Protein 7BTX (pdb70)

Radius of gyration: 35.89 Å; Cα contacts (8 Å, |Δi|>4): 2798; chains: 4; bounding box: 91×84×84 Å

Secondary structure (DSSP, 8-state):
----EEEE---SSS---EEEEEEEE--TTS-SS-EEEEEEEEEEETTEEEEEEEEEEEEETTEEEEEEEEEEEEE-HHHH-EEEEEEEEEEEEEE---EEEEEEEEEEEEEEEEE-S-SSS-STT-SHHHHTT-EEEEEEEEEEEEEEE--S-SSS-SSEEEEEEEEEEETTTEEEEEEEEEEEEE-STTS-SEEEEEEEEEEEEE-STTT-SPPPGGGSB-B-STTSSTTS-TT-BS-BSSSSB--BSEEEEEEEEEE---SSTTT-SSSEEEEEEEEEEEEE---TT-SHHHHHHTTS---EEEEEEEEEE-SS-EEEEEEEEEEEEETTS----EEEEEEES---/-----EEE-------HHHHHHHHHHEE--B---STT-EEEEES-EEE-SSS-BEEESSHHHHHHHHHHHHHHT-B--B------EEE--GGGSSS----EEEE-SSS-EEE-HHHHHHHHHHSSTT-HHHHHHHHHIIIIIHHHHHHIIIIIS-HHHHHHHS--S---SS--SHHHHHHHHHHHHSHHHHHHHHTTSSSHHHHSHHHHHHHSSSS--HHHHHHHHHHHHHHHHHHHHHHHHGGGS---SSSPPHHHHHHHHHHHHHTT--S--SHHHHHHHT-HHHHHHHHHHHTTS--/---EEE-S-BTTB--TT-HHHHHHHHHHHT--SHHHHTTTSS--BB----GGGSSSS-S-EEEETTTEEEESHHHHHHHHHHT------SS----GGGHHHHHHHHHHIIIIIHHHHHHHHHT-HHHIIIIITTTTTTTS-TTTTSSHHHHHHHHHHHHSTTT---HHHHHHHTTTTTTSSSSTHHHHHHHHHHHHHHHHHHHHHHHHHHHHHHHHHHHHTTS-SSS--HHHHHHHHHHHHHTTSTTHHHHHHHHHHHS-HHHHHHHHHHHHHHHSS-SSS--B----TTTS--SGGGTHHHHHHT-/--HHHHHHHHHHHHT--GGGSTTSTTSHHHHSSS-----S-EEEEE---STTEEEEEEEESSS--EEEEEEEEES-TTGGGSTT-----EEEEEEEETTTTEEEEEEEEEEETTEEEEEEEEEETTTTEEEEEEEEEEE-SS-EEEEEE-SSSS-B--EEE------EE--EEEEEEETTTTEEEEEEEEEEEEEETTTTEEEEEEE---TTTT---EEEEE--SSS--EEEEEE--SSS---EE-----EEEE------EEEEEEEE-SSS-EEEEEEEEE-SSBEEEEEEEEE------B----B-B--EE-

CATH classification: 2.40.160.50

Structure (mmCIF, N/CA/C/O backbone):
data_7BTX
#
_entry.id   7BTX
#
loop_
_entity.id
_entity.type
_entity.pdbx_description
1 polymer 'Mitochondrial outer membrane beta-barrel protein'
2 polymer 'Sorting assembly machinery 35 kDa subunit'
3 polymer 'Sorting assembly machinery 37 kDa subunit'
4 polymer 'MDM10 isoform 1'
#
loop_
_atom_site.group_PDB
_atom_site.id
_atom_site.type_symbol
_atom_site.label_atom_id
_atom_site.label_alt_id
_atom_site.label_comp_id
_atom_site.label_asym_id
_atom_site.label_entity_id
_atom_site.label_seq_id
_atom_site.pdbx_PDB_ins_code
_atom_site.Cartn_x
_atom_site.Cartn_y
_atom_site.Cartn_z
_atom_site.occupancy
_atom_site.B_iso_or_equiv
_atom_site.auth_seq_id
_atom_site.auth_comp_id
_atom_site.auth_asym_id
_atom_site.auth_atom_id
_atom_site.pdbx_PDB_model_num
ATOM 1 N N . THR A 1 1 ? 109.460 90.202 137.232 1.00 53.11 122 THR A N 1
ATOM 2 C CA . THR A 1 1 ? 109.665 88.885 136.642 1.00 53.11 122 THR A CA 1
ATOM 3 C C . THR A 1 1 ? 109.342 88.877 135.146 1.00 53.11 122 THR A C 1
ATOM 4 O O . THR A 1 1 ? 110.136 88.382 134.353 1.00 53.11 122 THR A O 1
ATOM 8 N N . PHE A 1 2 ? 108.209 89.453 134.740 1.00 48.57 123 PHE A N 1
ATOM 9 C CA . PHE A 1 2 ? 107.841 89.358 133.331 1.00 48.57 123 PHE A CA 1
ATOM 10 C C . PHE A 1 2 ? 108.566 90.392 132.474 1.00 48.57 123 PHE A C 1
ATOM 11 O O . PHE A 1 2 ? 109.212 90.030 131.492 1.00 48.57 123 PHE A O 1
ATOM 19 N N . THR A 1 3 ? 108.416 91.681 132.794 1.00 47.04 124 THR A N 1
ATOM 20 C CA . THR A 1 3 ? 109.254 92.779 132.288 1.00 47.04 124 THR A CA 1
ATOM 21 C C . THR A 1 3 ? 109.216 92.885 130.754 1.00 47.04 124 THR A C 1
ATOM 22 O O . THR A 1 3 ? 110.187 92.601 130.055 1.00 47.04 124 THR A O 1
ATOM 26 N N . ALA A 1 4 ? 108.045 93.240 130.236 1.00 38.77 125 ALA A N 1
ATOM 27 C CA . ALA A 1 4 ? 107.935 93.584 128.824 1.00 38.77 125 ALA A CA 1
ATOM 28 C C . ALA A 1 4 ? 108.378 95.027 128.613 1.00 38.77 125 ALA A C 1
ATOM 29 O O . ALA A 1 4 ? 107.948 95.926 129.338 1.00 38.77 125 ALA A O 1
ATOM 31 N N . LYS A 1 5 ? 109.239 95.250 127.622 1.00 34.28 126 LYS A N 1
ATOM 32 C CA . LYS A 1 5 ? 109.845 96.558 127.424 1.00 34.28 126 LYS A CA 1
ATOM 33 C C . LYS A 1 5 ? 110.204 96.745 125.961 1.00 34.28 126 LYS A C 1
ATOM 34 O O . LYS A 1 5 ? 110.089 95.830 125.149 1.00 34.28 126 LYS A O 1
ATOM 40 N N . THR A 1 6 ? 110.627 97.962 125.630 1.00 32.56 127 THR A N 1
ATOM 41 C CA . THR A 1 6 ? 111.174 98.297 124.324 1.00 32.56 127 THR A CA 1
ATOM 42 C C . THR A 1 6 ? 112.481 99.048 124.503 1.00 32.56 127 THR A C 1
ATOM 43 O O . THR A 1 6 ? 112.819 99.513 125.591 1.00 32.56 127 THR A O 1
ATOM 47 N N . GLY A 1 7 ? 113.215 99.173 123.411 1.00 31.98 128 GLY A N 1
ATOM 48 C CA . GLY A 1 7 ? 114.494 99.833 123.483 1.00 31.98 128 GLY A CA 1
ATOM 49 C C . GLY A 1 7 ? 115.028 100.109 122.104 1.00 31.98 128 GLY A C 1
ATOM 50 O O . GLY A 1 7 ? 114.318 99.993 121.108 1.00 31.98 128 GLY A O 1
ATOM 51 N N . THR A 1 8 ? 116.305 100.461 122.063 1.00 37.33 129 THR A N 1
ATOM 52 C CA . THR A 1 8 ? 116.971 100.849 120.833 1.00 37.33 129 THR A CA 1
ATOM 53 C C . THR A 1 8 ? 118.283 100.082 120.729 1.00 37.33 129 THR A C 1
ATOM 54 O O . THR A 1 8 ? 118.960 99.862 121.735 1.00 37.33 129 THR A O 1
ATOM 58 N N . ASN A 1 9 ? 118.640 99.672 119.512 1.00 42.52 130 ASN A N 1
ATOM 59 C CA . ASN A 1 9 ? 119.787 98.796 119.308 1.00 42.52 130 ASN A CA 1
ATOM 60 C C . ASN A 1 9 ? 121.111 99.530 119.151 1.00 42.52 130 ASN A C 1
ATOM 61 O O . ASN A 1 9 ? 122.100 99.121 119.772 1.00 42.52 130 ASN A O 1
ATOM 66 N N . PHE A 1 10 ? 121.142 100.585 118.328 1.00 44.59 131 PHE A N 1
ATOM 67 C CA . PHE A 1 10 ? 122.358 101.296 117.910 1.00 44.59 131 PHE A CA 1
ATOM 68 C C . PHE A 1 10 ? 123.334 100.326 117.238 1.00 44.59 131 PHE A C 1
ATOM 69 O O . PHE A 1 10 ? 124.410 100.007 117.744 1.00 44.59 131 PHE A O 1
ATOM 77 N N . GLY A 1 11 ? 122.919 99.988 116.064 1.00 53.65 132 GLY A N 1
ATOM 78 C CA . GLY A 1 11 ? 123.524 99.032 115.222 1.00 53.65 132 GLY A CA 1
ATOM 79 C C . GLY A 1 11 ? 124.827 99.198 114.566 1.00 53.65 132 GLY A C 1
ATOM 80 O O . GLY A 1 11 ? 125.789 99.640 115.088 1.00 53.65 132 GLY A O 1
ATOM 81 N N . ASN A 1 12 ? 124.786 98.817 113.327 1.00 58.85 133 ASN A N 1
ATOM 82 C CA . ASN A 1 12 ? 125.908 98.741 112.456 1.00 58.85 133 ASN A CA 1
ATOM 83 C C . ASN A 1 12 ? 126.708 100.010 112.039 1.00 58.85 133 ASN A C 1
ATOM 84 O O . ASN A 1 12 ? 127.877 100.140 112.212 1.00 58.85 133 ASN A O 1
ATOM 89 N N . ASP A 1 13 ? 125.949 100.785 111.286 1.00 56.09 134 ASP A N 1
ATOM 90 C CA . ASP A 1 13 ? 126.154 102.072 110.745 1.00 56.09 134 ASP A CA 1
ATOM 91 C C . ASP A 1 13 ? 124.934 102.933 111.052 1.00 56.09 134 ASP A C 1
ATOM 92 O O . ASP A 1 13 ? 123.981 102.934 110.402 1.00 56.09 134 ASP A O 1
ATOM 97 N N . ASN A 1 14 ? 125.104 103.717 112.069 1.00 51.77 135 ASN A N 1
ATOM 98 C CA . ASN A 1 14 ? 124.240 104.697 112.557 1.00 51.77 135 ASN A CA 1
ATOM 99 C C . ASN A 1 14 ? 122.855 104.372 112.598 1.00 51.77 135 ASN A C 1
ATOM 100 O O . ASN A 1 14 ? 122.059 105.210 112.764 1.00 51.77 135 ASN A O 1
ATOM 105 N N . ASP A 1 15 ? 122.551 103.136 112.650 1.00 52.87 136 ASP A N 1
ATOM 106 C CA . ASP A 1 15 ? 121.184 102.740 112.346 1.00 52.87 136 ASP A CA 1
ATOM 107 C C . ASP A 1 15 ? 120.547 102.247 113.634 1.00 52.87 136 ASP A C 1
ATOM 108 O O . ASP A 1 15 ? 120.683 101.082 114.010 1.00 52.87 136 ASP A O 1
ATOM 113 N N . ALA A 1 16 ? 119.869 103.159 114.317 1.00 45.47 137 ALA A N 1
ATOM 114 C CA . ALA A 1 16 ? 119.058 102.795 115.461 1.00 45.47 137 ALA A CA 1
ATOM 115 C C . ALA A 1 16 ? 117.877 101.958 114.999 1.00 45.47 137 ALA A C 1
ATOM 116 O O . ALA A 1 16 ? 117.322 102.188 113.925 1.00 45.47 137 ALA A O 1
ATOM 118 N N . GLU A 1 17 ? 117.505 100.964 115.797 1.00 42.50 138 GLU A N 1
ATOM 119 C CA . GLU A 1 17 ? 116.334 100.167 115.484 1.00 42.50 138 GLU A CA 1
ATOM 120 C C . GLU A 1 17 ? 115.666 99.720 116.775 1.00 42.50 138 GLU A C 1
ATOM 121 O O . GLU A 1 17 ? 116.324 99.491 117.791 1.00 42.50 138 GLU A O 1
ATOM 127 N N . ALA A 1 18 ? 114.345 99.609 116.719 1.00 36.57 139 ALA A N 1
ATOM 128 C CA . ALA A 1 18 ? 113.534 99.283 117.873 1.00 36.57 139 ALA A CA 1
ATOM 129 C C . ALA A 1 18 ? 113.396 97.780 118.019 1.00 36.57 139 ALA A C 1
ATOM 130 O O . ALA A 1 18 ? 113.358 97.048 117.030 1.00 36.57 139 ALA A O 1
ATOM 132 N N . TYR A 1 19 ? 113.320 97.329 119.260 1.00 33.26 140 TYR A N 1
ATOM 133 C CA . TYR A 1 19 ? 113.029 95.944 119.560 1.00 33.26 140 TYR A CA 1
ATOM 134 C C . TYR A 1 19 ? 111.935 95.896 120.612 1.00 33.26 140 TYR A C 1
ATOM 135 O O . TYR A 1 19 ? 111.771 96.821 121.405 1.00 33.26 140 TYR A O 1
ATOM 144 N N . LEU A 1 20 ? 111.182 94.809 120.609 1.00 31.91 141 LEU A N 1
ATOM 145 C CA . LEU A 1 20 ? 110.244 94.500 121.673 1.00 31.91 141 LEU A CA 1
ATOM 146 C C . LEU A 1 20 ? 110.779 93.278 122.394 1.00 31.91 141 LEU A C 1
ATOM 147 O O . LEU A 1 20 ? 111.165 92.304 121.749 1.00 31.91 141 LEU A O 1
ATOM 152 N N . GLN A 1 21 ? 110.819 93.329 123.719 1.00 35.33 142 GLN A N 1
ATOM 153 C CA . GLN A 1 21 ? 111.527 92.311 124.477 1.00 35.33 142 GLN A CA 1
ATOM 154 C C . GLN A 1 21 ? 110.693 91.855 125.659 1.00 35.33 142 GLN A C 1
ATOM 155 O O . GLN A 1 21 ? 110.197 92.679 126.428 1.00 35.33 142 GLN A O 1
ATOM 161 N N . PHE A 1 22 ? 110.539 90.545 125.796 1.00 39.01 143 PHE A N 1
ATOM 162 C CA . PHE A 1 22 ? 109.928 89.941 126.965 1.00 39.01 143 PHE A CA 1
ATOM 163 C C . PHE A 1 22 ? 110.988 89.203 127.769 1.00 39.01 143 PHE A C 1
ATOM 164 O O . PHE A 1 22 ? 112.015 88.776 127.248 1.00 39.01 143 PHE A O 1
ATOM 172 N N . GLU A 1 23 ? 110.727 89.060 129.059 1.00 44.97 144 GLU A N 1
ATOM 173 C CA . GLU A 1 23 ? 111.612 88.343 129.963 1.00 44.97 144 GLU A CA 1
ATOM 174 C C . GLU A 1 23 ? 110.761 87.347 130.724 1.00 44.97 144 GLU A C 1
ATOM 175 O O . GLU A 1 23 ? 109.532 87.386 130.656 1.00 44.97 144 GLU A O 1
ATOM 181 N N . LYS A 1 24 ? 111.430 86.424 131.406 1.00 48.61 145 LYS A N 1
ATOM 182 C CA . LYS A 1 24 ? 110.799 85.619 132.445 1.00 48.61 145 LYS A CA 1
ATOM 183 C C . LYS A 1 24 ? 111.905 85.055 133.311 1.00 48.61 145 LYS A C 1
ATOM 184 O O . LYS A 1 24 ? 112.644 84.177 132.865 1.00 48.61 145 LYS A O 1
ATOM 190 N N . LEU A 1 25 ? 112.023 85.543 134.534 1.00 53.21 146 LEU A N 1
ATOM 191 C CA . LEU A 1 25 ? 112.846 84.855 135.512 1.00 53.21 146 LEU A CA 1
ATOM 192 C C . LEU A 1 25 ? 112.087 83.630 135.989 1.00 53.21 146 LEU A C 1
ATOM 193 O O . LEU A 1 25 ? 111.073 83.754 136.682 1.00 53.21 146 LEU A O 1
ATOM 198 N N . ILE A 1 26 ? 112.552 82.452 135.581 1.00 58.63 147 ILE A N 1
ATOM 199 C CA . ILE A 1 26 ? 111.861 81.212 135.900 1.00 58.63 147 ILE A CA 1
ATOM 200 C C . ILE A 1 26 ? 111.975 80.938 137.395 1.00 58.63 147 ILE A C 1
ATOM 201 O O . ILE A 1 26 ? 113.011 81.209 138.016 1.00 58.63 147 ILE A O 1
ATOM 206 N N . ASP A 1 27 ? 110.875 80.486 137.996 1.00 73.34 148 ASP A N 1
ATOM 207 C CA . ASP A 1 27 ? 110.819 80.184 139.425 1.00 73.34 148 ASP A CA 1
ATOM 208 C C . ASP A 1 27 ? 111.641 78.933 139.689 1.00 73.34 148 ASP A C 1
ATOM 209 O O . ASP A 1 27 ? 111.702 78.031 138.854 1.00 73.34 148 ASP A O 1
ATOM 214 N N . LYS A 1 28 ? 112.249 78.849 140.874 1.00 78.75 149 LYS A N 1
ATOM 215 C CA . LYS A 1 28 ? 113.203 77.785 141.169 1.00 78.75 149 LYS A CA 1
ATOM 216 C C . LYS A 1 28 ? 112.537 76.472 141.584 1.00 78.75 149 LYS A C 1
ATOM 217 O O . LYS A 1 28 ? 112.920 75.843 142.576 1.00 78.75 149 LYS A O 1
ATOM 223 N N . LYS A 1 29 ? 111.581 76.015 140.781 1.00 81.87 150 LYS A N 1
ATOM 224 C CA . LYS A 1 29 ? 110.979 74.704 140.966 1.00 81.87 150 LYS A CA 1
ATOM 225 C C . LYS A 1 29 ? 111.247 73.831 139.741 1.00 81.87 150 LYS A C 1
ATOM 226 O O . LYS A 1 29 ? 111.452 72.621 139.877 1.00 81.87 150 LYS A O 1
ATOM 232 N N . TYR A 1 30 ? 111.243 74.422 138.545 1.00 83.14 151 TYR A N 1
ATOM 233 C CA . TYR A 1 30 ? 111.634 73.746 137.308 1.00 83.14 151 TYR A CA 1
ATOM 234 C C . TYR A 1 30 ? 113.096 74.081 137.014 1.00 83.14 151 TYR A C 1
ATOM 235 O O . TYR A 1 30 ? 113.479 74.316 135.869 1.00 83.14 151 TYR A O 1
ATOM 244 N N . LEU A 1 31 ? 113.927 74.004 138.054 1.00 74.45 152 LEU A N 1
ATOM 245 C CA . LEU A 1 31 ? 115.220 74.685 138.156 1.00 74.45 152 LEU A CA 1
ATOM 246 C C . LEU A 1 31 ? 116.093 74.019 139.214 1.00 74.45 152 LEU A C 1
ATOM 247 O O . LEU A 1 31 ? 116.120 72.785 139.291 1.00 74.45 152 LEU A O 1
ATOM 252 N N . LYS A 1 32 ? 116.791 74.869 140.005 1.00 69.86 153 LYS A N 1
ATOM 253 C CA . LYS A 1 32 ? 118.000 74.778 140.841 1.00 69.86 153 LYS A CA 1
ATOM 254 C C . LYS A 1 32 ? 119.198 75.194 139.989 1.00 69.86 153 LYS A C 1
ATOM 255 O O . LYS A 1 32 ? 120.351 75.155 140.429 1.00 69.86 153 LYS A O 1
ATOM 261 N N . LEU A 1 33 ? 118.928 75.655 138.780 1.00 60.10 154 LEU A N 1
ATOM 262 C CA . LEU A 1 33 ? 119.858 76.562 138.126 1.00 60.10 154 LEU A CA 1
ATOM 263 C C . LEU A 1 33 ? 119.147 77.875 137.814 1.00 60.10 154 LEU A C 1
ATOM 264 O O . LEU A 1 33 ? 118.079 77.862 137.204 1.00 60.10 154 LEU A O 1
ATOM 269 N N . PRO A 1 34 ? 119.695 79.017 138.234 1.00 52.48 155 PRO A N 1
ATOM 270 C CA . PRO A 1 34 ? 119.009 80.294 137.986 1.00 52.48 155 PRO A CA 1
ATOM 271 C C . PRO A 1 34 ? 118.957 80.673 136.514 1.00 52.48 155 PRO A C 1
ATOM 272 O O . PRO A 1 34 ? 119.962 81.071 135.925 1.00 52.48 155 PRO A O 1
ATOM 276 N N . THR A 1 35 ? 117.767 80.572 135.925 1.00 49.74 156 THR A N 1
ATOM 277 C CA . THR A 1 35 ? 117.563 80.705 134.491 1.00 49.74 156 THR A CA 1
ATOM 278 C C . THR A 1 35 ? 116.591 81.838 134.206 1.00 49.74 156 THR A C 1
ATOM 279 O O . THR A 1 35 ? 115.596 82.001 134.913 1.00 49.74 156 THR A O 1
ATOM 283 N N . ARG A 1 36 ? 116.887 82.623 133.173 1.00 44.73 157 ARG A N 1
ATOM 284 C CA . ARG A 1 36 ? 115.966 83.630 132.671 1.00 44.73 157 ARG A CA 1
ATOM 285 C C . ARG A 1 36 ? 115.904 83.514 131.160 1.00 44.73 157 ARG A C 1
ATOM 286 O O . ARG A 1 36 ? 116.925 83.274 130.516 1.00 44.73 157 ARG A O 1
ATOM 294 N N . VAL A 1 37 ? 114.712 83.666 130.597 1.00 40.71 158 VAL A N 1
ATOM 295 C CA . VAL A 1 37 ? 114.491 83.468 129.172 1.00 40.71 158 VAL A CA 1
ATOM 296 C C . VAL A 1 37 ? 114.042 84.781 128.547 1.00 40.71 158 VAL A C 1
ATOM 297 O O . VAL A 1 37 ? 113.295 85.549 129.158 1.00 40.71 158 VAL A O 1
ATOM 301 N N . ASN A 1 38 ? 114.516 85.044 127.333 1.00 37.07 159 ASN A N 1
ATOM 302 C CA . ASN A 1 38 ? 114.229 86.278 126.621 1.00 37.07 159 ASN A CA 1
ATOM 303 C C . ASN A 1 38 ? 113.517 85.971 125.318 1.00 37.07 159 ASN A C 1
ATOM 304 O O . ASN A 1 38 ? 113.628 84.877 124.771 1.00 37.07 159 ASN A O 1
ATOM 309 N N . LEU A 1 39 ? 112.794 86.958 124.812 1.00 33.88 160 LEU A N 1
ATOM 310 C CA . LEU A 1 39 ? 112.299 86.916 123.447 1.00 33.88 160 LEU A CA 1
ATOM 311 C C . LEU A 1 39 ? 112.323 88.327 122.898 1.00 33.88 160 LEU A C 1
ATOM 312 O O . LEU A 1 39 ? 111.508 89.161 123.295 1.00 33.88 160 LEU A O 1
ATOM 317 N N . GLU A 1 40 ? 113.255 88.592 121.995 1.00 34.99 161 GLU A N 1
ATOM 318 C CA . GLU A 1 40 ? 113.431 89.916 121.426 1.00 34.99 161 GLU A CA 1
ATOM 319 C C . GLU A 1 40 ? 112.923 89.901 119.996 1.00 34.99 161 GLU A C 1
ATOM 320 O O . GLU A 1 40 ? 113.433 89.151 119.163 1.00 34.99 161 GLU A O 1
ATOM 326 N N . ILE A 1 41 ? 111.921 90.725 119.716 1.00 32.19 162 ILE A N 1
ATOM 327 C CA . ILE A 1 41 ? 111.280 90.781 118.410 1.00 32.19 162 ILE A CA 1
ATOM 328 C C . ILE A 1 41 ? 111.705 92.074 117.735 1.00 32.19 162 ILE A C 1
ATOM 329 O O . ILE A 1 41 ? 111.579 93.156 118.315 1.00 32.19 162 ILE A O 1
ATOM 334 N N . LEU A 1 42 ? 112.213 91.964 116.516 1.00 32.17 163 LEU A N 1
ATOM 335 C CA . LEU A 1 42 ? 112.755 93.092 115.783 1.00 32.17 163 LEU A CA 1
ATOM 336 C C . LEU A 1 42 ? 112.126 93.159 114.403 1.00 32.17 163 LEU A C 1
ATOM 337 O O . LEU A 1 42 ? 111.495 92.216 113.933 1.00 32.17 163 LEU A O 1
ATOM 342 N N . ARG A 1 43 ? 112.313 94.291 113.747 1.00 33.75 164 ARG A N 1
ATOM 343 C CA . ARG A 1 43 ? 111.894 94.454 112.367 1.00 33.75 164 ARG A CA 1
ATOM 344 C C . ARG A 1 43 ? 112.929 93.814 111.454 1.00 33.75 164 ARG A C 1
ATOM 345 O O . ARG A 1 43 ? 114.114 94.156 111.511 1.00 33.75 164 ARG A O 1
ATOM 353 N N . GLY A 1 44 ? 112.486 92.888 110.615 1.00 36.73 165 GLY A N 1
ATOM 354 C CA . GLY A 1 44 ? 113.417 92.202 109.748 1.00 36.73 165 GLY A CA 1
ATOM 355 C C . GLY A 1 44 ? 113.624 92.932 108.443 1.00 36.73 165 GLY A C 1
ATOM 356 O O . GLY A 1 44 ? 113.999 94.105 108.445 1.00 36.73 165 GLY A O 1
ATOM 357 N N . THR A 1 45 ? 113.394 92.251 107.323 1.00 38.73 166 THR A N 1
ATOM 358 C CA . THR A 1 45 ? 113.526 92.862 106.007 1.00 38.73 166 THR A CA 1
ATOM 359 C C . THR A 1 45 ? 112.423 92.360 105.096 1.00 38.73 166 THR A C 1
ATOM 360 O O . THR A 1 45 ? 112.498 91.225 104.613 1.00 38.73 166 THR A O 1
ATOM 364 N N . LYS A 1 46 ? 111.372 93.171 104.937 1.00 46.66 167 LYS A N 1
ATOM 365 C CA . LYS A 1 46 ? 110.462 93.204 103.790 1.00 46.66 167 LYS A CA 1
ATOM 366 C C . LYS A 1 46 ? 109.513 92.007 103.699 1.00 46.66 167 LYS A C 1
ATOM 367 O O . LYS A 1 46 ? 108.449 92.100 103.078 1.00 46.66 167 LYS A O 1
ATOM 373 N N . ILE A 1 47 ? 109.843 90.900 104.360 1.00 45.45 168 ILE A N 1
ATOM 374 C CA . ILE A 1 47 ? 108.955 89.748 104.447 1.00 45.45 168 ILE A CA 1
ATOM 375 C C . ILE A 1 47 ? 108.829 89.249 105.881 1.00 45.45 168 ILE A C 1
ATOM 376 O O . ILE A 1 47 ? 107.706 89.176 106.404 1.00 45.45 168 ILE A O 1
ATOM 381 N N . HIS A 1 48 ? 109.943 88.920 106.533 1.00 43.72 169 HIS A N 1
ATOM 382 C CA . HIS A 1 48 ? 109.952 88.315 107.852 1.00 43.72 169 HIS A CA 1
ATOM 383 C C . HIS A 1 48 ? 110.363 89.360 108.871 1.00 43.72 169 HIS A C 1
ATOM 384 O O . HIS A 1 48 ? 111.022 90.342 108.527 1.00 43.72 169 HIS A O 1
ATOM 391 N N . SER A 1 49 ? 109.968 89.147 110.116 1.00 37.03 170 SER A N 1
ATOM 392 C CA . SER A 1 49 ? 110.536 89.882 111.229 1.00 37.03 170 SER A CA 1
ATOM 393 C C . SER A 1 49 ? 111.766 89.142 111.743 1.00 37.03 170 SER A C 1
ATOM 394 O O . SER A 1 49 ? 112.172 88.112 111.206 1.00 37.03 170 SER A O 1
ATOM 397 N N . SER A 1 50 ? 112.367 89.682 112.794 1.00 32.37 171 SER A N 1
ATOM 398 C CA . SER A 1 50 ? 113.530 89.074 113.420 1.00 32.37 171 SER A CA 1
ATOM 399 C C . SER A 1 50 ? 113.142 88.620 114.814 1.00 32.37 171 SER A C 1
ATOM 400 O O . SER A 1 50 ? 112.664 89.422 115.619 1.00 32.37 171 SER A O 1
ATOM 403 N N . PHE A 1 51 ? 113.340 87.341 115.093 1.00 32.34 172 PHE A N 1
ATOM 404 C CA . PHE A 1 51 ? 113.043 86.766 116.392 1.00 32.34 172 PHE A CA 1
ATOM 405 C C . PHE A 1 51 ? 114.336 86.273 117.015 1.00 32.34 172 PHE A C 1
ATOM 406 O O . PHE A 1 51 ? 115.242 85.816 116.319 1.00 32.34 172 PHE A O 1
ATOM 414 N N . LEU A 1 52 ? 114.424 86.382 118.333 1.00 31.63 173 LEU A N 1
ATOM 415 C CA . LEU A 1 52 ? 115.693 86.152 119.016 1.00 31.63 173 LEU A CA 1
ATOM 416 C C . LEU A 1 52 ? 115.381 85.627 120.416 1.00 31.63 173 LEU A C 1
ATOM 417 O O . LEU A 1 52 ? 115.105 86.400 121.331 1.00 31.63 173 LEU A O 1
ATOM 422 N N . PHE A 1 53 ? 115.430 84.310 120.565 1.00 30.79 174 PHE A N 1
ATOM 423 C CA . PHE A 1 53 ? 115.277 83.686 121.867 1.00 30.79 174 PHE A CA 1
ATOM 424 C C . PHE A 1 53 ? 116.638 83.565 122.540 1.00 30.79 174 PHE A C 1
ATOM 425 O O . PHE A 1 53 ? 117.651 83.312 121.890 1.00 30.79 174 PHE A O 1
ATOM 433 N N . ASN A 1 54 ? 116.654 83.766 123.853 1.00 32.85 175 ASN A N 1
ATOM 434 C CA . ASN A 1 54 ? 117.865 83.652 124.653 1.00 32.85 175 ASN A CA 1
ATOM 435 C C . ASN A 1 54 ? 117.509 83.002 125.975 1.00 32.85 175 ASN A C 1
ATOM 436 O O . ASN A 1 54 ? 116.419 83.212 126.503 1.00 32.85 175 ASN A O 1
ATOM 441 N N . SER A 1 55 ? 118.438 82.221 126.516 1.00 34.54 176 SER A N 1
ATOM 442 C CA . SER A 1 55 ? 118.210 81.514 127.775 1.00 34.54 176 SER A CA 1
ATOM 443 C C . SER A 1 55 ? 119.511 81.496 128.565 1.00 34.54 176 SER A C 1
ATOM 444 O O . SER A 1 55 ? 120.357 80.628 128.350 1.00 34.54 176 SER A O 1
ATOM 447 N N . TYR A 1 56 ? 119.655 82.432 129.491 1.00 38.17 177 TYR A N 1
ATOM 448 C CA . TYR A 1 56 ? 120.847 82.518 130.315 1.00 38.17 177 TYR A CA 1
ATOM 449 C C . TYR A 1 56 ? 120.654 81.735 131.603 1.00 38.17 177 TYR A C 1
ATOM 450 O O . TYR A 1 56 ? 119.668 81.916 132.312 1.00 38.17 177 TYR A O 1
ATOM 459 N N . SER A 1 57 ? 121.622 80.867 131.915 1.00 42.40 178 SER A N 1
ATOM 460 C CA . SER A 1 57 ? 121.476 79.941 133.041 1.00 42.40 178 SER A CA 1
ATOM 461 C C . SER A 1 57 ? 122.802 79.866 133.802 1.00 42.40 178 SER A C 1
ATOM 462 O O . SER A 1 57 ? 123.806 79.351 133.316 1.00 42.40 178 SER A O 1
ATOM 465 N N . SER A 1 58 ? 122.792 80.371 135.032 1.00 45.71 179 SER A N 1
ATOM 466 C CA . SER A 1 58 ? 123.978 80.373 135.880 1.00 45.71 179 SER A CA 1
ATOM 467 C C . SER A 1 58 ? 124.295 78.988 136.427 1.00 45.71 179 SER A C 1
ATOM 468 O O . SER A 1 58 ? 123.604 78.501 137.326 1.00 45.71 179 SER A O 1
ATOM 471 N N . LEU A 1 59 ? 125.347 78.352 135.911 1.00 47.51 180 LEU A N 1
ATOM 472 C CA . LEU A 1 59 ? 125.732 77.036 136.408 1.00 47.51 180 LEU A CA 1
ATOM 473 C C . LEU A 1 59 ? 126.438 77.141 137.752 1.00 47.51 180 LEU A C 1
ATOM 474 O O . LEU A 1 59 ? 126.100 76.428 138.703 1.00 47.51 180 LEU A O 1
ATOM 479 N N . SER A 1 60 ? 127.422 78.018 137.844 1.00 48.99 181 SER A N 1
ATOM 480 C CA . SER A 1 60 ? 128.223 78.239 139.037 1.00 48.99 181 SER A CA 1
ATOM 481 C C . SER A 1 60 ? 128.164 79.742 139.296 1.00 48.99 181 SER A C 1
ATOM 482 O O . SER A 1 60 ? 127.480 80.439 138.537 1.00 48.99 181 SER A O 1
ATOM 485 N N . PRO A 1 61 ? 128.783 80.287 140.356 1.00 51.01 182 PRO A N 1
ATOM 486 C CA . PRO A 1 61 ? 128.870 81.754 140.447 1.00 51.01 182 PRO A CA 1
ATOM 487 C C . PRO A 1 61 ? 129.624 82.410 139.303 1.00 51.01 182 PRO A C 1
ATOM 488 O O . PRO A 1 61 ? 129.376 83.587 139.020 1.00 51.01 182 PRO A O 1
ATOM 492 N N . GLN A 1 62 ? 130.534 81.696 138.634 1.00 48.93 183 GLN A N 1
ATOM 493 C CA . GLN A 1 62 ? 131.247 82.230 137.475 1.00 48.93 183 GLN A CA 1
ATOM 494 C C . GLN A 1 62 ? 131.178 81.227 136.319 1.00 48.93 183 GLN A C 1
ATOM 495 O O . GLN A 1 62 ? 132.180 80.611 135.956 1.00 48.93 183 GLN A O 1
ATOM 501 N N . SER A 1 63 ? 129.995 81.129 135.704 1.00 44.36 184 SER A N 1
ATOM 502 C CA . SER A 1 63 ? 129.700 80.379 134.483 1.00 44.36 184 SER A CA 1
ATOM 503 C C . SER A 1 63 ? 128.267 80.684 134.088 1.00 44.36 184 SER A C 1
ATOM 504 O O . SER A 1 63 ? 127.386 80.684 134.951 1.00 44.36 184 SER A O 1
ATOM 507 N N . ILE A 1 64 ? 128.003 80.926 132.807 1.00 38.57 185 ILE A N 1
ATOM 508 C CA . ILE A 1 64 ? 126.645 81.158 132.321 1.00 38.57 185 ILE A CA 1
ATOM 509 C C . ILE A 1 64 ? 126.502 80.430 130.991 1.00 38.57 185 ILE A C 1
ATOM 510 O O . ILE A 1 64 ? 127.171 80.786 130.016 1.00 38.57 185 ILE A O 1
ATOM 515 N N . LEU A 1 65 ? 125.651 79.407 130.948 1.00 36.73 186 LEU A N 1
ATOM 516 C CA . LEU A 1 65 ? 125.195 78.892 129.665 1.00 36.73 186 LEU A CA 1
ATOM 517 C C . LEU A 1 65 ? 124.199 79.847 129.040 1.00 36.73 186 LEU A C 1
ATOM 518 O O . LEU A 1 65 ? 123.295 80.348 129.706 1.00 36.73 186 LEU A O 1
ATOM 523 N N . ASN A 1 66 ? 124.350 80.076 127.745 1.00 32.50 187 ASN A N 1
ATOM 524 C CA . ASN A 1 66 ? 123.394 80.875 126.995 1.00 32.50 187 ASN A CA 1
ATOM 525 C C . ASN A 1 66 ? 123.017 80.090 125.752 1.00 32.50 187 ASN A C 1
ATOM 526 O O . ASN A 1 66 ? 123.833 79.940 124.842 1.00 32.50 187 ASN A O 1
ATOM 531 N N . LEU A 1 67 ? 121.793 79.577 125.718 1.00 31.41 188 LEU A N 1
ATOM 532 C CA . LEU A 1 67 ? 121.237 78.982 124.512 1.00 31.41 188 LEU A CA 1
ATOM 533 C C . LEU A 1 67 ? 120.496 80.072 123.754 1.00 31.41 188 LEU A C 1
ATOM 534 O O . LEU A 1 67 ? 119.485 80.590 124.231 1.00 31.41 188 LEU A O 1
ATOM 539 N N . LYS A 1 68 ? 120.999 80.427 122.582 1.00 28.48 189 LYS A N 1
ATOM 540 C CA . LYS A 1 68 ? 120.414 81.478 121.767 1.00 28.48 189 LYS A CA 1
ATOM 541 C C . LYS A 1 68 ? 119.841 80.869 120.500 1.00 28.48 189 LYS A C 1
ATOM 542 O O . LYS A 1 68 ? 120.589 80.379 119.657 1.00 28.48 189 LYS A O 1
ATOM 548 N N . VAL A 1 69 ? 118.519 80.897 120.370 1.00 27.18 190 VAL A N 1
ATOM 549 C CA . VAL A 1 69 ? 117.827 80.429 119.176 1.00 27.18 190 VAL A CA 1
ATOM 550 C C . VAL A 1 69 ? 117.316 81.656 118.445 1.00 27.18 190 VAL A C 1
ATOM 551 O O . VAL A 1 69 ? 116.537 82.434 119.005 1.00 27.18 190 VAL A O 1
ATOM 555 N N . PHE A 1 70 ? 117.749 81.839 117.206 1.00 24.18 191 PHE A N 1
ATOM 556 C CA . PHE A 1 70 ? 117.493 83.082 116.505 1.00 24.18 191 PHE A CA 1
ATOM 557 C C . PHE A 1 70 ? 116.914 82.816 115.126 1.00 24.18 191 PHE A C 1
ATOM 558 O O . PHE A 1 70 ? 117.091 81.748 114.543 1.00 24.18 191 PHE A O 1
ATOM 566 N N . SER A 1 71 ? 116.199 83.816 114.625 1.00 25.67 192 SER A N 1
ATOM 567 C CA . SER A 1 71 ? 115.740 83.870 113.240 1.00 25.67 192 SER A CA 1
ATOM 568 C C . SER A 1 71 ? 115.715 85.350 112.868 1.00 25.67 192 SER A C 1
ATOM 569 O O . SER A 1 71 ? 114.713 86.028 113.083 1.00 25.67 192 SER A O 1
ATOM 572 N N . GLN A 1 72 ? 116.816 85.837 112.309 1.00 27.24 193 GLN A N 1
ATOM 573 C CA . GLN A 1 72 ? 116.986 87.266 112.100 1.00 27.24 193 GLN A CA 1
ATOM 574 C C . GLN A 1 72 ? 117.279 87.579 110.644 1.00 27.24 193 GLN A C 1
ATOM 575 O O . GLN A 1 72 ? 118.013 86.853 109.975 1.00 27.24 193 GLN A O 1
ATOM 581 N N . PHE A 1 73 ? 116.707 88.680 110.174 1.00 29.58 194 PHE A N 1
ATOM 582 C CA . PHE A 1 73 ? 116.838 89.151 108.807 1.00 29.58 194 PHE A CA 1
ATOM 583 C C . PHE A 1 73 ? 117.253 90.611 108.849 1.00 29.58 194 PHE A C 1
ATOM 584 O O . PHE A 1 73 ? 116.703 91.389 109.629 1.00 29.58 194 PHE A O 1
ATOM 592 N N . TYR A 1 74 ? 118.231 90.982 108.030 1.00 27.33 195 TYR A N 1
ATOM 593 C CA . TYR A 1 74 ? 118.734 92.348 108.052 1.00 27.33 195 TYR A CA 1
ATOM 594 C C . TYR A 1 74 ? 119.338 92.683 106.698 1.00 27.33 195 TYR A C 1
ATOM 595 O O . TYR A 1 74 ? 119.619 91.803 105.886 1.00 27.33 195 TYR A O 1
ATOM 604 N N . ASN A 1 75 ? 119.527 93.974 106.465 1.00 29.98 196 ASN A N 1
ATOM 605 C CA . ASN A 1 75 ? 120.253 94.456 105.303 1.00 29.98 196 ASN A CA 1
ATOM 606 C C . ASN A 1 75 ? 121.713 94.686 105.663 1.00 29.98 196 ASN A C 1
ATOM 607 O O . ASN A 1 75 ? 122.107 94.657 106.826 1.00 29.98 196 ASN A O 1
ATOM 612 N N . TRP A 1 76 ? 122.516 94.938 104.640 1.00 31.91 197 TRP A N 1
ATOM 613 C CA . TRP A 1 76 ? 123.961 94.853 104.754 1.00 31.91 197 TRP A CA 1
ATOM 614 C C . TRP A 1 76 ? 124.555 95.867 103.779 1.00 31.91 197 TRP A C 1
ATOM 615 O O . TRP A 1 76 ? 124.144 97.028 103.765 1.00 31.91 197 TRP A O 1
ATOM 626 N N . ASN A 1 77 ? 125.602 95.456 103.061 1.00 37.12 198 ASN A N 1
ATOM 627 C CA . ASN A 1 77 ? 126.589 96.221 102.292 1.00 37.12 198 ASN A CA 1
ATOM 628 C C . ASN A 1 77 ? 126.060 97.425 101.497 1.00 37.12 198 ASN A C 1
ATOM 629 O O . ASN A 1 77 ? 124.881 97.479 101.143 1.00 37.12 198 ASN A O 1
ATOM 634 N N . THR A 1 78 ? 126.963 98.324 101.096 1.00 42.54 199 THR A N 1
ATOM 635 C CA . THR A 1 78 ? 126.853 99.784 101.172 1.00 42.54 199 THR A CA 1
ATOM 636 C C . THR A 1 78 ? 125.474 100.438 101.097 1.00 42.54 199 THR A C 1
ATOM 637 O O . THR A 1 78 ? 125.136 101.239 101.975 1.00 42.54 199 THR A O 1
ATOM 641 N N . ASN A 1 79 ? 124.673 100.152 100.075 1.00 42.89 200 ASN A N 1
ATOM 642 C CA . ASN A 1 79 ? 123.423 100.895 99.939 1.00 42.89 200 ASN A CA 1
ATOM 643 C C . ASN A 1 79 ? 122.244 100.110 100.489 1.00 42.89 200 ASN A C 1
ATOM 644 O O . ASN A 1 79 ? 121.132 100.229 99.965 1.00 42.89 200 ASN A O 1
ATOM 649 N N . LYS A 1 80 ? 122.487 99.340 101.557 1.00 38.33 201 LYS A N 1
ATOM 650 C CA . LYS A 1 80 ? 121.595 98.281 102.047 1.00 38.33 201 LYS A CA 1
ATOM 651 C C . LYS A 1 80 ? 121.188 97.347 100.911 1.00 38.33 201 LYS A C 1
ATOM 652 O O . LYS A 1 80 ? 120.027 96.963 100.773 1.00 38.33 201 LYS A O 1
ATOM 658 N N . GLY A 1 81 ? 122.166 96.989 100.083 1.00 31.99 202 GLY A N 1
ATOM 659 C CA . GLY A 1 81 ? 121.940 96.274 98.850 1.00 31.99 202 GLY A CA 1
ATOM 660 C C . GLY A 1 81 ? 122.028 94.778 98.951 1.00 31.99 202 GLY A C 1
ATOM 661 O O . GLY A 1 81 ? 121.979 94.094 97.926 1.00 31.99 202 GLY A O 1
ATOM 662 N N . LEU A 1 82 ? 122.152 94.243 100.153 1.00 28.21 203 LEU A N 1
ATOM 663 C CA . LEU A 1 82 ? 122.311 92.818 100.367 1.00 28.21 203 LEU A CA 1
ATOM 664 C C . LEU A 1 82 ? 121.411 92.419 101.522 1.00 28.21 203 LEU A C 1
ATOM 665 O O . LEU A 1 82 ? 121.425 93.058 102.569 1.00 28.21 203 LEU A O 1
ATOM 670 N N . ASP A 1 83 ? 120.612 91.378 101.323 1.00 27.79 204 ASP A N 1
ATOM 671 C CA . ASP A 1 83 ? 119.601 90.960 102.286 1.00 27.79 204 ASP A CA 1
ATOM 672 C C . ASP A 1 83 ? 120.019 89.625 102.881 1.00 27.79 204 ASP A C 1
ATOM 673 O O . ASP A 1 83 ? 120.078 88.619 102.171 1.00 27.79 204 ASP A O 1
ATOM 678 N N . ILE A 1 84 ? 120.308 89.617 104.179 1.00 25.03 205 ILE A N 1
ATOM 679 C CA . ILE A 1 84 ? 120.883 88.462 104.856 1.00 25.03 205 ILE A CA 1
ATOM 680 C C . ILE A 1 84 ? 119.862 87.902 105.834 1.00 25.03 205 ILE A C 1
ATOM 681 O O . ILE A 1 84 ? 119.323 88.639 106.663 1.00 25.03 205 ILE A O 1
ATOM 686 N N . GLY A 1 85 ? 119.608 86.605 105.742 1.00 24.29 206 GLY A N 1
ATOM 687 C CA . GLY A 1 85 ? 118.767 85.896 106.692 1.00 24.29 206 GLY A CA 1
ATOM 688 C C . GLY A 1 85 ? 119.602 84.877 107.445 1.00 24.29 206 GLY A C 1
ATOM 689 O O . GLY A 1 85 ? 120.548 84.325 106.895 1.00 24.29 206 GLY A O 1
ATOM 690 N N . GLN A 1 86 ? 119.260 84.649 108.707 1.00 25.02 207 GLN A N 1
ATOM 691 C CA . GLN A 1 86 ? 120.029 83.748 109.555 1.00 25.02 207 GLN A CA 1
ATOM 692 C C . GLN A 1 86 ? 119.093 82.983 110.467 1.00 25.02 207 GLN A C 1
ATOM 693 O O . GLN A 1 86 ? 118.366 83.584 111.256 1.00 25.02 207 GLN A O 1
ATOM 699 N N . ARG A 1 87 ? 119.123 81.663 110.358 1.00 25.24 208 ARG A N 1
ATOM 700 C CA . ARG A 1 87 ? 118.334 80.765 111.186 1.00 25.24 208 ARG A CA 1
ATOM 701 C C . ARG A 1 87 ? 119.294 79.804 111.857 1.00 25.24 208 ARG A C 1
ATOM 702 O O . ARG A 1 87 ? 120.093 79.161 111.176 1.00 25.24 208 ARG A O 1
ATOM 710 N N . GLY A 1 88 ? 119.232 79.694 113.172 1.00 24.50 209 GLY A N 1
ATOM 711 C CA . GLY A 1 88 ? 120.088 78.735 113.827 1.00 24.50 209 GLY A CA 1
ATOM 712 C C . GLY A 1 88 ? 120.004 78.789 115.328 1.00 24.50 209 GLY A C 1
ATOM 713 O O . GLY A 1 88 ? 119.098 79.394 115.898 1.00 24.50 209 GLY A O 1
ATOM 714 N N . ALA A 1 89 ? 120.962 78.124 115.959 1.00 25.42 210 ALA A N 1
ATOM 715 C CA . ALA A 1 89 ? 121.076 78.089 117.404 1.00 25.42 210 ALA A CA 1
ATOM 716 C C . ALA A 1 89 ? 122.528 78.307 117.782 1.00 25.42 210 ALA A C 1
ATOM 717 O O . ALA A 1 89 ? 123.429 78.082 116.977 1.00 25.42 210 ALA A O 1
ATOM 719 N N . ARG A 1 90 ? 122.748 78.747 119.013 1.00 27.98 211 ARG A N 1
ATOM 720 C CA . ARG A 1 90 ? 124.083 79.059 119.506 1.00 27.98 211 ARG A CA 1
ATOM 721 C C . ARG A 1 90 ? 124.157 78.709 120.982 1.00 27.98 211 ARG A C 1
ATOM 722 O O . ARG A 1 90 ? 123.500 79.348 121.805 1.00 27.98 211 ARG A O 1
ATOM 730 N N . LEU A 1 91 ? 124.949 77.701 121.317 1.00 29.14 212 LEU A N 1
ATOM 731 C CA . LEU A 1 91 ? 125.217 77.373 122.705 1.00 29.14 212 LEU A CA 1
ATOM 732 C C . LEU A 1 91 ? 126.530 78.011 123.119 1.00 29.14 212 LEU A C 1
ATOM 733 O O . LEU A 1 91 ? 127.546 77.849 122.446 1.00 29.14 212 LEU A O 1
ATOM 738 N N . SER A 1 92 ? 126.506 78.733 124.232 1.00 31.64 213 SER A N 1
ATOM 739 C CA . SER A 1 92 ? 127.631 79.567 124.621 1.00 31.64 213 SER A CA 1
ATOM 740 C C . SER A 1 92 ? 127.858 79.449 126.116 1.00 31.64 213 SER A C 1
ATOM 741 O O . SER A 1 92 ? 126.912 79.533 126.896 1.00 31.64 213 SER A O 1
ATOM 744 N N . LEU A 1 93 ? 129.111 79.257 126.509 1.00 33.54 214 LEU A N 1
ATOM 745 C CA . LEU A 1 93 ? 129.495 79.211 127.912 1.00 33.54 214 LEU A CA 1
ATOM 746 C C . LEU A 1 93 ? 130.472 80.339 128.197 1.00 33.54 214 LEU A C 1
ATOM 747 O O . LEU A 1 93 ? 131.505 80.447 127.535 1.00 33.54 214 LEU A O 1
ATOM 752 N N . ARG A 1 94 ? 130.149 81.165 129.181 1.00 37.90 215 ARG A N 1
ATOM 753 C CA . ARG A 1 94 ? 130.932 82.345 129.512 1.00 37.90 215 ARG A CA 1
ATOM 754 C C . ARG A 1 94 ? 131.514 82.191 130.906 1.00 37.90 215 ARG A C 1
ATOM 755 O O . ARG A 1 94 ? 130.771 82.123 131.886 1.00 37.90 215 ARG A O 1
ATOM 763 N N . TYR A 1 95 ? 132.836 82.154 130.993 1.00 40.89 216 TYR A N 1
ATOM 764 C CA . TYR A 1 95 ? 133.535 81.902 132.243 1.00 40.89 216 TYR A CA 1
ATOM 765 C C . TYR A 1 95 ? 133.969 83.219 132.870 1.00 40.89 216 TYR A C 1
ATOM 766 O O . TYR A 1 95 ? 134.792 83.931 132.295 1.00 40.89 216 TYR A O 1
ATOM 775 N N . GLU A 1 96 ? 133.424 83.510 134.056 1.00 43.74 217 GLU A N 1
ATOM 776 C CA . GLU A 1 96 ? 133.608 84.730 134.880 1.00 43.74 217 GLU A CA 1
ATOM 777 C C . GLU A 1 96 ? 133.684 86.048 134.119 1.00 43.74 217 GLU A C 1
ATOM 778 O O . GLU A 1 96 ? 132.896 86.961 134.370 1.00 43.74 217 GLU A O 1
ATOM 784 N N . SER A 1 112 ? 136.554 94.313 139.748 1.00 59.94 233 SER A N 1
ATOM 785 C CA . SER A 1 112 ? 136.263 95.469 138.899 1.00 59.94 233 SER A CA 1
ATOM 786 C C . SER A 1 112 ? 136.886 95.459 137.475 1.00 59.94 233 SER A C 1
ATOM 787 O O . SER A 1 112 ? 136.231 95.947 136.555 1.00 59.94 233 SER A O 1
ATOM 790 N N . PRO A 1 113 ? 138.108 94.944 137.260 1.00 55.51 234 PRO A N 1
ATOM 791 C CA . PRO A 1 113 ? 138.521 94.685 135.873 1.00 55.51 234 PRO A CA 1
ATOM 792 C C . PRO A 1 113 ? 137.731 93.528 135.281 1.00 55.51 234 PRO A C 1
ATOM 793 O O . PRO A 1 113 ? 137.671 92.441 135.856 1.00 55.51 234 PRO A O 1
ATOM 797 N N . THR A 1 114 ? 137.115 93.777 134.130 1.00 48.85 235 THR A N 1
ATOM 798 C CA . THR A 1 114 ? 136.367 92.740 133.436 1.00 48.85 235 THR A CA 1
ATOM 799 C C . THR A 1 114 ? 137.335 91.754 132.800 1.00 48.85 235 THR A C 1
ATOM 800 O O . THR A 1 114 ? 138.223 92.147 132.039 1.00 48.85 235 THR A O 1
ATOM 804 N N . LEU A 1 115 ? 137.180 90.477 133.131 1.00 43.36 236 LEU A N 1
ATOM 805 C CA . LEU A 1 115 ? 137.947 89.408 132.509 1.00 43.36 236 LEU A CA 1
ATOM 806 C C . LEU A 1 115 ? 137.015 88.227 132.322 1.00 43.36 236 LEU A C 1
ATOM 807 O O . LEU A 1 115 ? 136.462 87.723 133.302 1.00 43.36 236 LEU A O 1
ATOM 812 N N . PHE A 1 116 ? 136.828 87.792 131.079 1.00 38.38 237 PHE A N 1
ATOM 813 C CA . PHE A 1 116 ? 136.054 86.586 130.850 1.00 38.38 237 PHE A CA 1
ATOM 814 C C . PHE A 1 116 ? 136.548 85.865 129.610 1.00 38.38 237 PHE A C 1
ATOM 815 O O . PHE A 1 116 ? 137.072 86.477 128.679 1.00 38.38 237 PHE A O 1
ATOM 823 N N . HIS A 1 117 ? 136.366 84.551 129.617 1.00 38.60 238 HIS A N 1
ATOM 824 C CA . HIS A 1 117 ? 136.481 83.715 128.435 1.00 38.60 238 HIS A CA 1
ATOM 825 C C . HIS A 1 117 ? 135.084 83.283 128.030 1.00 38.60 238 HIS A C 1
ATOM 826 O O . HIS A 1 117 ? 134.249 83.006 128.892 1.00 38.60 238 HIS A O 1
ATOM 833 N N . GLU A 1 118 ? 134.831 83.213 126.732 1.00 37.28 239 GLU A N 1
ATOM 834 C CA . GLU A 1 118 ? 133.545 82.762 126.225 1.00 37.28 239 GLU A CA 1
ATOM 835 C C . GLU A 1 118 ? 133.777 81.832 125.050 1.00 37.28 239 GLU A C 1
ATOM 836 O O . GLU A 1 118 ? 134.214 82.275 123.987 1.00 37.28 239 GLU A O 1
ATOM 842 N N . TRP A 1 119 ? 133.484 80.553 125.242 1.00 33.24 240 TRP A N 1
ATOM 843 C CA . TRP A 1 119 ? 133.492 79.567 124.173 1.00 33.24 240 TRP A CA 1
ATOM 844 C C . TRP A 1 119 ? 132.066 79.372 123.698 1.00 33.24 240 TRP A C 1
ATOM 845 O O . TRP A 1 119 ? 131.155 79.240 124.518 1.00 33.24 240 TRP A O 1
ATOM 856 N N . PHE A 1 120 ? 131.863 79.353 122.389 1.00 29.34 241 PHE A N 1
ATOM 857 C CA . PHE A 1 120 ? 130.532 79.092 121.872 1.00 29.34 241 PHE A CA 1
ATOM 858 C C . PHE A 1 120 ? 130.597 78.049 120.771 1.00 29.34 241 PHE A C 1
ATOM 859 O O . PHE A 1 120 ? 131.666 77.664 120.301 1.00 29.34 241 PHE A O 1
ATOM 867 N N . LEU A 1 121 ? 129.417 77.599 120.367 1.00 29.35 242 LEU A N 1
ATOM 868 C CA . LEU A 1 121 ? 129.252 76.641 119.285 1.00 29.35 242 LEU A CA 1
ATOM 869 C C . LEU A 1 121 ? 127.957 77.000 118.581 1.00 29.35 242 LEU A C 1
ATOM 870 O O . LEU A 1 121 ? 126.893 76.956 119.198 1.00 29.35 242 LEU A O 1
ATOM 875 N N . GLU A 1 122 ? 128.044 77.380 117.313 1.00 30.06 243 GLU A N 1
ATOM 876 C CA . GLU A 1 122 ? 126.894 77.914 116.604 1.00 30.06 243 GLU A CA 1
ATOM 877 C C . GLU A 1 122 ? 126.698 77.189 115.290 1.00 30.06 243 GLU A C 1
ATOM 878 O O . GLU A 1 122 ? 127.624 77.098 114.488 1.00 30.06 243 GLU A O 1
ATOM 884 N N . THR A 1 123 ? 125.487 76.698 115.063 1.00 30.22 244 THR A N 1
ATOM 885 C CA . THR A 1 123 ? 125.071 76.209 113.759 1.00 30.22 244 THR A CA 1
ATOM 886 C C . THR A 1 123 ? 124.064 77.194 113.188 1.00 30.22 244 THR A C 1
ATOM 887 O O . THR A 1 123 ? 123.167 77.647 113.898 1.00 30.22 244 THR A O 1
ATOM 891 N N . CYS A 1 124 ? 124.218 77.540 111.916 1.00 28.54 245 CYS A N 1
ATOM 892 C CA . CYS A 1 124 ? 123.392 78.580 111.321 1.00 28.54 245 CYS A CA 1
ATOM 893 C C . CYS A 1 124 ? 123.186 78.300 109.844 1.00 28.54 245 CYS A C 1
ATOM 894 O O . CYS A 1 124 ? 124.148 78.039 109.122 1.00 28.54 245 CYS A O 1
ATOM 897 N N . TRP A 1 125 ? 121.934 78.358 109.406 1.00 24.32 246 TRP A N 1
ATOM 898 C CA . TRP A 1 125 ? 121.585 78.383 107.994 1.00 24.32 246 TRP A CA 1
ATOM 899 C C . TRP A 1 125 ? 121.459 79.844 107.586 1.00 24.32 246 TRP A C 1
ATOM 900 O O . TRP A 1 125 ? 120.622 80.570 108.126 1.00 24.32 246 TRP A O 1
ATOM 911 N N . ARG A 1 126 ? 122.283 80.270 106.636 1.00 25.51 247 ARG A N 1
ATOM 912 C CA . ARG A 1 126 ? 122.347 81.666 106.238 1.00 25.51 247 ARG A CA 1
ATOM 913 C C . ARG A 1 126 ? 121.977 81.829 104.771 1.00 25.51 247 ARG A C 1
ATOM 914 O O . ARG A 1 126 ? 122.604 81.231 103.895 1.00 25.51 247 ARG A O 1
ATOM 922 N N . SER A 1 127 ? 120.970 82.655 104.512 1.00 25.29 248 SER A N 1
ATOM 923 C CA . SER A 1 127 ? 120.567 83.031 103.166 1.00 25.29 248 SER A CA 1
ATOM 924 C C . SER A 1 127 ? 121.083 84.425 102.849 1.00 25.29 248 SER A C 1
ATOM 925 O O . SER A 1 127 ? 121.043 85.316 103.697 1.00 25.29 248 SER A O 1
ATOM 928 N N . THR A 1 128 ? 121.568 84.608 101.628 1.00 23.51 249 THR A N 1
ATOM 929 C CA . THR A 1 128 ? 122.155 85.870 101.188 1.00 23.51 249 THR A CA 1
ATOM 930 C C . THR A 1 128 ? 121.443 86.281 99.907 1.00 23.51 249 THR A C 1
ATOM 931 O O . THR A 1 128 ? 121.577 85.619 98.880 1.00 23.51 249 THR A O 1
ATOM 935 N N . LYS A 1 129 ? 120.688 87.367 99.965 1.00 23.56 250 LYS A N 1
ATOM 936 C CA . LYS A 1 129 ? 119.914 87.829 98.826 1.00 23.56 250 LYS A CA 1
ATOM 937 C C . LYS A 1 129 ? 120.402 89.193 98.362 1.00 23.56 250 LYS A C 1
ATOM 938 O O . LYS A 1 129 ? 120.599 90.100 99.171 1.00 23.56 250 LYS A O 1
ATOM 944 N N . ILE A 1 130 ? 120.602 89.336 97.055 1.00 25.13 251 ILE A N 1
ATOM 945 C CA . ILE A 1 130 ? 120.922 90.634 96.471 1.00 25.13 251 ILE A CA 1
ATOM 946 C C . ILE A 1 130 ? 119.603 91.382 96.309 1.00 25.13 251 ILE A C 1
ATOM 947 O O . ILE A 1 130 ? 118.848 91.139 95.372 1.00 25.13 251 ILE A O 1
ATOM 952 N N . CYS A 1 131 ? 119.312 92.284 97.238 1.00 30.95 252 CYS A N 1
ATOM 953 C CA . CYS A 1 131 ? 118.089 93.065 97.187 1.00 30.95 252 CYS A CA 1
ATOM 954 C C . CYS A 1 131 ? 118.285 94.413 96.513 1.00 30.95 252 CYS A C 1
ATOM 955 O O . CYS A 1 131 ? 117.347 95.213 96.471 1.00 30.95 252 CYS A O 1
ATOM 958 N N . SER A 1 132 ? 119.475 94.678 95.986 1.00 36.40 253 SER A N 1
ATOM 959 C CA . SER A 1 132 ? 119.730 95.878 95.207 1.00 36.40 253 SER A CA 1
ATOM 960 C C . SER A 1 132 ? 119.033 95.773 93.862 1.00 36.40 253 SER A C 1
ATOM 961 O O . SER A 1 132 ? 119.045 94.715 93.229 1.00 36.40 253 SER A O 1
ATOM 964 N N . GLN A 1 133 ? 118.428 96.872 93.426 1.00 45.82 254 GLN A N 1
ATOM 965 C CA . GLN A 1 133 ? 117.679 96.857 92.181 1.00 45.82 254 GLN A CA 1
ATOM 966 C C . GLN A 1 133 ? 118.622 96.814 90.989 1.00 45.82 254 GLN A C 1
ATOM 967 O O . GLN A 1 133 ? 119.797 97.172 91.091 1.00 45.82 254 GLN A O 1
ATOM 973 N N . GLY A 1 134 ? 118.095 96.373 89.847 1.00 51.51 255 GLY A N 1
ATOM 974 C CA . GLY A 1 134 ? 118.888 96.369 88.632 1.00 51.51 255 GLY A CA 1
ATOM 975 C C . GLY A 1 134 ? 119.105 97.755 88.064 1.00 51.51 255 GLY A C 1
ATOM 976 O O . GLY A 1 134 ? 119.938 97.940 87.172 1.00 51.51 255 GLY A O 1
ATOM 977 N N . THR A 1 135 ? 118.351 98.742 88.554 1.00 54.90 256 THR A N 1
ATOM 978 C CA . THR A 1 135 ? 118.561 100.143 88.219 1.00 54.90 256 THR A CA 1
ATOM 979 C C . THR A 1 135 ? 119.898 100.671 88.714 1.00 54.90 256 THR A C 1
ATOM 980 O O . THR A 1 135 ? 120.620 101.307 87.938 1.00 54.90 256 THR A O 1
ATOM 984 N N . SER A 1 136 ? 120.240 100.429 89.979 1.00 53.27 257 SER A N 1
ATOM 985 C CA . SER A 1 136 ? 121.600 100.659 90.450 1.00 53.27 257 SER A CA 1
ATOM 986 C C . SER A 1 136 ? 122.493 99.591 89.837 1.00 53.27 257 SER A C 1
ATOM 987 O O . SER A 1 136 ? 122.620 98.491 90.381 1.00 53.27 257 SER A O 1
ATOM 990 N N . ALA A 1 137 ? 123.102 99.915 88.706 1.00 51.47 258 ALA A N 1
ATOM 991 C CA . ALA A 1 137 ? 123.412 98.886 87.724 1.00 51.47 258 ALA A CA 1
ATOM 992 C C . ALA A 1 137 ? 124.669 98.057 88.013 1.00 51.47 258 ALA A C 1
ATOM 993 O O . ALA A 1 137 ? 124.573 96.823 87.955 1.00 51.47 258 ALA A O 1
ATOM 995 N N . PRO A 1 138 ? 125.873 98.632 88.326 1.00 48.75 259 PRO A N 1
ATOM 996 C CA . PRO A 1 138 ? 126.996 97.739 88.638 1.00 48.75 259 PRO A CA 1
ATOM 997 C C . PRO A 1 138 ? 127.186 97.509 90.130 1.00 48.75 259 PRO A C 1
ATOM 998 O O . PRO A 1 138 ? 128.176 96.901 90.546 1.00 48.75 259 PRO A O 1
ATOM 1002 N N . TYR A 1 139 ? 126.257 97.989 90.947 1.00 46.65 260 TYR A N 1
ATOM 1003 C CA . TYR A 1 139 ? 126.390 97.901 92.391 1.00 46.65 260 TYR A CA 1
ATOM 1004 C C . TYR A 1 139 ? 125.663 96.667 92.900 1.00 46.65 260 TYR A C 1
ATOM 1005 O O . TYR A 1 139 ? 124.487 96.465 92.588 1.00 46.65 260 TYR A O 1
ATOM 1014 N N . MET A 1 140 ? 126.386 95.851 93.677 1.00 38.30 261 MET A N 1
ATOM 1015 C CA . MET A 1 140 ? 126.029 94.505 94.143 1.00 38.30 261 MET A CA 1
ATOM 1016 C C . MET A 1 140 ? 125.845 93.515 93.003 1.00 38.30 261 MET A C 1
ATOM 1017 O O . MET A 1 140 ? 125.247 92.457 93.196 1.00 38.30 261 MET A O 1
ATOM 1022 N N . TYR A 1 141 ? 126.374 93.813 91.817 1.00 36.55 262 TYR A N 1
ATOM 1023 C CA . TYR A 1 141 ? 126.192 92.946 90.662 1.00 36.55 262 TYR A CA 1
ATOM 1024 C C . TYR A 1 141 ? 127.519 92.564 90.031 1.00 36.55 262 TYR A C 1
ATOM 1025 O O . TYR A 1 141 ? 127.558 92.172 88.864 1.00 36.55 262 TYR A O 1
ATOM 1034 N N . SER A 1 142 ? 128.603 92.663 90.785 1.00 33.40 263 SER A N 1
ATOM 1035 C CA . SER A 1 142 ? 129.863 92.084 90.369 1.00 33.40 263 SER A CA 1
ATOM 1036 C C . SER A 1 142 ? 129.781 90.567 90.431 1.00 33.40 263 SER A C 1
ATOM 1037 O O . SER A 1 142 ? 128.907 89.999 91.085 1.00 33.40 263 SER A O 1
ATOM 1040 N N . GLY A 1 143 ? 130.721 89.912 89.747 1.00 32.06 264 GLY A N 1
ATOM 1041 C CA . GLY A 1 143 ? 130.735 88.460 89.719 1.00 32.06 264 GLY A CA 1
ATOM 1042 C C . GLY A 1 143 ? 130.995 87.835 91.072 1.00 32.06 264 GLY A C 1
ATOM 1043 O O . GLY A 1 143 ? 130.559 86.715 91.334 1.00 32.06 264 GLY A O 1
ATOM 1044 N N . THR A 1 144 ? 131.686 88.549 91.953 1.00 32.27 265 THR A N 1
ATOM 1045 C CA . THR A 1 144 ? 131.895 88.086 93.312 1.00 32.27 265 THR A CA 1
ATOM 1046 C C . THR A 1 144 ? 130.703 88.341 94.217 1.00 32.27 265 THR A C 1
ATOM 1047 O O . THR A 1 144 ? 130.728 87.908 95.365 1.00 32.27 265 THR A O 1
ATOM 1051 N N . MET A 1 145 ? 129.685 89.061 93.763 1.00 32.08 266 MET A N 1
ATOM 1052 C CA . MET A 1 145 ? 128.466 89.202 94.544 1.00 32.08 266 MET A CA 1
ATOM 1053 C C . MET A 1 145 ? 127.360 88.300 94.044 1.00 32.08 266 MET A C 1
ATOM 1054 O O . MET A 1 145 ? 126.542 87.838 94.840 1.00 32.08 266 MET A O 1
ATOM 1059 N N . LEU A 1 146 ? 127.332 88.039 92.739 1.00 29.09 267 LEU A N 1
ATOM 1060 C CA . LEU A 1 146 ? 126.410 87.064 92.184 1.00 29.09 267 LEU A CA 1
ATOM 1061 C C . LEU A 1 146 ? 126.754 85.655 92.629 1.00 29.09 267 LEU A C 1
ATOM 1062 O O . LEU A 1 146 ? 125.862 84.809 92.745 1.00 29.09 267 LEU A O 1
ATOM 1067 N N . SER A 1 147 ? 128.031 85.387 92.883 1.00 28.33 268 SER A N 1
ATOM 1068 C CA . SER A 1 147 ? 128.485 84.066 93.288 1.00 28.33 268 SER A CA 1
ATOM 1069 C C . SER A 1 147 ? 128.290 83.798 94.770 1.00 28.33 268 SER A C 1
ATOM 1070 O O . SER A 1 147 ? 128.385 82.644 95.193 1.00 28.33 268 SER A O 1
ATOM 1073 N N . GLN A 1 148 ? 128.027 84.826 95.567 1.00 28.34 269 GLN A N 1
ATOM 1074 C CA . GLN A 1 148 ? 127.871 84.654 97.002 1.00 28.34 269 GLN A CA 1
ATOM 1075 C C . GLN A 1 148 ? 126.422 84.627 97.443 1.00 28.34 269 GLN A C 1
ATOM 1076 O O . GLN A 1 148 ? 126.151 84.260 98.588 1.00 28.34 269 GLN A O 1
ATOM 1082 N N . ALA A 1 149 ? 125.501 85.021 96.572 1.00 24.49 270 ALA A N 1
ATOM 1083 C CA . ALA A 1 149 ? 124.086 84.883 96.863 1.00 24.49 270 ALA A CA 1
ATOM 1084 C C . ALA A 1 149 ? 123.715 83.411 96.935 1.00 24.49 270 ALA A C 1
ATOM 1085 O O . ALA A 1 149 ? 124.262 82.582 96.206 1.00 24.49 270 ALA A O 1
ATOM 1087 N N . GLY A 1 150 ? 122.814 83.078 97.841 1.00 23.90 271 GLY A N 1
ATOM 1088 C CA . GLY A 1 150 ? 122.417 81.696 97.996 1.00 23.90 271 GLY A CA 1
ATOM 1089 C C . GLY A 1 150 ? 122.177 81.343 99.438 1.00 23.90 271 GLY A C 1
ATOM 1090 O O . GLY A 1 150 ? 121.989 82.198 100.292 1.00 23.90 271 GLY A O 1
ATOM 1091 N N . ASP A 1 151 ? 122.172 80.042 99.687 1.00 25.79 272 ASP A N 1
ATOM 1092 C CA . ASP A 1 151 ? 121.988 79.482 101.014 1.00 25.79 272 ASP A CA 1
ATOM 1093 C C . ASP A 1 151 ? 123.243 78.731 101.414 1.00 25.79 272 ASP A C 1
ATOM 1094 O O . ASP A 1 151 ? 123.890 78.104 100.576 1.00 25.79 272 ASP A O 1
ATOM 1099 N N . GLN A 1 152 ? 123.592 78.794 102.693 1.00 28.90 273 GLN A N 1
ATOM 1100 C CA . GLN A 1 152 ? 124.667 77.959 103.193 1.00 28.90 273 GLN A CA 1
ATOM 1101 C C . GLN A 1 152 ? 124.349 77.517 104.609 1.00 28.90 273 GLN A C 1
ATOM 1102 O O . GLN A 1 152 ? 123.568 78.152 105.314 1.00 28.90 273 GLN A O 1
ATOM 1108 N N . LEU A 1 153 ? 124.932 76.393 104.997 1.00 31.07 274 LEU A N 1
ATOM 1109 C CA . LEU A 1 153 ? 124.847 75.876 106.350 1.00 31.07 274 LEU A CA 1
ATOM 1110 C C . LEU A 1 153 ? 126.252 75.794 106.918 1.00 31.07 274 LEU A C 1
ATOM 1111 O O . LEU A 1 153 ? 127.195 75.444 106.207 1.00 31.07 274 LEU A O 1
ATOM 1116 N N . ARG A 1 154 ? 126.393 76.118 108.195 1.00 31.85 275 ARG A N 1
ATOM 1117 C CA . ARG A 1 154 ? 127.718 76.286 108.767 1.00 31.85 275 ARG A CA 1
ATOM 1118 C C . ARG A 1 154 ? 127.662 76.077 110.267 1.00 31.85 275 ARG A C 1
ATOM 1119 O O . ARG A 1 154 ? 126.833 76.685 110.946 1.00 31.85 275 ARG A O 1
ATOM 1127 N N . THR A 1 155 ? 128.535 75.214 110.771 1.00 31.48 276 THR A N 1
ATOM 1128 C CA . THR A 1 155 ? 128.786 75.083 112.198 1.00 31.48 276 THR A CA 1
ATOM 1129 C C . THR A 1 155 ? 130.097 75.789 112.501 1.00 31.48 276 THR A C 1
ATOM 1130 O O . THR A 1 155 ? 131.111 75.506 111.861 1.00 31.48 276 THR A O 1
ATOM 1134 N N . ILE A 1 156 ? 130.081 76.714 113.453 1.00 30.58 277 ILE A N 1
ATOM 1135 C CA . ILE A 1 156 ? 131.281 77.457 113.806 1.00 30.58 277 ILE A CA 1
ATOM 1136 C C . ILE A 1 156 ? 131.561 77.270 115.293 1.00 30.58 277 ILE A C 1
ATOM 1137 O O . ILE A 1 156 ? 130.641 77.136 116.106 1.00 30.58 277 ILE A O 1
ATOM 1142 N N . LEU A 1 157 ? 132.839 77.140 115.621 1.00 31.85 278 LEU A N 1
ATOM 1143 C CA . LEU A 1 157 ? 133.316 77.058 116.992 1.00 31.85 278 LEU A CA 1
ATOM 1144 C C . LEU A 1 157 ? 134.111 78.316 117.280 1.00 31.85 278 LEU A C 1
ATOM 1145 O O . LEU A 1 157 ? 134.894 78.763 116.442 1.00 31.85 278 LEU A O 1
ATOM 1150 N N . GLY A 1 158 ? 133.917 78.890 118.457 1.00 30.60 279 GLY A N 1
ATOM 1151 C CA . GLY A 1 158 ? 134.492 80.183 118.736 1.00 30.60 279 GLY A CA 1
ATOM 1152 C C . GLY A 1 158 ? 135.020 80.282 120.147 1.00 30.60 279 GLY A C 1
ATOM 1153 O O . GLY A 1 158 ? 134.679 79.495 121.027 1.00 30.60 279 GLY A O 1
ATOM 1154 N N . HIS A 1 159 ? 135.872 81.278 120.336 1.00 32.69 280 HIS A N 1
ATOM 1155 C CA . HIS A 1 159 ? 136.432 81.626 121.627 1.00 32.69 280 HIS A CA 1
ATOM 1156 C C . HIS A 1 159 ? 136.608 83.132 121.663 1.00 32.69 280 HIS A C 1
ATOM 1157 O O . HIS A 1 159 ? 137.004 83.735 120.665 1.00 32.69 280 HIS A O 1
ATOM 1164 N N . THR A 1 160 ? 136.289 83.743 122.797 1.00 34.24 281 THR A N 1
ATOM 1165 C CA . THR A 1 160 ? 136.467 85.177 122.962 1.00 34.24 281 THR A CA 1
ATOM 1166 C C . THR A 1 160 ? 137.067 85.438 124.330 1.00 34.24 281 THR A C 1
ATOM 1167 O O . THR A 1 160 ? 136.490 85.050 125.346 1.00 34.24 281 THR A O 1
ATOM 1171 N N . PHE A 1 161 ? 138.226 86.080 124.352 1.00 36.14 282 PHE A N 1
ATOM 1172 C CA . PHE A 1 161 ? 138.845 86.552 125.578 1.00 36.14 282 PHE A CA 1
ATOM 1173 C C . PHE A 1 161 ? 138.760 88.068 125.608 1.00 36.14 282 PHE A C 1
ATOM 1174 O O . PHE A 1 161 ? 139.118 88.725 124.630 1.00 36.14 282 PHE A O 1
ATOM 1182 N N . VAL A 1 162 ? 138.266 88.620 126.711 1.00 37.91 283 VAL A N 1
ATOM 1183 C CA . VAL A 1 162 ? 138.174 90.063 126.894 1.00 37.91 283 VAL A CA 1
ATOM 1184 C C . VAL A 1 162 ? 138.805 90.412 128.230 1.00 37.91 283 VAL A C 1
ATOM 1185 O O . VAL A 1 162 ? 138.367 89.917 129.271 1.00 37.91 283 VAL A O 1
ATOM 1189 N N . LEU A 1 163 ? 139.831 91.255 128.201 1.00 42.03 284 LEU A N 1
ATOM 1190 C CA . LEU A 1 163 ? 140.449 91.816 129.400 1.00 42.03 284 LEU A CA 1
ATOM 1191 C C . LEU A 1 163 ? 140.238 93.324 129.343 1.00 42.03 284 LEU A C 1
ATOM 1192 O O . LEU A 1 163 ? 140.889 94.018 128.561 1.00 42.03 284 LEU A O 1
ATOM 1197 N N . ASP A 1 164 ? 139.323 93.830 130.162 1.00 47.68 285 ASP A N 1
ATOM 1198 C CA . ASP A 1 164 ? 138.926 95.233 130.135 1.00 47.68 285 ASP A CA 1
ATOM 1199 C C . ASP A 1 164 ? 139.217 95.847 131.495 1.00 47.68 285 ASP A C 1
ATOM 1200 O O . ASP A 1 164 ? 138.501 95.582 132.465 1.00 47.68 285 ASP A O 1
ATOM 1205 N N . LYS A 1 165 ? 140.262 96.670 131.566 1.00 46.69 286 LYS A N 1
ATOM 1206 C CA . LYS A 1 165 ? 140.626 97.363 132.793 1.00 46.69 286 LYS A CA 1
ATOM 1207 C C . LYS A 1 165 ? 140.255 98.839 132.753 1.00 46.69 286 LYS A C 1
ATOM 1208 O O . LYS A 1 165 ? 140.754 99.621 133.564 1.00 46.69 286 LYS A O 1
ATOM 1214 N N . ARG A 1 166 ? 139.392 99.234 131.825 1.00 48.52 287 ARG A N 1
ATOM 1215 C CA . ARG A 1 166 ? 138.951 100.616 131.753 1.00 48.52 287 ARG A CA 1
ATOM 1216 C C . ARG A 1 166 ? 137.959 100.914 132.868 1.00 48.52 287 ARG A C 1
ATOM 1217 O O . ARG A 1 166 ? 137.211 100.041 133.311 1.00 48.52 287 ARG A O 1
ATOM 1225 N N . ASP A 1 167 ? 137.963 102.165 133.329 1.00 52.29 288 ASP A N 1
ATOM 1226 C CA . ASP A 1 167 ? 137.056 102.568 134.396 1.00 52.29 288 ASP A CA 1
ATOM 1227 C C . ASP A 1 167 ? 135.620 102.714 133.921 1.00 52.29 288 ASP A C 1
ATOM 1228 O O . ASP A 1 167 ? 134.698 102.558 134.726 1.00 52.29 288 ASP A O 1
ATOM 1233 N N . HIS A 1 168 ? 135.416 103.004 132.641 1.00 51.57 289 HIS A N 1
ATOM 1234 C CA . HIS A 1 168 ? 134.097 102.993 132.035 1.00 51.57 289 HIS A CA 1
ATOM 1235 C C . HIS A 1 168 ? 134.232 102.366 130.659 1.00 51.57 289 HIS A C 1
ATOM 1236 O O . HIS A 1 168 ? 135.329 102.253 130.117 1.00 51.57 289 HIS A O 1
ATOM 1243 N N . ILE A 1 169 ? 133.108 101.949 130.094 1.00 50.16 290 ILE A N 1
ATOM 1244 C CA . ILE A 1 169 ? 133.158 101.203 128.845 1.00 50.16 290 ILE A CA 1
ATOM 1245 C C . ILE A 1 169 ? 132.784 102.125 127.690 1.00 50.16 290 ILE A C 1
ATOM 1246 O O . ILE A 1 169 ? 133.392 102.067 126.616 1.00 50.16 290 ILE A O 1
ATOM 1251 N N . MET A 1 170 ? 131.822 103.019 127.912 1.00 51.10 291 MET A N 1
ATOM 1252 C CA . MET A 1 170 ? 131.385 103.926 126.861 1.00 51.10 291 MET A CA 1
ATOM 1253 C C . MET A 1 170 ? 132.005 105.308 126.957 1.00 51.10 291 MET A C 1
ATOM 1254 O O . MET A 1 170 ? 132.117 105.987 125.933 1.00 51.10 291 MET A O 1
ATOM 1259 N N . CYS A 1 171 ? 132.403 105.741 128.147 1.00 51.39 292 CYS A N 1
ATOM 1260 C CA . CYS A 1 171 ? 133.110 107.008 128.331 1.00 51.39 292 CYS A CA 1
ATOM 1261 C C . CYS A 1 171 ? 134.261 106.837 129.315 1.00 51.39 292 CYS A C 1
ATOM 1262 O O . CYS A 1 171 ? 134.190 107.289 130.461 1.00 51.39 292 CYS A O 1
ATOM 1265 N N . PRO A 1 172 ? 135.359 106.208 128.890 1.00 50.76 293 PRO A N 1
ATOM 1266 C CA . PRO A 1 172 ? 136.461 105.947 129.819 1.00 50.76 293 PRO A CA 1
ATOM 1267 C C . PRO A 1 172 ? 137.385 107.142 129.979 1.00 50.76 293 PRO A C 1
ATOM 1268 O O . PRO A 1 172 ? 137.483 108.004 129.105 1.00 50.76 293 PRO A O 1
ATOM 1272 N N . THR A 1 173 ? 138.072 107.180 131.119 1.00 53.39 294 THR A N 1
ATOM 1273 C CA . THR A 1 173 ? 139.095 108.177 131.387 1.00 53.39 294 THR A CA 1
ATOM 1274 C C . THR A 1 173 ? 140.481 107.589 131.588 1.00 53.39 294 THR A C 1
ATOM 1275 O O . THR A 1 173 ? 141.462 108.331 131.489 1.00 53.39 294 THR A O 1
ATOM 1279 N N . LYS A 1 174 ? 140.590 106.294 131.864 1.00 52.81 295 LYS A N 1
ATOM 1280 C CA . LYS A 1 174 ? 141.873 105.623 132.011 1.00 52.81 295 LYS A CA 1
ATOM 1281 C C . LYS A 1 174 ? 141.664 104.141 131.750 1.00 52.81 295 LYS A C 1
ATOM 1282 O O . LYS A 1 174 ? 140.538 103.675 131.583 1.00 52.81 295 LYS A O 1
ATOM 1288 N N . GLY A 1 175 ? 142.761 103.408 131.716 1.00 48.32 296 GLY A N 1
ATOM 1289 C CA . GLY A 1 175 ? 142.647 101.963 131.620 1.00 48.32 296 GLY A CA 1
ATOM 1290 C C . GLY A 1 175 ? 142.785 101.455 130.201 1.00 48.32 296 GLY A C 1
ATOM 1291 O O . GLY A 1 175 ? 142.467 102.131 129.227 1.00 48.32 296 GLY A O 1
ATOM 1292 N N . SER A 1 176 ? 143.269 100.224 130.091 1.00 45.98 297 SER A N 1
ATOM 1293 C CA . SER A 1 176 ? 143.449 99.548 128.820 1.00 45.98 297 SER A CA 1
ATOM 1294 C C . SER A 1 176 ? 142.400 98.460 128.644 1.00 45.98 297 SER A C 1
ATOM 1295 O O . SER A 1 176 ? 141.822 97.960 129.609 1.00 45.98 297 SER A O 1
ATOM 1298 N N . MET A 1 177 ? 142.161 98.097 127.389 1.00 43.67 298 MET A N 1
ATOM 1299 C CA . MET A 1 177 ? 141.250 97.018 127.040 1.00 43.67 298 MET A CA 1
ATOM 1300 C C . MET A 1 177 ? 141.930 96.107 126.037 1.00 43.67 298 MET A C 1
ATOM 1301 O O . MET A 1 177 ? 142.666 96.571 125.167 1.00 43.67 298 MET A O 1
ATOM 1306 N N . LEU A 1 178 ? 141.690 94.808 126.170 1.00 39.70 299 LEU A N 1
ATOM 1307 C CA . LEU A 1 178 ? 142.198 93.820 125.231 1.00 39.70 299 LEU A CA 1
ATOM 1308 C C . LEU A 1 178 ? 141.096 92.813 124.962 1.00 39.70 299 LEU A C 1
ATOM 1309 O O . LEU A 1 178 ? 140.544 92.234 125.899 1.00 39.70 299 LEU A O 1
ATOM 1314 N N . LYS A 1 179 ? 140.773 92.610 123.689 1.00 36.60 300 LYS A N 1
ATOM 1315 C CA . LYS A 1 179 ? 139.720 91.687 123.287 1.00 36.60 300 LYS A CA 1
ATOM 1316 C C . LYS A 1 179 ? 140.249 90.801 122.175 1.00 36.60 300 LYS A C 1
ATOM 1317 O O . LYS A 1 179 ? 140.624 91.300 121.112 1.00 36.60 300 LYS A O 1
ATOM 1323 N N . TRP A 1 180 ? 140.273 89.495 122.415 1.00 33.49 301 TRP A N 1
ATOM 1324 C CA . TRP A 1 180 ? 140.824 88.526 121.478 1.00 33.49 301 TRP A CA 1
ATOM 1325 C C . TRP A 1 180 ? 139.724 87.569 121.048 1.00 33.49 301 TRP A C 1
ATOM 1326 O O . TRP A 1 180 ? 139.165 86.853 121.880 1.00 33.49 301 TRP A O 1
ATOM 1337 N N . SER A 1 181 ? 139.424 87.549 119.756 1.00 32.30 302 SER A N 1
ATOM 1338 C CA . SER A 1 181 ? 138.356 86.726 119.212 1.00 32.30 302 SER A CA 1
ATOM 1339 C C . SER A 1 181 ? 138.927 85.669 118.280 1.00 32.30 302 SER A C 1
ATOM 1340 O O . SER A 1 181 ? 139.785 85.962 117.448 1.00 32.30 302 SER A O 1
ATOM 1343 N N . ASN A 1 182 ? 138.451 84.440 118.431 1.00 31.79 303 ASN A N 1
ATOM 1344 C CA . ASN A 1 182 ? 138.811 83.340 117.552 1.00 31.79 303 ASN A CA 1
ATOM 1345 C C . ASN A 1 182 ? 137.546 82.668 117.053 1.00 31.79 303 ASN A C 1
ATOM 1346 O O . ASN A 1 182 ? 136.559 82.572 117.783 1.00 31.79 303 ASN A O 1
ATOM 1351 N N . GLU A 1 183 ? 137.576 82.211 115.809 1.00 32.50 304 GLU A N 1
ATOM 1352 C CA . GLU A 1 183 ? 136.460 81.484 115.226 1.00 32.50 304 GLU A CA 1
ATOM 1353 C C . GLU A 1 183 ? 137.012 80.369 114.362 1.00 32.50 304 GLU A C 1
ATOM 1354 O O . GLU A 1 183 ? 137.857 80.613 113.499 1.00 32.50 304 GLU A O 1
ATOM 1360 N N . LEU A 1 184 ? 136.536 79.154 114.589 1.00 30.33 305 LEU A N 1
ATOM 1361 C CA . LEU A 1 184 ? 136.925 78.006 113.788 1.00 30.33 305 LEU A CA 1
ATOM 1362 C C . LEU A 1 184 ? 135.688 77.422 113.133 1.00 30.33 305 LEU A C 1
ATOM 1363 O O . LEU A 1 184 ? 134.781 76.948 113.822 1.00 30.33 305 LEU A O 1
ATOM 1368 N N . SER A 1 185 ? 135.644 77.469 111.811 1.00 30.74 306 SER A N 1
ATOM 1369 C CA . SER A 1 185 ? 134.699 76.659 111.069 1.00 30.74 306 SER A CA 1
ATOM 1370 C C . SER A 1 185 ? 135.467 75.455 110.562 1.00 30.74 306 SER A C 1
ATOM 1371 O O . SER A 1 185 ? 136.346 75.623 109.707 1.00 30.74 306 SER A O 1
ATOM 1374 N N . PRO A 1 186 ? 135.207 74.247 111.068 1.00 31.90 307 PRO A N 1
ATOM 1375 C CA . PRO A 1 186 ? 136.129 73.116 110.864 1.00 31.90 307 PRO A CA 1
ATOM 1376 C C . PRO A 1 186 ? 136.165 72.650 109.416 1.00 31.90 307 PRO A C 1
ATOM 1377 O O . PRO A 1 186 ? 135.140 72.294 108.835 1.00 31.90 307 PRO A O 1
ATOM 1381 N N . GLY A 1 187 ? 137.361 72.673 108.836 1.00 34.90 308 GLY A N 1
ATOM 1382 C CA . GLY A 1 187 ? 137.552 72.384 107.437 1.00 34.90 308 GLY A CA 1
ATOM 1383 C C . GLY A 1 187 ? 137.177 73.502 106.496 1.00 34.90 308 GLY A C 1
ATOM 1384 O O . GLY A 1 187 ? 137.283 73.320 105.280 1.00 34.90 308 GLY A O 1
ATOM 1385 N N . LYS A 1 188 ? 136.728 74.646 107.009 1.00 35.20 309 LYS A N 1
ATOM 1386 C CA . LYS A 1 188 ? 136.279 75.742 106.161 1.00 35.20 309 LYS A CA 1
ATOM 1387 C C . LYS A 1 188 ? 137.125 76.995 106.326 1.00 35.20 309 LYS A C 1
ATOM 1388 O O . LYS A 1 188 ? 137.696 77.466 105.339 1.00 35.20 309 LYS A O 1
ATOM 1394 N N . HIS A 1 189 ? 137.237 77.546 107.533 1.00 30.21 310 HIS A N 1
ATOM 1395 C CA . HIS A 1 189 ? 138.072 78.719 107.746 1.00 30.21 310 HIS A CA 1
ATOM 1396 C C . HIS A 1 189 ? 138.456 78.818 109.211 1.00 30.21 310 HIS A C 1
ATOM 1397 O O . HIS A 1 189 ? 137.838 78.205 110.080 1.00 30.21 310 HIS A O 1
ATOM 1404 N N . LEU A 1 190 ? 139.492 79.608 109.465 1.00 29.69 311 LEU A N 1
ATOM 1405 C CA . LEU A 1 190 ? 139.907 79.976 110.809 1.00 29.69 311 LEU A CA 1
ATOM 1406 C C . LEU A 1 190 ? 140.084 81.483 110.846 1.00 29.69 311 LEU A C 1
ATOM 1407 O O . LEU A 1 190 ? 140.745 82.050 109.975 1.00 29.69 311 LEU A O 1
ATOM 1412 N N . LYS A 1 191 ? 139.494 82.123 111.846 1.00 29.26 312 LYS A N 1
ATOM 1413 C CA . LYS A 1 191 ? 139.443 83.571 111.944 1.00 29.26 312 LYS A CA 1
ATOM 1414 C C . LYS A 1 191 ? 139.980 84.007 113.294 1.00 29.26 312 LYS A C 1
ATOM 1415 O O . LYS A 1 191 ? 139.643 83.416 114.319 1.00 29.26 312 LYS A O 1
ATOM 1421 N N . THR A 1 192 ? 140.814 85.041 113.294 1.00 30.02 313 THR A N 1
ATOM 1422 C CA . THR A 1 192 ? 141.409 85.558 114.518 1.00 30.02 313 THR A CA 1
ATOM 1423 C C . THR A 1 192 ? 141.329 87.073 114.473 1.00 30.02 313 THR A C 1
ATOM 1424 O O . THR A 1 192 ? 141.592 87.666 113.429 1.00 30.02 313 THR A O 1
ATOM 1428 N N . GLN A 1 193 ? 140.952 87.698 115.586 1.00 31.66 314 GLN A N 1
ATOM 1429 C CA . GLN A 1 193 ? 140.904 89.150 115.681 1.00 31.66 314 GLN A CA 1
ATOM 1430 C C . GLN A 1 193 ? 141.444 89.591 117.028 1.00 31.66 314 GLN A C 1
ATOM 1431 O O . GLN A 1 193 ? 141.129 88.992 118.056 1.00 31.66 314 GLN A O 1
ATOM 1437 N N . LEU A 1 194 ? 142.237 90.653 117.020 1.00 32.38 315 LEU A N 1
ATOM 1438 C CA . LEU A 1 194 ? 142.700 91.302 118.234 1.00 32.38 315 LEU A CA 1
ATOM 1439 C C . LEU A 1 194 ? 142.238 92.749 118.236 1.00 32.38 315 LEU A C 1
ATOM 1440 O O . LEU A 1 194 ? 142.112 93.374 117.183 1.00 32.38 315 LEU A O 1
ATOM 1445 N N . GLU A 1 195 ? 141.978 93.278 119.426 1.00 37.65 316 GLU A N 1
ATOM 1446 C CA . GLU A 1 195 ? 141.596 94.677 119.580 1.00 37.65 316 GLU A CA 1
ATOM 1447 C C . GLU A 1 195 ? 142.218 95.213 120.857 1.00 37.65 316 GLU A C 1
ATOM 1448 O O . GLU A 1 195 ? 141.875 94.763 121.952 1.00 37.65 316 GLU A O 1
ATOM 1454 N N . LEU A 1 196 ? 143.123 96.172 120.719 1.00 38.61 317 LEU A N 1
ATOM 1455 C CA . LEU A 1 196 ? 143.697 96.887 121.847 1.00 38.61 317 LEU A CA 1
ATOM 1456 C C . LEU A 1 196 ? 143.116 98.289 121.905 1.00 38.61 317 LEU A C 1
ATOM 1457 O O . LEU A 1 196 ? 142.936 98.934 120.872 1.00 38.61 317 LEU A O 1
ATOM 1462 N N . ASN A 1 197 ? 142.808 98.753 123.109 1.00 42.33 318 ASN A N 1
ATOM 1463 C CA . ASN A 1 197 ? 142.365 100.123 123.312 1.00 42.33 318 ASN A CA 1
ATOM 1464 C C . ASN A 1 197 ? 142.962 100.638 124.607 1.00 42.33 318 ASN A C 1
ATOM 1465 O O . ASN A 1 197 ? 142.791 100.014 125.654 1.00 42.33 318 ASN A O 1
ATOM 1470 N N . SER A 1 198 ? 143.656 101.769 124.539 1.00 44.14 319 SER A N 1
ATOM 1471 C CA . SER A 1 198 ? 144.295 102.359 125.707 1.00 44.14 319 SER A CA 1
ATOM 1472 C C . SER A 1 198 ? 143.809 103.788 125.871 1.00 44.14 319 SER A C 1
ATOM 1473 O O . SER A 1 198 ? 143.804 104.558 124.909 1.00 44.14 319 SER A O 1
ATOM 1476 N N . VAL A 1 199 ? 143.392 104.135 127.085 1.00 48.29 320 VAL A N 1
ATOM 1477 C CA . VAL A 1 199 ? 142.869 105.457 127.405 1.00 48.29 320 VAL A CA 1
ATOM 1478 C C . VAL A 1 199 ? 143.809 106.106 128.411 1.00 48.29 320 VAL A C 1
ATOM 1479 O O . VAL A 1 199 ? 144.368 105.424 129.275 1.00 48.29 320 VAL A O 1
ATOM 1483 N N . LYS A 1 200 ? 144.002 107.418 128.288 1.00 54.70 321 LYS A N 1
ATOM 1484 C CA . LYS A 1 200 ? 144.844 108.166 129.209 1.00 54.70 321 LYS A CA 1
ATOM 1485 C C . LYS A 1 200 ? 144.349 109.604 129.267 1.00 54.70 321 LYS A C 1
ATOM 1486 O O . LYS A 1 200 ? 143.934 110.159 128.248 1.00 54.70 321 LYS A O 1
ATOM 1492 N N . SER A 1 201 ? 144.382 110.200 130.460 1.00 58.88 322 SER A N 1
ATOM 1493 C CA . SER A 1 201 ? 143.923 111.567 130.664 1.00 58.88 322 SER A CA 1
ATOM 1494 C C . SER A 1 201 ? 144.961 112.376 131.432 1.00 58.88 322 SER A C 1
ATOM 1495 O O . SER A 1 201 ? 145.566 111.892 132.391 1.00 58.88 322 SER A O 1
ATOM 1498 N N . TRP A 1 202 ? 145.154 113.626 131.005 1.00 65.59 323 TRP A N 1
ATOM 1499 C CA . TRP A 1 202 ? 146.080 114.533 131.670 1.00 65.59 323 TRP A CA 1
ATOM 1500 C C . TRP A 1 202 ? 145.461 115.915 131.796 1.00 65.59 323 TRP A C 1
ATOM 1501 O O . TRP A 1 202 ? 145.708 116.776 130.952 1.00 65.59 323 TRP A O 1
ATOM 1512 N N . MET A 1 203 ? 144.652 116.116 132.846 1.00 71.91 324 MET A N 1
ATOM 1513 C CA . MET A 1 203 ? 144.322 117.399 133.486 1.00 71.91 324 MET A CA 1
ATOM 1514 C C . MET A 1 203 ? 143.571 117.175 134.788 1.00 71.91 324 MET A C 1
ATOM 1515 O O . MET A 1 203 ? 143.587 116.069 135.336 1.00 71.91 324 MET A O 1
ATOM 1520 N N . ASN A 1 204 ? 142.957 118.242 135.304 1.00 74.44 325 ASN A N 1
ATOM 1521 C CA . ASN A 1 204 ? 142.336 118.239 136.622 1.00 74.44 325 ASN A CA 1
ATOM 1522 C C . ASN A 1 204 ? 141.175 117.259 136.753 1.00 74.44 325 ASN A C 1
ATOM 1523 O O . ASN A 1 204 ? 141.320 116.219 137.402 1.00 74.44 325 ASN A O 1
ATOM 1528 N N . ASP A 1 205 ? 140.033 117.552 136.138 1.00 70.58 326 ASP A N 1
ATOM 1529 C CA . ASP A 1 205 ? 138.908 116.619 136.175 1.00 70.58 326 ASP A CA 1
ATOM 1530 C C . ASP A 1 205 ? 138.791 115.863 134.853 1.00 70.58 326 ASP A C 1
ATOM 1531 O O . ASP A 1 205 ? 137.718 115.786 134.251 1.00 70.58 326 ASP A O 1
ATOM 1536 N N . ASP A 1 206 ? 139.910 115.247 134.462 1.00 65.48 327 ASP A N 1
ATOM 1537 C CA . ASP A 1 206 ? 140.074 114.499 133.210 1.00 65.48 327 ASP A CA 1
ATOM 1538 C C . ASP A 1 206 ? 139.599 115.315 132.003 1.00 65.48 327 ASP A C 1
ATOM 1539 O O . ASP A 1 206 ? 138.784 114.881 131.193 1.00 65.48 327 ASP A O 1
ATOM 1544 N N . PHE A 1 207 ? 140.131 116.534 131.933 1.00 63.26 328 PHE A N 1
ATOM 1545 C CA . PHE A 1 207 ? 139.695 117.504 130.937 1.00 63.26 328 PHE A CA 1
ATOM 1546 C C . PHE A 1 207 ? 140.181 117.130 129.543 1.00 63.26 328 PHE A C 1
ATOM 1547 O O . PHE A 1 207 ? 139.431 117.257 128.571 1.00 63.26 328 PHE A O 1
ATOM 1555 N N . ILE A 1 208 ? 141.419 116.658 129.426 1.00 59.33 329 ILE A N 1
ATOM 1556 C CA . ILE A 1 208 ? 141.984 116.225 128.154 1.00 59.33 329 ILE A CA 1
ATOM 1557 C C . ILE A 1 208 ? 142.195 114.723 128.226 1.00 59.33 329 ILE A C 1
ATOM 1558 O O . ILE A 1 208 ? 142.967 114.243 129.061 1.00 59.33 329 ILE A O 1
ATOM 1563 N N . THR A 1 209 ? 141.510 113.986 127.359 1.00 52.37 330 THR A N 1
ATOM 1564 C CA . THR A 1 209 ? 141.598 112.533 127.308 1.00 52.37 330 THR A CA 1
ATOM 1565 C C . THR A 1 209 ? 142.192 112.099 125.976 1.00 52.37 330 THR A C 1
ATOM 1566 O O . THR A 1 209 ? 141.742 112.538 124.917 1.00 52.37 330 THR A O 1
ATOM 1570 N N . PHE A 1 210 ? 143.202 111.238 126.028 1.00 49.11 331 PHE A N 1
ATOM 1571 C CA . PHE A 1 210 ? 143.831 110.696 124.831 1.00 49.11 331 PHE A CA 1
ATOM 1572 C C . PHE A 1 210 ? 143.499 109.214 124.717 1.00 49.11 331 PHE A C 1
ATOM 1573 O O . PHE A 1 210 ? 143.782 108.440 125.636 1.00 49.11 331 PHE A O 1
ATOM 1581 N N . SER A 1 211 ? 142.908 108.823 123.590 1.00 43.71 332 SER A N 1
ATOM 1582 C CA . SER A 1 211 ? 142.467 107.456 123.344 1.00 43.71 332 SER A CA 1
ATOM 1583 C C . SER A 1 211 ? 143.171 106.886 122.126 1.00 43.71 332 SER A C 1
ATOM 1584 O O . SER A 1 211 ? 143.175 107.508 121.063 1.00 43.71 332 SER A O 1
ATOM 1587 N N . THR A 1 212 ? 143.747 105.700 122.277 1.00 40.77 333 THR A N 1
ATOM 1588 C CA . THR A 1 212 ? 144.369 104.972 121.182 1.00 40.77 333 THR A CA 1
ATOM 1589 C C . THR A 1 212 ? 143.716 103.607 121.039 1.00 40.77 333 THR A C 1
ATOM 1590 O O . THR A 1 212 ? 143.497 102.914 122.031 1.00 40.77 333 THR A O 1
ATOM 1594 N N . THR A 1 213 ? 143.403 103.227 119.804 1.00 35.67 334 THR A N 1
ATOM 1595 C CA . THR A 1 213 ? 142.836 101.923 119.494 1.00 35.67 334 THR A CA 1
ATOM 1596 C C . THR A 1 213 ? 143.667 101.282 118.397 1.00 35.67 334 THR A C 1
ATOM 1597 O O . THR A 1 213 ? 144.113 101.970 117.483 1.00 35.67 334 THR A O 1
ATOM 1601 N N . ILE A 1 214 ? 143.914 99.978 118.507 1.00 33.82 335 ILE A N 1
ATOM 1602 C CA . ILE A 1 214 ? 144.527 99.191 117.439 1.00 33.82 335 ILE A CA 1
ATOM 1603 C C . ILE A 1 214 ? 143.685 97.941 117.248 1.00 33.82 335 ILE A C 1
ATOM 1604 O O . ILE A 1 214 ? 143.460 97.193 118.203 1.00 33.82 335 ILE A O 1
ATOM 1609 N N . LYS A 1 215 ? 143.219 97.715 116.026 1.00 31.15 336 LYS A N 1
ATOM 1610 C CA . LYS A 1 215 ? 142.492 96.507 115.665 1.00 31.15 336 LYS A CA 1
ATOM 1611 C C . LYS A 1 215 ? 143.255 95.788 114.567 1.00 31.15 336 LYS A C 1
ATOM 1612 O O . LYS A 1 215 ? 143.706 96.418 113.610 1.00 31.15 336 LYS A O 1
ATOM 1618 N N . THR A 1 216 ? 143.405 94.477 114.706 1.00 29.61 337 THR A N 1
ATOM 1619 C CA . THR A 1 216 ? 144.041 93.669 113.679 1.00 29.61 337 THR A CA 1
ATOM 1620 C C . THR A 1 216 ? 143.299 92.347 113.571 1.00 29.61 337 THR A C 1
ATOM 1621 O O . THR A 1 216 ? 142.535 91.968 114.457 1.00 29.61 337 THR A O 1
ATOM 1625 N N . GLY A 1 217 ? 143.515 91.653 112.465 1.00 28.54 338 GLY A N 1
ATOM 1626 C CA . GLY A 1 217 ? 142.792 90.424 112.242 1.00 28.54 338 GLY A CA 1
ATOM 1627 C C . GLY A 1 217 ? 143.334 89.570 111.126 1.00 28.54 338 GLY A C 1
ATOM 1628 O O . GLY A 1 217 ? 143.887 90.084 110.159 1.00 28.54 338 GLY A O 1
ATOM 1629 N N . TYR A 1 218 ? 143.176 88.259 111.251 1.00 33.15 339 TYR A N 1
ATOM 1630 C CA . TYR A 1 218 ? 143.690 87.311 110.275 1.00 33.15 339 TYR A CA 1
ATOM 1631 C C . TYR A 1 218 ? 142.637 86.249 110.017 1.00 33.15 339 TYR A C 1
ATOM 1632 O O . TYR A 1 218 ? 142.009 85.757 110.955 1.00 33.15 339 TYR A O 1
ATOM 1641 N N . LEU A 1 219 ? 142.447 85.896 108.752 1.00 31.52 340 LEU A N 1
ATOM 1642 C CA . LEU A 1 219 ? 141.486 84.876 108.360 1.00 31.52 340 LEU A CA 1
ATOM 1643 C C . LEU A 1 219 ? 142.161 83.940 107.373 1.00 31.52 340 LEU A C 1
ATOM 1644 O O . LEU A 1 219 ? 142.742 84.394 106.386 1.00 31.52 340 LEU A O 1
ATOM 1649 N N . LYS A 1 220 ? 142.101 82.640 107.647 1.00 35.10 341 LYS A N 1
ATOM 1650 C CA . LYS A 1 220 ? 142.767 81.634 106.831 1.00 35.10 341 LYS A CA 1
ATOM 1651 C C . LYS A 1 220 ? 141.739 80.669 106.265 1.00 35.10 341 LYS A C 1
ATOM 1652 O O . LYS A 1 220 ? 140.839 80.236 106.982 1.00 35.10 341 LYS A O 1
ATOM 1658 N N . ASN A 1 221 ? 141.880 80.327 104.990 1.00 37.63 342 ASN A N 1
ATOM 1659 C CA . ASN A 1 221 ? 141.001 79.363 104.341 1.00 37.63 342 ASN A CA 1
ATOM 1660 C C . ASN A 1 221 ? 141.547 77.957 104.557 1.00 37.63 342 ASN A C 1
ATOM 1661 O O . ASN A 1 221 ? 142.561 77.583 103.962 1.00 37.63 342 ASN A O 1
ATOM 1666 N N . LEU A 1 222 ? 140.892 77.187 105.424 1.00 36.83 343 LEU A N 1
ATOM 1667 C CA . LEU A 1 222 ? 141.341 75.840 105.753 1.00 36.83 343 LEU A CA 1
ATOM 1668 C C . LEU A 1 222 ? 140.655 74.775 104.913 1.00 36.83 343 LEU A C 1
ATOM 1669 O O . LEU A 1 222 ? 140.171 73.786 105.467 1.00 36.83 343 LEU A O 1
ATOM 1674 N N . SER A 1 223 ? 140.623 74.914 103.597 1.00 42.34 344 SER A N 1
ATOM 1675 C CA . SER A 1 223 ? 139.618 74.178 102.847 1.00 42.34 344 SER A CA 1
ATOM 1676 C C . SER A 1 223 ? 140.179 73.512 101.600 1.00 42.34 344 SER A C 1
ATOM 1677 O O . SER A 1 223 ? 139.574 73.576 100.530 1.00 42.34 344 SER A O 1
ATOM 1680 N N . SER A 1 224 ? 141.329 72.840 101.738 1.00 47.71 345 SER A N 1
ATOM 1681 C CA . SER A 1 224 ? 141.801 71.802 100.815 1.00 47.71 345 SER A CA 1
ATOM 1682 C C . SER A 1 224 ? 141.972 72.263 99.371 1.00 47.71 345 SER A C 1
ATOM 1683 O O . SER A 1 224 ? 141.101 71.986 98.538 1.00 47.71 345 SER A O 1
ATOM 1686 N N . GLN A 1 225 ? 143.017 73.059 99.121 1.00 52.69 346 GLN A N 1
ATOM 1687 C CA . GLN A 1 225 ? 143.426 73.568 97.802 1.00 52.69 346 GLN A CA 1
ATOM 1688 C C . GLN A 1 225 ? 142.433 74.609 97.287 1.00 52.69 346 GLN A C 1
ATOM 1689 O O . GLN A 1 225 ? 142.030 74.610 96.123 1.00 52.69 346 GLN A O 1
ATOM 1695 N N . GLN A 1 226 ? 142.040 75.496 98.207 1.00 47.82 347 GLN A N 1
ATOM 1696 C CA . GLN A 1 226 ? 141.288 76.726 97.962 1.00 47.82 347 GLN A CA 1
ATOM 1697 C C . GLN A 1 226 ? 139.921 76.517 97.325 1.00 47.82 347 GLN A C 1
ATOM 1698 O O . GLN A 1 226 ? 139.377 77.440 96.715 1.00 47.82 347 GLN A O 1
ATOM 1704 N N . SER A 1 227 ? 139.352 75.326 97.458 1.00 45.89 348 SER A N 1
ATOM 1705 C CA . SER A 1 227 ? 137.926 75.184 97.232 1.00 45.89 348 SER A CA 1
ATOM 1706 C C . SER A 1 227 ? 137.180 75.741 98.439 1.00 45.89 348 SER A C 1
ATOM 1707 O O . SER A 1 227 ? 137.784 76.039 99.469 1.00 45.89 348 SER A O 1
ATOM 1710 N N . LEU A 1 228 ? 135.853 75.874 98.303 1.00 42.20 349 LEU A N 1
ATOM 1711 C CA . LEU A 1 228 ? 134.949 76.433 99.313 1.00 42.20 349 LEU A CA 1
ATOM 1712 C C . LEU A 1 228 ? 135.385 77.810 99.799 1.00 42.20 349 LEU A C 1
ATOM 1713 O O . LEU A 1 228 ? 135.990 77.910 100.873 1.00 42.20 349 LEU A O 1
ATOM 1718 N N . PRO A 1 229 ? 135.160 78.871 99.021 1.00 37.07 350 PRO A N 1
ATOM 1719 C CA . PRO A 1 229 ? 135.554 80.213 99.462 1.00 37.07 350 PRO A CA 1
ATOM 1720 C C . PRO A 1 229 ? 134.799 80.679 100.697 1.00 37.07 350 PRO A C 1
ATOM 1721 O O . PRO A 1 229 ? 133.684 80.239 100.980 1.00 37.07 350 PRO A O 1
ATOM 1725 N N . VAL A 1 230 ? 135.437 81.579 101.439 1.00 30.98 351 VAL A N 1
ATOM 1726 C CA . VAL A 1 230 ? 134.833 82.136 102.639 1.00 30.98 351 VAL A CA 1
ATOM 1727 C C . VAL A 1 230 ? 133.797 83.175 102.239 1.00 30.98 351 VAL A C 1
ATOM 1728 O O . VAL A 1 230 ? 134.020 83.977 101.324 1.00 30.98 351 VAL A O 1
ATOM 1732 N N . HIS A 1 231 ? 132.644 83.142 102.903 1.00 29.97 352 HIS A N 1
ATOM 1733 C CA . HIS A 1 231 ? 131.540 84.027 102.569 1.00 29.97 352 HIS A CA 1
ATOM 1734 C C . HIS A 1 231 ? 131.880 85.482 102.878 1.00 29.97 352 HIS A C 1
ATOM 1735 O O . HIS A 1 231 ? 132.716 85.780 103.731 1.00 29.97 352 HIS A O 1
ATOM 1742 N N . ILE A 1 232 ? 131.217 86.386 102.148 1.00 30.24 353 ILE A N 1
ATOM 1743 C CA . ILE A 1 232 ? 131.423 87.827 102.264 1.00 30.24 353 ILE A CA 1
ATOM 1744 C C . ILE A 1 232 ? 131.052 88.332 103.655 1.00 30.24 353 ILE A C 1
ATOM 1745 O O . ILE A 1 232 ? 131.643 89.298 104.151 1.00 30.24 353 ILE A O 1
ATOM 1750 N N . CYS A 1 233 ? 130.120 87.664 104.329 1.00 30.57 354 CYS A N 1
ATOM 1751 C CA . CYS A 1 233 ? 129.733 88.038 105.678 1.00 30.57 354 CYS A CA 1
ATOM 1752 C C . CYS A 1 233 ? 130.751 87.616 106.723 1.00 30.57 354 CYS A C 1
ATOM 1753 O O . CYS A 1 233 ? 130.665 88.073 107.866 1.00 30.57 354 CYS A O 1
ATOM 1756 N N . ASP A 1 234 ? 131.699 86.754 106.367 1.00 31.02 355 ASP A N 1
ATOM 1757 C CA . ASP A 1 234 ? 132.726 86.288 107.283 1.00 31.02 355 ASP A CA 1
ATOM 1758 C C . ASP A 1 234 ? 134.068 86.952 107.054 1.00 31.02 355 ASP A C 1
ATOM 1759 O O . ASP A 1 234 ? 135.018 86.650 107.772 1.00 31.02 355 ASP A O 1
ATOM 1764 N N . LYS A 1 235 ? 134.178 87.820 106.064 1.00 29.59 356 LYS A N 1
ATOM 1765 C CA . LYS A 1 235 ? 135.410 88.536 105.804 1.00 29.59 356 LYS A CA 1
ATOM 1766 C C . LYS A 1 235 ? 135.437 89.843 106.587 1.00 29.59 356 LYS A C 1
ATOM 1767 O O . LYS A 1 235 ? 134.456 90.246 107.209 1.00 29.59 356 LYS A O 1
ATOM 1773 N N . PHE A 1 236 ? 136.589 90.502 106.563 1.00 27.08 357 PHE A N 1
ATOM 1774 C CA . PHE A 1 236 ? 136.755 91.777 107.240 1.00 27.08 357 PHE A CA 1
ATOM 1775 C C . PHE A 1 236 ? 136.353 92.911 106.312 1.00 27.08 357 PHE A C 1
ATOM 1776 O O . PHE A 1 236 ? 136.581 92.848 105.105 1.00 27.08 357 PHE A O 1
ATOM 1784 N N . GLN A 1 237 ? 135.742 93.944 106.883 1.00 30.31 358 GLN A N 1
ATOM 1785 C CA . GLN A 1 237 ? 135.405 95.160 106.159 1.00 30.31 358 GLN A CA 1
ATOM 1786 C C . GLN A 1 237 ? 135.930 96.357 106.935 1.00 30.31 358 GLN A C 1
ATOM 1787 O O . GLN A 1 237 ? 135.843 96.392 108.163 1.00 30.31 358 GLN A O 1
ATOM 1793 N N . SER A 1 238 ? 136.466 97.338 106.220 1.00 32.62 359 SER A N 1
ATOM 1794 C CA . SER A 1 238 ? 136.976 98.558 106.825 1.00 32.62 359 SER A CA 1
ATOM 1795 C C . SER A 1 238 ? 136.222 99.772 106.302 1.00 32.62 359 SER A C 1
ATOM 1796 O O . SER A 1 238 ? 135.580 99.734 105.254 1.00 32.62 359 SER A O 1
ATOM 1799 N N . GLY A 1 239 ? 136.316 100.862 107.053 1.00 32.84 360 GLY A N 1
ATOM 1800 C CA . GLY A 1 239 ? 135.677 102.113 106.706 1.00 32.84 360 GLY A CA 1
ATOM 1801 C C . GLY A 1 239 ? 134.386 102.326 107.472 1.00 32.84 360 GLY A C 1
ATOM 1802 O O . GLY A 1 239 ? 133.747 101.395 107.964 1.00 32.84 360 GLY A O 1
ATOM 1803 N N . GLY A 1 240 ? 134.004 103.591 107.583 1.00 35.01 361 GLY A N 1
ATOM 1804 C CA . GLY A 1 240 ? 132.747 103.941 108.193 1.00 35.01 361 GLY A CA 1
ATOM 1805 C C . GLY A 1 240 ? 132.895 104.796 109.430 1.00 35.01 361 GLY A C 1
ATOM 1806 O O . GLY A 1 240 ? 134.003 105.069 109.890 1.00 35.01 361 GLY A O 1
ATOM 1807 N N . PRO A 1 241 ? 131.771 105.256 109.978 1.00 37.79 362 PRO A N 1
ATOM 1808 C CA . PRO A 1 241 ? 131.823 106.066 111.205 1.00 37.79 362 PRO A CA 1
ATOM 1809 C C . PRO A 1 241 ? 132.285 105.314 112.440 1.00 37.79 362 PRO A C 1
ATOM 1810 O O . PRO A 1 241 ? 133.030 105.878 113.248 1.00 37.79 362 PRO A O 1
ATOM 1814 N N . SER A 1 242 ? 131.878 104.059 112.614 1.00 38.99 363 SER A N 1
ATOM 1815 C CA . SER A 1 242 ? 132.298 103.239 113.743 1.00 38.99 363 SER A CA 1
ATOM 1816 C C . SER A 1 242 ? 133.583 102.473 113.458 1.00 38.99 363 SER A C 1
ATOM 1817 O O . SER A 1 242 ? 133.847 101.449 114.091 1.00 38.99 363 SER A O 1
ATOM 1820 N N . ASP A 1 243 ? 134.385 102.967 112.527 1.00 35.35 364 ASP A N 1
ATOM 1821 C CA . ASP A 1 243 ? 135.608 102.362 112.031 1.00 35.35 364 ASP A CA 1
ATOM 1822 C C . ASP A 1 243 ? 136.502 103.523 111.636 1.00 35.35 364 ASP A C 1
ATOM 1823 O O . ASP A 1 243 ? 136.468 104.565 112.296 1.00 35.35 364 ASP A O 1
ATOM 1828 N N . ILE A 1 244 ? 137.361 103.329 110.640 1.00 31.88 365 ILE A N 1
ATOM 1829 C CA . ILE A 1 244 ? 138.178 104.410 110.107 1.00 31.88 365 ILE A CA 1
ATOM 1830 C C . ILE A 1 244 ? 137.263 105.484 109.538 1.00 31.88 365 ILE A C 1
ATOM 1831 O O . ILE A 1 244 ? 136.665 105.311 108.473 1.00 31.88 365 ILE A O 1
ATOM 1836 N N . ARG A 1 245 ? 137.157 106.599 110.259 1.00 35.18 366 ARG A N 1
ATOM 1837 C CA . ARG A 1 245 ? 136.235 107.665 109.908 1.00 35.18 366 ARG A CA 1
ATOM 1838 C C . ARG A 1 245 ? 136.742 108.429 108.702 1.00 35.18 366 ARG A C 1
ATOM 1839 O O . ARG A 1 245 ? 137.943 108.496 108.440 1.00 35.18 366 ARG A O 1
ATOM 1847 N N . GLY A 1 246 ? 135.813 109.034 107.979 1.00 37.63 367 GLY A N 1
ATOM 1848 C CA . GLY A 1 246 ? 136.120 109.730 106.758 1.00 37.63 367 GLY A CA 1
ATOM 1849 C C . GLY A 1 246 ? 136.183 108.831 105.564 1.00 37.63 367 GLY A C 1
ATOM 1850 O O . GLY A 1 246 ? 136.773 109.204 104.554 1.00 37.63 367 GLY A O 1
ATOM 1851 N N . PHE A 1 247 ? 135.667 107.627 105.689 1.00 35.28 368 PHE A N 1
ATOM 1852 C CA . PHE A 1 247 ? 135.360 106.773 104.566 1.00 35.28 368 PHE A CA 1
ATOM 1853 C C . PHE A 1 247 ? 133.946 106.270 104.777 1.00 35.28 368 PHE A C 1
ATOM 1854 O O . PHE A 1 247 ? 133.448 106.253 105.902 1.00 35.28 368 PHE A O 1
ATOM 1862 N N . GLN A 1 248 ? 133.282 105.907 103.692 1.00 37.34 369 GLN A N 1
ATOM 1863 C CA . GLN A 1 248 ? 131.969 105.311 103.833 1.00 37.34 369 GLN A CA 1
ATOM 1864 C C . GLN A 1 248 ? 132.121 103.897 104.362 1.00 37.34 369 GLN A C 1
ATOM 1865 O O . GLN A 1 248 ? 133.197 103.302 104.283 1.00 37.34 369 GLN A O 1
ATOM 1871 N N . THR A 1 249 ? 131.049 103.377 104.949 1.00 36.41 370 THR A N 1
ATOM 1872 C CA . THR A 1 249 ? 131.073 102.000 105.414 1.00 36.41 370 THR A CA 1
ATOM 1873 C C . THR A 1 249 ? 131.175 101.058 104.218 1.00 36.41 370 THR A C 1
ATOM 1874 O O . THR A 1 249 ? 130.627 101.334 103.146 1.00 36.41 370 THR A O 1
ATOM 1878 N N . PHE A 1 250 ? 131.956 99.984 104.400 1.00 34.26 371 PHE A N 1
ATOM 1879 C CA . PHE A 1 250 ? 132.417 99.097 103.323 1.00 34.26 371 PHE A CA 1
ATOM 1880 C C . PHE A 1 250 ? 133.135 99.890 102.234 1.00 34.26 371 PHE A C 1
ATOM 1881 O O . PHE A 1 250 ? 132.967 99.639 101.042 1.00 34.26 371 PHE A O 1
ATOM 1889 N N . GLY A 1 251 ? 133.946 100.858 102.652 1.00 35.27 372 GLY A N 1
ATOM 1890 C CA . GLY A 1 251 ? 134.552 101.790 101.727 1.00 35.27 372 GLY A CA 1
ATOM 1891 C C . GLY A 1 251 ? 136.047 101.658 101.591 1.00 35.27 372 GLY A C 1
ATOM 1892 O O . GLY A 1 251 ? 136.692 102.500 100.969 1.00 35.27 372 GLY A O 1
ATOM 1893 N N . LEU A 1 252 ? 136.612 100.607 102.165 1.00 33.75 373 LEU A N 1
ATOM 1894 C CA . LEU A 1 252 ? 138.037 100.343 102.074 1.00 33.75 373 LEU A CA 1
ATOM 1895 C C . LEU A 1 252 ? 138.261 98.895 101.678 1.00 33.75 373 LEU A C 1
ATOM 1896 O O . LEU A 1 252 ? 137.381 98.046 101.820 1.00 33.75 373 LEU A O 1
ATOM 1901 N N . GLY A 1 253 ? 139.456 98.621 101.177 1.00 34.29 374 GLY A N 1
ATOM 1902 C CA . GLY A 1 253 ? 139.828 97.279 100.820 1.00 34.29 374 GLY A CA 1
ATOM 1903 C C . GLY A 1 253 ? 139.716 97.029 99.338 1.00 34.29 374 GLY A C 1
ATOM 1904 O O . GLY A 1 253 ? 139.446 97.939 98.552 1.00 34.29 374 GLY A O 1
ATOM 1905 N N . PRO A 1 254 ? 139.932 95.785 98.924 1.00 36.78 375 PRO A N 1
ATOM 1906 C CA . PRO A 1 254 ? 139.857 95.464 97.498 1.00 36.78 375 PRO A CA 1
ATOM 1907 C C . PRO A 1 254 ? 138.425 95.451 96.987 1.00 36.78 375 PRO A C 1
ATOM 1908 O O . PRO A 1 254 ? 137.469 95.239 97.734 1.00 36.78 375 PRO A O 1
ATOM 1912 N N . ARG A 1 255 ? 138.295 95.690 95.685 1.00 36.69 376 ARG A N 1
ATOM 1913 C CA . ARG A 1 255 ? 137.017 95.841 95.008 1.00 36.69 376 ARG A CA 1
ATOM 1914 C C . ARG A 1 255 ? 136.943 94.871 93.844 1.00 36.69 376 ARG A C 1
ATOM 1915 O O . ARG A 1 255 ? 137.969 94.428 93.328 1.00 36.69 376 ARG A O 1
ATOM 1923 N N . ASP A 1 256 ? 135.725 94.538 93.430 1.00 40.34 377 ASP A N 1
ATOM 1924 C CA . ASP A 1 256 ? 135.581 93.848 92.156 1.00 40.34 377 ASP A CA 1
ATOM 1925 C C . ASP A 1 256 ? 135.242 94.833 91.048 1.00 40.34 377 ASP A C 1
ATOM 1926 O O . ASP A 1 256 ? 136.004 94.984 90.087 1.00 40.34 377 ASP A O 1
ATOM 1931 N N . LEU A 1 257 ? 134.098 95.496 91.160 1.00 42.11 378 LEU A N 1
ATOM 1932 C CA . LEU A 1 257 ? 133.835 96.643 90.308 1.00 42.11 378 LEU A CA 1
ATOM 1933 C C . LEU A 1 257 ? 133.718 97.883 91.169 1.00 42.11 378 LEU A C 1
ATOM 1934 O O . LEU A 1 257 ? 134.514 98.818 91.061 1.00 42.11 378 LEU A O 1
ATOM 1939 N N . TYR A 1 258 ? 132.737 97.859 92.060 1.00 42.94 379 TYR A N 1
ATOM 1940 C CA . TYR A 1 258 ? 132.520 98.884 93.067 1.00 42.94 379 TYR A CA 1
ATOM 1941 C C . TYR A 1 258 ? 132.136 98.230 94.377 1.00 42.94 379 TYR A C 1
ATOM 1942 O O . TYR A 1 258 ? 131.811 98.922 95.344 1.00 42.94 379 TYR A O 1
ATOM 1951 N N . ASP A 1 259 ? 132.154 96.907 94.411 1.00 37.41 380 ASP A N 1
ATOM 1952 C CA . ASP A 1 259 ? 131.682 96.139 95.546 1.00 37.41 380 ASP A CA 1
ATOM 1953 C C . ASP A 1 259 ? 132.854 95.810 96.449 1.00 37.41 380 ASP A C 1
ATOM 1954 O O . ASP A 1 259 ? 133.901 95.370 95.974 1.00 37.41 380 ASP A O 1
ATOM 1959 N N . ALA A 1 260 ? 132.678 96.041 97.741 1.00 35.07 381 ALA A N 1
ATOM 1960 C CA . ALA A 1 260 ? 133.665 95.633 98.726 1.00 35.07 381 ALA A CA 1
ATOM 1961 C C . ALA A 1 260 ? 133.680 94.116 98.816 1.00 35.07 381 ALA A C 1
ATOM 1962 O O . ALA A 1 260 ? 132.749 93.509 99.352 1.00 35.07 381 ALA A O 1
ATOM 1964 N N . VAL A 1 261 ? 134.743 93.498 98.299 1.00 33.58 382 VAL A N 1
ATOM 1965 C CA . VAL A 1 261 ? 134.872 92.046 98.364 1.00 33.58 382 VAL A CA 1
ATOM 1966 C C . VAL A 1 261 ? 135.392 91.559 99.704 1.00 33.58 382 VAL A C 1
ATOM 1967 O O . VAL A 1 261 ? 135.517 90.346 99.902 1.00 33.58 382 VAL A O 1
ATOM 1971 N N . GLY A 1 262 ? 135.670 92.456 100.638 1.00 32.34 383 GLY A N 1
ATOM 1972 C CA . GLY A 1 262 ? 136.206 92.065 101.921 1.00 32.34 383 GLY A CA 1
ATOM 1973 C C . GLY A 1 262 ? 137.685 91.780 101.850 1.00 32.34 383 GLY A C 1
ATOM 1974 O O . GLY A 1 262 ? 138.337 91.892 100.812 1.00 32.34 383 GLY A O 1
ATOM 1975 N N . GLY A 1 263 ? 138.233 91.394 102.994 1.00 31.25 384 GLY A N 1
ATOM 1976 C CA . GLY A 1 263 ? 139.643 91.097 103.078 1.00 31.25 384 GLY A CA 1
ATOM 1977 C C . GLY A 1 263 ? 139.897 89.924 103.999 1.00 31.25 384 GLY A C 1
ATOM 1978 O O . GLY A 1 263 ? 139.108 89.619 104.891 1.00 31.25 384 GLY A O 1
ATOM 1979 N N . ASP A 1 264 ? 141.030 89.274 103.757 1.00 34.83 385 ASP A N 1
ATOM 1980 C CA . ASP A 1 264 ? 141.482 88.150 104.553 1.00 34.83 385 ASP A CA 1
ATOM 1981 C C . ASP A 1 264 ? 142.342 88.559 105.737 1.00 34.83 385 ASP A C 1
ATOM 1982 O O . ASP A 1 264 ? 142.515 87.758 106.657 1.00 34.83 385 ASP A O 1
ATOM 1987 N N . ALA A 1 265 ? 142.884 89.773 105.735 1.00 30.63 386 ALA A N 1
ATOM 1988 C CA . ALA A 1 265 ? 143.675 90.282 106.844 1.00 30.63 386 ALA A CA 1
ATOM 1989 C C . ALA A 1 265 ? 143.504 91.787 106.901 1.00 30.63 386 ALA A C 1
ATOM 1990 O O . ALA A 1 265 ? 143.274 92.430 105.878 1.00 30.63 386 ALA A O 1
ATOM 1992 N N . PHE A 1 266 ? 143.613 92.349 108.100 1.00 27.19 387 PHE A N 1
ATOM 1993 C CA . PHE A 1 266 ? 143.497 93.791 108.232 1.00 27.19 387 PHE A CA 1
ATOM 1994 C C . PHE A 1 266 ? 144.275 94.283 109.438 1.00 27.19 387 PHE A C 1
ATOM 1995 O O . PHE A 1 266 ? 144.591 93.530 110.358 1.00 27.19 387 PHE A O 1
ATOM 2003 N N . VAL A 1 267 ? 144.596 95.569 109.394 1.00 28.04 388 VAL A N 1
ATOM 2004 C CA . VAL A 1 267 ? 145.048 96.331 110.549 1.00 28.04 388 VAL A CA 1
ATOM 2005 C C . VAL A 1 267 ? 144.323 97.667 110.484 1.00 28.04 388 VAL A C 1
ATOM 2006 O O . VAL A 1 267 ? 144.053 98.177 109.396 1.00 28.04 388 VAL A O 1
ATOM 2010 N N . SER A 1 268 ? 143.907 98.181 111.633 1.00 29.48 389 SER A N 1
ATOM 2011 C CA . SER A 1 268 ? 143.312 99.505 111.688 1.00 29.48 389 SER A CA 1
ATOM 2012 C C . SER A 1 268 ? 143.644 100.109 113.039 1.00 29.48 389 SER A C 1
ATOM 2013 O O . SER A 1 268 ? 143.710 99.399 114.042 1.00 29.48 389 SER A O 1
ATOM 2016 N N . TYR A 1 269 ? 143.863 101.415 113.056 1.00 30.58 390 TYR A N 1
ATOM 2017 C CA . TYR A 1 269 ? 144.332 102.102 114.244 1.00 30.58 390 TYR A CA 1
ATOM 2018 C C . TYR A 1 269 ? 143.624 103.440 114.344 1.00 30.58 390 TYR A C 1
ATOM 2019 O O . TYR A 1 269 ? 143.083 103.955 113.366 1.00 30.58 390 TYR A O 1
ATOM 2028 N N . GLY A 1 270 ? 143.631 104.007 115.538 1.00 34.44 391 GLY A N 1
ATOM 2029 C CA . GLY A 1 270 ? 143.033 105.308 115.710 1.00 34.44 391 GLY A CA 1
ATOM 2030 C C . GLY A 1 270 ? 143.455 106.026 116.971 1.00 34.44 391 GLY A C 1
ATOM 2031 O O . GLY A 1 270 ? 143.372 105.475 118.068 1.00 34.44 391 GLY A O 1
ATOM 2032 N N . LEU A 1 271 ? 143.894 107.267 116.816 1.00 39.10 392 LEU A N 1
ATOM 2033 C CA . LEU A 1 271 ? 144.170 108.169 117.921 1.00 39.10 392 LEU A CA 1
ATOM 2034 C C . LEU A 1 271 ? 142.982 109.098 118.102 1.00 39.10 392 LEU A C 1
ATOM 2035 O O . LEU A 1 271 ? 142.286 109.422 117.142 1.00 39.10 392 LEU A O 1
ATOM 2040 N N . SER A 1 272 ? 142.741 109.515 119.336 1.00 41.93 393 SER A N 1
ATOM 2041 C CA . SER A 1 272 ? 141.630 110.407 119.622 1.00 41.93 393 SER A CA 1
ATOM 2042 C C . SER A 1 272 ? 141.972 111.289 120.807 1.00 41.93 393 SER A C 1
ATOM 2043 O O . SER A 1 272 ? 142.503 110.809 121.808 1.00 41.93 393 SER A O 1
ATOM 2046 N N . VAL A 1 273 ? 141.665 112.576 120.690 1.00 42.47 394 VAL A N 1
ATOM 2047 C CA . VAL A 1 273 ? 141.845 113.540 121.769 1.00 42.47 394 VAL A CA 1
ATOM 2048 C C . VAL A 1 273 ? 140.483 114.134 122.096 1.00 42.47 394 VAL A C 1
ATOM 2049 O O . VAL A 1 273 ? 139.786 114.628 121.204 1.00 42.47 394 VAL A O 1
ATOM 2053 N N . PHE A 1 274 ? 140.096 114.076 123.364 1.00 46.85 395 PHE A N 1
ATOM 2054 C CA . PHE A 1 274 ? 138.875 114.713 123.834 1.00 46.85 395 PHE A CA 1
ATOM 2055 C C . PHE A 1 274 ? 139.228 115.903 124.721 1.00 46.85 395 PHE A C 1
ATOM 2056 O O . PHE A 1 274 ? 140.271 115.912 125.373 1.00 46.85 395 PHE A O 1
ATOM 2064 N N . SER A 1 275 ? 138.362 116.927 124.730 1.00 56.77 396 SER A N 1
ATOM 2065 C CA . SER A 1 275 ? 138.746 118.204 125.328 1.00 56.77 396 SER A CA 1
ATOM 2066 C C . SER A 1 275 ? 137.682 118.900 126.176 1.00 56.77 396 SER A C 1
ATOM 2067 O O . SER A 1 275 ? 137.945 120.008 126.643 1.00 56.77 396 SER A O 1
ATOM 2070 N N . ARG A 1 276 ? 136.484 118.332 126.325 1.00 59.93 397 ARG A N 1
ATOM 2071 C CA . ARG A 1 276 ? 135.484 118.703 127.334 1.00 59.93 397 ARG A CA 1
ATOM 2072 C C . ARG A 1 276 ? 134.886 120.118 127.218 1.00 59.93 397 ARG A C 1
ATOM 2073 O O . ARG A 1 276 ? 134.240 120.574 128.165 1.00 59.93 397 ARG A O 1
ATOM 2081 N N . LEU A 1 277 ? 135.040 120.813 126.063 1.00 63.86 398 LEU A N 1
ATOM 2082 C CA . LEU A 1 277 ? 134.319 122.064 125.748 1.00 63.86 398 LEU A CA 1
ATOM 2083 C C . LEU A 1 277 ? 134.470 123.184 126.777 1.00 63.86 398 LEU A C 1
ATOM 2084 O O . LEU A 1 277 ? 133.589 123.336 127.632 1.00 63.86 398 LEU A O 1
ATOM 2089 N N . PRO A 1 278 ? 135.558 123.969 126.741 1.00 72.62 399 PRO A N 1
ATOM 2090 C CA . PRO A 1 278 ? 135.931 124.802 127.909 1.00 72.62 399 PRO A CA 1
ATOM 2091 C C . PRO A 1 278 ? 134.961 125.910 128.325 1.00 72.62 399 PRO A C 1
ATOM 2092 O O . PRO A 1 278 ? 135.232 126.610 129.309 1.00 72.62 399 PRO A O 1
ATOM 2096 N N . TRP A 1 279 ? 133.857 126.106 127.601 1.00 79.00 400 TRP A N 1
ATOM 2097 C CA . TRP A 1 279 ? 132.759 126.946 128.068 1.00 79.00 400 TRP A CA 1
ATOM 2098 C C . TRP A 1 279 ? 132.169 126.347 129.341 1.00 79.00 400 TRP A C 1
ATOM 2099 O O . TRP A 1 279 ? 131.774 125.177 129.356 1.00 79.00 400 TRP A O 1
ATOM 2110 N N . LYS A 1 280 ? 132.106 127.142 130.409 1.00 80.91 401 LYS A N 1
ATOM 2111 C CA . LYS A 1 280 ? 131.943 126.627 131.765 1.00 80.91 401 LYS A CA 1
ATOM 2112 C C . LYS A 1 280 ? 130.558 126.077 132.083 1.00 80.91 401 LYS A C 1
ATOM 2113 O O . LYS A 1 280 ? 130.411 125.298 133.030 1.00 80.91 401 LYS A O 1
ATOM 2119 N N . LYS A 1 281 ? 129.534 126.464 131.327 1.00 81.53 402 LYS A N 1
ATOM 2120 C CA . LYS A 1 281 ? 128.203 125.951 131.627 1.00 81.53 402 LYS A CA 1
ATOM 2121 C C . LYS A 1 281 ? 127.952 124.653 130.868 1.00 81.53 402 LYS A C 1
ATOM 2122 O O . LYS A 1 281 ? 127.173 123.807 131.317 1.00 81.53 402 LYS A O 1
ATOM 2128 N N . VAL A 1 282 ? 128.611 124.481 129.723 1.00 77.95 403 VAL A N 1
ATOM 2129 C CA . VAL A 1 282 ? 128.429 123.296 128.892 1.00 77.95 403 VAL A CA 1
ATOM 2130 C C . VAL A 1 282 ? 129.530 122.299 129.240 1.00 77.95 403 VAL A C 1
ATOM 2131 O O . VAL A 1 282 ? 129.556 121.169 128.740 1.00 77.95 403 VAL A O 1
ATOM 2135 N N . GLU A 1 283 ? 130.428 122.704 130.131 1.00 74.82 404 GLU A N 1
ATOM 2136 C CA . GLU A 1 283 ? 131.339 121.792 130.801 1.00 74.82 404 GLU A CA 1
ATOM 2137 C C . GLU A 1 283 ? 130.566 120.979 131.843 1.00 74.82 404 GLU A C 1
ATOM 2138 O O . GLU A 1 283 ? 129.375 121.208 132.078 1.00 74.82 404 GLU A O 1
ATOM 2144 N N . LYS A 1 284 ? 131.275 120.038 132.486 1.00 70.75 405 LYS A N 1
ATOM 2145 C CA . LYS A 1 284 ? 130.708 119.037 133.400 1.00 70.75 405 LYS A CA 1
ATOM 2146 C C . LYS A 1 284 ? 129.598 118.248 132.712 1.00 70.75 405 LYS A C 1
ATOM 2147 O O . LYS A 1 284 ? 128.537 117.989 133.282 1.00 70.75 405 LYS A O 1
ATOM 2153 N N . SER A 1 285 ? 129.855 117.866 131.465 1.00 61.36 406 SER A N 1
ATOM 2154 C CA . SER A 1 285 ? 128.844 117.227 130.638 1.00 61.36 406 SER A CA 1
ATOM 2155 C C . SER A 1 285 ? 129.418 116.004 129.944 1.00 61.36 406 SER A C 1
ATOM 2156 O O . SER A 1 285 ? 130.533 115.573 130.251 1.00 61.36 406 SER A O 1
ATOM 2159 N N . ASN A 1 286 ? 128.663 115.437 129.007 1.00 53.33 407 ASN A N 1
ATOM 2160 C CA . ASN A 1 286 ? 129.122 114.294 128.234 1.00 53.33 407 ASN A CA 1
ATOM 2161 C C . ASN A 1 286 ? 129.671 114.704 126.877 1.00 53.33 407 ASN A C 1
ATOM 2162 O O . ASN A 1 286 ? 130.203 113.855 126.156 1.00 53.33 407 ASN A O 1
ATOM 2167 N N . PHE A 1 287 ? 129.563 115.978 126.515 1.00 49.80 408 PHE A N 1
ATOM 2168 C CA . PHE A 1 287 ? 130.059 116.472 125.242 1.00 49.80 408 PHE A CA 1
ATOM 2169 C C . PHE A 1 287 ? 131.551 116.756 125.318 1.00 49.80 408 PHE A C 1
ATOM 2170 O O . PHE A 1 287 ? 132.051 117.298 126.304 1.00 49.80 408 PHE A O 1
ATOM 2178 N N . ARG A 1 288 ? 132.263 116.373 124.259 1.00 49.56 409 ARG A N 1
ATOM 2179 C CA . ARG A 1 288 ? 133.708 116.519 124.174 1.00 49.56 409 ARG A CA 1
ATOM 2180 C C . ARG A 1 288 ? 134.077 117.102 122.820 1.00 49.56 409 ARG A C 1
ATOM 2181 O O . ARG A 1 288 ? 133.374 116.894 121.831 1.00 49.56 409 ARG A O 1
ATOM 2189 N N . LEU A 1 289 ? 135.176 117.848 122.786 1.00 48.20 410 LEU A N 1
ATOM 2190 C CA . LEU A 1 289 ? 135.762 118.303 121.531 1.00 48.20 410 LEU A CA 1
ATOM 2191 C C . LEU A 1 289 ? 136.719 117.229 121.041 1.00 48.20 410 LEU A C 1
ATOM 2192 O O . LEU A 1 289 ? 137.694 116.909 121.722 1.00 48.20 410 LEU A O 1
ATOM 2197 N N . HIS A 1 290 ? 136.457 116.694 119.857 1.00 40.38 411 HIS A N 1
ATOM 2198 C CA . HIS A 1 290 ? 137.069 115.454 119.401 1.00 40.38 411 HIS A CA 1
ATOM 2199 C C . HIS A 1 290 ? 137.977 115.737 118.218 1.00 40.38 411 HIS A C 1
ATOM 2200 O O . HIS A 1 290 ? 137.507 116.186 117.173 1.00 40.38 411 HIS A O 1
ATOM 2207 N N . TRP A 1 291 ? 139.271 115.487 118.380 1.00 35.64 412 TRP A N 1
ATOM 2208 C CA . TRP A 1 291 ? 140.202 115.377 117.268 1.00 35.64 412 TRP A CA 1
ATOM 2209 C C . TRP A 1 291 ? 140.585 113.913 117.113 1.00 35.64 412 TRP A C 1
ATOM 2210 O O . TRP A 1 291 ? 140.769 113.212 118.109 1.00 35.64 412 TRP A O 1
ATOM 2221 N N . PHE A 1 292 ? 140.704 113.444 115.872 1.00 34.18 413 PHE A N 1
ATOM 2222 C CA . PHE A 1 292 ? 141.102 112.064 115.654 1.00 34.18 413 PHE A CA 1
ATOM 2223 C C . PHE A 1 292 ? 142.058 111.954 114.480 1.00 34.18 413 PHE A C 1
ATOM 2224 O O . PHE A 1 292 ? 142.087 112.799 113.589 1.00 34.18 413 PHE A O 1
ATOM 2232 N N . PHE A 1 293 ? 142.840 110.882 114.501 1.00 32.33 414 PHE A N 1
ATOM 2233 C CA . PHE A 1 293 ? 143.568 110.401 113.336 1.00 32.33 414 PHE A CA 1
ATOM 2234 C C . PHE A 1 293 ? 143.270 108.918 113.202 1.00 32.33 414 PHE A C 1
ATOM 2235 O O . PHE A 1 293 ? 143.532 108.150 114.130 1.00 32.33 414 PHE A O 1
ATOM 2243 N N . ASN A 1 294 ? 142.715 108.517 112.066 1.00 30.69 415 ASN A N 1
ATOM 2244 C CA . ASN A 1 294 ? 142.373 107.130 111.808 1.00 30.69 415 ASN A CA 1
ATOM 2245 C C . ASN A 1 294 ? 143.143 106.631 110.597 1.00 30.69 415 ASN A C 1
ATOM 2246 O O . ASN A 1 294 ? 143.643 107.412 109.792 1.00 30.69 415 ASN A O 1
ATOM 2251 N N . GLY A 1 295 ? 143.224 105.319 110.464 1.00 29.77 416 GLY A N 1
ATOM 2252 C CA . GLY A 1 295 ? 143.855 104.740 109.295 1.00 29.77 416 GLY A CA 1
ATOM 2253 C C . GLY A 1 295 ? 143.768 103.235 109.351 1.00 29.77 416 GLY A C 1
ATOM 2254 O O . GLY A 1 295 ? 143.332 102.650 110.345 1.00 29.77 416 GLY A O 1
ATOM 2255 N N . GLY A 1 296 ? 144.188 102.612 108.262 1.00 30.27 417 GLY A N 1
ATOM 2256 C CA . GLY A 1 296 ? 144.261 101.169 108.248 1.00 30.27 417 GLY A CA 1
ATOM 2257 C C . GLY A 1 296 ? 144.374 100.621 106.850 1.00 30.27 417 GLY A C 1
ATOM 2258 O O . GLY A 1 296 ? 144.283 101.341 105.858 1.00 30.27 417 GLY A O 1
ATOM 2259 N N . LYS A 1 297 ? 144.558 99.308 106.794 1.00 32.74 418 LYS A N 1
ATOM 2260 C CA . LYS A 1 297 ? 144.753 98.570 105.558 1.00 32.74 418 LYS A CA 1
ATOM 2261 C C . LYS A 1 297 ? 143.896 97.312 105.592 1.00 32.74 418 LYS A C 1
ATOM 2262 O O . LYS A 1 297 ? 143.755 96.684 106.642 1.00 32.74 418 LYS A O 1
ATOM 2268 N N . LEU A 1 298 ? 143.305 96.959 104.452 1.00 30.63 419 LEU A N 1
ATOM 2269 C CA . LEU A 1 298 ? 142.503 95.749 104.309 1.00 30.63 419 LEU A CA 1
ATOM 2270 C C . LEU A 1 298 ? 142.985 95.013 103.069 1.00 30.63 419 LEU A C 1
ATOM 2271 O O . LEU A 1 298 ? 143.102 95.616 102.000 1.00 30.63 419 LEU A O 1
ATOM 2276 N N . VAL A 1 299 ? 143.272 93.721 103.211 1.00 34.31 420 VAL A N 1
ATOM 2277 C CA . VAL A 1 299 ? 144.116 92.974 102.279 1.00 34.31 420 VAL A CA 1
ATOM 2278 C C . VAL A 1 299 ? 143.635 91.528 102.178 1.00 34.31 420 VAL A C 1
ATOM 2279 O O . VAL A 1 299 ? 143.293 90.908 103.188 1.00 34.31 420 VAL A O 1
ATOM 2283 N N . ASN A 1 300 ? 143.575 91.001 100.949 1.00 37.64 421 ASN A N 1
ATOM 2284 C CA . ASN A 1 300 ? 143.561 89.559 100.704 1.00 37.64 421 ASN A CA 1
ATOM 2285 C C . ASN A 1 300 ? 145.003 89.068 100.695 1.00 37.64 421 ASN A C 1
ATOM 2286 O O . ASN A 1 300 ? 145.801 89.515 99.867 1.00 37.64 421 ASN A O 1
ATOM 2291 N N . HIS A 1 301 ? 145.338 88.139 101.590 1.00 44.00 422 HIS A N 1
ATOM 2292 C CA . HIS A 1 301 ? 146.713 88.027 102.061 1.00 44.00 422 HIS A CA 1
ATOM 2293 C C . HIS A 1 301 ? 147.560 86.956 101.389 1.00 44.00 422 HIS A C 1
ATOM 2294 O O . HIS A 1 301 ? 148.625 86.642 101.934 1.00 44.00 422 HIS A O 1
ATOM 2301 N N . ASP A 1 302 ? 147.122 86.383 100.252 1.00 55.01 423 ASP A N 1
ATOM 2302 C CA . ASP A 1 302 ? 147.902 85.411 99.473 1.00 55.01 423 ASP A CA 1
ATOM 2303 C C . ASP A 1 302 ? 148.266 84.180 100.302 1.00 55.01 423 ASP A C 1
ATOM 2304 O O . ASP A 1 302 ? 149.419 84.025 100.713 1.00 55.01 423 ASP A O 1
ATOM 2309 N N . ASN A 1 303 ? 147.285 83.318 100.570 1.00 54.67 424 ASN A N 1
ATOM 2310 C CA . ASN A 1 303 ? 147.257 82.436 101.734 1.00 54.67 424 ASN A CA 1
ATOM 2311 C C . ASN A 1 303 ? 148.317 81.343 101.705 1.00 54.67 424 ASN A C 1
ATOM 2312 O O . ASN A 1 303 ? 147.999 80.156 101.590 1.00 54.67 424 ASN A O 1
ATOM 2317 N N . THR A 1 304 ? 149.586 81.743 101.797 1.00 62.64 425 THR A N 1
ATOM 2318 C CA . THR A 1 304 ? 150.689 80.803 101.939 1.00 62.64 425 THR A CA 1
ATOM 2319 C C . THR A 1 304 ? 151.467 81.045 103.226 1.00 62.64 425 THR A C 1
ATOM 2320 O O . THR A 1 304 ? 151.663 80.121 104.020 1.00 62.64 425 THR A O 1
ATOM 2324 N N . SER A 1 305 ? 151.906 82.282 103.443 1.00 62.95 426 SER A N 1
ATOM 2325 C CA . SER A 1 305 ? 152.833 82.601 104.518 1.00 62.95 426 SER A CA 1
ATOM 2326 C C . SER A 1 305 ? 152.413 83.856 105.274 1.00 62.95 426 SER A C 1
ATOM 2327 O O . SER A 1 305 ? 151.571 84.637 104.824 1.00 62.95 426 SER A O 1
ATOM 2330 N N . LEU A 1 306 ? 153.030 84.042 106.440 1.00 60.08 427 LEU A N 1
ATOM 2331 C CA . LEU A 1 306 ? 152.781 85.187 107.305 1.00 60.08 427 LEU A CA 1
ATOM 2332 C C . LEU A 1 306 ? 153.843 86.269 107.178 1.00 60.08 427 LEU A C 1
ATOM 2333 O O . LEU A 1 306 ? 153.773 87.271 107.898 1.00 60.08 427 LEU A O 1
ATOM 2338 N N . GLY A 1 307 ? 154.825 86.086 106.302 1.00 62.36 428 GLY A N 1
ATOM 2339 C CA . GLY A 1 307 ? 155.811 87.113 106.052 1.00 62.36 428 GLY A CA 1
ATOM 2340 C C . GLY A 1 307 ? 155.415 87.953 104.862 1.00 62.36 428 GLY A C 1
ATOM 2341 O O . GLY A 1 307 ? 155.720 89.147 104.796 1.00 62.36 428 GLY A O 1
ATOM 2342 N N . ASN A 1 308 ? 154.729 87.328 103.905 1.00 61.96 429 ASN A N 1
ATOM 2343 C CA . ASN A 1 308 ? 154.182 88.079 102.783 1.00 61.96 429 ASN A CA 1
ATOM 2344 C C . ASN A 1 308 ? 152.950 88.869 103.193 1.00 61.96 429 ASN A C 1
ATOM 2345 O O . ASN A 1 308 ? 152.620 89.869 102.550 1.00 61.96 429 ASN A O 1
ATOM 2350 N N . CYS A 1 309 ? 152.263 88.438 104.255 1.00 56.66 430 CYS A N 1
ATOM 2351 C CA . CYS A 1 309 ? 151.041 89.106 104.689 1.00 56.66 430 CYS A CA 1
ATOM 2352 C C . CYS A 1 309 ? 151.345 90.436 105.363 1.00 56.66 430 CYS A C 1
ATOM 2353 O O . CYS A 1 309 ? 150.656 91.433 105.127 1.00 56.66 430 CYS A O 1
ATOM 2356 N N . ILE A 1 310 ? 152.373 90.465 106.215 1.00 55.49 431 ILE A N 1
ATOM 2357 C CA . ILE A 1 310 ? 152.731 91.690 106.925 1.00 55.49 431 ILE A CA 1
ATOM 2358 C C . ILE A 1 310 ? 153.374 92.690 105.967 1.00 55.49 431 ILE A C 1
ATOM 2359 O O . ILE A 1 310 ? 153.284 93.907 106.172 1.00 55.49 431 ILE A O 1
ATOM 2364 N N . GLY A 1 311 ? 153.976 92.206 104.880 1.00 53.14 432 GLY A N 1
ATOM 2365 C CA . GLY A 1 311 ? 154.493 93.111 103.866 1.00 53.14 432 GLY A CA 1
ATOM 2366 C C . GLY A 1 311 ? 153.399 93.847 103.116 1.00 53.14 432 GLY A C 1
ATOM 2367 O O . GLY A 1 311 ? 153.617 94.945 102.602 1.00 53.14 432 GLY A O 1
ATOM 2368 N N . GLN A 1 312 ? 152.207 93.252 103.041 1.00 49.14 433 GLN A N 1
ATOM 2369 C CA . GLN A 1 312 ? 151.075 93.943 102.433 1.00 49.14 433 GLN A CA 1
ATOM 2370 C C . GLN A 1 312 ? 150.394 94.868 103.431 1.00 49.14 433 GLN A C 1
ATOM 2371 O O . GLN A 1 312 ? 149.865 95.918 103.055 1.00 49.14 433 GLN A O 1
ATOM 2377 N N . LEU A 1 313 ? 150.404 94.501 104.711 1.00 44.55 434 LEU A N 1
ATOM 2378 C CA . LEU A 1 313 ? 149.760 95.296 105.747 1.00 44.55 434 LEU A CA 1
ATOM 2379 C C . LEU A 1 313 ? 150.585 96.491 106.197 1.00 44.55 434 LEU A C 1
ATOM 2380 O O . LEU A 1 313 ? 150.152 97.206 107.104 1.00 44.55 434 LEU A O 1
ATOM 2385 N N . SER A 1 314 ? 151.749 96.731 105.603 1.00 48.03 435 SER A N 1
ATOM 2386 C CA . SER A 1 314 ? 152.625 97.810 106.031 1.00 48.03 435 SER A CA 1
ATOM 2387 C C . SER A 1 314 ? 153.012 98.753 104.901 1.00 48.03 435 SER A C 1
ATOM 2388 O O . SER A 1 314 ? 153.981 99.503 105.044 1.00 48.03 435 SER A O 1
ATOM 2391 N N . LYS A 1 315 ? 152.286 98.743 103.785 1.00 49.84 436 LYS A N 1
ATOM 2392 C CA . LYS A 1 315 ? 152.802 99.369 102.573 1.00 49.84 436 LYS A CA 1
ATOM 2393 C C . LYS A 1 315 ? 152.110 100.688 102.233 1.00 49.84 436 LYS A C 1
ATOM 2394 O O . LYS A 1 315 ? 152.771 101.723 102.107 1.00 49.84 436 LYS A O 1
ATOM 2400 N N . GLU A 1 316 ? 150.787 100.670 102.069 1.00 45.49 437 GLU A N 1
ATOM 2401 C CA . GLU A 1 316 ? 150.035 101.826 101.569 1.00 45.49 437 GLU A CA 1
ATOM 2402 C C . GLU A 1 316 ? 148.703 101.902 102.302 1.00 45.49 437 GLU A C 1
ATOM 2403 O O . GLU A 1 316 ? 147.711 101.341 101.838 1.00 45.49 437 GLU A O 1
ATOM 2409 N N . HIS A 1 317 ? 148.662 102.632 103.406 1.00 36.12 438 HIS A N 1
ATOM 2410 C CA . HIS A 1 317 ? 147.463 102.670 104.225 1.00 36.12 438 HIS A CA 1
ATOM 2411 C C . HIS A 1 317 ? 146.507 103.751 103.738 1.00 36.12 438 HIS A C 1
ATOM 2412 O O . HIS A 1 317 ? 146.832 104.575 102.886 1.00 36.12 438 HIS A O 1
ATOM 2419 N N . SER A 1 318 ? 145.305 103.732 104.299 1.00 33.69 439 SER A N 1
ATOM 2420 C CA . SER A 1 318 ? 144.239 104.671 103.968 1.00 33.69 439 SER A CA 1
ATOM 2421 C C . SER A 1 318 ? 143.928 105.454 105.233 1.00 33.69 439 SER A C 1
ATOM 2422 O O . SER A 1 318 ? 143.184 104.980 106.093 1.00 33.69 439 SER A O 1
ATOM 2425 N N . THR A 1 319 ? 144.483 106.652 105.344 1.00 33.69 440 THR A N 1
ATOM 2426 C CA . THR A 1 319 ? 144.439 107.421 106.575 1.00 33.69 440 THR A CA 1
ATOM 2427 C C . THR A 1 319 ? 143.497 108.608 106.434 1.00 33.69 440 THR A C 1
ATOM 2428 O O . THR A 1 319 ? 143.149 109.022 105.328 1.00 33.69 440 THR A O 1
ATOM 2432 N N . SER A 1 320 ? 143.075 109.141 107.580 1.00 33.01 441 SER A N 1
ATOM 2433 C CA . SER A 1 320 ? 142.194 110.298 107.624 1.00 33.01 441 SER A CA 1
ATOM 2434 C C . SER A 1 320 ? 142.304 110.955 108.988 1.00 33.01 441 SER A C 1
ATOM 2435 O O . SER A 1 320 ? 142.538 110.286 109.994 1.00 33.01 441 SER A O 1
ATOM 2438 N N . THR A 1 321 ? 142.125 112.271 109.012 1.00 34.77 442 THR A N 1
ATOM 2439 C CA . THR A 1 321 ? 142.090 113.034 110.251 1.00 34.77 442 THR A CA 1
ATOM 2440 C C . THR A 1 321 ? 140.876 113.948 110.237 1.00 34.77 442 THR A C 1
ATOM 2441 O O . THR A 1 321 ? 140.297 114.219 109.187 1.00 34.77 442 THR A O 1
ATOM 2445 N N . GLY A 1 322 ? 140.486 114.426 111.405 1.00 34.51 443 GLY A N 1
ATOM 2446 C CA . GLY A 1 322 ? 139.332 115.292 111.464 1.00 34.51 443 GLY A CA 1
ATOM 2447 C C . GLY A 1 322 ? 139.049 115.773 112.869 1.00 34.51 443 GLY A C 1
ATOM 2448 O O . GLY A 1 322 ? 139.508 115.194 113.856 1.00 34.51 443 GLY A O 1
ATOM 2449 N N . ILE A 1 323 ? 138.279 116.853 112.933 1.00 36.44 444 ILE A N 1
ATOM 2450 C CA . ILE A 1 323 ? 137.796 117.409 114.185 1.00 36.44 444 ILE A CA 1
ATOM 2451 C C . ILE A 1 323 ? 136.298 117.168 114.267 1.00 36.44 444 ILE A C 1
ATOM 2452 O O . ILE A 1 323 ? 135.634 116.898 113.266 1.00 36.44 444 ILE A O 1
ATOM 2457 N N . GLY A 1 324 ? 135.761 117.268 115.475 1.00 37.70 445 GLY A N 1
ATOM 2458 C CA . GLY A 1 324 ? 134.329 117.108 115.628 1.00 37.70 445 GLY A CA 1
ATOM 2459 C C . GLY A 1 324 ? 133.897 117.221 117.069 1.00 37.70 445 GLY A C 1
ATOM 2460 O O . GLY A 1 324 ? 134.674 117.583 117.956 1.00 37.70 445 GLY A O 1
ATOM 2461 N N . LEU A 1 325 ? 132.628 116.892 117.283 1.00 42.14 446 LEU A N 1
ATOM 2462 C CA . LEU A 1 325 ? 131.970 116.945 118.578 1.00 42.14 446 LEU A CA 1
ATOM 2463 C C . LEU A 1 325 ? 131.369 115.580 118.877 1.00 42.14 446 LEU A C 1
ATOM 2464 O O . LEU A 1 325 ? 130.800 114.942 117.989 1.00 42.14 446 LEU A O 1
ATOM 2469 N N . VAL A 1 326 ? 131.492 115.124 120.122 1.00 44.32 447 VAL A N 1
ATOM 2470 C CA . VAL A 1 326 ? 131.094 113.767 120.482 1.00 44.32 447 VAL A CA 1
ATOM 2471 C C . VAL A 1 326 ? 130.365 113.775 121.823 1.00 44.32 447 VAL A C 1
ATOM 2472 O O . VAL A 1 326 ? 130.769 114.465 122.761 1.00 44.32 447 VAL A O 1
ATOM 2476 N N . LEU A 1 327 ? 129.253 113.046 121.891 1.00 44.85 448 LEU A N 1
ATOM 2477 C CA . LEU A 1 327 ? 128.580 112.712 123.140 1.00 44.85 448 LEU A CA 1
ATOM 2478 C C . LEU A 1 327 ? 128.889 111.258 123.456 1.00 44.85 448 LEU A C 1
ATOM 2479 O O . LEU A 1 327 ? 128.713 110.389 122.599 1.00 44.85 448 LEU A O 1
ATOM 2484 N N . ARG A 1 328 ? 129.330 110.988 124.680 1.00 46.35 449 ARG A N 1
ATOM 2485 C CA . ARG A 1 328 ? 129.653 109.629 125.110 1.00 46.35 449 ARG A CA 1
ATOM 2486 C C . ARG A 1 328 ? 128.756 109.268 126.287 1.00 46.35 449 ARG A C 1
ATOM 2487 O O . ARG A 1 328 ? 129.132 109.431 127.446 1.00 46.35 449 ARG A O 1
ATOM 2495 N N . HIS A 1 329 ? 127.603 108.778 125.990 1.00 48.65 450 HIS A N 1
ATOM 2496 C CA . HIS A 1 329 ? 126.677 108.268 126.987 1.00 48.65 450 HIS A CA 1
ATOM 2497 C C . HIS A 1 329 ? 126.843 106.758 127.133 1.00 48.65 450 HIS A C 1
ATOM 2498 O O . HIS A 1 329 ? 127.320 106.094 126.209 1.00 48.65 450 HIS A O 1
ATOM 2505 N N . PRO A 1 330 ? 126.502 106.194 128.297 1.00 49.62 451 PRO A N 1
ATOM 2506 C CA . PRO A 1 330 ? 126.509 104.729 128.446 1.00 49.62 451 PRO A CA 1
ATOM 2507 C C . PRO A 1 330 ? 125.583 103.960 127.509 1.00 49.62 451 PRO A C 1
ATOM 2508 O O . PRO A 1 330 ? 125.800 102.757 127.330 1.00 49.62 451 PRO A O 1
ATOM 2512 N N . MET A 1 331 ? 124.569 104.586 126.912 1.00 50.23 452 MET A N 1
ATOM 2513 C CA . MET A 1 331 ? 123.665 103.850 126.041 1.00 50.23 452 MET A CA 1
ATOM 2514 C C . MET A 1 331 ? 124.043 103.929 124.570 1.00 50.23 452 MET A C 1
ATOM 2515 O O . MET A 1 331 ? 123.718 103.003 123.822 1.00 50.23 452 MET A O 1
ATOM 2520 N N . ALA A 1 332 ? 124.750 104.977 124.150 1.00 44.92 453 ALA A N 1
ATOM 2521 C CA . ALA A 1 332 ? 125.144 105.184 122.764 1.00 44.92 453 ALA A CA 1
ATOM 2522 C C . ALA A 1 332 ? 126.187 106.284 122.730 1.00 44.92 453 ALA A C 1
ATOM 2523 O O . ALA A 1 332 ? 126.312 107.072 123.668 1.00 44.92 453 ALA A O 1
ATOM 2525 N N . ARG A 1 333 ? 126.923 106.335 121.628 1.00 41.59 454 ARG A N 1
ATOM 2526 C CA . ARG A 1 333 ? 127.872 107.404 121.365 1.00 41.59 454 ARG A CA 1
ATOM 2527 C C . ARG A 1 333 ? 127.449 108.122 120.095 1.00 41.59 454 ARG A C 1
ATOM 2528 O O . ARG A 1 333 ? 127.264 107.489 119.052 1.00 41.59 454 ARG A O 1
ATOM 2536 N N . PHE A 1 334 ? 127.293 109.434 120.188 1.00 43.35 455 PHE A N 1
ATOM 2537 C CA . PHE A 1 334 ? 126.914 110.275 119.065 1.00 43.35 455 PHE A CA 1
ATOM 2538 C C . PHE A 1 334 ? 128.141 111.059 118.625 1.00 43.35 455 PHE A C 1
ATOM 2539 O O . PHE A 1 334 ? 128.869 111.590 119.460 1.00 43.35 455 PHE A O 1
ATOM 2547 N N . GLU A 1 335 ? 128.379 111.117 117.319 1.00 42.94 456 GLU A N 1
ATOM 2548 C CA . GLU A 1 335 ? 129.546 111.807 116.787 1.00 42.94 456 GLU A CA 1
ATOM 2549 C C . GLU A 1 335 ? 129.138 112.687 115.621 1.00 42.94 456 GLU A C 1
ATOM 2550 O O . GLU A 1 335 ? 128.341 112.275 114.778 1.00 42.94 456 GLU A O 1
ATOM 2556 N N . LEU A 1 336 ? 129.698 113.890 115.566 1.00 41.11 457 LEU A N 1
ATOM 2557 C CA . LEU A 1 336 ? 129.468 114.828 114.469 1.00 41.11 457 LEU A CA 1
ATOM 2558 C C . LEU A 1 336 ? 130.822 115.416 114.100 1.00 41.11 457 LEU A C 1
ATOM 2559 O O . LEU A 1 336 ? 131.244 116.424 114.661 1.00 41.11 457 LEU A O 1
ATOM 2564 N N . ASN A 1 337 ? 131.504 114.777 113.157 1.00 40.81 458 ASN A N 1
ATOM 2565 C CA . ASN A 1 337 ? 132.869 115.140 112.812 1.00 40.81 458 ASN A CA 1
ATOM 2566 C C . ASN A 1 337 ? 132.941 115.819 111.455 1.00 40.81 458 ASN A C 1
ATOM 2567 O O . ASN A 1 337 ? 132.083 115.626 110.597 1.00 40.81 458 ASN A O 1
ATOM 2572 N N . PHE A 1 338 ? 133.989 116.613 111.271 1.00 38.91 459 PHE A N 1
ATOM 2573 C CA . PHE A 1 338 ? 134.386 117.137 109.970 1.00 38.91 459 PHE A CA 1
ATOM 2574 C C . PHE A 1 338 ? 135.719 116.491 109.627 1.00 38.91 459 PHE A C 1
ATOM 2575 O O . PHE A 1 338 ? 136.732 116.793 110.258 1.00 38.91 459 PHE A O 1
ATOM 2583 N N . THR A 1 339 ? 135.728 115.625 108.620 1.00 39.09 460 THR A N 1
ATOM 2584 C CA . THR A 1 339 ? 136.864 114.755 108.373 1.00 39.09 460 THR A CA 1
ATOM 2585 C C . THR A 1 339 ? 137.486 115.068 107.017 1.00 39.09 460 THR A C 1
ATOM 2586 O O . THR A 1 339 ? 136.790 115.408 106.060 1.00 39.09 460 THR A O 1
ATOM 2590 N N . LEU A 1 340 ? 138.813 114.967 106.947 1.00 40.99 461 LEU A N 1
ATOM 2591 C CA . LEU A 1 340 ? 139.542 114.992 105.692 1.00 40.99 461 LEU A CA 1
ATOM 2592 C C . LEU A 1 340 ? 140.331 113.698 105.552 1.00 40.99 461 LEU A C 1
ATOM 2593 O O . LEU A 1 340 ? 140.871 113.198 106.541 1.00 40.99 461 LEU A O 1
ATOM 2598 N N . PRO A 1 341 ? 140.407 113.126 104.356 1.00 39.63 462 PRO A N 1
ATOM 2599 C CA . PRO A 1 341 ? 141.278 111.963 104.158 1.00 39.63 462 PRO A CA 1
ATOM 2600 C C . PRO A 1 341 ? 142.699 112.353 103.791 1.00 39.63 462 PRO A C 1
ATOM 2601 O O . PRO A 1 341 ? 142.914 113.115 102.849 1.00 39.63 462 PRO A O 1
ATOM 2605 N N . ILE A 1 342 ? 143.682 111.835 104.519 1.00 40.51 463 ILE A N 1
ATOM 2606 C CA . ILE A 1 342 ? 145.071 112.178 104.240 1.00 40.51 463 ILE A CA 1
ATOM 2607 C C . ILE A 1 342 ? 145.592 111.387 103.051 1.00 40.51 463 ILE A C 1
ATOM 2608 O O . ILE A 1 342 ? 145.979 111.957 102.027 1.00 40.51 463 ILE A O 1
ATOM 2613 N N . THR A 1 343 ? 145.613 110.066 103.167 1.00 39.99 464 THR A N 1
ATOM 2614 C CA . THR A 1 343 ? 145.950 109.185 102.063 1.00 39.99 464 THR A CA 1
ATOM 2615 C C . THR A 1 343 ? 144.810 108.204 101.850 1.00 39.99 464 THR A C 1
ATOM 2616 O O . THR A 1 343 ? 144.094 107.850 102.788 1.00 39.99 464 THR A O 1
ATOM 2620 N N . ALA A 1 344 ? 144.642 107.775 100.606 1.00 39.41 465 ALA A N 1
ATOM 2621 C CA . ALA A 1 344 ? 143.596 106.828 100.259 1.00 39.41 465 ALA A CA 1
ATOM 2622 C C . ALA A 1 344 ? 144.015 106.120 98.98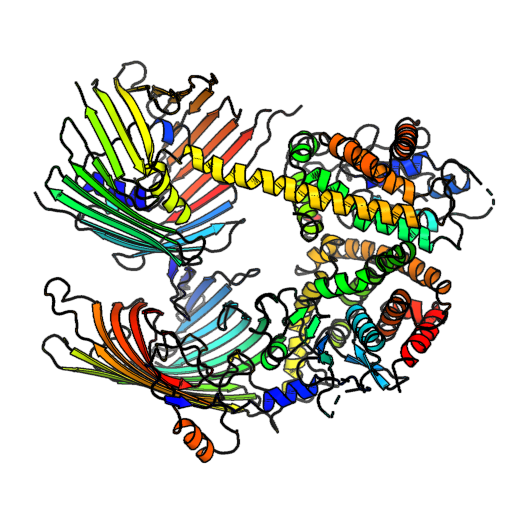5 1.00 39.41 465 ALA A C 1
ATOM 2623 O O . ALA A 1 344 ? 145.045 106.433 98.395 1.00 39.41 465 ALA A O 1
ATOM 2625 N N . HIS A 1 345 ? 143.218 105.143 98.580 1.00 42.47 466 HIS A N 1
ATOM 2626 C CA . HIS A 1 345 ? 143.370 104.549 97.264 1.00 42.47 466 HIS A CA 1
ATOM 2627 C C . HIS A 1 345 ? 142.427 105.247 96.291 1.00 42.47 466 HIS A C 1
ATOM 2628 O O . HIS A 1 345 ? 141.557 106.024 96.684 1.00 42.47 466 HIS A O 1
ATOM 2635 N N . GLU A 1 346 ? 142.608 104.973 95.004 1.00 46.99 467 GLU A N 1
ATOM 2636 C CA . GLU A 1 346 ? 141.842 105.701 94.003 1.00 46.99 467 GLU A CA 1
ATOM 2637 C C . GLU A 1 346 ? 140.401 105.225 93.896 1.00 46.99 467 GLU A C 1
ATOM 2638 O O . GLU A 1 346 ? 139.561 105.963 93.375 1.00 46.99 467 GLU A O 1
ATOM 2644 N N . ASN A 1 347 ? 140.085 104.030 94.391 1.00 45.26 468 ASN A N 1
ATOM 2645 C CA . ASN A 1 347 ? 138.732 103.501 94.311 1.00 45.26 468 ASN A CA 1
ATOM 2646 C C . ASN A 1 347 ? 138.059 103.379 95.670 1.00 45.26 468 ASN A C 1
ATOM 2647 O O . ASN A 1 347 ? 137.131 102.583 95.815 1.00 45.26 468 ASN A O 1
ATOM 2652 N N . ASP A 1 348 ? 138.499 104.143 96.665 1.00 42.73 469 ASP A N 1
ATOM 2653 C CA . ASP A 1 348 ? 137.840 104.158 97.961 1.00 42.73 469 ASP A CA 1
ATOM 2654 C C . ASP A 1 348 ? 136.672 105.132 97.957 1.00 42.73 469 ASP A C 1
ATOM 2655 O O . ASP A 1 348 ? 136.630 106.083 97.173 1.00 42.73 469 ASP A O 1
ATOM 2660 N N . LEU A 1 349 ? 135.718 104.888 98.847 1.00 39.85 470 LEU A N 1
ATOM 2661 C CA . LEU A 1 349 ? 134.612 105.806 99.063 1.00 39.85 470 LEU A CA 1
ATOM 2662 C C . LEU A 1 349 ? 135.013 106.776 100.160 1.00 39.85 470 LEU A C 1
ATOM 2663 O O . LEU A 1 349 ? 135.100 106.392 101.325 1.00 39.85 470 LEU A O 1
ATOM 2668 N N . ILE A 1 350 ? 135.232 108.037 99.788 1.00 42.99 471 ILE A N 1
ATOM 2669 C CA . ILE A 1 350 ? 136.226 108.871 100.452 1.00 42.99 471 ILE A CA 1
ATOM 2670 C C . ILE A 1 350 ? 135.627 109.902 101.401 1.00 42.99 471 ILE A C 1
ATOM 2671 O O . ILE A 1 350 ? 136.388 110.515 102.160 1.00 42.99 471 ILE A O 1
ATOM 2676 N N . ARG A 1 351 ? 134.302 110.127 101.373 1.00 45.53 472 ARG A N 1
ATOM 2677 C CA . ARG A 1 351 ? 133.500 110.884 102.352 1.00 45.53 472 ARG A CA 1
ATOM 2678 C C . ARG A 1 351 ? 134.101 112.178 102.913 1.00 45.53 472 ARG A C 1
ATOM 2679 O O . ARG A 1 351 ? 134.361 112.276 104.117 1.00 45.53 472 ARG A O 1
ATOM 2687 N N . LYS A 1 352 ? 134.367 113.160 102.058 1.00 48.21 473 LYS A N 1
ATOM 2688 C CA . LYS A 1 352 ? 134.922 114.420 102.534 1.00 48.21 473 LYS A CA 1
ATOM 2689 C C . LYS A 1 352 ? 133.858 115.246 103.240 1.00 48.21 473 LYS A C 1
ATOM 2690 O O . LYS A 1 352 ? 132.681 115.220 102.873 1.00 48.21 473 LYS A O 1
ATOM 2696 N N . GLY A 1 353 ? 134.276 115.977 104.265 1.00 41.45 474 GLY A N 1
ATOM 2697 C CA . GLY A 1 353 ? 133.377 116.891 104.932 1.00 41.45 474 GLY A CA 1
ATOM 2698 C C . GLY A 1 353 ? 132.773 116.345 106.203 1.00 41.45 474 GLY A C 1
ATOM 2699 O O . GLY A 1 353 ? 133.467 115.733 107.015 1.00 41.45 474 GLY A O 1
ATOM 2700 N N . PHE A 1 354 ? 131.475 116.562 106.384 1.00 41.06 475 PHE A N 1
ATOM 2701 C CA . PHE A 1 354 ? 130.792 116.192 107.613 1.00 41.06 475 PHE A CA 1
ATOM 2702 C C . PHE A 1 354 ? 130.360 114.735 107.563 1.00 41.06 475 PHE A C 1
ATOM 2703 O O . PHE A 1 354 ? 129.962 114.231 106.510 1.00 41.06 475 PHE A O 1
ATOM 2711 N N . GLN A 1 355 ? 130.451 114.065 108.706 1.00 40.39 476 GLN A N 1
ATOM 2712 C CA . GLN A 1 355 ? 130.025 112.686 108.863 1.00 40.39 476 GLN A CA 1
ATOM 2713 C C . GLN A 1 355 ? 129.411 112.519 110.242 1.00 40.39 476 GLN A C 1
ATOM 2714 O O . GLN A 1 355 ? 129.959 113.003 111.234 1.00 40.39 476 GLN A O 1
ATOM 2720 N N . PHE A 1 356 ? 128.272 111.843 110.303 1.00 42.67 477 PHE A N 1
ATOM 2721 C CA . PHE A 1 356 ? 127.571 111.596 111.552 1.00 42.67 477 PHE A CA 1
ATOM 2722 C C . PHE A 1 356 ? 127.768 110.144 111.958 1.00 42.67 477 PHE A C 1
ATOM 2723 O O . PHE A 1 356 ? 127.727 109.245 111.114 1.00 42.67 477 PHE A O 1
ATOM 2731 N N . GLY A 1 357 ? 127.990 109.921 113.240 1.00 41.59 478 GLY A N 1
ATOM 2732 C CA . GLY A 1 357 ? 128.189 108.578 113.756 1.00 41.59 478 GLY A CA 1
ATOM 2733 C C . GLY A 1 357 ? 127.297 108.303 114.946 1.00 41.59 478 GLY A C 1
ATOM 2734 O O . GLY A 1 357 ? 127.112 109.158 115.804 1.00 41.59 478 GLY A O 1
ATOM 2735 N N . LEU A 1 358 ? 126.752 107.094 114.985 1.00 44.21 479 LEU A N 1
ATOM 2736 C CA . LEU A 1 358 ? 125.892 106.677 116.086 1.00 44.21 479 LEU A CA 1
ATOM 2737 C C . LEU A 1 358 ? 126.083 105.186 116.306 1.00 44.21 479 LEU A C 1
ATOM 2738 O O . LEU A 1 358 ? 125.882 104.394 115.384 1.00 44.21 479 LEU A O 1
ATOM 2743 N N . GLY A 1 359 ? 126.471 104.804 117.516 1.00 43.16 480 GLY A N 1
ATOM 2744 C CA . GLY A 1 359 ? 126.702 103.405 117.800 1.00 43.16 480 GLY A CA 1
ATOM 2745 C C . GLY A 1 359 ? 127.256 103.156 119.182 1.00 43.16 480 GLY A C 1
ATOM 2746 O O . GLY A 1 359 ? 126.961 103.905 120.112 1.00 43.16 480 GLY A O 1
ATOM 2747 N N . LEU A 1 360 ? 128.056 102.103 119.334 1.00 46.13 481 LEU A N 1
ATOM 2748 C CA . LEU A 1 360 ? 128.617 101.761 120.634 1.00 46.13 481 LEU A CA 1
ATOM 2749 C C . LEU A 1 360 ? 130.123 101.548 120.565 1.00 46.13 481 LEU A C 1
ATOM 2750 O O . LEU A 1 360 ? 130.835 101.810 121.537 1.00 46.13 481 LEU A O 1
ATOM 2755 N N . ALA A 1 361 ? 130.621 101.077 119.428 1.00 44.67 482 ALA A N 1
ATOM 2756 C CA . ALA A 1 361 ? 132.023 100.691 119.285 1.00 44.67 482 ALA A CA 1
ATOM 2757 C C . ALA A 1 361 ? 132.658 101.530 118.185 1.00 44.67 482 ALA A C 1
ATOM 2758 O O . ALA A 1 361 ? 132.364 101.334 117.005 1.00 44.67 482 ALA A O 1
ATOM 2760 N N . PHE A 1 362 ? 133.539 102.450 118.570 1.00 41.01 483 PHE A N 1
ATOM 2761 C CA . PHE A 1 362 ? 134.213 103.345 117.641 1.00 41.01 483 PHE A CA 1
ATOM 2762 C C . PHE A 1 362 ? 135.714 103.100 117.689 1.00 41.01 483 PHE A C 1
ATOM 2763 O O . PHE A 1 362 ? 136.292 102.969 118.770 1.00 41.01 483 PHE A O 1
ATOM 2771 N N . LEU A 1 363 ? 136.344 103.057 116.520 1.00 38.70 484 LEU A N 1
ATOM 2772 C CA . LEU A 1 363 ? 137.765 102.734 116.437 1.00 38.70 484 LEU A CA 1
ATOM 2773 C C . LEU A 1 363 ? 138.422 103.265 115.170 1.00 38.70 484 LEU A C 1
ATOM 2774 O O . LEU A 1 363 ? 139.317 102.625 114.616 1.00 38.70 484 LEU A O 1
ATOM 2776 N N . ASP B 2 16 ? 139.565 120.241 97.809 1.00 66.58 16 ASP B N 1
ATOM 2777 C CA . ASP B 2 16 ? 139.759 118.953 97.155 1.00 66.58 16 ASP B CA 1
ATOM 2778 C C . ASP B 2 16 ? 141.208 118.695 96.738 1.00 66.58 16 ASP B C 1
ATOM 2779 O O . ASP B 2 16 ? 141.469 118.020 95.746 1.00 66.58 16 ASP B O 1
ATOM 2784 N N . THR B 2 17 ? 142.145 119.256 97.495 1.00 63.39 17 THR B N 1
ATOM 2785 C CA . THR B 2 17 ? 143.545 118.874 97.417 1.00 63.39 17 THR B CA 1
ATOM 2786 C C . THR B 2 17 ? 143.942 117.956 98.561 1.00 63.39 17 THR B C 1
ATOM 2787 O O . THR B 2 17 ? 145.124 117.633 98.710 1.00 63.39 17 THR B O 1
ATOM 2791 N N . PHE B 2 18 ? 142.972 117.514 99.355 1.00 57.52 18 PHE B N 1
ATOM 2792 C CA . PHE B 2 18 ? 143.210 116.835 100.625 1.00 57.52 18 PHE B CA 1
ATOM 2793 C C . PHE B 2 18 ? 143.734 115.403 100.600 1.00 57.52 18 PHE B C 1
ATOM 2794 O O . PHE B 2 18 ? 144.508 115.055 101.501 1.00 57.52 18 PHE B O 1
ATOM 2802 N N . PRO B 2 19 ? 143.365 114.535 99.653 1.00 52.78 19 PRO B N 1
ATOM 2803 C CA . PRO B 2 19 ? 144.141 113.293 99.530 1.00 52.78 19 PRO B CA 1
ATOM 2804 C C . PRO B 2 19 ? 145.525 113.624 98.997 1.00 52.78 19 PRO B C 1
ATOM 2805 O O . PRO B 2 19 ? 145.709 113.861 97.804 1.00 52.78 19 PRO B O 1
ATOM 2809 N N . LEU B 2 20 ? 146.499 113.640 99.905 1.00 50.97 20 LEU B N 1
ATOM 2810 C CA . LEU B 2 20 ? 147.842 114.076 99.558 1.00 50.97 20 LEU B CA 1
ATOM 2811 C C . LEU B 2 20 ? 148.601 113.003 98.805 1.00 50.97 20 LEU B C 1
ATOM 2812 O O . LEU B 2 20 ? 149.522 113.323 98.048 1.00 50.97 20 LEU B O 1
ATOM 2817 N N . GLN B 2 21 ? 148.236 111.743 99.002 1.00 51.07 21 GLN B N 1
ATOM 2818 C CA . GLN B 2 21 ? 148.728 110.642 98.195 1.00 51.07 21 GLN B CA 1
ATOM 2819 C C . GLN B 2 21 ? 147.566 109.724 97.867 1.00 51.07 21 GLN B C 1
ATOM 2820 O O . GLN B 2 21 ? 146.771 109.381 98.744 1.00 51.07 21 GLN B O 1
ATOM 2826 N N . THR B 2 22 ? 147.460 109.348 96.601 1.00 48.98 22 THR B N 1
ATOM 2827 C CA . THR B 2 22 ? 146.548 108.305 96.171 1.00 48.98 22 THR B CA 1
ATOM 2828 C C . THR B 2 22 ? 147.355 107.215 95.491 1.00 48.98 22 THR B C 1
ATOM 2829 O O . THR B 2 22 ? 148.313 107.500 94.769 1.00 48.98 22 THR B O 1
ATOM 2833 N N . TYR B 2 23 ? 146.977 105.971 95.740 1.00 46.51 23 TYR B N 1
ATOM 2834 C CA . TYR B 2 23 ? 147.688 104.816 95.224 1.00 46.51 23 TYR B CA 1
ATOM 2835 C C . TYR B 2 23 ? 146.852 104.123 94.158 1.00 46.51 23 TYR B C 1
ATOM 2836 O O . TYR B 2 23 ? 145.684 104.449 93.944 1.00 46.51 23 TYR B O 1
ATOM 2845 N N . ALA B 2 24 ? 147.481 103.166 93.476 1.00 49.07 24 ALA B N 1
ATOM 2846 C CA . ALA B 2 24 ? 146.766 102.278 92.574 1.00 49.07 24 ALA B CA 1
ATOM 2847 C C . ALA B 2 24 ? 145.758 101.451 93.364 1.00 49.07 24 ALA B C 1
ATOM 2848 O O . ALA B 2 24 ? 145.937 101.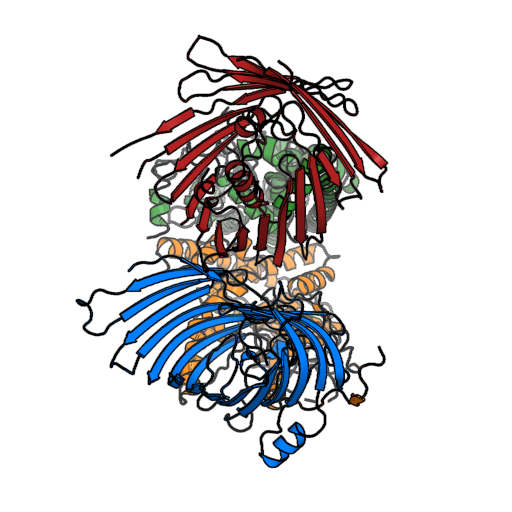213 94.561 1.00 49.07 24 ALA B O 1
ATOM 2850 N N . ALA B 2 25 ? 144.724 100.970 92.659 1.00 46.00 25 ALA B N 1
ATOM 2851 C CA . ALA B 2 25 ? 143.398 100.746 93.232 1.00 46.00 25 ALA B CA 1
ATOM 2852 C C . ALA B 2 25 ? 143.362 99.808 94.430 1.00 46.00 25 ALA B C 1
ATOM 2853 O O . ALA B 2 25 ? 143.160 100.291 95.546 1.00 46.00 25 ALA B O 1
ATOM 2855 N N . GLN B 2 26 ? 143.487 98.493 94.196 1.00 42.42 26 GLN B N 1
ATOM 2856 C CA . GLN B 2 26 ? 144.145 97.472 95.016 1.00 42.42 26 GLN B CA 1
ATOM 2857 C C . GLN B 2 26 ? 143.946 96.182 94.232 1.00 42.42 26 GLN B C 1
ATOM 2858 O O . GLN B 2 26 ? 142.822 95.903 93.805 1.00 42.42 26 GLN B O 1
ATOM 2864 N N . THR B 2 27 ? 144.980 95.370 94.047 1.00 44.63 27 THR B N 1
ATOM 2865 C CA . THR B 2 27 ? 144.915 94.293 93.065 1.00 44.63 27 THR B CA 1
ATOM 2866 C C . THR B 2 27 ? 144.958 92.904 93.691 1.00 44.63 27 THR B C 1
ATOM 2867 O O . THR B 2 27 ? 145.258 91.925 93.007 1.00 44.63 27 THR B O 1
ATOM 2871 N N . ASP B 2 28 ? 144.659 92.793 94.980 1.00 43.82 28 ASP B N 1
ATOM 2872 C CA . ASP B 2 28 ? 144.649 91.498 95.651 1.00 43.82 28 ASP B CA 1
ATOM 2873 C C . ASP B 2 28 ? 143.243 90.910 95.595 1.00 43.82 28 ASP B C 1
ATOM 2874 O O . ASP B 2 28 ? 142.285 91.494 96.106 1.00 43.82 28 ASP B O 1
ATOM 2879 N N . LYS B 2 29 ? 143.113 89.762 94.949 1.00 44.83 29 LYS B N 1
ATOM 2880 C CA . LYS B 2 29 ? 141.826 89.118 94.763 1.00 44.83 29 LYS B CA 1
ATOM 2881 C C . LYS B 2 29 ? 141.778 87.808 95.532 1.00 44.83 29 LYS B C 1
ATOM 2882 O O . LYS B 2 29 ? 142.795 87.133 95.707 1.00 44.83 29 LYS B O 1
ATOM 2888 N N . ASP B 2 30 ? 140.586 87.467 96.008 1.00 43.55 30 ASP B N 1
ATOM 2889 C CA . ASP B 2 30 ? 140.358 86.174 96.634 1.00 43.55 30 ASP B CA 1
ATOM 2890 C C . ASP B 2 30 ? 140.379 85.105 95.552 1.00 43.55 30 ASP B C 1
ATOM 2891 O O . ASP B 2 30 ? 139.502 85.074 94.685 1.00 43.55 30 ASP B O 1
ATOM 2896 N N . GLU B 2 31 ? 141.385 84.240 95.594 1.00 44.78 31 GLU B N 1
ATOM 2897 C CA . GLU B 2 31 ? 141.540 83.208 94.585 1.00 44.78 31 GLU B CA 1
ATOM 2898 C C . GLU B 2 31 ? 140.550 82.069 94.779 1.00 44.78 31 GLU B C 1
ATOM 2899 O O . GLU B 2 31 ? 140.244 81.359 93.819 1.00 44.78 31 GLU B O 1
ATOM 2905 N N . ALA B 2 32 ? 140.005 81.912 95.984 1.00 41.49 32 ALA B N 1
ATOM 2906 C CA . ALA B 2 32 ? 138.992 80.892 96.209 1.00 41.49 32 ALA B CA 1
ATOM 2907 C C . ALA B 2 32 ? 137.651 81.294 95.615 1.00 41.49 32 ALA B C 1
ATOM 2908 O O . ALA B 2 32 ? 136.847 80.425 95.270 1.00 41.49 32 ALA B O 1
ATOM 2910 N N . VAL B 2 33 ? 137.394 82.596 95.485 1.00 38.71 33 VAL B N 1
ATOM 2911 C CA . VAL B 2 33 ? 136.172 83.060 94.837 1.00 38.71 33 VAL B CA 1
ATOM 2912 C C . VAL B 2 33 ? 136.274 82.880 93.328 1.00 38.71 33 VAL B C 1
ATOM 2913 O O . VAL B 2 33 ? 135.319 82.443 92.677 1.00 38.71 33 VAL B O 1
ATOM 2917 N N . ALA B 2 34 ? 137.448 83.154 92.757 1.00 37.68 34 ALA B N 1
ATOM 2918 C CA . ALA B 2 34 ? 137.659 82.983 91.326 1.00 37.68 34 ALA B CA 1
ATOM 2919 C C . ALA B 2 34 ? 137.641 81.523 90.896 1.00 37.68 34 ALA B C 1
ATOM 2920 O O . ALA B 2 34 ? 137.412 81.243 89.718 1.00 37.68 34 ALA B O 1
ATOM 2922 N N . LEU B 2 35 ? 137.879 80.591 91.813 1.00 38.46 35 LEU B N 1
ATOM 2923 C CA . LEU B 2 35 ? 137.735 79.177 91.504 1.00 38.46 35 LEU B CA 1
ATOM 2924 C C . LEU B 2 35 ? 136.284 78.730 91.554 1.00 38.46 35 LEU B C 1
ATOM 2925 O O . LEU B 2 35 ? 135.903 77.810 90.827 1.00 38.46 35 LEU B O 1
ATOM 2930 N N . GLU B 2 36 ? 135.465 79.354 92.404 1.00 37.80 36 GLU B N 1
ATOM 2931 C CA . GLU B 2 36 ? 134.046 79.023 92.431 1.00 37.80 36 GLU B CA 1
ATOM 2932 C C . GLU B 2 36 ? 133.337 79.562 91.199 1.00 37.80 36 GLU B C 1
ATOM 2933 O O . GLU B 2 36 ? 132.451 78.903 90.647 1.00 37.80 36 GLU B O 1
ATOM 2939 N N . ILE B 2 37 ? 133.694 80.777 90.775 1.00 34.24 37 ILE B N 1
ATOM 2940 C CA . ILE B 2 37 ? 133.100 81.385 89.592 1.00 34.24 37 ILE B CA 1
ATOM 2941 C C . ILE B 2 37 ? 133.474 80.602 88.345 1.00 34.24 37 ILE B C 1
ATOM 2942 O O . ILE B 2 37 ? 132.639 80.394 87.461 1.00 34.24 37 ILE B O 1
ATOM 2947 N N . GLN B 2 38 ? 134.707 80.105 88.275 1.00 36.44 38 GLN B N 1
ATOM 2948 C CA . GLN B 2 38 ? 135.122 79.280 87.148 1.00 36.44 38 GLN B CA 1
ATOM 2949 C C . GLN B 2 38 ? 134.473 77.906 87.184 1.00 36.44 38 GLN B C 1
ATOM 2950 O O . GLN B 2 38 ? 134.307 77.273 86.139 1.00 36.44 38 GLN B O 1
ATOM 2956 N N . ARG B 2 39 ? 134.114 77.436 88.376 1.00 34.86 39 ARG B N 1
ATOM 2957 C CA . ARG B 2 39 ? 133.411 76.168 88.524 1.00 34.86 39 ARG B CA 1
ATOM 2958 C C . ARG B 2 39 ? 131.988 76.263 87.995 1.00 34.86 39 ARG B C 1
ATOM 2959 O O . ARG B 2 39 ? 131.443 75.283 87.475 1.00 34.86 39 ARG B O 1
ATOM 2967 N N . ARG B 2 40 ? 131.374 77.438 88.120 1.00 30.40 40 ARG B N 1
ATOM 2968 C CA . ARG B 2 40 ? 129.993 77.675 87.740 1.00 30.40 40 ARG B CA 1
ATOM 2969 C C . ARG B 2 40 ? 129.847 78.258 86.346 1.00 30.40 40 ARG B C 1
ATOM 2970 O O . ARG B 2 40 ? 128.719 78.446 85.887 1.00 30.40 40 ARG B O 1
ATOM 2978 N N . SER B 2 41 ? 130.943 78.560 85.667 1.00 31.69 41 SER B N 1
ATOM 2979 C CA . SER B 2 41 ? 130.893 79.270 84.400 1.00 31.69 41 SER B CA 1
ATOM 2980 C C . SER B 2 41 ? 131.018 78.295 83.246 1.00 31.69 41 SER B C 1
ATOM 2981 O O . SER B 2 41 ? 131.847 77.384 83.275 1.00 31.69 41 SER B O 1
ATOM 2984 N N . TYR B 2 42 ? 130.189 78.504 82.233 1.00 31.55 42 TYR B N 1
ATOM 2985 C CA . TYR B 2 42 ? 130.169 77.693 81.029 1.00 31.55 42 TYR B CA 1
ATOM 2986 C C . TYR B 2 42 ? 130.250 78.635 79.842 1.00 31.55 42 TYR B C 1
ATOM 2987 O O . TYR B 2 42 ? 129.544 79.644 79.799 1.00 31.55 42 TYR B O 1
ATOM 2996 N N . THR B 2 43 ? 131.104 78.312 78.887 1.00 37.02 43 THR B N 1
ATOM 2997 C CA . THR B 2 43 ? 131.497 79.242 77.843 1.00 37.02 43 THR B CA 1
ATOM 2998 C C . THR B 2 43 ? 130.812 78.904 76.524 1.00 37.02 43 THR B C 1
ATOM 2999 O O . THR B 2 43 ? 130.942 77.788 76.013 1.00 37.02 43 THR B O 1
ATOM 3003 N N . PHE B 2 44 ? 130.062 79.867 75.992 1.00 38.03 44 PHE B N 1
ATOM 3004 C CA . PHE B 2 44 ? 129.586 79.772 74.621 1.00 38.03 44 PHE B CA 1
ATOM 3005 C C . PHE B 2 44 ? 130.717 80.119 73.667 1.00 38.03 44 PHE B C 1
ATOM 3006 O O . PHE B 2 44 ? 131.326 81.182 73.772 1.00 38.03 44 PHE B O 1
ATOM 3014 N N . THR B 2 45 ? 130.983 79.238 72.718 1.00 43.26 45 THR B N 1
ATOM 3015 C CA . THR B 2 45 ? 132.052 79.454 71.757 1.00 43.26 45 THR B CA 1
ATOM 3016 C C . THR B 2 45 ? 131.474 79.998 70.455 1.00 43.26 45 THR B C 1
ATOM 3017 O O . THR B 2 45 ? 130.284 80.307 70.366 1.00 43.26 45 THR B O 1
ATOM 3021 N N . GLU B 2 46 ? 132.349 80.115 69.455 1.00 48.26 46 GLU B N 1
ATOM 3022 C CA . GLU B 2 46 ? 132.051 80.623 68.109 1.00 48.26 46 GLU B CA 1
ATOM 3023 C C . GLU B 2 46 ? 131.406 82.004 68.118 1.00 48.26 46 GLU B C 1
ATOM 3024 O O . GLU B 2 46 ? 132.045 82.997 67.781 1.00 48.26 46 GLU B O 1
ATOM 3030 N N . LEU B 2 54 ? 132.478 91.229 72.924 1.00 71.60 54 LEU B N 1
ATOM 3031 C CA . LEU B 2 54 ? 133.659 90.887 72.142 1.00 71.60 54 LEU B CA 1
ATOM 3032 C C . LEU B 2 54 ? 134.953 91.316 72.821 1.00 71.60 54 LEU B C 1
ATOM 3033 O O . LEU B 2 54 ? 135.888 90.520 72.920 1.00 71.60 54 LEU B O 1
ATOM 3038 N N . THR B 2 55 ? 135.030 92.572 73.273 1.00 72.63 55 THR B N 1
ATOM 3039 C CA . THR B 2 55 ? 136.289 93.021 73.853 1.00 72.63 55 THR B CA 1
ATOM 3040 C C . THR B 2 55 ? 136.397 92.617 75.316 1.00 72.63 55 THR B C 1
ATOM 3041 O O . THR B 2 55 ? 137.111 91.662 75.637 1.00 72.63 55 THR B O 1
ATOM 3045 N N . VAL B 2 56 ? 135.686 93.324 76.202 1.00 65.25 56 VAL B N 1
ATOM 3046 C CA . VAL B 2 56 ? 135.402 92.891 77.568 1.00 65.25 56 VAL B CA 1
ATOM 3047 C C . VAL B 2 56 ? 133.940 93.235 77.822 1.00 65.25 56 VAL B C 1
ATOM 3048 O O . VAL B 2 56 ? 133.215 92.515 78.519 1.00 65.25 56 VAL B O 1
ATOM 3052 N N . GLU B 2 57 ? 133.473 94.289 77.156 1.00 60.10 57 GLU B N 1
ATOM 3053 C CA . GLU B 2 57 ? 132.242 94.973 77.523 1.00 60.10 57 GLU B CA 1
ATOM 3054 C C . GLU B 2 57 ? 131.051 94.572 76.670 1.00 60.10 57 GLU B C 1
ATOM 3055 O O . GLU B 2 57 ? 129.934 95.012 76.952 1.00 60.10 57 GLU B O 1
ATOM 3061 N N . GLY B 2 58 ? 131.257 93.759 75.643 1.00 56.55 58 GLY B N 1
ATOM 3062 C CA . GLY B 2 58 ? 130.159 93.356 74.795 1.00 56.55 58 GLY B CA 1
ATOM 3063 C C . GLY B 2 58 ? 129.752 91.925 75.047 1.00 56.55 58 GLY B C 1
ATOM 3064 O O . GLY B 2 58 ? 129.091 91.306 74.209 1.00 56.55 58 GLY B O 1
ATOM 3065 N N . THR B 2 59 ? 130.136 91.391 76.202 1.00 51.09 59 THR B N 1
ATOM 3066 C CA . THR B 2 59 ? 129.847 90.015 76.569 1.00 51.09 59 THR B CA 1
ATOM 3067 C C . THR B 2 59 ? 128.848 89.980 77.715 1.00 51.09 59 THR B C 1
ATOM 3068 O O . THR B 2 59 ? 128.945 90.759 78.666 1.00 51.09 59 THR B O 1
ATOM 3072 N N . TYR B 2 60 ? 127.885 89.069 77.618 1.00 42.56 60 TYR B N 1
ATOM 3073 C CA . TYR B 2 60 ? 126.871 88.899 78.646 1.00 42.56 60 TYR B CA 1
ATOM 3074 C C . TYR B 2 60 ? 127.047 87.561 79.344 1.00 42.56 60 TYR B C 1
ATOM 3075 O O . TYR B 2 60 ? 127.623 86.628 78.798 1.00 42.56 60 TYR B O 1
ATOM 3084 N N . LYS B 2 61 ? 126.509 87.461 80.553 1.00 34.50 61 LYS B N 1
ATOM 3085 C CA . LYS B 2 61 ? 126.490 86.209 81.297 1.00 34.50 61 LYS B CA 1
ATOM 3086 C C . LYS B 2 61 ? 125.046 85.856 81.617 1.00 34.50 61 LYS B C 1
ATOM 3087 O O . LYS B 2 61 ? 124.320 86.667 82.196 1.00 34.50 61 LYS B O 1
ATOM 3093 N N . LEU B 2 62 ? 124.635 84.652 81.237 1.00 25.35 62 LEU B N 1
ATOM 3094 C CA . LEU B 2 62 ? 123.279 84.185 81.486 1.00 25.35 62 LEU B CA 1
ATOM 3095 C C . LEU B 2 62 ? 123.221 83.438 82.811 1.00 25.35 62 LEU B C 1
ATOM 3096 O O . LEU B 2 62 ? 123.808 82.363 82.945 1.00 25.35 62 LEU B O 1
ATOM 3101 N N . GLY B 2 63 ? 122.520 84.002 83.791 1.00 22.60 63 GLY B N 1
ATOM 3102 C CA . GLY B 2 63 ? 122.372 83.335 85.073 1.00 22.60 63 GLY B CA 1
ATOM 3103 C C . GLY B 2 63 ? 121.241 82.320 85.055 1.00 22.60 63 GLY B C 1
ATOM 3104 O O . GLY B 2 63 ? 120.087 82.645 84.790 1.00 22.60 63 GLY B O 1
ATOM 3105 N N . VAL B 2 64 ? 121.586 81.074 85.372 1.00 20.11 64 VAL B N 1
ATOM 3106 C CA . VAL B 2 64 ? 120.664 79.949 85.278 1.00 20.11 64 VAL B CA 1
ATOM 3107 C C . VAL B 2 64 ? 120.656 79.222 86.611 1.00 20.11 64 VAL B C 1
ATOM 3108 O O . VAL B 2 64 ? 121.553 79.393 87.433 1.00 20.11 64 VAL B O 1
ATOM 3112 N N . TYR B 2 65 ? 119.601 78.436 86.830 1.00 21.28 65 TYR B N 1
ATOM 3113 C CA . TYR B 2 65 ? 119.402 77.738 88.097 1.00 21.28 65 TYR B CA 1
ATOM 3114 C C . TYR B 2 65 ? 120.455 76.659 88.313 1.00 21.28 65 TYR B C 1
ATOM 3115 O O . TYR B 2 65 ? 121.051 76.556 89.388 1.00 21.28 65 TYR B O 1
ATOM 3124 N N . ASN B 2 66 ? 120.675 75.835 87.298 1.00 23.69 66 ASN B N 1
ATOM 3125 C CA . ASN B 2 66 ? 121.625 74.735 87.320 1.00 23.69 66 ASN B CA 1
ATOM 3126 C C . ASN B 2 66 ? 121.869 74.333 85.876 1.00 23.69 66 ASN B C 1
ATOM 3127 O O . ASN B 2 66 ? 121.290 74.904 84.952 1.00 23.69 66 ASN B O 1
ATOM 3132 N N . VAL B 2 67 ? 122.744 73.357 85.683 1.00 27.82 67 VAL B N 1
ATOM 3133 C CA . VAL B 2 67 ? 123.135 72.893 84.357 1.00 27.82 67 VAL B CA 1
ATOM 3134 C C . VAL B 2 67 ? 123.157 71.370 84.375 1.00 27.82 67 VAL B C 1
ATOM 3135 O O . VAL B 2 67 ? 123.701 70.770 85.305 1.00 27.82 67 VAL B O 1
ATOM 3139 N N . PHE B 2 68 ? 122.539 70.743 83.377 1.00 31.86 68 PHE B N 1
ATOM 3140 C CA . PHE B 2 68 ? 122.653 69.302 83.215 1.00 31.86 68 PHE B CA 1
ATOM 3141 C C . PHE B 2 68 ? 123.447 68.959 81.963 1.00 31.86 68 PHE B C 1
ATOM 3142 O O . PHE B 2 68 ? 123.522 69.740 81.014 1.00 31.86 68 PHE B O 1
ATOM 3150 N N . LEU B 2 69 ? 124.049 67.779 81.985 1.00 42.73 69 LEU B N 1
ATOM 3151 C CA . LEU B 2 69 ? 124.772 67.234 80.846 1.00 42.73 69 LEU B CA 1
ATOM 3152 C C . LEU B 2 69 ? 123.812 66.399 80.015 1.00 42.73 69 LEU B C 1
ATOM 3153 O O . LEU B 2 69 ? 123.195 65.462 80.529 1.00 42.73 69 LEU B O 1
ATOM 3158 N N . GLU B 2 70 ? 123.676 66.743 78.742 1.00 51.67 70 GLU B N 1
ATOM 3159 C CA . GLU B 2 70 ? 122.851 65.942 77.855 1.00 51.67 70 GLU B CA 1
ATOM 3160 C C . GLU B 2 70 ? 123.590 64.666 77.476 1.00 51.67 70 GLU B C 1
ATOM 3161 O O . GLU B 2 70 ? 124.774 64.703 77.131 1.00 51.67 70 GLU B O 1
ATOM 3167 N N . ALA B 2 71 ? 122.885 63.535 77.526 1.00 56.71 71 ALA B N 1
ATOM 3168 C CA . ALA B 2 71 ? 123.528 62.248 77.293 1.00 56.71 71 ALA B CA 1
ATOM 3169 C C . ALA B 2 71 ? 123.873 62.048 75.821 1.00 56.71 71 ALA B C 1
ATOM 3170 O O . ALA B 2 71 ? 124.848 61.367 75.487 1.00 56.71 71 ALA B O 1
ATOM 3172 N N . ASN B 2 72 ? 123.081 62.635 74.924 1.00 58.67 72 ASN B N 1
ATOM 3173 C CA . ASN B 2 72 ? 123.250 62.365 73.496 1.00 58.67 72 ASN B CA 1
ATOM 3174 C C . ASN B 2 72 ? 124.389 63.182 72.892 1.00 58.67 72 ASN B C 1
ATOM 3175 O O . ASN B 2 72 ? 125.316 62.629 72.295 1.00 58.67 72 ASN B O 1
ATOM 3180 N N . THR B 2 73 ? 124.333 64.505 73.034 1.00 56.26 73 THR B N 1
ATOM 3181 C CA . THR B 2 73 ? 125.342 65.341 72.396 1.00 56.26 73 THR B CA 1
ATOM 3182 C C . THR B 2 73 ? 126.502 65.644 73.333 1.00 56.26 73 THR B C 1
ATOM 3183 O O . THR B 2 73 ? 127.663 65.638 72.907 1.00 56.26 73 THR B O 1
ATOM 3187 N N . GLY B 2 74 ? 126.219 65.895 74.603 1.00 50.56 74 GLY B N 1
ATOM 3188 C CA . GLY B 2 74 ? 127.248 66.289 75.535 1.00 50.56 74 GLY B CA 1
ATOM 3189 C C . GLY B 2 74 ? 127.303 67.766 75.822 1.00 50.56 74 GLY B C 1
ATOM 3190 O O . GLY B 2 74 ? 128.314 68.239 76.353 1.00 50.56 74 GLY B O 1
ATOM 3191 N N . ALA B 2 75 ? 126.255 68.510 75.488 1.00 43.96 75 ALA B N 1
ATOM 3192 C CA . ALA B 2 75 ? 126.207 69.936 75.741 1.00 43.96 75 ALA B CA 1
ATOM 3193 C C . ALA B 2 75 ? 125.847 70.207 77.196 1.00 43.96 75 ALA B C 1
ATOM 3194 O O . ALA B 2 75 ? 125.431 69.320 77.940 1.00 43.96 75 ALA B O 1
ATOM 3196 N N . ALA B 2 76 ? 126.018 71.455 77.598 1.00 36.24 76 ALA B N 1
ATOM 3197 C CA . ALA B 2 76 ? 125.662 71.918 78.932 1.00 36.24 76 ALA B CA 1
ATOM 3198 C C . ALA B 2 76 ? 124.390 72.736 78.789 1.00 36.24 76 ALA B C 1
ATOM 3199 O O . ALA B 2 76 ? 124.428 73.882 78.338 1.00 36.24 76 ALA B O 1
ATOM 3201 N N . LEU B 2 77 ? 123.264 72.140 79.153 1.00 30.57 77 LEU B N 1
ATOM 3202 C CA . LEU B 2 77 ? 121.966 72.782 79.046 1.00 30.57 77 LEU B CA 1
ATOM 3203 C C . LEU B 2 77 ? 121.460 73.157 80.424 1.00 30.57 77 LEU B C 1
ATOM 3204 O O . LEU B 2 77 ? 121.790 72.521 81.419 1.00 30.57 77 LEU B O 1
ATOM 3209 N N . ALA B 2 78 ? 120.634 74.191 80.471 1.00 26.64 78 ALA B N 1
ATOM 3210 C CA . ALA B 2 78 ? 120.051 74.626 81.728 1.00 26.64 78 ALA B CA 1
ATOM 3211 C C . ALA B 2 78 ? 118.874 73.734 82.102 1.00 26.64 78 ALA B C 1
ATOM 3212 O O . ALA B 2 78 ? 118.119 73.290 81.238 1.00 26.64 78 ALA B O 1
ATOM 3214 N N . THR B 2 79 ? 118.719 73.476 83.397 1.00 25.43 79 THR B N 1
ATOM 3215 C CA . THR B 2 79 ? 117.768 72.489 83.896 1.00 25.43 79 THR B CA 1
ATOM 3216 C C . THR B 2 79 ? 116.332 72.993 83.965 1.00 25.43 79 THR B C 1
ATOM 3217 O O . THR B 2 79 ? 115.449 72.241 84.383 1.00 25.43 79 THR B O 1
ATOM 3221 N N . ASP B 2 80 ? 116.075 74.234 83.577 1.00 24.12 80 ASP B N 1
ATOM 3222 C CA . ASP B 2 80 ? 114.766 74.842 83.643 1.00 24.12 80 ASP B CA 1
ATOM 3223 C C . ASP B 2 80 ? 114.304 75.209 82.240 1.00 24.12 80 ASP B C 1
ATOM 3224 O O . ASP B 2 80 ? 115.132 75.612 81.420 1.00 24.12 80 ASP B O 1
ATOM 3229 N N . PRO B 2 81 ? 113.016 75.025 81.916 1.00 24.10 81 PRO B N 1
ATOM 3230 C CA . PRO B 2 81 ? 112.544 75.341 80.559 1.00 24.10 81 PRO B CA 1
ATOM 3231 C C . PRO B 2 81 ? 112.658 76.800 80.174 1.00 24.10 81 PRO B C 1
ATOM 3232 O O . PRO B 2 81 ? 112.804 77.098 78.988 1.00 24.10 81 PRO B O 1
ATOM 3236 N N . TRP B 2 82 ? 112.595 77.719 81.132 1.00 24.53 82 TRP B N 1
ATOM 3237 C CA . TRP B 2 82 ? 112.734 79.130 80.805 1.00 24.53 82 TRP B CA 1
ATOM 3238 C C . TRP B 2 82 ? 114.186 79.514 80.593 1.00 24.53 82 TRP B C 1
ATOM 3239 O O . TRP B 2 82 ? 114.492 80.293 79.689 1.00 24.53 82 TRP B O 1
ATOM 3250 N N . CYS B 2 83 ? 115.090 78.983 81.419 1.00 24.52 83 CYS B N 1
ATOM 3251 C CA . CYS B 2 83 ? 116.510 79.266 81.252 1.00 24.52 83 CYS B CA 1
ATOM 3252 C C . CYS B 2 83 ? 117.065 78.598 80.007 1.00 24.52 83 CYS B C 1
ATOM 3253 O O . CYS B 2 83 ? 117.946 79.155 79.345 1.00 24.52 83 CYS B O 1
ATOM 3256 N N . LEU B 2 84 ? 116.583 77.396 79.684 1.00 24.84 84 LEU B N 1
ATOM 3257 C CA . LEU B 2 84 ? 117.042 76.718 78.479 1.00 24.84 84 LEU B CA 1
ATOM 3258 C C . LEU B 2 84 ? 116.514 77.391 77.221 1.00 24.84 84 LEU B C 1
ATOM 3259 O O . LEU B 2 84 ? 117.197 77.392 76.196 1.00 24.84 84 LEU B O 1
ATOM 3264 N N . PHE B 2 85 ? 115.322 77.984 77.280 1.00 26.68 85 PHE B N 1
ATOM 3265 C CA . PHE B 2 85 ? 114.786 78.678 76.114 1.00 26.68 85 PHE B CA 1
ATOM 3266 C C . PHE B 2 85 ? 115.553 79.963 75.838 1.00 26.68 85 PHE B C 1
ATOM 3267 O O . PHE B 2 85 ? 115.802 80.301 74.678 1.00 26.68 85 PHE B O 1
ATOM 3275 N N . VAL B 2 86 ? 115.942 80.685 76.888 1.00 27.76 86 VAL B N 1
ATOM 3276 C CA . VAL B 2 86 ? 116.747 81.889 76.715 1.00 27.76 86 VAL B CA 1
ATOM 3277 C C . VAL B 2 86 ? 118.145 81.525 76.228 1.00 27.76 86 VAL B C 1
ATOM 3278 O O . VAL B 2 86 ? 118.728 82.222 75.392 1.00 27.76 86 VAL B O 1
ATOM 3282 N N . GLN B 2 87 ? 118.677 80.398 76.705 1.00 28.76 87 GLN B N 1
ATOM 3283 C CA . GLN B 2 87 ? 119.985 79.925 76.267 1.00 28.76 87 GLN B CA 1
ATOM 3284 C C . GLN B 2 87 ? 119.987 79.542 74.796 1.00 28.76 87 GLN B C 1
ATOM 3285 O O . GLN B 2 87 ? 120.941 79.843 74.073 1.00 28.76 87 GLN B O 1
ATOM 3291 N N . LEU B 2 88 ? 118.925 78.886 74.328 1.00 31.40 88 LEU B N 1
ATOM 3292 C CA . LEU B 2 88 ? 118.834 78.551 72.911 1.00 31.40 88 LEU B CA 1
ATOM 3293 C C . LEU B 2 88 ? 118.569 79.786 72.065 1.00 31.40 88 LEU B C 1
ATOM 3294 O O . LEU B 2 88 ? 118.966 79.842 70.899 1.00 31.40 88 LEU B O 1
ATOM 3299 N N . ALA B 2 89 ? 117.893 80.783 72.632 1.00 33.80 89 ALA B N 1
ATOM 3300 C CA . ALA B 2 89 ? 117.628 82.010 71.892 1.00 33.80 89 ALA B CA 1
ATOM 3301 C C . ALA B 2 89 ? 118.864 82.896 71.829 1.00 33.80 89 ALA B C 1
ATOM 3302 O O . ALA B 2 89 ? 119.016 83.688 70.895 1.00 33.80 89 ALA B O 1
ATOM 3304 N N . LEU B 2 90 ? 119.755 82.785 72.817 1.00 36.35 90 LEU B N 1
ATOM 3305 C CA . LEU B 2 90 ? 121.018 83.514 72.760 1.00 36.35 90 LEU B CA 1
ATOM 3306 C C . LEU B 2 90 ? 121.977 82.874 71.767 1.00 36.35 90 LEU B C 1
ATOM 3307 O O . LEU B 2 90 ? 122.756 83.571 71.110 1.00 36.35 90 LEU B O 1
ATOM 3312 N N . CYS B 2 91 ? 121.943 81.546 71.647 1.00 39.50 91 CYS B N 1
ATOM 3313 C CA . CYS B 2 91 ? 122.789 80.872 70.668 1.00 39.50 91 CYS B CA 1
ATOM 3314 C C . CYS B 2 91 ? 122.289 81.107 69.251 1.00 39.50 91 CYS B C 1
ATOM 3315 O O . CYS B 2 91 ? 123.070 81.060 68.297 1.00 39.50 91 CYS B O 1
ATOM 3318 N N . GLN B 2 92 ? 120.990 81.348 69.092 1.00 43.35 92 GLN B N 1
ATOM 3319 C CA . GLN B 2 92 ? 120.443 81.592 67.765 1.00 43.35 92 GLN B CA 1
ATOM 3320 C C . GLN B 2 92 ? 120.691 83.028 67.325 1.00 43.35 92 GLN B C 1
ATOM 3321 O O . GLN B 2 92 ? 121.057 83.277 66.170 1.00 43.35 92 GLN B O 1
ATOM 3327 N N . LYS B 2 93 ? 120.520 83.982 68.243 1.00 45.33 93 LYS B N 1
ATOM 3328 C CA . LYS B 2 93 ? 120.650 85.396 67.913 1.00 45.33 93 LYS B CA 1
ATOM 3329 C C . LYS B 2 93 ? 122.091 85.784 67.617 1.00 45.33 93 LYS B C 1
ATOM 3330 O O . LYS B 2 93 ? 122.343 86.564 66.693 1.00 45.33 93 LYS B O 1
ATOM 3336 N N . ASN B 2 94 ? 123.045 85.246 68.370 1.00 44.00 94 ASN B N 1
ATOM 3337 C CA . ASN B 2 94 ? 124.445 85.610 68.228 1.00 44.00 94 ASN B CA 1
ATOM 3338 C C . ASN B 2 94 ? 125.253 84.604 67.426 1.00 44.00 94 ASN B C 1
ATOM 3339 O O . ASN B 2 94 ? 126.406 84.886 67.092 1.00 44.00 94 ASN B O 1
ATOM 3344 N N . GLY B 2 95 ? 124.685 83.449 67.104 1.00 44.44 95 GLY B N 1
ATOM 3345 C CA . GLY B 2 95 ? 125.425 82.439 66.378 1.00 44.44 95 GLY B CA 1
ATOM 3346 C C . GLY B 2 95 ? 126.455 81.754 67.246 1.00 44.44 95 GLY B C 1
ATOM 3347 O O . GLY B 2 95 ? 127.611 81.592 66.850 1.00 44.44 95 GLY B O 1
ATOM 3348 N N . LEU B 2 96 ? 126.043 81.350 68.440 1.00 42.02 96 LEU B N 1
ATOM 3349 C CA . LEU B 2 96 ? 126.929 80.717 69.397 1.00 42.02 96 LEU B CA 1
ATOM 3350 C C . LEU B 2 96 ? 126.786 79.202 69.327 1.00 42.02 96 LEU B C 1
ATOM 3351 O O . LEU B 2 96 ? 125.936 78.655 68.624 1.00 42.02 96 LEU B O 1
ATOM 3356 N N . VAL B 2 97 ? 127.648 78.521 70.068 1.00 42.19 97 VAL B N 1
ATOM 3357 C CA . VAL B 2 97 ? 127.605 77.078 70.235 1.00 42.19 97 VAL B CA 1
ATOM 3358 C C . VAL B 2 97 ? 127.398 76.811 71.719 1.00 42.19 97 VAL B C 1
ATOM 3359 O O . VAL B 2 97 ? 127.953 77.526 72.560 1.00 42.19 97 VAL B O 1
ATOM 3363 N N . LEU B 2 98 ? 126.546 75.833 72.031 1.00 41.63 98 LEU B N 1
ATOM 3364 C CA . LEU B 2 98 ? 126.251 75.471 73.407 1.00 41.63 98 LEU B CA 1
ATOM 3365 C C . LEU B 2 98 ? 127.517 75.001 74.123 1.00 41.63 98 LEU B C 1
ATOM 3366 O O . LEU B 2 98 ? 128.373 74.353 73.515 1.00 41.63 98 LEU B O 1
ATOM 3371 N N . PRO B 2 99 ? 127.669 75.331 75.404 1.00 39.92 99 PRO B N 1
ATOM 3372 C CA . PRO B 2 99 ? 128.883 74.949 76.130 1.00 39.92 99 PRO B CA 1
ATOM 3373 C C . PRO B 2 99 ? 128.954 73.449 76.366 1.00 39.92 99 PRO B C 1
ATOM 3374 O O . PRO B 2 99 ? 128.010 72.698 76.129 1.00 39.92 99 PRO B O 1
ATOM 3378 N N . THR B 2 100 ? 130.116 73.016 76.838 1.00 43.33 100 THR B N 1
ATOM 3379 C CA . THR B 2 100 ? 130.408 71.606 77.034 1.00 43.33 100 THR B CA 1
ATOM 3380 C C . THR B 2 100 ? 130.521 71.330 78.523 1.00 43.33 100 THR B C 1
ATOM 3381 O O . THR B 2 100 ? 131.293 71.991 79.224 1.00 43.33 100 THR B O 1
ATOM 3385 N N . HIS B 2 101 ? 129.747 70.363 79.000 1.00 45.07 101 HIS B N 1
ATOM 3386 C CA . HIS B 2 101 ? 129.663 70.059 80.423 1.00 45.07 101 HIS B CA 1
ATOM 3387 C C . HIS B 2 101 ? 130.938 69.401 80.942 1.00 45.07 101 HIS B C 1
ATOM 3388 O O . HIS B 2 101 ? 131.540 69.868 81.910 1.00 45.07 101 HIS B O 1
ATOM 3395 N N . THR B 2 110 ? 139.834 83.985 76.507 1.00 75.60 110 THR B N 1
ATOM 3396 C CA . THR B 2 110 ? 139.863 84.897 75.369 1.00 75.60 110 THR B CA 1
ATOM 3397 C C . THR B 2 110 ? 138.569 85.700 75.280 1.00 75.60 110 THR B C 1
ATOM 3398 O O . THR B 2 110 ? 138.246 86.258 74.226 1.00 75.60 110 THR B O 1
ATOM 3402 N N . CYS B 2 111 ? 137.861 85.759 76.413 1.00 69.93 111 CYS B N 1
ATOM 3403 C CA . CYS B 2 111 ? 136.655 86.561 76.625 1.00 69.93 111 CYS B CA 1
ATOM 3404 C C . CYS B 2 111 ? 135.524 86.207 75.661 1.00 69.93 111 CYS B C 1
ATOM 3405 O O . CYS B 2 111 ? 135.184 86.993 74.770 1.00 69.93 111 CYS B O 1
ATOM 3408 N N . ASN B 2 112 ? 134.974 84.999 75.798 1.00 59.20 112 ASN B N 1
ATOM 3409 C CA . ASN B 2 112 ? 133.692 84.632 75.220 1.00 59.20 112 ASN B CA 1
ATOM 3410 C C . ASN B 2 112 ? 132.598 85.023 76.216 1.00 59.20 112 ASN B C 1
ATOM 3411 O O . ASN B 2 112 ? 132.895 85.633 77.252 1.00 59.20 112 ASN B O 1
ATOM 3416 N N . HIS B 2 113 ? 131.336 84.696 75.897 1.00 45.98 113 HIS B N 1
ATOM 3417 C CA . HIS B 2 113 ? 130.240 85.373 76.584 1.00 45.98 113 HIS B CA 1
ATOM 3418 C C . HIS B 2 113 ? 130.062 85.033 78.063 1.00 45.98 113 HIS B C 1
ATOM 3419 O O . HIS B 2 113 ? 130.539 85.819 78.892 1.00 45.98 113 HIS B O 1
ATOM 3426 N N . GLU B 2 114 ? 129.266 83.999 78.408 1.00 37.58 114 GLU B N 1
ATOM 3427 C CA . GLU B 2 114 ? 129.388 82.948 79.436 1.00 37.58 114 GLU B CA 1
ATOM 3428 C C . GLU B 2 114 ? 127.999 82.409 79.760 1.00 37.58 114 GLU B C 1
ATOM 3429 O O . GLU B 2 114 ? 126.998 82.999 79.354 1.00 37.58 114 GLU B O 1
ATOM 3435 N N . MET B 2 115 ? 127.922 81.346 80.555 1.00 29.11 115 MET B N 1
ATOM 3436 C CA . MET B 2 115 ? 126.698 80.961 81.250 1.00 29.11 115 MET B CA 1
ATOM 3437 C C . MET B 2 115 ? 127.028 80.695 82.712 1.00 29.11 115 MET B C 1
ATOM 3438 O O . MET B 2 115 ? 127.837 79.816 83.015 1.00 29.11 115 MET B O 1
ATOM 3443 N N . LEU B 2 116 ? 126.403 81.444 83.612 1.00 24.34 116 LEU B N 1
ATOM 3444 C CA . LEU B 2 116 ? 126.637 81.316 85.045 1.00 24.34 116 LEU B CA 1
ATOM 3445 C C . LEU B 2 116 ? 125.561 80.467 85.697 1.00 24.34 116 LEU B C 1
ATOM 3446 O O . LEU B 2 116 ? 124.372 80.703 85.484 1.00 24.34 116 LEU B O 1
ATOM 3451 N N . VAL B 2 117 ? 125.978 79.504 86.515 1.00 22.32 117 VAL B N 1
ATOM 3452 C CA . VAL B 2 117 ? 125.061 78.885 87.459 1.00 22.32 117 VAL B CA 1
ATOM 3453 C C . VAL B 2 117 ? 124.974 79.764 88.693 1.00 22.32 117 VAL B C 1
ATOM 3454 O O . VAL B 2 117 ? 125.978 80.022 89.362 1.00 22.32 117 VAL B O 1
ATOM 3458 N N . LEU B 2 118 ? 123.778 80.242 88.995 1.00 21.47 118 LEU B N 1
ATOM 3459 C CA . LEU B 2 118 ? 123.577 81.222 90.045 1.00 21.47 118 LEU B CA 1
ATOM 3460 C C . LEU B 2 118 ? 122.549 80.699 91.027 1.00 21.47 118 LEU B C 1
ATOM 3461 O O . LEU B 2 118 ? 121.911 79.670 90.808 1.00 21.47 118 LEU B O 1
ATOM 3466 N N . SER B 2 119 ? 122.387 81.426 92.117 1.00 20.80 119 SER B N 1
ATOM 3467 C CA . SER B 2 119 ? 121.269 81.226 93.015 1.00 20.80 119 SER B CA 1
ATOM 3468 C C . SER B 2 119 ? 120.134 82.153 92.618 1.00 20.80 119 SER B C 1
ATOM 3469 O O . SER B 2 119 ? 120.351 83.166 91.955 1.00 20.80 119 SER B O 1
ATOM 3472 N N . ARG B 2 120 ? 118.916 81.786 93.029 1.00 21.25 120 ARG B N 1
ATOM 3473 C CA . ARG B 2 120 ? 117.738 82.618 92.790 1.00 21.25 120 ARG B CA 1
ATOM 3474 C C . ARG B 2 120 ? 117.875 83.983 93.459 1.00 21.25 120 ARG B C 1
ATOM 3475 O O . ARG B 2 120 ? 117.360 84.983 92.955 1.00 21.25 120 ARG B O 1
ATOM 3483 N N . LEU B 2 121 ? 118.622 84.054 94.557 1.00 21.42 121 LEU B N 1
ATOM 3484 C CA . LEU B 2 121 ? 118.811 85.163 95.457 1.00 21.42 121 LEU B CA 1
ATOM 3485 C C . LEU B 2 121 ? 119.784 86.169 94.945 1.00 21.42 121 LEU B C 1
ATOM 3486 O O . LEU B 2 121 ? 120.142 87.094 95.645 1.00 21.42 121 LEU B O 1
ATOM 3491 N N . SER B 2 122 ? 120.232 86.041 93.702 1.00 21.61 122 SER B N 1
ATOM 3492 C CA . SER B 2 122 ? 121.041 87.050 93.045 1.00 21.61 122 SER B CA 1
ATOM 3493 C C . SER B 2 122 ? 120.208 88.178 92.454 1.00 21.61 122 SER B C 1
ATOM 3494 O O . SER B 2 122 ? 120.758 89.062 91.796 1.00 21.61 122 SER B O 1
ATOM 3497 N N . ASN B 2 123 ? 118.897 88.167 92.678 1.00 24.14 123 ASN B N 1
ATOM 3498 C CA . ASN B 2 123 ? 117.985 89.183 92.180 1.00 24.14 123 ASN B CA 1
ATOM 3499 C C . ASN B 2 123 ? 117.069 89.585 93.309 1.00 24.14 123 ASN B C 1
ATOM 3500 O O . ASN B 2 123 ? 116.863 88.800 94.239 1.00 24.14 123 ASN B O 1
ATOM 3505 N N . PRO B 2 124 ? 116.505 90.787 93.266 1.00 26.42 124 PRO B N 1
ATOM 3506 C CA . PRO B 2 124 ? 115.341 91.063 94.118 1.00 26.42 124 PRO B CA 1
ATOM 3507 C C . PRO B 2 124 ? 114.109 90.272 93.708 1.00 26.42 124 PRO B C 1
ATOM 3508 O O . PRO B 2 124 ? 113.270 89.958 94.558 1.00 26.42 124 PRO B O 1
ATOM 3512 N N . ASP B 2 125 ? 113.990 89.921 92.427 1.00 27.23 125 ASP B N 1
ATOM 3513 C CA . ASP B 2 125 ? 112.818 89.222 91.914 1.00 27.23 125 ASP B CA 1
ATOM 3514 C C . ASP B 2 125 ? 112.828 87.731 92.207 1.00 27.23 125 ASP B C 1
ATOM 3515 O O . ASP B 2 125 ? 111.770 87.102 92.101 1.00 27.23 125 ASP B O 1
ATOM 3520 N N . GLU B 2 126 ? 113.997 87.168 92.536 1.00 25.35 126 GLU B N 1
ATOM 3521 C CA . GLU B 2 126 ? 114.184 85.766 92.938 1.00 25.35 126 GLU B CA 1
ATOM 3522 C C . GLU B 2 126 ? 113.772 84.787 91.841 1.00 25.35 126 GLU B C 1
ATOM 3523 O O . GLU B 2 126 ? 113.241 83.710 92.106 1.00 25.35 126 GLU B O 1
ATOM 3529 N N . ALA B 2 127 ? 114.047 85.160 90.598 1.00 22.53 127 ALA B N 1
ATOM 3530 C CA . ALA B 2 127 ? 113.729 84.335 89.446 1.00 22.53 127 ALA B CA 1
ATOM 3531 C C . ALA B 2 127 ? 114.924 84.356 88.513 1.00 22.53 127 ALA B C 1
ATOM 3532 O O . ALA B 2 127 ? 115.567 85.388 88.335 1.00 22.53 127 ALA B O 1
ATOM 3534 N N . LEU B 2 128 ? 115.216 83.218 87.899 1.00 22.05 128 LEU B N 1
ATOM 3535 C CA . LEU B 2 128 ? 116.580 83.136 87.412 1.00 22.05 128 LEU B CA 1
ATOM 3536 C C . LEU B 2 128 ? 116.762 82.519 86.031 1.00 22.05 128 LEU B C 1
ATOM 3537 O O . LEU B 2 128 ? 117.487 81.532 85.887 1.00 22.05 128 LEU B O 1
ATOM 3542 N N . PRO B 2 129 ? 116.085 83.000 84.992 1.00 22.02 129 PRO B N 1
ATOM 3543 C CA . PRO B 2 129 ? 116.867 83.444 83.831 1.00 22.02 129 PRO B CA 1
ATOM 3544 C C . PRO B 2 129 ? 117.126 84.937 83.971 1.00 22.02 129 PRO B C 1
ATOM 3545 O O . PRO B 2 129 ? 116.193 85.739 83.934 1.00 22.02 129 PRO B O 1
ATOM 3549 N N . ILE B 2 130 ? 118.387 85.316 84.158 1.00 24.08 130 ILE B N 1
ATOM 3550 C CA . ILE B 2 130 ? 118.775 86.723 84.161 1.00 24.08 130 ILE B CA 1
ATOM 3551 C C . ILE B 2 130 ? 119.971 86.884 83.242 1.00 24.08 130 ILE B C 1
ATOM 3552 O O . ILE B 2 130 ? 120.693 85.927 82.959 1.00 24.08 130 ILE B O 1
ATOM 3557 N N . LEU B 2 131 ? 120.176 88.107 82.775 1.00 30.92 131 LEU B N 1
ATOM 3558 C CA . LEU B 2 131 ? 121.219 88.407 81.810 1.00 30.92 131 LEU B CA 1
ATOM 3559 C C . LEU B 2 131 ? 122.078 89.532 82.359 1.00 30.92 131 LEU B C 1
ATOM 3560 O O . LEU B 2 131 ? 121.559 90.570 82.773 1.00 30.92 131 LEU B O 1
ATOM 3565 N N . VAL B 2 132 ? 123.383 89.314 82.378 1.00 35.08 132 VAL B N 1
ATOM 3566 C CA . VAL B 2 132 ? 124.339 90.207 83.028 1.00 35.08 132 VAL B CA 1
ATOM 3567 C C . VAL B 2 132 ? 125.264 90.710 81.927 1.00 35.08 132 VAL B C 1
ATOM 3568 O O . VAL B 2 132 ? 126.259 90.070 81.591 1.00 35.08 132 VAL B O 1
ATOM 3572 N N . GLU B 2 133 ? 124.947 91.866 81.352 1.00 41.23 133 GLU B N 1
ATOM 3573 C CA . GLU B 2 133 ? 125.653 92.377 80.183 1.00 41.23 133 GLU B CA 1
ATOM 3574 C C . GLU B 2 133 ? 126.591 93.501 80.592 1.00 41.23 133 GLU B C 1
ATOM 3575 O O . GLU B 2 133 ? 126.153 94.481 81.194 1.00 41.23 133 GLU B O 1
ATOM 3581 N N . GLY B 2 134 ? 127.865 93.373 80.241 1.00 47.55 134 GLY B N 1
ATOM 3582 C CA . GLY B 2 134 ? 128.832 94.431 80.437 1.00 47.55 134 GLY B CA 1
ATOM 3583 C C . GLY B 2 134 ? 129.644 94.254 81.707 1.00 47.55 134 GLY B C 1
ATOM 3584 O O . GLY B 2 134 ? 129.346 93.430 82.573 1.00 47.55 134 GLY B O 1
ATOM 3585 N N . TYR B 2 135 ? 130.704 95.057 81.811 1.00 51.32 135 TYR B N 1
ATOM 3586 C CA . TYR B 2 135 ? 131.617 94.994 82.944 1.00 51.32 135 TYR B CA 1
ATOM 3587 C C . TYR B 2 135 ? 131.602 96.265 83.785 1.00 51.32 135 TYR B C 1
ATOM 3588 O O . TYR B 2 135 ? 131.247 96.217 84.962 1.00 51.32 135 TYR B O 1
ATOM 3597 N N . LYS B 2 136 ? 131.942 97.416 83.207 1.00 54.08 136 LYS B N 1
ATOM 3598 C CA . LYS B 2 136 ? 131.929 98.664 83.960 1.00 54.08 136 LYS B CA 1
ATOM 3599 C C . LYS B 2 136 ? 130.643 99.450 83.774 1.00 54.08 136 LYS B C 1
ATOM 3600 O O . LYS B 2 136 ? 130.332 100.313 84.600 1.00 54.08 136 LYS B O 1
ATOM 3606 N N . LYS B 2 137 ? 129.894 99.155 82.722 1.00 51.23 137 LYS B N 1
ATOM 3607 C CA . LYS B 2 137 ? 128.567 99.690 82.473 1.00 51.23 137 LYS B CA 1
ATOM 3608 C C . LYS B 2 137 ? 127.553 98.560 82.548 1.00 51.23 137 LYS B C 1
ATOM 3609 O O . LYS B 2 137 ? 126.702 98.403 81.677 1.00 51.23 137 LYS B O 1
ATOM 3615 N N . ARG B 2 138 ? 127.670 97.747 83.593 1.00 42.20 138 ARG B N 1
ATOM 3616 C CA . ARG B 2 138 ? 127.018 96.447 83.653 1.00 42.20 138 ARG B CA 1
ATOM 3617 C C . ARG B 2 138 ? 125.519 96.579 83.880 1.00 42.20 138 ARG B C 1
ATOM 3618 O O . ARG B 2 138 ? 125.085 97.106 84.906 1.00 42.20 138 ARG B O 1
ATOM 3626 N N . ILE B 2 139 ? 124.731 96.070 82.933 1.00 40.26 139 ILE B N 1
ATOM 3627 C CA . ILE B 2 139 ? 123.275 96.059 83.005 1.00 40.26 139 ILE B CA 1
ATOM 3628 C C . ILE B 2 139 ? 122.833 94.678 83.463 1.00 40.26 139 ILE B C 1
ATOM 3629 O O . ILE B 2 139 ? 123.424 93.663 83.086 1.00 40.26 139 ILE B O 1
ATOM 3634 N N . ILE B 2 140 ? 121.792 94.633 84.290 1.00 35.43 140 ILE B N 1
ATOM 3635 C CA . ILE B 2 140 ? 121.152 93.390 84.701 1.00 35.43 140 ILE B CA 1
ATOM 3636 C C . ILE B 2 140 ? 119.728 93.411 84.179 1.00 35.43 140 ILE B C 1
ATOM 3637 O O . ILE B 2 140 ? 118.923 94.245 84.604 1.00 35.43 140 ILE B O 1
ATOM 3642 N N . ARG B 2 141 ? 119.412 92.496 83.272 1.00 32.02 141 ARG B N 1
ATOM 3643 C CA . ARG B 2 141 ? 118.041 92.280 82.835 1.00 32.02 141 ARG B CA 1
ATOM 3644 C C . ARG B 2 141 ? 117.439 91.152 83.656 1.00 32.02 141 ARG B C 1
ATOM 3645 O O . ARG B 2 141 ? 117.965 90.038 83.664 1.00 32.02 141 ARG B O 1
ATOM 3653 N N . SER B 2 142 ? 116.336 91.434 84.336 1.00 28.08 142 SER B N 1
ATOM 3654 C CA . SER B 2 142 ? 115.691 90.440 85.174 1.00 28.08 142 SER B CA 1
ATOM 3655 C C . SER B 2 142 ? 114.869 89.482 84.318 1.00 28.08 142 SER B C 1
ATOM 3656 O O . SER B 2 142 ? 114.864 89.548 83.091 1.00 28.08 142 SER B O 1
ATOM 3659 N N . THR B 2 143 ? 114.158 88.575 84.982 1.00 24.98 143 THR B N 1
ATOM 3660 C CA . THR B 2 143 ? 113.370 87.570 84.278 1.00 24.98 143 THR B CA 1
ATOM 3661 C C . THR B 2 143 ? 112.150 88.170 83.597 1.00 24.98 143 THR B C 1
ATOM 3662 O O . THR B 2 143 ? 111.780 87.733 82.504 1.00 24.98 143 THR B O 1
ATOM 3666 N N . VAL B 2 144 ? 111.529 89.171 84.220 1.00 27.66 144 VAL B N 1
ATOM 3667 C CA . VAL B 2 144 ? 110.416 89.879 83.598 1.00 27.66 144 VAL B CA 1
ATOM 3668 C C . VAL B 2 144 ? 110.893 90.647 82.373 1.00 27.66 144 VAL B C 1
ATOM 3669 O O . VAL B 2 144 ? 110.188 90.731 81.362 1.00 27.66 144 VAL B O 1
ATOM 3673 N N . ALA B 2 145 ? 112.113 91.181 82.430 1.00 27.94 145 ALA B N 1
ATOM 3674 C CA . ALA B 2 145 ? 112.658 91.943 81.316 1.00 27.94 145 ALA B CA 1
ATOM 3675 C C . ALA B 2 145 ? 112.970 91.056 80.118 1.00 27.94 145 ALA B C 1
ATOM 3676 O O . ALA B 2 145 ? 112.736 91.458 78.976 1.00 27.94 145 ALA B O 1
ATOM 3678 N N . ILE B 2 146 ? 113.502 89.853 80.352 1.00 30.17 146 ILE B N 1
ATOM 3679 C CA . ILE B 2 146 ? 113.794 88.943 79.248 1.00 30.17 146 ILE B CA 1
ATOM 3680 C C . ILE B 2 146 ? 112.505 88.400 78.650 1.00 30.17 146 ILE B C 1
ATOM 3681 O O . ILE B 2 146 ? 112.412 88.209 77.433 1.00 30.17 146 ILE B O 1
ATOM 3686 N N . SER B 2 147 ? 111.483 88.176 79.481 1.00 31.00 147 SER B N 1
ATOM 3687 C CA . SER B 2 147 ? 110.195 87.700 78.986 1.00 31.00 147 SER B CA 1
ATOM 3688 C C . SER B 2 147 ? 109.525 88.730 78.087 1.00 31.00 147 SER B C 1
ATOM 3689 O O . SER B 2 147 ? 108.874 88.371 77.103 1.00 31.00 147 SER B O 1
ATOM 3692 N N . GLU B 2 148 ? 109.683 90.016 78.407 1.00 34.55 148 GLU B N 1
ATOM 3693 C CA . GLU B 2 148 ? 109.214 91.072 77.520 1.00 34.55 148 GLU B CA 1
ATOM 3694 C C . GLU B 2 148 ? 110.036 91.141 76.244 1.00 34.55 148 GLU B C 1
ATOM 3695 O O . GLU B 2 148 ? 109.487 91.425 75.178 1.00 34.55 148 GLU B O 1
ATOM 3701 N N . ILE B 2 149 ? 111.342 90.893 76.331 1.00 35.26 149 ILE B N 1
ATOM 3702 C CA . ILE B 2 149 ? 112.204 90.912 75.154 1.00 35.26 149 ILE B CA 1
ATOM 3703 C C . ILE B 2 149 ? 111.915 89.718 74.256 1.00 35.26 149 ILE B C 1
ATOM 3704 O O . ILE B 2 149 ? 111.877 89.853 73.028 1.00 35.26 149 ILE B O 1
ATOM 3709 N N . MET B 2 150 ? 111.654 88.550 74.842 1.00 38.17 150 MET B N 1
ATOM 3710 C CA . MET B 2 150 ? 111.448 87.343 74.053 1.00 38.17 150 MET B CA 1
ATOM 3711 C C . MET B 2 150 ? 110.098 87.328 73.353 1.00 38.17 150 MET B C 1
ATOM 3712 O O . MET B 2 150 ? 110.004 86.845 72.223 1.00 38.17 150 MET B O 1
ATOM 3717 N N . ARG B 2 151 ? 109.047 87.840 73.993 1.00 39.45 151 ARG B N 1
ATOM 3718 C CA . ARG B 2 151 ? 107.744 87.863 73.344 1.00 39.45 151 ARG B CA 1
ATOM 3719 C C . ARG B 2 151 ? 107.551 89.089 72.466 1.00 39.45 151 ARG B C 1
ATOM 3720 O O . ARG B 2 151 ? 106.519 89.198 71.800 1.00 39.45 151 ARG B O 1
ATOM 3728 N N . SER B 2 152 ? 108.512 90.008 72.443 1.00 41.30 152 SER B N 1
ATOM 3729 C CA . SER B 2 152 ? 108.477 91.110 71.496 1.00 41.30 152 SER B CA 1
ATOM 3730 C C . SER B 2 152 ? 109.012 90.724 70.127 1.00 41.30 152 SER B C 1
ATOM 3731 O O . SER B 2 152 ? 108.740 91.432 69.154 1.00 41.30 152 SER B O 1
ATOM 3734 N N . ARG B 2 153 ? 109.762 89.633 70.028 1.00 43.84 153 ARG B N 1
ATOM 3735 C CA . ARG B 2 153 ? 110.250 89.152 68.746 1.00 43.84 153 ARG B CA 1
ATOM 3736 C C . ARG B 2 153 ? 109.223 88.311 68.005 1.00 43.84 153 ARG B C 1
ATOM 3737 O O . ARG B 2 153 ? 109.405 88.041 66.815 1.00 43.84 153 ARG B O 1
ATOM 3745 N N . ILE B 2 154 ? 108.151 87.895 68.681 1.00 43.56 154 ILE B N 1
ATOM 3746 C CA . ILE B 2 154 ? 107.063 87.155 68.058 1.00 43.56 154 ILE B CA 1
ATOM 3747 C C . ILE B 2 154 ? 105.753 87.920 68.085 1.00 43.56 154 ILE B C 1
ATOM 3748 O O . ILE B 2 154 ? 104.716 87.361 67.731 1.00 43.56 154 ILE B O 1
ATOM 3753 N N . LEU B 2 155 ? 105.769 89.186 68.500 1.00 48.01 155 LEU B N 1
ATOM 3754 C CA . LEU B 2 155 ? 104.533 89.910 68.765 1.00 48.01 155 LEU B CA 1
ATOM 3755 C C . LEU B 2 155 ? 103.857 90.352 67.473 1.00 48.01 155 LEU B C 1
ATOM 3756 O O . LEU B 2 155 ? 102.669 90.691 67.478 1.00 48.01 155 LEU B O 1
ATOM 3761 N N . ASP B 2 156 ? 104.593 90.336 66.358 1.00 51.14 156 ASP B N 1
ATOM 3762 C CA . ASP B 2 156 ? 104.023 90.709 65.068 1.00 51.14 156 ASP B CA 1
ATOM 3763 C C . ASP B 2 156 ? 103.091 89.630 64.531 1.00 51.14 156 ASP B C 1
ATOM 3764 O O . ASP B 2 156 ? 102.087 89.939 63.882 1.00 51.14 156 ASP B O 1
ATOM 3769 N N . ASP B 2 157 ? 103.411 88.363 64.774 1.00 48.32 157 ASP B N 1
ATOM 3770 C CA . ASP B 2 157 ? 102.550 87.250 64.399 1.00 48.32 157 ASP B CA 1
ATOM 3771 C C . ASP B 2 157 ? 101.607 86.962 65.554 1.00 48.32 157 ASP B C 1
ATOM 3772 O O . ASP B 2 157 ? 102.055 86.701 66.674 1.00 48.32 157 ASP B O 1
ATOM 3777 N N . ALA B 2 158 ? 100.306 87.008 65.278 1.00 45.75 158 ALA B N 1
ATOM 3778 C CA . ALA B 2 158 ? 99.300 86.889 66.321 1.00 45.75 158 ALA B CA 1
ATOM 3779 C C . ALA B 2 158 ? 98.987 85.453 66.699 1.00 45.75 158 ALA B C 1
ATOM 3780 O O . ALA B 2 158 ? 98.737 85.189 67.876 1.00 45.75 158 ALA B O 1
ATOM 3782 N N . GLU B 2 159 ? 99.002 84.525 65.744 1.00 44.57 159 GLU B N 1
ATOM 3783 C CA . GLU B 2 159 ? 98.739 83.125 66.048 1.00 44.57 159 GLU B CA 1
ATOM 3784 C C . GLU B 2 159 ? 99.870 82.469 66.825 1.00 44.57 159 GLU B C 1
ATOM 3785 O O . GLU B 2 159 ? 99.600 81.633 67.690 1.00 44.57 159 GLU B O 1
ATOM 3791 N N . GLN B 2 160 ? 101.122 82.830 66.545 1.00 42.34 160 GLN B N 1
ATOM 3792 C CA . GLN B 2 160 ? 102.252 82.343 67.325 1.00 42.34 160 GLN B CA 1
ATOM 3793 C C . GLN B 2 160 ? 102.282 82.918 68.727 1.00 42.34 160 GLN B C 1
ATOM 3794 O O . GLN B 2 160 ? 102.864 82.306 69.623 1.00 42.34 160 GLN B O 1
ATOM 3800 N N . LEU B 2 161 ? 101.682 84.087 68.934 1.00 39.10 161 LEU B N 1
ATOM 3801 C CA . LEU B 2 161 ? 101.563 84.638 70.273 1.00 39.10 161 LEU B CA 1
ATOM 3802 C C . LEU B 2 161 ? 100.548 83.876 71.110 1.00 39.10 161 LEU B C 1
ATOM 3803 O O . LEU B 2 161 ? 100.693 83.814 72.333 1.00 39.10 161 LEU B O 1
ATOM 3808 N N . MET B 2 162 ? 99.535 83.279 70.478 1.00 37.57 162 MET B N 1
ATOM 3809 C CA . MET B 2 162 ? 98.558 82.489 71.218 1.00 37.57 162 MET B CA 1
ATOM 3810 C C . MET B 2 162 ? 99.161 81.183 71.703 1.00 37.57 162 MET B C 1
ATOM 3811 O O . MET B 2 162 ? 98.898 80.754 72.830 1.00 37.57 162 MET B O 1
ATOM 3816 N N . TYR B 2 163 ? 99.957 80.529 70.858 1.00 36.49 163 TYR B N 1
ATOM 3817 C CA . TYR B 2 163 ? 100.642 79.303 71.237 1.00 36.49 163 TYR B CA 1
ATOM 3818 C C . TYR B 2 163 ? 101.724 79.536 72.273 1.00 36.49 163 TYR B C 1
ATOM 3819 O O . TYR B 2 163 ? 101.870 78.722 73.184 1.00 36.49 163 TYR B O 1
ATOM 3828 N N . TYR B 2 164 ? 102.486 80.621 72.133 1.00 33.08 164 TYR B N 1
ATOM 3829 C CA . TYR B 2 164 ? 103.491 81.011 73.113 1.00 33.08 164 TYR B CA 1
ATOM 3830 C C . TYR B 2 164 ? 102.870 81.289 74.471 1.00 33.08 164 TYR B C 1
ATOM 3831 O O . TYR B 2 164 ? 103.446 80.928 75.500 1.00 33.08 164 TYR B O 1
ATOM 3840 N N . THR B 2 165 ? 101.710 81.934 74.492 1.00 31.10 165 THR B N 1
ATOM 3841 C CA . THR B 2 165 ? 100.982 82.171 75.726 1.00 31.10 165 THR B CA 1
ATOM 3842 C C . THR B 2 165 ? 100.411 80.885 76.304 1.00 31.10 165 THR B C 1
ATOM 3843 O O . THR B 2 165 ? 100.292 80.764 77.526 1.00 31.10 165 THR B O 1
ATOM 3847 N N . LEU B 2 166 ? 100.091 79.910 75.458 1.00 29.82 166 LEU B N 1
ATOM 3848 C CA . LEU B 2 166 ? 99.563 78.638 75.922 1.00 29.82 166 LEU B CA 1
ATOM 3849 C C . LEU B 2 166 ? 100.626 77.749 76.542 1.00 29.82 166 LEU B C 1
ATOM 3850 O O . LEU B 2 166 ? 100.341 77.069 77.528 1.00 29.82 166 LEU B O 1
ATOM 3855 N N . LEU B 2 167 ? 101.840 77.737 75.998 1.00 28.85 167 LEU B N 1
ATOM 3856 C CA . LEU B 2 167 ? 102.950 77.049 76.638 1.00 28.85 167 LEU B CA 1
ATOM 3857 C C . LEU B 2 167 ? 103.404 77.729 77.914 1.00 28.85 167 LEU B C 1
ATOM 3858 O O . LEU B 2 167 ? 103.749 77.041 78.873 1.00 28.85 167 LEU B O 1
ATOM 3863 N N . ASP B 2 168 ? 103.401 79.054 77.957 1.00 28.42 168 ASP B N 1
ATOM 3864 C CA . ASP B 2 168 ? 103.875 79.789 79.116 1.00 28.42 168 ASP B CA 1
ATOM 3865 C C . ASP B 2 168 ? 102.823 79.904 80.201 1.00 28.42 168 ASP B C 1
ATOM 3866 O O . ASP B 2 168 ? 103.116 80.431 81.277 1.00 28.42 168 ASP B O 1
ATOM 3871 N N . THR B 2 169 ? 101.626 79.447 79.954 1.00 28.26 169 THR B N 1
ATOM 3872 C CA . THR B 2 169 ? 100.646 79.363 81.023 1.00 28.26 169 THR B CA 1
ATOM 3873 C C . THR B 2 169 ? 100.211 77.938 81.315 1.00 28.26 169 THR B C 1
ATOM 3874 O O . THR B 2 169 ? 100.292 77.515 82.455 1.00 28.26 169 THR B O 1
ATOM 3878 N N . VAL B 2 170 ? 99.779 77.179 80.319 1.00 29.27 170 VAL B N 1
ATOM 3879 C CA . VAL B 2 170 ? 99.209 75.864 80.598 1.00 29.27 170 VAL B CA 1
ATOM 3880 C C . VAL B 2 170 ? 100.291 74.806 80.749 1.00 29.27 170 VAL B C 1
ATOM 3881 O O . VAL B 2 170 ? 100.291 74.045 81.719 1.00 29.27 170 VAL B O 1
ATOM 3885 N N . LEU B 2 171 ? 101.230 74.735 79.803 1.00 26.21 171 LEU B N 1
ATOM 3886 C CA . LEU B 2 171 ? 102.338 73.795 79.920 1.00 26.21 171 LEU B CA 1
ATOM 3887 C C . LEU B 2 171 ? 103.319 74.202 81.009 1.00 26.21 171 LEU B C 1
ATOM 3888 O O . LEU B 2 171 ? 103.951 73.336 81.618 1.00 26.21 171 LEU B O 1
ATOM 3893 N N . TYR B 2 172 ? 103.454 75.505 81.261 1.00 23.87 172 TYR B N 1
ATOM 3894 C CA . TYR B 2 172 ? 104.283 75.981 82.361 1.00 23.87 172 TYR B CA 1
ATOM 3895 C C . TYR B 2 172 ? 103.733 75.531 83.702 1.00 23.87 172 TYR B C 1
ATOM 3896 O O . TYR B 2 172 ? 104.483 75.045 84.549 1.00 23.87 172 TYR B O 1
ATOM 3905 N N . ASP B 2 173 ? 102.430 75.704 83.922 1.00 27.18 173 ASP B N 1
ATOM 3906 C CA . ASP B 2 173 ? 101.853 75.441 85.233 1.00 27.18 173 ASP B CA 1
ATOM 3907 C C . ASP B 2 173 ? 101.761 73.959 85.533 1.00 27.18 173 ASP B C 1
ATOM 3908 O O . ASP B 2 173 ? 101.719 73.578 86.703 1.00 27.18 173 ASP B O 1
ATOM 3913 N N . CYS B 2 174 ? 101.708 73.115 84.506 1.00 28.25 174 CYS B N 1
ATOM 3914 C CA . CYS B 2 174 ? 101.836 71.685 84.742 1.00 28.25 174 CYS B CA 1
ATOM 3915 C C . CYS B 2 174 ? 103.229 71.348 85.238 1.00 28.25 174 CYS B C 1
ATOM 3916 O O . CYS B 2 174 ? 103.373 70.749 86.304 1.00 28.25 174 CYS B O 1
ATOM 3919 N N . TRP B 2 175 ? 104.262 71.774 84.496 1.00 26.02 175 TRP B N 1
ATOM 3920 C CA . TRP B 2 175 ? 105.660 71.499 84.824 1.00 26.02 175 TRP B CA 1
ATOM 3921 C C . TRP B 2 175 ? 106.046 71.955 86.224 1.00 26.02 175 TRP B C 1
ATOM 3922 O O . TRP B 2 175 ? 106.769 71.254 86.934 1.00 26.02 175 TRP B O 1
ATOM 3933 N N . ILE B 2 176 ? 105.556 73.122 86.640 1.00 24.97 176 ILE B N 1
ATOM 3934 C CA . ILE B 2 176 ? 105.865 73.621 87.975 1.00 24.97 176 ILE B CA 1
ATOM 3935 C C . ILE B 2 176 ? 105.180 72.769 89.031 1.00 24.97 176 ILE B C 1
ATOM 3936 O O . ILE B 2 176 ? 105.800 72.384 90.021 1.00 24.97 176 ILE B O 1
ATOM 3941 N N . THR B 2 177 ? 103.921 72.398 88.808 1.00 29.78 177 THR B N 1
ATOM 3942 C CA . THR B 2 177 ? 103.217 71.571 89.785 1.00 29.78 177 THR B CA 1
ATOM 3943 C C . THR B 2 177 ? 103.745 70.141 89.836 1.00 29.78 177 THR B C 1
ATOM 3944 O O . THR B 2 177 ? 103.725 69.519 90.899 1.00 29.78 177 THR B O 1
ATOM 3948 N N . GLN B 2 178 ? 104.221 69.597 88.715 1.00 32.46 178 GLN B N 1
ATOM 3949 C CA . GLN B 2 178 ? 104.849 68.282 88.755 1.00 32.46 178 GLN B CA 1
ATOM 3950 C C . GLN B 2 178 ? 106.208 68.305 89.433 1.00 32.46 178 GLN B C 1
ATOM 3951 O O . GLN B 2 178 ? 106.662 67.262 89.906 1.00 32.46 178 GLN B O 1
ATOM 3957 N N . ILE B 2 179 ? 106.870 69.459 89.488 1.00 28.37 179 ILE B N 1
ATOM 3958 C CA . ILE B 2 179 ? 108.209 69.486 90.057 1.00 28.37 179 ILE B CA 1
ATOM 3959 C C . ILE B 2 179 ? 108.178 70.018 91.492 1.00 28.37 179 ILE B C 1
ATOM 3960 O O . ILE B 2 179 ? 109.034 69.655 92.302 1.00 28.37 179 ILE B O 1
ATOM 3965 N N . ILE B 2 180 ? 107.185 70.837 91.850 1.00 28.91 180 ILE B N 1
ATOM 3966 C CA . ILE B 2 180 ? 107.022 71.247 93.242 1.00 28.91 180 ILE B CA 1
ATOM 3967 C C . ILE B 2 180 ? 106.332 70.162 94.059 1.00 28.91 180 ILE B C 1
ATOM 3968 O O . ILE B 2 180 ? 106.774 69.854 95.172 1.00 28.91 180 ILE B O 1
ATOM 3973 N N . PHE B 2 181 ? 105.289 69.532 93.518 1.00 35.20 181 PHE B N 1
ATOM 3974 C CA . PHE B 2 181 ? 104.431 68.655 94.298 1.00 35.20 181 PHE B CA 1
ATOM 3975 C C . PHE B 2 181 ? 104.589 67.172 94.011 1.00 35.20 181 PHE B C 1
ATOM 3976 O O . PHE B 2 181 ? 104.432 66.372 94.937 1.00 35.20 181 PHE B O 1
ATOM 3984 N N . CYS B 2 182 ? 104.895 66.775 92.780 1.00 37.11 182 CYS B N 1
ATOM 3985 C CA . CYS B 2 182 ? 104.902 65.363 92.423 1.00 37.11 182 CYS B CA 1
ATOM 3986 C C . CYS B 2 182 ? 106.276 64.721 92.466 1.00 37.11 182 CYS B C 1
ATOM 3987 O O . CYS B 2 182 ? 106.367 63.514 92.686 1.00 37.11 182 CYS B O 1
ATOM 3990 N N . ALA B 2 183 ? 107.341 65.485 92.254 1.00 36.48 183 ALA B N 1
ATOM 3991 C CA . ALA B 2 183 ? 108.682 64.948 92.387 1.00 36.48 183 ALA B CA 1
ATOM 3992 C C . ALA B 2 183 ? 109.143 65.037 93.838 1.00 36.48 183 ALA B C 1
ATOM 3993 O O . ALA B 2 183 ? 108.552 65.738 94.663 1.00 36.48 183 ALA B O 1
ATOM 3995 N N . SER B 2 184 ? 110.210 64.308 94.147 1.00 36.55 184 SER B N 1
ATOM 3996 C CA . SER B 2 184 ? 110.792 64.374 95.475 1.00 36.55 184 SER B CA 1
ATOM 3997 C C . SER B 2 184 ? 111.611 65.651 95.626 1.00 36.55 184 SER B C 1
ATOM 3998 O O . SER B 2 184 ? 111.867 66.373 94.662 1.00 36.55 184 SER B O 1
ATOM 4001 N N . ASP B 2 185 ? 112.024 65.931 96.864 1.00 35.74 185 ASP B N 1
ATOM 4002 C CA . ASP B 2 185 ? 112.861 67.097 97.116 1.00 35.74 185 ASP B CA 1
ATOM 4003 C C . ASP B 2 185 ? 114.248 66.968 96.511 1.00 35.74 185 ASP B C 1
ATOM 4004 O O . ASP B 2 185 ? 114.844 67.986 96.168 1.00 35.74 185 ASP B O 1
ATOM 4009 N N . ALA B 2 186 ? 114.766 65.756 96.349 1.00 34.31 186 ALA B N 1
ATOM 4010 C CA . ALA B 2 186 ? 116.069 65.577 95.729 1.00 34.31 186 ALA B CA 1
ATOM 4011 C C . ALA B 2 186 ? 116.030 65.788 94.225 1.00 34.31 186 ALA B C 1
ATOM 4012 O O . ALA B 2 186 ? 117.019 66.248 93.650 1.00 34.31 186 ALA B O 1
ATOM 4014 N N . GLN B 2 187 ? 114.912 65.464 93.577 1.00 34.83 187 GLN B N 1
ATOM 4015 C CA . GLN B 2 187 ? 114.757 65.757 92.158 1.00 34.83 187 GLN B CA 1
ATOM 4016 C C . GLN B 2 187 ? 114.557 67.245 91.912 1.00 34.83 187 GLN B C 1
ATOM 4017 O O . GLN B 2 187 ? 115.028 67.765 90.895 1.00 34.83 187 GLN B O 1
ATOM 4023 N N . PHE B 2 188 ? 113.884 67.943 92.830 1.00 27.89 188 PHE B N 1
ATOM 4024 C CA . PHE B 2 188 ? 113.714 69.384 92.688 1.00 27.89 188 PHE B CA 1
ATOM 4025 C C . PHE B 2 188 ? 115.039 70.118 92.842 1.00 27.89 188 PHE B C 1
ATOM 4026 O O . PHE B 2 188 ? 115.386 70.959 92.006 1.00 27.89 188 PHE B O 1
ATOM 4034 N N . MET B 2 189 ? 115.787 69.823 93.907 1.00 30.03 189 MET B N 1
ATOM 4035 C CA . MET B 2 189 ? 117.050 70.495 94.179 1.00 30.03 189 MET B CA 1
ATOM 4036 C C . MET B 2 189 ? 118.145 70.117 93.197 1.00 30.03 189 MET B C 1
ATOM 4037 O O . MET B 2 189 ? 119.132 70.843 93.086 1.00 30.03 189 MET B O 1
ATOM 4042 N N . GLU B 2 190 ? 118.004 69.003 92.495 1.00 33.93 190 GLU B N 1
ATOM 4043 C CA . GLU B 2 190 ? 118.890 68.672 91.394 1.00 33.93 190 GLU B CA 1
ATOM 4044 C C . GLU B 2 190 ? 118.738 69.624 90.221 1.00 33.93 190 GLU B C 1
ATOM 4045 O O . GLU B 2 190 ? 119.723 69.902 89.531 1.00 33.93 190 GLU B O 1
ATOM 4051 N N . LEU B 2 191 ? 117.535 70.144 89.996 1.00 26.99 191 LEU B N 1
ATOM 4052 C CA . LEU B 2 191 ? 117.237 71.011 88.866 1.00 26.99 191 LEU B CA 1
ATOM 4053 C C . LEU B 2 191 ? 117.237 72.486 89.225 1.00 26.99 191 LEU B C 1
ATOM 4054 O O . LEU B 2 191 ? 117.622 73.316 88.400 1.00 26.99 191 LEU B O 1
ATOM 4059 N N . TYR B 2 192 ? 116.812 72.836 90.432 1.00 23.35 192 TYR B N 1
ATOM 4060 C CA . TYR B 2 192 ? 116.542 74.220 90.791 1.00 23.35 192 TYR B CA 1
ATOM 4061 C C . TYR B 2 192 ? 117.414 74.712 91.935 1.00 23.35 192 TYR B C 1
ATOM 4062 O O . TYR B 2 192 ? 117.013 75.588 92.693 1.00 23.35 192 TYR B O 1
ATOM 4071 N N . SER B 2 193 ? 118.625 74.183 92.058 1.00 25.95 193 SER B N 1
ATOM 4072 C CA . SER B 2 193 ? 119.520 74.634 93.110 1.00 25.95 193 SER B CA 1
ATOM 4073 C C . SER B 2 193 ? 120.958 74.536 92.637 1.00 25.95 193 SER B C 1
ATOM 4074 O O . SER B 2 193 ? 121.333 73.580 91.957 1.00 25.95 193 SER B O 1
ATOM 4077 N N . CYS B 2 194 ? 121.756 75.536 93.003 1.00 28.78 194 CYS B N 1
ATOM 4078 C CA . CYS B 2 194 ? 123.187 75.537 92.753 1.00 28.78 194 CYS B CA 1
ATOM 4079 C C . CYS B 2 194 ? 123.981 74.886 93.874 1.00 28.78 194 CYS B C 1
ATOM 4080 O O . CYS B 2 194 ? 125.211 74.837 93.784 1.00 28.78 194 CYS B O 1
ATOM 4083 N N . GLN B 2 195 ? 123.311 74.417 94.929 1.00 34.10 195 GLN B N 1
ATOM 4084 C CA . GLN B 2 195 ? 123.977 73.674 95.988 1.00 34.10 195 GLN B CA 1
ATOM 4085 C C . GLN B 2 195 ? 124.555 72.376 95.440 1.00 34.10 195 GLN B C 1
ATOM 4086 O O . GLN B 2 195 ? 124.017 71.788 94.501 1.00 34.10 195 GLN B O 1
ATOM 4092 N N . LYS B 2 196 ? 125.667 71.942 96.025 1.00 51.66 196 LYS B N 1
ATOM 4093 C CA . LYS B 2 196 ? 126.448 70.859 95.446 1.00 51.66 196 LYS B CA 1
ATOM 4094 C C . LYS B 2 196 ? 125.764 69.511 95.625 1.00 51.66 196 LYS B C 1
ATOM 4095 O O . LYS B 2 196 ? 124.971 69.301 96.546 1.00 51.66 196 LYS B O 1
ATOM 4101 N N . LEU B 2 197 ? 126.085 68.593 94.719 1.00 64.40 197 LEU B N 1
ATOM 4102 C CA . LEU B 2 197 ? 125.515 67.256 94.714 1.00 64.40 197 LEU B CA 1
ATOM 4103 C C . LEU B 2 197 ? 126.610 66.243 94.424 1.00 64.40 197 LEU B C 1
ATOM 4104 O O . LEU B 2 197 ? 127.125 66.186 93.304 1.00 64.40 197 LEU B O 1
ATOM 4109 N N . SER B 2 198 ? 126.970 65.460 95.436 1.00 73.36 198 SER B N 1
ATOM 4110 C CA . SER B 2 198 ? 127.870 64.332 95.255 1.00 73.36 198 SER B CA 1
ATOM 4111 C C . SER B 2 198 ? 127.046 63.048 95.170 1.00 73.36 198 SER B C 1
ATOM 4112 O O . SER B 2 198 ? 125.813 63.079 95.119 1.00 73.36 198 SER B O 1
ATOM 4115 N N . GLY B 2 199 ? 127.719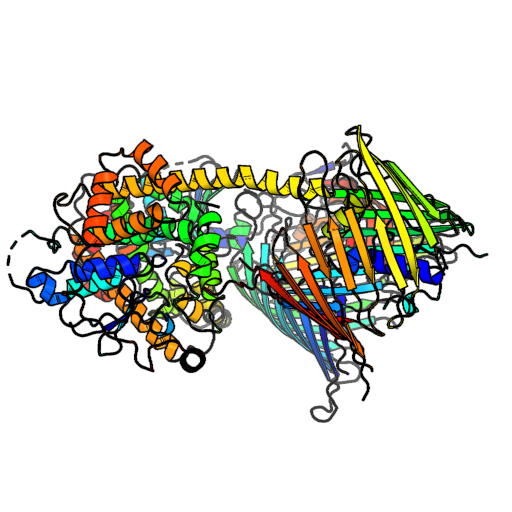 61.902 95.143 1.00 78.27 199 GLY B N 1
ATOM 4116 C CA . GLY B 2 199 ? 127.023 60.631 95.098 1.00 78.27 199 GLY B CA 1
ATOM 4117 C C . GLY B 2 199 ? 126.327 60.263 96.393 1.00 78.27 199 GLY B C 1
ATOM 4118 O O . GLY B 2 199 ? 125.095 60.251 96.462 1.00 78.27 199 GLY B O 1
ATOM 4119 N N . SER B 2 200 ? 127.105 59.978 97.435 1.00 77.36 200 SER B N 1
ATOM 4120 C CA . SER B 2 200 ? 126.545 59.525 98.698 1.00 77.36 200 SER B CA 1
ATOM 4121 C C . SER B 2 200 ? 127.288 60.189 99.845 1.00 77.36 200 SER B C 1
ATOM 4122 O O . SER B 2 200 ? 128.245 60.940 99.641 1.00 77.36 200 SER B O 1
ATOM 4125 N N . ILE B 2 201 ? 126.834 59.894 101.059 1.00 72.61 201 ILE B N 1
ATOM 4126 C CA . ILE B 2 201 ? 127.379 60.497 102.268 1.00 72.61 201 ILE B CA 1
ATOM 4127 C C . ILE B 2 201 ? 128.595 59.684 102.702 1.00 72.61 201 ILE B C 1
ATOM 4128 O O . ILE B 2 201 ? 128.464 58.558 103.190 1.00 72.61 201 ILE B O 1
ATOM 4133 N N . VAL B 2 202 ? 129.785 60.239 102.483 1.00 71.27 202 VAL B N 1
ATOM 4134 C CA . VAL B 2 202 ? 131.020 59.655 103.001 1.00 71.27 202 VAL B CA 1
ATOM 4135 C C . VAL B 2 202 ? 131.807 60.613 103.880 1.00 71.27 202 VAL B C 1
ATOM 4136 O O . VAL B 2 202 ? 132.715 60.172 104.608 1.00 71.27 202 VAL B O 1
ATOM 4140 N N . THR B 2 203 ? 131.505 61.904 103.863 1.00 66.63 203 THR B N 1
ATOM 4141 C CA . THR B 2 203 ? 132.234 62.963 104.535 1.00 66.63 203 THR B CA 1
ATOM 4142 C C . THR B 2 203 ? 131.282 63.682 105.483 1.00 66.63 203 THR B C 1
ATOM 4143 O O . THR B 2 203 ? 130.071 63.718 105.237 1.00 66.63 203 THR B O 1
ATOM 4147 N N . PRO B 2 204 ? 131.778 64.235 106.597 1.00 63.44 204 PRO B N 1
ATOM 4148 C CA . PRO B 2 204 ? 130.936 65.153 107.386 1.00 63.44 204 PRO B CA 1
ATOM 4149 C C . PRO B 2 204 ? 130.537 66.422 106.644 1.00 63.44 204 PRO B C 1
ATOM 4150 O O . PRO B 2 204 ? 129.572 67.081 107.047 1.00 63.44 204 PRO B O 1
ATOM 4154 N N . LEU B 2 205 ? 131.256 66.793 105.582 1.00 59.43 205 LEU B N 1
ATOM 4155 C CA . LEU B 2 205 ? 130.805 67.879 104.721 1.00 59.43 205 LEU B CA 1
ATOM 4156 C C . LEU B 2 205 ? 129.581 67.461 103.918 1.00 59.43 205 LEU B C 1
ATOM 4157 O O . LEU B 2 205 ? 128.721 68.289 103.601 1.00 59.43 205 LEU B O 1
ATOM 4162 N N . ASP B 2 206 ? 129.486 66.173 103.584 1.00 61.90 206 ASP B N 1
ATOM 4163 C CA . ASP B 2 206 ? 128.323 65.670 102.863 1.00 61.90 206 ASP B CA 1
ATOM 4164 C C . ASP B 2 206 ? 127.099 65.576 103.763 1.00 61.90 206 ASP B C 1
ATOM 4165 O O . ASP B 2 206 ? 125.971 65.532 103.265 1.00 61.90 206 ASP B O 1
ATOM 4170 N N . VAL B 2 207 ? 127.301 65.533 105.079 1.00 55.24 207 VAL B N 1
ATOM 4171 C CA . VAL B 2 207 ? 126.179 65.418 106.003 1.00 55.24 207 VAL B CA 1
ATOM 4172 C C . VAL B 2 207 ? 125.420 66.734 106.086 1.00 55.24 207 VAL B C 1
ATOM 4173 O O . VAL B 2 207 ? 124.185 66.751 106.079 1.00 55.24 207 VAL B O 1
ATOM 4177 N N . GLU B 2 208 ? 126.134 67.859 106.150 1.00 49.92 208 GLU B N 1
ATOM 4178 C CA . GLU B 2 208 ? 125.438 69.134 106.238 1.00 49.92 208 GLU B CA 1
ATOM 4179 C C . GLU B 2 208 ? 125.075 69.691 104.872 1.00 49.92 208 GLU B C 1
ATOM 4180 O O . GLU B 2 208 ? 124.274 70.625 104.795 1.00 49.92 208 GLU B O 1
ATOM 4186 N N . ASN B 2 209 ? 125.653 69.159 103.798 1.00 48.07 209 ASN B N 1
ATOM 4187 C CA . ASN B 2 209 ? 125.130 69.455 102.475 1.00 48.07 209 ASN B CA 1
ATOM 4188 C C . ASN B 2 209 ? 123.831 68.713 102.226 1.00 48.07 209 ASN B C 1
ATOM 4189 O O . ASN B 2 209 ? 123.013 69.155 101.415 1.00 48.07 209 ASN B O 1
ATOM 4194 N N . SER B 2 210 ? 123.634 67.585 102.905 1.00 44.56 210 SER B N 1
ATOM 4195 C CA . SER B 2 210 ? 122.363 66.880 102.832 1.00 44.56 210 SER B CA 1
ATOM 4196 C C . SER B 2 210 ? 121.316 67.534 103.719 1.00 44.56 210 SER B C 1
ATOM 4197 O O . SER B 2 210 ? 120.119 67.306 103.530 1.00 44.56 210 SER B O 1
ATOM 4200 N N . LEU B 2 211 ? 121.739 68.345 104.681 1.00 41.57 211 LEU B N 1
ATOM 4201 C CA . LEU B 2 211 ? 120.816 69.065 105.544 1.00 41.57 211 LEU B CA 1
ATOM 4202 C C . LEU B 2 211 ? 120.403 70.415 104.983 1.00 41.57 211 LEU B C 1
ATOM 4203 O O . LEU B 2 211 ? 119.337 70.911 105.351 1.00 41.57 211 LEU B O 1
ATOM 4208 N N . LEU B 2 212 ? 121.220 71.033 104.128 1.00 33.50 212 LEU B N 1
ATOM 4209 C CA . LEU B 2 212 ? 120.762 72.195 103.379 1.00 33.50 212 LEU B CA 1
ATOM 4210 C C . LEU B 2 212 ? 119.679 71.847 102.378 1.00 33.50 212 LEU B C 1
ATOM 4211 O O . LEU B 2 212 ? 118.782 72.657 102.140 1.00 33.50 212 LEU B O 1
ATOM 4216 N N . GLN B 2 213 ? 119.752 70.667 101.769 1.00 36.52 213 GLN B N 1
ATOM 4217 C CA . GLN B 2 213 ? 118.761 70.291 100.776 1.00 36.52 213 GLN B CA 1
ATOM 4218 C C . GLN B 2 213 ? 117.428 69.919 101.401 1.00 36.52 213 GLN B C 1
ATOM 4219 O O . GLN B 2 213 ? 116.436 69.802 100.681 1.00 36.52 213 GLN B O 1
ATOM 4225 N N . LYS B 2 214 ? 117.384 69.710 102.711 1.00 35.49 214 LYS B N 1
ATOM 4226 C CA . LYS B 2 214 ? 116.131 69.488 103.411 1.00 35.49 214 LYS B CA 1
ATOM 4227 C C . LYS B 2 214 ? 115.635 70.727 104.129 1.00 35.49 214 LYS B C 1
ATOM 4228 O O . LYS B 2 214 ? 114.423 70.905 104.270 1.00 35.49 214 LYS B O 1
ATOM 4234 N N . LEU B 2 215 ? 116.543 71.583 104.591 1.00 31.28 215 LEU B N 1
ATOM 4235 C CA . LEU B 2 215 ? 116.131 72.813 105.250 1.00 31.28 215 LEU B CA 1
ATOM 4236 C C . LEU B 2 215 ? 115.621 73.829 104.245 1.00 31.28 215 LEU B C 1
ATOM 4237 O O . LEU B 2 215 ? 114.623 74.512 104.493 1.00 31.28 215 LEU B O 1
ATOM 4242 N N . SER B 2 216 ? 116.290 73.940 103.104 1.00 28.13 216 SER B N 1
ATOM 4243 C CA . SER B 2 216 ? 116.065 75.038 102.184 1.00 28.13 216 SER B CA 1
ATOM 4244 C C . SER B 2 216 ? 115.243 74.654 100.966 1.00 28.13 216 SER B C 1
ATOM 4245 O O . SER B 2 216 ? 115.048 75.497 100.095 1.00 28.13 216 SER B O 1
ATOM 4248 N N . ALA B 2 217 ? 114.741 73.421 100.888 1.00 27.14 217 ALA B N 1
ATOM 4249 C CA . ALA B 2 217 ? 114.021 72.994 99.690 1.00 27.14 217 ALA B CA 1
ATOM 4250 C C . ALA B 2 217 ? 112.685 73.707 99.547 1.00 27.14 217 ALA B C 1
ATOM 4251 O O . ALA B 2 217 ? 112.259 74.009 98.430 1.00 27.14 217 ALA B O 1
ATOM 4253 N N . LYS B 2 218 ? 112.022 74.001 100.665 1.00 28.80 218 LYS B N 1
ATOM 4254 C CA . LYS B 2 218 ? 110.709 74.629 100.611 1.00 28.80 218 LYS B CA 1
ATOM 4255 C C . LYS B 2 218 ? 110.797 76.102 100.242 1.00 28.80 218 LYS B C 1
ATOM 4256 O O . LYS B 2 218 ? 109.939 76.604 99.512 1.00 28.80 218 LYS B O 1
ATOM 4262 N N . SER B 2 219 ? 111.820 76.807 100.718 1.00 23.86 219 SER B N 1
ATOM 4263 C CA . SER B 2 219 ? 112.010 78.206 100.363 1.00 23.86 219 SER B CA 1
ATOM 4264 C C . SER B 2 219 ? 112.424 78.396 98.913 1.00 23.86 219 SER B C 1
ATOM 4265 O O . SER B 2 219 ? 112.138 79.446 98.336 1.00 23.86 219 SER B O 1
ATOM 4268 N N . LEU B 2 220 ? 113.089 77.413 98.318 1.00 23.53 220 LEU B N 1
ATOM 4269 C CA . LEU B 2 220 ? 113.383 77.453 96.896 1.00 23.53 220 LEU B CA 1
ATOM 4270 C C . LEU B 2 220 ? 112.153 77.146 96.059 1.00 23.53 220 LEU B C 1
ATOM 4271 O O . LEU B 2 220 ? 112.049 77.619 94.924 1.00 23.53 220 LEU B O 1
ATOM 4276 N N . LYS B 2 221 ? 111.224 76.354 96.595 1.00 24.39 221 LYS B N 1
ATOM 4277 C CA . LYS B 2 221 ? 109.967 76.081 95.912 1.00 24.39 221 LYS B CA 1
ATOM 4278 C C . LYS B 2 221 ? 109.047 77.288 95.937 1.00 24.39 221 LYS B C 1
ATOM 4279 O O . LYS B 2 221 ? 108.304 77.524 94.982 1.00 24.39 221 LYS B O 1
ATOM 4285 N N . ILE B 2 222 ? 109.077 78.052 97.027 1.00 23.62 222 ILE B N 1
ATOM 4286 C CA . ILE B 2 222 ? 108.222 79.222 97.160 1.00 23.62 222 ILE B CA 1
ATOM 4287 C C . ILE B 2 222 ? 108.693 80.341 96.237 1.00 23.62 222 ILE B C 1
ATOM 4288 O O . ILE B 2 222 ? 107.875 81.073 95.669 1.00 23.62 222 ILE B O 1
ATOM 4293 N N . SER B 2 223 ? 110.001 80.454 96.018 1.00 22.98 223 SER B N 1
ATOM 4294 C CA . SER B 2 223 ? 110.515 81.460 95.098 1.00 22.98 223 SER B CA 1
ATOM 4295 C C . SER B 2 223 ? 110.201 81.124 93.649 1.00 22.98 223 SER B C 1
ATOM 4296 O O . SER B 2 223 ? 110.089 82.030 92.818 1.00 22.98 223 SER B O 1
ATOM 4299 N N . LEU B 2 224 ? 110.065 79.840 93.324 1.00 21.16 224 LEU B N 1
ATOM 4300 C CA . LEU B 2 224 ? 109.771 79.449 91.953 1.00 21.16 224 LEU B CA 1
ATOM 4301 C C . LEU B 2 224 ? 108.320 79.727 91.596 1.00 21.16 224 LEU B C 1
ATOM 4302 O O . LEU B 2 224 ? 107.994 79.938 90.422 1.00 21.16 224 LEU B O 1
ATOM 4307 N N . THR B 2 225 ? 107.439 79.772 92.593 1.00 23.83 225 THR B N 1
ATOM 4308 C CA . THR B 2 225 ? 106.033 80.032 92.333 1.00 23.83 225 THR B CA 1
ATOM 4309 C C . THR B 2 225 ? 105.742 81.503 92.077 1.00 23.83 225 THR B C 1
ATOM 4310 O O . THR B 2 225 ? 104.597 81.847 91.781 1.00 23.83 225 THR B O 1
ATOM 4314 N N . LYS B 2 226 ? 106.739 82.375 92.178 1.00 24.69 226 LYS B N 1
ATOM 4315 C CA . LYS B 2 226 ? 106.527 83.798 91.973 1.00 24.69 226 LYS B CA 1
ATOM 4316 C C . LYS B 2 226 ? 107.048 84.289 90.632 1.00 24.69 226 LYS B C 1
ATOM 4317 O O . LYS B 2 226 ? 107.228 85.495 90.458 1.00 24.69 226 LYS B O 1
ATOM 4323 N N . ARG B 2 227 ? 107.290 83.396 89.677 1.00 23.13 227 ARG B N 1
ATOM 4324 C CA . ARG B 2 227 ? 108.049 83.770 88.490 1.00 23.13 227 ARG B CA 1
ATOM 4325 C C . ARG B 2 227 ? 107.199 84.198 87.304 1.00 23.13 227 ARG B C 1
ATOM 4326 O O . ARG B 2 227 ? 107.438 85.271 86.744 1.00 23.13 227 ARG B O 1
ATOM 4334 N N . ASN B 2 228 ? 106.220 83.406 86.891 1.00 25.80 228 ASN B N 1
ATOM 4335 C CA . ASN B 2 228 ? 105.398 83.706 85.723 1.00 25.80 228 ASN B CA 1
ATOM 4336 C C . ASN B 2 228 ? 103.998 84.104 86.167 1.00 25.80 228 ASN B C 1
ATOM 4337 O O . ASN B 2 228 ? 103.001 83.822 85.496 1.00 25.80 228 ASN B O 1
ATOM 4342 N N . LYS B 2 229 ? 103.919 84.772 87.320 1.00 29.86 229 LYS B N 1
ATOM 4343 C CA . LYS B 2 229 ? 102.682 85.028 88.059 1.00 29.86 229 LYS B CA 1
ATOM 4344 C C . LYS B 2 229 ? 101.902 83.744 88.322 1.00 29.86 229 LYS B C 1
ATOM 4345 O O . LYS B 2 229 ? 100.676 83.730 88.247 1.00 29.86 229 LYS B O 1
ATOM 4351 N N . PHE B 2 230 ? 102.633 82.661 88.606 1.00 25.58 230 PHE B N 1
ATOM 4352 C CA . PHE B 2 230 ? 102.042 81.394 89.019 1.00 25.58 230 PHE B CA 1
ATOM 4353 C C . PHE B 2 230 ? 101.276 81.542 90.323 1.00 25.58 230 PHE B C 1
ATOM 4354 O O . PHE B 2 230 ? 100.241 80.901 90.511 1.00 25.58 230 PHE B O 1
ATOM 4362 N N . GLN B 2 231 ? 101.767 82.381 91.226 1.00 28.74 231 GLN B N 1
ATOM 4363 C CA . GLN B 2 231 ? 101.153 82.636 92.518 1.00 28.74 231 GLN B CA 1
ATOM 4364 C C . GLN B 2 231 ? 99.831 83.379 92.413 1.00 28.74 231 GLN B C 1
ATOM 4365 O O . GLN B 2 231 ? 99.066 83.391 93.380 1.00 28.74 231 GLN B O 1
ATOM 4371 N N . PHE B 2 232 ? 99.553 84.012 91.276 1.00 32.09 232 PHE B N 1
ATOM 4372 C CA . PHE B 2 232 ? 98.304 84.715 91.056 1.00 32.09 232 PHE B CA 1
ATOM 4373 C C . PHE B 2 232 ? 97.304 83.900 90.256 1.00 32.09 232 PHE B C 1
ATOM 4374 O O . PHE B 2 232 ? 96.103 84.158 90.353 1.00 32.09 232 PHE B O 1
ATOM 4382 N N . ARG B 2 233 ? 97.761 82.934 89.468 1.00 28.15 233 ARG B N 1
ATOM 4383 C CA . ARG B 2 233 ? 96.862 81.989 88.829 1.00 28.15 233 ARG B CA 1
ATOM 4384 C C . ARG B 2 233 ? 96.466 80.858 89.759 1.00 28.15 233 ARG B C 1
ATOM 4385 O O . ARG B 2 233 ? 95.402 80.260 89.583 1.00 28.15 233 ARG B O 1
ATOM 4393 N N . HIS B 2 234 ? 97.304 80.561 90.745 1.00 30.38 234 HIS B N 1
ATOM 4394 C CA . HIS B 2 234 ? 97.163 79.383 91.585 1.00 30.38 234 HIS B CA 1
ATOM 4395 C C . HIS B 2 234 ? 97.342 79.750 93.048 1.00 30.38 234 HIS B C 1
ATOM 4396 O O . HIS B 2 234 ? 98.194 79.171 93.723 1.00 30.38 234 HIS B O 1
ATOM 4403 N N . ARG B 2 235 ? 96.577 80.743 93.516 1.00 37.98 235 ARG B N 1
ATOM 4404 C CA . ARG B 2 235 ? 96.774 81.324 94.843 1.00 37.98 235 ARG B CA 1
ATOM 4405 C C . ARG B 2 235 ? 96.556 80.317 95.961 1.00 37.98 235 ARG B C 1
ATOM 4406 O O . ARG B 2 235 ? 97.227 80.383 96.994 1.00 37.98 235 ARG B O 1
ATOM 4414 N N . GLU B 2 236 ? 95.627 79.380 95.783 1.00 43.95 236 GLU B N 1
ATOM 4415 C CA . GLU B 2 236 ? 95.274 78.508 96.896 1.00 43.95 236 GLU B CA 1
ATOM 4416 C C . GLU B 2 236 ? 96.256 77.356 97.045 1.00 43.95 236 GLU B C 1
ATOM 4417 O O . GLU B 2 236 ? 96.513 76.904 98.164 1.00 43.95 236 GLU B O 1
ATOM 4423 N N . ILE B 2 237 ? 96.816 76.859 95.940 1.00 40.02 237 ILE B N 1
ATOM 4424 C CA . ILE B 2 237 ? 97.805 75.794 96.068 1.00 40.02 237 ILE B CA 1
ATOM 4425 C C . ILE B 2 237 ? 99.159 76.373 96.457 1.00 40.02 237 ILE B C 1
ATOM 4426 O O . ILE B 2 237 ? 100.004 75.673 97.020 1.00 40.02 237 ILE B O 1
ATOM 4431 N N . VAL B 2 238 ? 99.376 77.662 96.194 1.00 40.17 238 VAL B N 1
ATOM 4432 C CA . VAL B 2 238 ? 100.588 78.325 96.658 1.00 40.17 238 VAL B CA 1
ATOM 4433 C C . VAL B 2 238 ? 100.463 78.671 98.139 1.00 40.17 238 VAL B C 1
ATOM 4434 O O . VAL B 2 238 ? 101.436 78.561 98.895 1.00 40.17 238 VAL B O 1
ATOM 4438 N N . LYS B 2 239 ? 99.261 79.033 98.593 1.00 44.76 239 LYS B N 1
ATOM 4439 C CA . LYS B 2 239 ? 99.038 79.306 100.009 1.00 44.76 239 LYS B CA 1
ATOM 4440 C C . LYS B 2 239 ? 99.113 78.047 100.860 1.00 44.76 239 LYS B C 1
ATOM 4441 O O . LYS B 2 239 ? 99.488 78.120 102.033 1.00 44.76 239 LYS B O 1
ATOM 4447 N N . SER B 2 240 ? 98.760 76.892 100.297 1.00 48.64 240 SER B N 1
ATOM 4448 C CA . SER B 2 240 ? 98.892 75.640 101.028 1.00 48.64 240 SER B CA 1
ATOM 4449 C C . SER B 2 240 ? 100.339 75.186 101.130 1.00 48.64 240 SER B C 1
ATOM 4450 O O . SER B 2 240 ? 100.656 74.376 102.006 1.00 48.64 240 SER B O 1
ATOM 4453 N N . MET B 2 241 ? 101.212 75.665 100.242 1.00 45.10 241 MET B N 1
ATOM 4454 C CA . MET B 2 241 ? 102.643 75.419 100.383 1.00 45.10 241 MET B CA 1
ATOM 4455 C C . MET B 2 241 ? 103.186 76.109 101.623 1.00 45.10 241 MET B C 1
ATOM 4456 O O . MET B 2 241 ? 103.805 75.478 102.483 1.00 45.10 241 MET B O 1
ATOM 4461 N N . GLN B 2 242 ? 102.940 77.409 101.737 1.00 48.56 242 GLN B N 1
ATOM 4462 C CA . GLN B 2 242 ? 103.394 78.195 102.872 1.00 48.56 242 GLN B CA 1
ATOM 4463 C C . GLN B 2 242 ? 102.562 77.864 104.102 1.00 48.56 242 GLN B C 1
ATOM 4464 O O . GLN B 2 242 ? 101.679 78.633 104.493 1.00 48.56 242 GLN B O 1
ATOM 4470 N N . GLY B 2 243 ? 102.847 76.723 104.718 1.00 58.16 243 GLY B N 1
ATOM 4471 C CA . GLY B 2 243 ? 102.052 76.220 105.815 1.00 58.16 243 GLY B CA 1
ATOM 4472 C C . GLY B 2 243 ? 102.477 74.825 106.213 1.00 58.16 243 GLY B C 1
ATOM 4473 O O . GLY B 2 243 ? 102.861 74.014 105.365 1.00 58.16 243 GLY B O 1
ATOM 4474 N N . VAL B 2 244 ? 102.408 74.537 107.501 1.00 72.31 244 VAL B N 1
ATOM 4475 C CA . VAL B 2 244 ? 102.905 73.282 108.045 1.00 72.31 244 VAL B CA 1
ATOM 4476 C C . VAL B 2 244 ? 101.759 72.269 108.064 1.00 72.31 244 VAL B C 1
ATOM 4477 O O . VAL B 2 244 ? 100.584 72.638 107.931 1.00 72.31 244 VAL B O 1
ATOM 4481 N N . TYR B 2 245 ? 102.122 70.977 108.121 1.00 78.43 245 TYR B N 1
ATOM 4482 C CA . TYR B 2 245 ? 101.311 69.799 108.450 1.00 78.43 245 TYR B CA 1
ATOM 4483 C C . TYR B 2 245 ? 100.389 69.319 107.326 1.00 78.43 245 TYR B C 1
ATOM 4484 O O . TYR B 2 245 ? 100.028 68.136 107.321 1.00 78.43 245 TYR B O 1
ATOM 4493 N N . HIS B 2 246 ? 100.156 70.155 106.300 1.00 77.51 246 HIS B N 1
ATOM 4494 C CA . HIS B 2 246 ? 99.489 69.799 105.040 1.00 77.51 246 HIS B CA 1
ATOM 4495 C C . HIS B 2 246 ? 98.200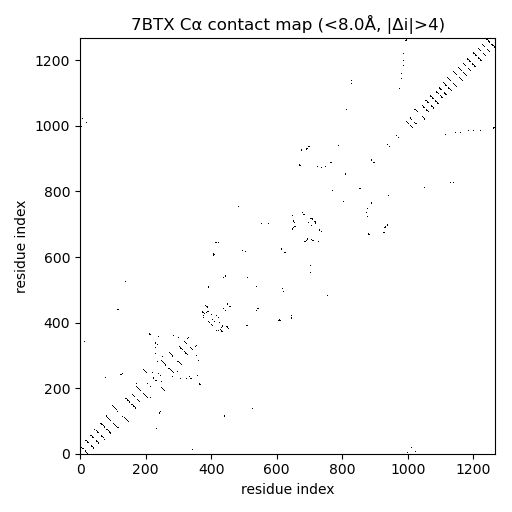 68.988 105.183 1.00 77.51 246 HIS B C 1
ATOM 4496 O O . HIS B 2 246 ? 98.193 67.795 104.865 1.00 77.51 246 HIS B O 1
ATOM 4503 N N . ASN B 2 247 ? 97.139 69.599 105.711 1.00 77.10 247 ASN B N 1
ATOM 4504 C CA . ASN B 2 247 ? 95.905 68.912 106.074 1.00 77.10 247 ASN B CA 1
ATOM 4505 C C . ASN B 2 247 ? 95.216 68.266 104.870 1.00 77.10 247 ASN B C 1
ATOM 4506 O O . ASN B 2 247 ? 95.554 68.515 103.710 1.00 77.10 247 ASN B O 1
ATOM 4511 N N . HIS B 2 248 ? 94.223 67.425 105.175 1.00 74.72 248 HIS B N 1
ATOM 4512 C CA . HIS B 2 248 ? 93.624 66.561 104.161 1.00 74.72 248 HIS B CA 1
ATOM 4513 C C . HIS B 2 248 ? 92.753 67.349 103.190 1.00 74.72 248 HIS B C 1
ATOM 4514 O O . HIS B 2 248 ? 92.605 66.962 102.025 1.00 74.72 248 HIS B O 1
ATOM 4521 N N . HIS B 2 249 ? 92.167 68.455 103.650 1.00 72.34 249 HIS B N 1
ATOM 4522 C CA . HIS B 2 249 ? 91.363 69.291 102.766 1.00 72.34 249 HIS B CA 1
ATOM 4523 C C . HIS B 2 249 ? 92.239 70.007 101.751 1.00 72.34 249 HIS B C 1
ATOM 4524 O O . HIS B 2 249 ? 91.865 70.155 100.583 1.00 72.34 249 HIS B O 1
ATOM 4531 N N . ASN B 2 250 ? 93.414 70.462 102.185 1.00 69.15 250 ASN B N 1
ATOM 4532 C CA . ASN B 2 250 ? 94.354 71.094 101.268 1.00 69.15 250 ASN B CA 1
ATOM 4533 C C . ASN B 2 250 ? 94.956 70.071 100.317 1.00 69.15 250 ASN B C 1
ATOM 4534 O O . ASN B 2 250 ? 95.344 70.405 99.194 1.00 69.15 250 ASN B O 1
ATOM 4539 N N . SER B 2 251 ? 95.045 68.816 100.755 1.00 66.53 251 SER B N 1
ATOM 4540 C CA . SER B 2 251 ? 95.664 67.784 99.934 1.00 66.53 251 SER B CA 1
ATOM 4541 C C . SER B 2 251 ? 94.718 67.266 98.864 1.00 66.53 251 SER B C 1
ATOM 4542 O O . SER B 2 251 ? 95.170 66.809 97.810 1.00 66.53 251 SER B O 1
ATOM 4545 N N . VAL B 2 252 ? 93.410 67.315 99.111 1.00 61.95 252 VAL B N 1
ATOM 4546 C CA . VAL B 2 252 ? 92.467 66.807 98.122 1.00 61.95 252 VAL B CA 1
ATOM 4547 C C . VAL B 2 252 ? 92.045 67.916 97.162 1.00 61.95 252 VAL B C 1
ATOM 4548 O O . VAL B 2 252 ? 91.620 67.638 96.036 1.00 61.95 252 VAL B O 1
ATOM 4552 N N . ASN B 2 253 ? 92.183 69.179 97.566 1.00 57.86 253 ASN B N 1
ATOM 4553 C CA . ASN B 2 253 ? 91.969 70.282 96.641 1.00 57.86 253 ASN B CA 1
ATOM 4554 C C . ASN B 2 253 ? 93.156 70.454 95.713 1.00 57.86 253 ASN B C 1
ATOM 4555 O O . ASN B 2 253 ? 92.979 70.813 94.547 1.00 57.86 253 ASN B O 1
ATOM 4560 N N . GLN B 2 254 ? 94.363 70.211 96.221 1.00 51.57 254 GLN B N 1
ATOM 4561 C CA . GLN B 2 254 ? 95.567 70.206 95.404 1.00 51.57 254 GLN B CA 1
ATOM 4562 C C . GLN B 2 254 ? 95.547 69.107 94.356 1.00 51.57 254 GLN B C 1
ATOM 4563 O O . GLN B 2 254 ? 95.975 69.342 93.224 1.00 51.57 254 GLN B O 1
ATOM 4569 N N . GLU B 2 255 ? 95.037 67.927 94.699 1.00 53.41 255 GLU B N 1
ATOM 4570 C CA . GLU B 2 255 ? 94.948 66.829 93.751 1.00 53.41 255 GLU B CA 1
ATOM 4571 C C . GLU B 2 255 ? 93.929 67.087 92.652 1.00 53.41 255 GLU B C 1
ATOM 4572 O O . GLU B 2 255 ? 94.067 66.539 91.554 1.00 53.41 255 GLU B O 1
ATOM 4578 N N . GLN B 2 256 ? 92.931 67.931 92.907 1.00 50.59 256 GLN B N 1
ATOM 4579 C CA . GLN B 2 256 ? 91.960 68.263 91.872 1.00 50.59 256 GLN B CA 1
ATOM 4580 C C . GLN B 2 256 ? 92.519 69.278 90.887 1.00 50.59 256 GLN B C 1
ATOM 4581 O O . GLN B 2 256 ? 92.264 69.182 89.684 1.00 50.59 256 GLN B O 1
ATOM 4587 N N . VAL B 2 257 ? 93.277 70.258 91.383 1.00 43.91 257 VAL B N 1
ATOM 4588 C CA . VAL B 2 257 ? 93.868 71.269 90.514 1.00 43.91 257 VAL B CA 1
ATOM 4589 C C . VAL B 2 257 ? 94.968 70.662 89.656 1.00 43.91 257 VAL B C 1
ATOM 4590 O O . VAL B 2 257 ? 95.043 70.916 88.448 1.00 43.91 257 VAL B O 1
ATOM 4594 N N . LEU B 2 258 ? 95.822 69.830 90.258 1.00 41.40 258 LEU B N 1
ATOM 4595 C CA . LEU B 2 258 ? 96.919 69.208 89.523 1.00 41.40 258 LEU B CA 1
ATOM 4596 C C . LEU B 2 258 ? 96.434 68.189 88.504 1.00 41.40 258 LEU B C 1
ATOM 4597 O O . LEU B 2 258 ? 97.129 67.929 87.518 1.00 41.40 258 LEU B O 1
ATOM 4602 N N . ASN B 2 259 ? 95.261 67.598 88.718 1.00 41.35 259 ASN B N 1
ATOM 4603 C CA . ASN B 2 259 ? 94.734 66.672 87.727 1.00 41.35 259 ASN B CA 1
ATOM 4604 C C . ASN B 2 259 ? 94.147 67.409 86.534 1.00 41.35 259 ASN B C 1
ATOM 4605 O O . ASN B 2 259 ? 94.232 66.920 85.407 1.00 41.35 259 ASN B O 1
ATOM 4610 N N . VAL B 2 260 ? 93.554 68.583 86.761 1.00 38.28 260 VAL B N 1
ATOM 4611 C CA . VAL B 2 260 ? 93.037 69.393 85.663 1.00 38.28 260 VAL B CA 1
ATOM 4612 C C . VAL B 2 260 ? 94.187 69.986 84.860 1.00 38.28 260 VAL B C 1
ATOM 4613 O O . VAL B 2 260 ? 94.141 70.031 83.625 1.00 38.28 260 VAL B O 1
ATOM 4617 N N . LEU B 2 261 ? 95.251 70.410 85.550 1.00 34.57 261 LEU B N 1
ATOM 4618 C CA . LEU B 2 261 ? 96.436 70.952 84.890 1.00 34.57 261 LEU B CA 1
ATOM 4619 C C . LEU B 2 261 ? 97.117 69.907 84.021 1.00 34.57 261 LEU B C 1
ATOM 4620 O O . LEU B 2 261 ? 97.650 70.226 82.955 1.00 34.57 261 LEU B O 1
ATOM 4625 N N . PHE B 2 262 ? 97.095 68.646 84.454 1.00 38.08 262 PHE B N 1
ATOM 4626 C CA . PHE B 2 262 ? 97.736 67.592 83.681 1.00 38.08 262 PHE B CA 1
ATOM 4627 C C . PHE B 2 262 ? 96.847 67.109 82.543 1.00 38.08 262 PHE B C 1
ATOM 4628 O O . PHE B 2 262 ? 97.350 66.741 81.477 1.00 38.08 262 PHE B O 1
ATOM 4636 N N . GLU B 2 263 ? 95.526 67.096 82.746 1.00 41.39 263 GLU B N 1
ATOM 4637 C CA . GLU B 2 263 ? 94.614 66.735 81.663 1.00 41.39 263 GLU B CA 1
ATOM 4638 C C . GLU B 2 263 ? 94.637 67.766 80.549 1.00 41.39 263 GLU B C 1
ATOM 4639 O O . GLU B 2 263 ? 94.540 67.406 79.373 1.00 41.39 263 GLU B O 1
ATOM 4645 N N . ASN B 2 264 ? 94.757 69.045 80.901 1.00 39.04 264 ASN B N 1
ATOM 4646 C CA . ASN B 2 264 ? 94.879 70.101 79.909 1.00 39.04 264 ASN B CA 1
ATOM 4647 C C . ASN B 2 264 ? 96.198 70.045 79.162 1.00 39.04 264 ASN B C 1
ATOM 4648 O O . ASN B 2 264 ? 96.258 70.464 78.006 1.00 39.04 264 ASN B O 1
ATOM 4653 N N . SER B 2 265 ? 97.250 69.535 79.793 1.00 38.02 265 SER B N 1
ATOM 4654 C CA . SER B 2 265 ? 98.578 69.555 79.201 1.00 38.02 265 SER B CA 1
ATOM 4655 C C . SER B 2 265 ? 98.838 68.381 78.276 1.00 38.02 265 SER B C 1
ATOM 4656 O O . SER B 2 265 ? 99.689 68.492 77.394 1.00 38.02 265 SER B O 1
ATOM 4659 N N . LYS B 2 266 ? 98.143 67.261 78.461 1.00 40.33 266 LYS B N 1
ATOM 4660 C CA . LYS B 2 266 ? 98.165 66.214 77.454 1.00 40.33 266 LYS B CA 1
ATOM 4661 C C . LYS B 2 266 ? 97.484 66.661 76.177 1.00 40.33 266 LYS B C 1
ATOM 4662 O O . LYS B 2 266 ? 97.858 66.208 75.095 1.00 40.33 266 LYS B O 1
ATOM 4668 N N . GLN B 2 267 ? 96.498 67.545 76.286 1.00 41.90 267 GLN B N 1
ATOM 4669 C CA . GLN B 2 267 ? 95.828 68.100 75.123 1.00 41.90 267 GLN B CA 1
ATOM 4670 C C . GLN B 2 267 ? 96.691 69.133 74.411 1.00 41.90 267 GLN B C 1
ATOM 4671 O O . GLN B 2 267 ? 96.625 69.247 73.184 1.00 41.90 267 GLN B O 1
ATOM 4677 N N . VAL B 2 268 ? 97.494 69.890 75.160 1.00 40.34 268 VAL B N 1
ATOM 4678 C CA . VAL B 2 268 ? 98.467 70.796 74.554 1.00 40.34 268 VAL B CA 1
ATOM 4679 C C . VAL B 2 268 ? 99.541 70.008 73.818 1.00 40.34 268 VAL B C 1
ATOM 4680 O O . VAL B 2 268 ? 99.876 70.309 72.669 1.00 40.34 268 VAL B O 1
ATOM 4684 N N . LEU B 2 269 ? 100.070 68.965 74.462 1.00 42.97 269 LEU B N 1
ATOM 4685 C CA . LEU B 2 269 ? 101.209 68.239 73.913 1.00 42.97 269 LEU B CA 1
ATOM 4686 C C . LEU B 2 269 ? 100.813 67.384 72.717 1.00 42.97 269 LEU B C 1
ATOM 4687 O O . LEU B 2 269 ? 101.647 67.095 71.854 1.00 42.97 269 LEU B O 1
ATOM 4692 N N . LEU B 2 270 ? 99.551 66.968 72.644 1.00 46.81 270 LEU B N 1
ATOM 4693 C CA . LEU B 2 270 ? 99.110 66.199 71.488 1.00 46.81 270 LEU B CA 1
ATOM 4694 C C . LEU B 2 270 ? 98.780 67.092 70.303 1.00 46.81 270 LEU B C 1
ATOM 4695 O O . LEU B 2 270 ? 98.879 66.650 69.155 1.00 46.81 270 LEU B O 1
ATOM 4700 N N . GLY B 2 271 ? 98.382 68.338 70.553 1.00 47.39 271 GLY B N 1
ATOM 4701 C CA . GLY B 2 271 ? 98.142 69.257 69.455 1.00 47.39 271 GLY B CA 1
ATOM 4702 C C . GLY B 2 271 ? 99.415 69.915 68.966 1.00 47.39 271 GLY B C 1
ATOM 4703 O O . GLY B 2 271 ? 99.448 70.490 67.877 1.00 47.39 271 GLY B O 1
ATOM 4704 N N . LEU B 2 272 ? 100.480 69.843 69.766 1.00 47.75 272 LEU B N 1
ATOM 4705 C CA . LEU B 2 272 ? 101.770 70.378 69.347 1.00 47.75 272 LEU B CA 1
ATOM 4706 C C . LEU B 2 272 ? 102.447 69.464 68.341 1.00 47.75 272 LEU B C 1
ATOM 4707 O O . LEU B 2 272 ? 103.372 69.884 67.641 1.00 47.75 272 LEU B O 1
ATOM 4712 N N . LYS B 2 273 ? 102.005 68.208 68.258 1.00 54.03 273 LYS B N 1
ATOM 4713 C CA . LYS B 2 273 ? 102.640 67.242 67.369 1.00 54.03 273 LYS B CA 1
ATOM 4714 C C . LYS B 2 273 ? 102.363 67.540 65.901 1.00 54.03 273 LYS B C 1
ATOM 4715 O O . LYS B 2 273 ? 103.069 67.035 65.022 1.00 54.03 273 LYS B O 1
ATOM 4721 N N . ASP B 2 274 ? 101.344 68.341 65.614 1.00 59.23 274 ASP B N 1
ATOM 4722 C CA . ASP B 2 274 ? 101.051 68.783 64.251 1.00 59.23 274 ASP B CA 1
ATOM 4723 C C . ASP B 2 274 ? 101.549 70.203 64.012 1.00 59.23 274 ASP B C 1
ATOM 4724 O O . ASP B 2 274 ? 100.977 70.952 63.226 1.00 59.23 274 ASP B O 1
ATOM 4729 N N . MET B 2 275 ? 102.624 70.592 64.689 1.00 57.27 275 MET B N 1
ATOM 4730 C CA . MET B 2 275 ? 103.128 71.957 64.603 1.00 57.27 275 MET B CA 1
ATOM 4731 C C . MET B 2 275 ? 104.654 71.963 64.565 1.00 57.27 275 MET B C 1
ATOM 4732 O O . MET B 2 275 ? 105.306 72.883 65.059 1.00 57.27 275 MET B O 1
ATOM 4737 N N . LEU B 2 276 ? 105.250 70.927 63.981 1.00 59.32 276 LEU B N 1
ATOM 4738 C CA . LEU B 2 276 ? 106.688 70.733 64.077 1.00 59.32 276 LEU B CA 1
ATOM 4739 C C . LEU B 2 276 ? 107.423 70.850 62.751 1.00 59.32 276 LEU B C 1
ATOM 4740 O O . LEU B 2 276 ? 108.638 70.627 62.717 1.00 59.32 276 LEU B O 1
ATOM 4745 N N . LYS B 2 277 ? 106.737 71.188 61.665 1.00 69.83 277 LYS B N 1
ATOM 4746 C CA . LYS B 2 277 ? 107.397 71.320 60.376 1.00 69.83 277 LYS B CA 1
ATOM 4747 C C . LYS B 2 277 ? 108.202 72.611 60.321 1.00 69.83 277 LYS B C 1
ATOM 4748 O O . LYS B 2 277 ? 107.752 73.670 60.763 1.00 69.83 277 LYS B O 1
ATOM 4754 N N . SER B 2 278 ? 109.408 72.511 59.768 1.00 78.05 278 SER B N 1
ATOM 4755 C CA . SER B 2 278 ? 110.361 73.608 59.770 1.00 78.05 278 SER B CA 1
ATOM 4756 C C . SER B 2 278 ? 110.628 74.074 58.349 1.00 78.05 278 SER B C 1
ATOM 4757 O O . SER B 2 278 ? 110.601 73.285 57.401 1.00 78.05 278 SER B O 1
ATOM 4760 N N . ASP B 2 279 ? 110.892 75.372 58.214 1.00 81.82 279 ASP B N 1
ATOM 4761 C CA . ASP B 2 279 ? 111.239 75.957 56.926 1.00 81.82 279 ASP B CA 1
ATOM 4762 C C . ASP B 2 279 ? 112.503 76.797 57.048 1.00 81.82 279 ASP B C 1
ATOM 4763 O O . ASP B 2 279 ? 112.559 77.924 56.549 1.00 81.82 279 ASP B O 1
ATOM 4768 N N . GLY B 2 280 ? 113.518 76.257 57.716 1.00 75.01 280 GLY B N 1
ATOM 4769 C CA . GLY B 2 280 ? 114.771 76.963 57.887 1.00 75.01 280 GLY B CA 1
ATOM 4770 C C . GLY B 2 280 ? 115.236 77.004 59.327 1.00 75.01 280 GLY B C 1
ATOM 4771 O O . GLY B 2 280 ? 115.438 75.958 59.950 1.00 75.01 280 GLY B O 1
ATOM 4772 N N . GLN B 2 281 ? 115.417 78.211 59.863 1.00 64.67 281 GLN B N 1
ATOM 4773 C CA . GLN B 2 281 ? 115.804 78.373 61.256 1.00 64.67 281 GLN B CA 1
ATOM 4774 C C . GLN B 2 281 ? 114.630 78.021 62.168 1.00 64.67 281 GLN B C 1
ATOM 4775 O O . GLN B 2 281 ? 113.473 78.111 61.751 1.00 64.67 281 GLN B O 1
ATOM 4781 N N . PRO B 2 282 ? 114.896 77.572 63.392 1.00 52.63 282 PRO B N 1
ATOM 4782 C CA . PRO B 2 282 ? 113.803 77.337 64.339 1.00 52.63 282 PRO B CA 1
ATOM 4783 C C . PRO B 2 282 ? 113.169 78.638 64.805 1.00 52.63 282 PRO B C 1
ATOM 4784 O O . PRO B 2 282 ? 113.847 79.638 65.037 1.00 52.63 282 PRO B O 1
ATOM 4788 N N . THR B 2 283 ? 111.849 78.613 64.939 1.00 44.81 283 THR B N 1
ATOM 4789 C CA . THR B 2 283 ? 111.067 79.736 65.420 1.00 44.81 283 THR B CA 1
ATOM 4790 C C . THR B 2 283 ? 111.245 79.806 66.940 1.00 44.81 283 THR B C 1
ATOM 4791 O O . THR B 2 283 ? 111.718 78.859 67.565 1.00 44.81 283 THR B O 1
ATOM 4795 N N . TYR B 2 284 ? 110.887 80.938 67.553 1.00 39.48 284 TYR B N 1
ATOM 4796 C CA . TYR B 2 284 ? 110.942 81.042 69.007 1.00 39.48 284 TYR B CA 1
ATOM 4797 C C . TYR B 2 284 ? 109.879 80.183 69.674 1.00 39.48 284 TYR B C 1
ATOM 4798 O O . TYR B 2 284 ? 109.989 79.880 70.865 1.00 39.48 284 TYR B O 1
ATOM 4807 N N . LEU B 2 285 ? 108.835 79.800 68.938 1.00 38.51 285 LEU B N 1
ATOM 4808 C CA . LEU B 2 285 ? 107.908 78.801 69.448 1.00 38.51 285 LEU B CA 1
ATOM 4809 C C . LEU B 2 285 ? 108.543 77.420 69.442 1.00 38.51 285 LEU B C 1
ATOM 4810 O O . LEU B 2 285 ? 108.374 76.654 70.393 1.00 38.51 285 LEU B O 1
ATOM 4815 N N . HIS B 2 286 ? 109.285 77.091 68.383 1.00 40.55 286 HIS B N 1
ATOM 4816 C CA . HIS B 2 286 ? 109.970 75.806 68.312 1.00 40.55 286 HIS B CA 1
ATOM 4817 C C . HIS B 2 286 ? 111.080 75.698 69.343 1.00 40.55 286 HIS B C 1
ATOM 4818 O O . HIS B 2 286 ? 111.348 74.604 69.845 1.00 40.55 286 HIS B O 1
ATOM 4825 N N . LEU B 2 287 ? 111.730 76.813 69.674 1.00 34.27 287 LEU B N 1
ATOM 4826 C CA . LEU B 2 287 ? 112.736 76.793 70.726 1.00 34.27 287 LEU B CA 1
ATOM 4827 C C . LEU B 2 287 ? 112.101 76.705 72.102 1.00 34.27 287 LEU B C 1
ATOM 4828 O O . LEU B 2 287 ? 112.777 76.342 73.065 1.00 34.27 287 LEU B O 1
ATOM 4833 N N . LYS B 2 288 ? 110.819 77.041 72.222 1.00 30.56 288 LYS B N 1
ATOM 4834 C CA . LYS B 2 288 ? 110.145 76.901 73.504 1.00 30.56 288 LYS B CA 1
ATOM 4835 C C . LYS B 2 288 ? 109.510 75.526 73.659 1.00 30.56 288 LYS B C 1
ATOM 4836 O O . LYS B 2 288 ? 109.457 75.002 74.772 1.00 30.56 288 LYS B O 1
ATOM 4842 N N . ILE B 2 289 ? 109.048 74.916 72.566 1.00 33.35 289 ILE B N 1
ATOM 4843 C CA . ILE B 2 289 ? 108.598 73.528 72.618 1.00 33.35 289 ILE B CA 1
ATOM 4844 C C . ILE B 2 289 ? 109.765 72.604 72.932 1.00 33.35 289 ILE B C 1
ATOM 4845 O O . ILE B 2 289 ? 109.650 71.707 73.770 1.00 33.35 289 ILE B O 1
ATOM 4850 N N . ALA B 2 290 ? 110.912 72.837 72.288 1.00 33.15 290 ALA B N 1
ATOM 4851 C CA . ALA B 2 290 ? 112.085 71.994 72.498 1.00 33.15 290 ALA B CA 1
ATOM 4852 C C . ALA B 2 290 ? 112.652 72.139 73.900 1.00 33.15 290 ALA B C 1
ATOM 4853 O O . ALA B 2 290 ? 113.141 71.162 74.469 1.00 33.15 290 ALA B O 1
ATOM 4855 N N . SER B 2 291 ? 112.584 73.331 74.478 1.00 27.80 291 SER B N 1
ATOM 4856 C CA . SER B 2 291 ? 113.117 73.545 75.811 1.00 27.80 291 SER B CA 1
ATOM 4857 C C . SER B 2 291 ? 112.259 72.927 76.901 1.00 27.80 291 SER B C 1
ATOM 4858 O O . SER B 2 291 ? 112.774 72.666 77.989 1.00 27.80 291 SER B O 1
ATOM 4861 N N . TYR B 2 292 ? 110.975 72.689 76.650 1.00 27.37 292 TYR B N 1
ATOM 4862 C CA . TYR B 2 292 ? 110.138 71.973 77.602 1.00 27.37 292 TYR B CA 1
ATOM 4863 C C . TYR B 2 292 ? 110.335 70.470 77.524 1.00 27.37 292 TYR B C 1
ATOM 4864 O O . TYR B 2 292 ? 110.354 69.807 78.556 1.00 27.37 292 TYR B O 1
ATOM 4873 N N . ILE B 2 293 ? 110.502 69.922 76.319 1.00 32.82 293 ILE B N 1
ATOM 4874 C CA . ILE B 2 293 ? 110.702 68.485 76.163 1.00 32.82 293 ILE B CA 1
ATOM 4875 C C . ILE B 2 293 ? 112.071 68.079 76.693 1.00 32.82 293 ILE B C 1
ATOM 4876 O O . ILE B 2 293 ? 112.225 67.018 77.304 1.00 32.82 293 ILE B O 1
ATOM 4881 N N . LEU B 2 294 ? 113.076 68.937 76.504 1.00 31.68 294 LEU B N 1
ATOM 4882 C CA . LEU B 2 294 ? 114.431 68.612 76.940 1.00 31.68 294 LEU B CA 1
ATOM 4883 C C . LEU B 2 294 ? 114.560 68.652 78.457 1.00 31.68 294 LEU B C 1
ATOM 4884 O O . LEU B 2 294 ? 115.448 68.012 79.026 1.00 31.68 294 LEU B O 1
ATOM 4889 N N . CYS B 2 295 ? 113.691 69.397 79.128 1.00 31.00 295 CYS B N 1
ATOM 4890 C CA . CYS B 2 295 ? 113.722 69.448 80.580 1.00 31.00 295 CYS B CA 1
ATOM 4891 C C . CYS B 2 295 ? 112.774 68.451 81.225 1.00 31.00 295 CYS B C 1
ATOM 4892 O O . CYS B 2 295 ? 112.991 68.073 82.378 1.00 31.00 295 CYS B O 1
ATOM 4895 N N . ILE B 2 296 ? 111.727 68.027 80.521 1.00 33.51 296 ILE B N 1
ATOM 4896 C CA . ILE B 2 296 ? 110.867 66.969 81.038 1.00 33.51 296 ILE B CA 1
ATOM 4897 C C . ILE B 2 296 ? 111.571 65.622 80.950 1.00 33.51 296 ILE B C 1
ATOM 4898 O O . ILE B 2 296 ? 111.527 64.833 81.899 1.00 33.51 296 ILE B O 1
ATOM 4903 N N . THR B 2 297 ? 112.283 65.359 79.860 1.00 35.38 297 THR B N 1
ATOM 4904 C CA . THR B 2 297 ? 112.994 64.102 79.686 1.00 35.38 297 THR B CA 1
ATOM 4905 C C . THR B 2 297 ? 114.318 64.051 80.440 1.00 35.38 297 THR B C 1
ATOM 4906 O O . THR B 2 297 ? 115.030 63.049 80.344 1.00 35.38 297 THR B O 1
ATOM 4910 N N . ASN B 2 298 ? 114.663 65.099 81.181 1.00 34.41 298 ASN B N 1
ATOM 4911 C CA . ASN B 2 298 ? 115.822 65.102 82.057 1.00 34.41 298 ASN B CA 1
ATOM 4912 C C . ASN B 2 298 ? 115.465 64.728 83.487 1.00 34.41 298 ASN B C 1
ATOM 4913 O O . ASN B 2 298 ? 116.355 64.374 84.265 1.00 34.41 298 ASN B O 1
ATOM 4918 N N . VAL B 2 299 ? 114.186 64.803 83.849 1.00 36.94 299 VAL B N 1
ATOM 4919 C CA . VAL B 2 299 ? 113.731 64.337 85.151 1.00 36.94 299 VAL B CA 1
ATOM 4920 C C . VAL B 2 299 ? 113.963 62.836 85.253 1.00 36.94 299 VAL B C 1
ATOM 4921 O O . VAL B 2 299 ? 113.760 62.094 84.288 1.00 36.94 299 VAL B O 1
ATOM 4925 N N . LYS B 2 300 ? 114.461 62.388 86.400 1.00 40.28 300 LYS B N 1
ATOM 4926 C CA . LYS B 2 300 ? 114.759 60.980 86.598 1.00 40.28 300 LYS B CA 1
ATOM 4927 C C . LYS B 2 300 ? 113.621 60.220 87.258 1.00 40.28 300 LYS B C 1
ATOM 4928 O O . LYS B 2 300 ? 113.697 58.994 87.370 1.00 40.28 300 LYS B O 1
ATOM 4934 N N . GLU B 2 301 ? 112.576 60.910 87.681 1.00 42.08 301 GLU B N 1
ATOM 4935 C CA . GLU B 2 301 ? 111.434 60.339 88.361 1.00 42.08 301 GLU B CA 1
ATOM 4936 C C . GLU B 2 301 ? 110.216 60.304 87.447 1.00 42.08 301 GLU B C 1
ATOM 4937 O O . GLU B 2 301 ? 110.081 61.135 86.544 1.00 42.08 301 GLU B O 1
ATOM 4943 N N . PRO B 2 302 ? 109.309 59.342 87.642 1.00 44.54 302 PRO B N 1
ATOM 4944 C CA . PRO B 2 302 ? 108.090 59.302 86.822 1.00 44.54 302 PRO B CA 1
ATOM 4945 C C . PRO B 2 302 ? 107.044 60.307 87.278 1.00 44.54 302 PRO B C 1
ATOM 4946 O O . PRO B 2 302 ? 106.148 59.966 88.054 1.00 44.54 302 PRO B O 1
ATOM 4950 N N . ILE B 2 303 ? 107.143 61.547 86.800 1.00 40.83 303 ILE B N 1
ATOM 4951 C CA . ILE B 2 303 ? 106.309 62.622 87.328 1.00 40.83 303 ILE B CA 1
ATOM 4952 C C . ILE B 2 303 ? 104.952 62.684 86.634 1.00 40.83 303 ILE B C 1
ATOM 4953 O O . ILE B 2 303 ? 104.137 63.550 86.963 1.00 40.83 303 ILE B O 1
ATOM 4958 N N . LYS B 2 304 ? 104.708 61.772 85.677 1.00 42.14 304 LYS B N 1
ATOM 4959 C CA . LYS B 2 304 ? 103.586 61.629 84.732 1.00 42.14 304 LYS B CA 1
ATOM 4960 C C . LYS B 2 304 ? 103.624 62.632 83.588 1.00 42.14 304 LYS B C 1
ATOM 4961 O O . LYS B 2 304 ? 102.893 62.469 82.610 1.00 42.14 304 LYS B O 1
ATOM 4967 N N . LEU B 2 305 ? 104.494 63.631 83.654 1.00 39.02 305 LEU B N 1
ATOM 4968 C CA . LEU B 2 305 ? 104.810 64.389 82.457 1.00 39.02 305 LEU B CA 1
ATOM 4969 C C . LEU B 2 305 ? 105.918 63.726 81.669 1.00 39.02 305 LEU B C 1
ATOM 4970 O O . LEU B 2 305 ? 105.929 63.815 80.440 1.00 39.02 305 LEU B O 1
ATOM 4975 N N . LYS B 2 306 ? 106.849 63.067 82.359 1.00 42.92 306 LYS B N 1
ATOM 4976 C CA . LYS B 2 306 ? 107.902 62.323 81.687 1.00 42.92 306 LYS B CA 1
ATOM 4977 C C . LYS B 2 306 ? 107.350 61.052 81.066 1.00 42.92 306 LYS B C 1
ATOM 4978 O O . LYS B 2 306 ? 107.727 60.686 79.949 1.00 42.92 306 LYS B O 1
ATOM 4984 N N . THR B 2 307 ? 106.448 60.378 81.782 1.00 46.19 307 THR B N 1
ATOM 4985 C CA . THR B 2 307 ? 105.878 59.126 81.303 1.00 46.19 307 THR B CA 1
ATOM 4986 C C . THR B 2 307 ? 105.011 59.357 80.072 1.00 46.19 307 THR B C 1
ATOM 4987 O O . THR B 2 307 ? 105.015 58.551 79.137 1.00 46.19 307 THR B O 1
ATOM 4991 N N . PHE B 2 308 ? 104.296 60.481 80.035 1.00 48.11 308 PHE B N 1
ATOM 4992 C CA . PHE B 2 308 ? 103.449 60.785 78.888 1.00 48.11 308 PHE B CA 1
ATOM 4993 C C . PHE B 2 308 ? 104.276 61.172 77.668 1.00 48.11 308 PHE B C 1
ATOM 4994 O O . PHE B 2 308 ? 103.949 60.796 76.538 1.00 48.11 308 PHE B O 1
ATOM 5002 N N . VAL B 2 309 ? 105.352 61.930 77.878 1.00 50.01 309 VAL B N 1
ATOM 5003 C CA . VAL B 2 309 ? 106.138 62.441 76.757 1.00 50.01 309 VAL B CA 1
ATOM 5004 C C . VAL B 2 309 ? 107.003 61.330 76.166 1.00 50.01 309 VAL B C 1
ATOM 5005 O O . VAL B 2 309 ? 107.165 61.226 74.945 1.00 50.01 309 VAL B O 1
ATOM 5009 N N . GLU B 2 310 ? 107.516 60.443 77.020 1.00 53.41 310 GLU B N 1
ATOM 5010 C CA . GLU B 2 310 ? 108.323 59.327 76.535 1.00 53.41 310 GLU B CA 1
ATOM 5011 C C . GLU B 2 310 ? 107.472 58.292 75.807 1.00 53.41 310 GLU B C 1
ATOM 5012 O O . GLU B 2 310 ? 107.921 57.687 74.828 1.00 53.41 310 GLU B O 1
ATOM 5018 N N . ASN B 2 311 ? 106.238 58.071 76.266 1.00 55.84 311 ASN B N 1
ATOM 5019 C CA . ASN B 2 311 ? 105.424 57.012 75.679 1.00 55.84 311 ASN B CA 1
ATOM 5020 C C . ASN B 2 311 ? 104.636 57.496 74.471 1.00 55.84 311 ASN B C 1
ATOM 5021 O O . ASN B 2 311 ? 104.674 56.861 73.413 1.00 55.84 311 ASN B O 1
ATOM 5026 N N . GLU B 2 312 ? 103.913 58.608 74.604 1.00 57.74 312 GLU B N 1
ATOM 5027 C CA . GLU B 2 312 ? 103.033 59.078 73.545 1.00 57.74 312 GLU B CA 1
ATOM 5028 C C . GLU B 2 312 ? 103.628 60.173 72.675 1.00 57.74 312 GLU B C 1
ATOM 5029 O O . GLU B 2 312 ? 103.360 60.183 71.470 1.00 57.74 312 GLU B O 1
ATOM 5035 N N . CYS B 2 313 ? 104.414 61.088 73.233 1.00 56.83 313 CYS B N 1
ATOM 5036 C CA . CYS B 2 313 ? 104.994 62.160 72.438 1.00 56.83 313 CYS B CA 1
ATOM 5037 C C . CYS B 2 313 ? 106.396 61.794 71.976 1.00 56.83 313 CYS B C 1
ATOM 5038 O O . CYS B 2 313 ? 107.353 62.516 72.260 1.00 56.83 313 CYS B O 1
ATOM 5041 N N . LYS B 2 314 ? 106.529 60.674 71.264 1.00 56.98 314 LYS B N 1
ATOM 5042 C CA . LYS B 2 314 ? 107.820 60.308 70.695 1.00 56.98 314 LYS B CA 1
ATOM 5043 C C . LYS B 2 314 ? 108.190 61.184 69.509 1.00 56.98 314 LYS B C 1
ATOM 5044 O O . LYS B 2 314 ? 109.368 61.251 69.146 1.00 56.98 314 LYS B O 1
ATOM 5050 N N . GLU B 2 315 ? 107.210 61.843 68.892 1.00 55.62 315 GLU B N 1
ATOM 5051 C CA . GLU B 2 315 ? 107.506 62.787 67.822 1.00 55.62 315 GLU B CA 1
ATOM 5052 C C . GLU B 2 315 ? 108.060 64.084 68.389 1.00 55.62 315 GLU B C 1
ATOM 5053 O O . GLU B 2 315 ? 108.846 64.776 67.734 1.00 55.62 315 GLU B O 1
ATOM 5059 N N . LEU B 2 316 ? 107.658 64.431 69.612 1.00 50.51 316 LEU B N 1
ATOM 5060 C CA . LEU B 2 316 ? 108.153 65.651 70.236 1.00 50.51 316 LEU B CA 1
ATOM 5061 C C . LEU B 2 316 ? 109.563 65.465 70.773 1.00 50.51 316 LEU B C 1
ATOM 5062 O O . LEU B 2 316 ? 110.340 66.423 70.831 1.00 50.51 316 LEU B O 1
ATOM 5067 N N . VAL B 2 317 ? 109.907 64.243 71.184 1.00 48.84 317 VAL B N 1
ATOM 5068 C CA . VAL B 2 317 ? 111.251 63.970 71.691 1.00 48.84 317 VAL B CA 1
ATOM 5069 C C . VAL B 2 317 ? 112.266 64.041 70.557 1.00 48.84 317 VAL B C 1
ATOM 5070 O O . VAL B 2 317 ? 113.350 64.615 70.703 1.00 48.84 317 VAL B O 1
ATOM 5074 N N . GLN B 2 318 ? 111.909 63.492 69.398 1.00 50.23 318 GLN B N 1
ATOM 5075 C CA . GLN B 2 318 ? 112.798 63.549 68.243 1.00 50.23 318 GLN B CA 1
ATOM 5076 C C . GLN B 2 318 ? 112.885 64.964 67.686 1.00 50.23 318 GLN B C 1
ATOM 5077 O O . GLN B 2 318 ? 113.906 65.349 67.108 1.00 50.23 318 GLN B O 1
ATOM 5083 N N . PHE B 2 319 ? 111.827 65.758 67.862 1.00 47.18 319 PHE B N 1
ATOM 5084 C CA . PHE B 2 319 ? 111.855 67.149 67.423 1.00 47.18 319 PHE B CA 1
ATOM 5085 C C . PHE B 2 319 ? 112.793 67.981 68.287 1.00 47.18 319 PHE B C 1
ATOM 5086 O O . PHE B 2 319 ? 113.480 68.876 67.782 1.00 47.18 319 PHE B O 1
ATOM 5094 N N . ALA B 2 320 ? 112.835 67.703 69.592 1.00 45.87 320 ALA B N 1
ATOM 5095 C CA . ALA B 2 320 ? 113.703 68.462 70.486 1.00 45.87 320 ALA B CA 1
ATOM 5096 C C . ALA B 2 320 ? 115.164 68.083 70.294 1.00 45.87 320 ALA B C 1
ATOM 5097 O O . ALA B 2 320 ? 116.060 68.874 70.603 1.00 45.87 320 ALA B O 1
ATOM 5099 N N . GLN B 2 321 ? 115.428 66.876 69.792 1.00 48.78 321 GLN B N 1
ATOM 5100 C CA . GLN B 2 321 ? 116.797 66.497 69.468 1.00 48.78 321 GLN B CA 1
ATOM 5101 C C . GLN B 2 321 ? 117.233 67.117 68.149 1.00 48.78 321 GLN B C 1
ATOM 5102 O O . GLN B 2 321 ? 118.412 67.429 67.958 1.00 48.78 321 GLN B O 1
ATOM 5108 N N . ASP B 2 322 ? 116.293 67.295 67.221 1.00 51.33 322 ASP B N 1
ATOM 5109 C CA . ASP B 2 322 ? 116.614 67.950 65.958 1.00 51.33 322 ASP B CA 1
ATOM 5110 C C . ASP B 2 322 ? 116.803 69.447 66.148 1.00 51.33 322 ASP B C 1
ATOM 5111 O O . ASP B 2 322 ? 117.622 70.070 65.465 1.00 51.33 322 ASP B O 1
ATOM 5116 N N . THR B 2 323 ? 116.034 70.043 67.060 1.00 48.18 323 THR B N 1
ATOM 5117 C CA . THR B 2 323 ? 116.126 71.477 67.304 1.00 48.18 323 THR B CA 1
ATOM 5118 C C . THR B 2 323 ? 117.424 71.828 68.012 1.00 48.18 323 THR B C 1
ATOM 5119 O O . THR B 2 323 ? 117.981 72.910 67.808 1.00 48.18 323 THR B O 1
ATOM 5123 N N . LEU B 2 324 ? 117.933 70.912 68.830 1.00 47.67 324 LEU B N 1
ATOM 5124 C CA . LEU B 2 324 ? 119.117 71.200 69.625 1.00 47.67 324 LEU B CA 1
ATOM 5125 C C . LEU B 2 324 ? 120.401 71.030 68.830 1.00 47.67 324 LEU B C 1
ATOM 5126 O O . LEU B 2 324 ? 121.382 71.733 69.087 1.00 47.67 324 LEU B O 1
ATOM 5131 N N . LYS B 2 325 ? 120.421 70.121 67.861 1.00 50.83 325 LYS B N 1
ATOM 5132 C CA . LYS B 2 325 ? 121.665 69.796 67.178 1.00 50.83 325 LYS B CA 1
ATOM 5133 C C . LYS B 2 325 ? 122.043 70.788 66.086 1.00 50.83 325 LYS B C 1
ATOM 5134 O O . LYS B 2 325 ? 123.023 70.546 65.377 1.00 50.83 325 LYS B O 1
ATOM 5140 N N . ASN B 2 326 ? 121.313 71.888 65.922 1.00 50.06 326 ASN B N 1
ATOM 5141 C CA . ASN B 2 326 ? 121.815 73.007 65.141 1.00 50.06 326 ASN B CA 1
ATOM 5142 C C . ASN B 2 326 ? 122.381 74.109 66.026 1.00 50.06 326 ASN B C 1
ATOM 5143 O O . ASN B 2 326 ? 122.596 75.228 65.552 1.00 50.06 326 ASN B O 1
ATOM 5148 N N . PHE B 2 327 ? 122.618 73.811 67.304 1.00 47.09 327 PHE B N 1
ATOM 5149 C CA . PHE B 2 327 ? 123.333 74.704 68.199 1.00 47.09 327 PHE B CA 1
ATOM 5150 C C . PHE B 2 327 ? 124.567 74.054 68.804 1.00 47.09 327 PHE B C 1
ATOM 5151 O O . PHE B 2 327 ? 125.149 74.618 69.734 1.00 47.09 327 PHE B O 1
ATOM 5159 N N . VAL B 2 328 ? 124.971 72.890 68.315 1.00 51.13 328 VAL B N 1
ATOM 5160 C CA . VAL B 2 328 ? 126.158 72.218 68.790 1.00 51.13 328 VAL B CA 1
ATOM 5161 C C . VAL B 2 328 ? 127.160 72.126 67.646 1.00 51.13 328 VAL B C 1
ATOM 5162 O O . VAL B 2 328 ? 126.868 72.468 66.503 1.00 51.13 328 VAL B O 1
ATOM 5166 N N . GLN B 2 329 ? 128.362 71.656 67.956 1.00 56.90 329 GLN B N 1
ATOM 5167 C CA . GLN B 2 329 ? 129.401 71.506 66.948 1.00 56.90 329 GLN B CA 1
ATOM 5168 C C . GLN B 2 329 ? 129.869 70.061 66.858 1.00 56.90 329 GLN B C 1
ATOM 5169 O O . GLN B 2 329 ? 130.048 69.526 65.764 1.00 56.90 329 GLN B O 1
ATOM 5175 N N . VAL C 3 2 ? 77.327 64.419 80.844 1.00 72.57 2 VAL C N 1
ATOM 5176 C CA . VAL C 3 2 ? 77.939 64.073 82.119 1.00 72.57 2 VAL C CA 1
ATOM 5177 C C . VAL C 3 2 ? 77.066 64.642 83.241 1.00 72.57 2 VAL C C 1
ATOM 5178 O O . VAL C 3 2 ? 76.327 65.604 83.032 1.00 72.57 2 VAL C O 1
ATOM 5182 N N . LYS C 3 3 ? 77.115 64.021 84.417 1.00 70.76 3 LYS C N 1
ATOM 5183 C CA . LYS C 3 3 ? 76.229 64.359 85.524 1.00 70.76 3 LYS C CA 1
ATOM 5184 C C . LYS C 3 3 ? 77.002 65.116 86.594 1.00 70.76 3 LYS C C 1
ATOM 5185 O O . LYS C 3 3 ? 77.928 64.569 87.199 1.00 70.76 3 LYS C O 1
ATOM 5191 N N . GLY C 3 4 ? 76.613 66.353 86.833 1.00 64.94 4 GLY C N 1
ATOM 5192 C CA . GLY C 3 4 ? 77.251 67.171 87.844 1.00 64.94 4 GLY C CA 1
ATOM 5193 C C . GLY C 3 4 ? 76.401 68.358 88.215 1.00 64.94 4 GLY C C 1
ATOM 5194 O O . GLY C 3 4 ? 75.220 68.430 87.864 1.00 64.94 4 GLY C O 1
ATOM 5195 N N . SER C 3 5 ? 77.005 69.303 88.928 1.00 60.08 5 SER C N 1
ATOM 5196 C CA . SER C 3 5 ? 76.300 70.507 89.355 1.00 60.08 5 SER C CA 1
ATOM 5197 C C . SER C 3 5 ? 77.237 71.694 89.219 1.00 60.08 5 SER C C 1
ATOM 5198 O O . SER C 3 5 ? 78.268 71.747 89.893 1.00 60.08 5 SER C O 1
ATOM 5201 N N . VAL C 3 6 ? 76.879 72.640 88.355 1.00 57.55 6 VAL C N 1
ATOM 5202 C CA . VAL C 3 6 ? 77.698 73.818 88.093 1.00 57.55 6 VAL C CA 1
ATOM 5203 C C . VAL C 3 6 ? 77.329 74.917 89.079 1.00 57.55 6 VAL C C 1
ATOM 5204 O O . VAL C 3 6 ? 76.153 75.260 89.227 1.00 57.55 6 VAL C O 1
ATOM 5208 N N . HIS C 3 7 ? 78.330 75.482 89.742 1.00 55.54 7 HIS C N 1
ATOM 5209 C CA . HIS C 3 7 ? 78.125 76.519 90.741 1.00 55.54 7 HIS C CA 1
ATOM 5210 C C . HIS C 3 7 ? 78.640 77.851 90.218 1.00 55.54 7 HIS C C 1
ATOM 5211 O O . HIS C 3 7 ? 79.797 77.951 89.803 1.00 55.54 7 HIS C O 1
ATOM 5218 N N . LEU C 3 8 ? 77.786 78.869 90.248 1.00 52.11 8 LEU C N 1
ATOM 5219 C CA . LEU C 3 8 ? 78.036 80.148 89.599 1.00 52.11 8 LEU C CA 1
ATOM 5220 C C . LEU C 3 8 ? 77.898 81.295 90.603 1.00 52.11 8 LEU C C 1
ATOM 5221 O O . LEU C 3 8 ? 77.814 81.083 91.812 1.00 52.11 8 LEU C O 1
ATOM 5226 N N . TRP C 3 9 ? 77.895 82.526 90.084 1.00 53.66 9 TRP C N 1
ATOM 5227 C CA . TRP C 3 9 ? 77.946 83.722 90.912 1.00 53.66 9 TRP C CA 1
ATOM 5228 C C . TRP C 3 9 ? 76.673 84.552 90.923 1.00 53.66 9 TRP C C 1
ATOM 5229 O O . TRP C 3 9 ? 76.552 85.434 91.774 1.00 53.66 9 TRP C O 1
ATOM 5240 N N . GLY C 3 10 ? 75.735 84.322 90.018 1.00 58.81 10 GLY C N 1
ATOM 5241 C CA . GLY C 3 10 ? 74.628 85.239 89.854 1.00 58.81 10 GLY C CA 1
ATOM 5242 C C . GLY C 3 10 ? 73.521 85.075 90.875 1.00 58.81 10 GLY C C 1
ATOM 5243 O O . GLY C 3 10 ? 73.649 84.382 91.884 1.00 58.81 10 GLY C O 1
ATOM 5244 N N . LYS C 3 11 ? 72.406 85.752 90.599 1.00 67.00 11 LYS C N 1
ATOM 5245 C CA . LYS C 3 11 ? 71.221 85.646 91.433 1.00 67.00 11 LYS C CA 1
ATOM 5246 C C . LYS C 3 11 ? 69.966 85.623 90.569 1.00 67.00 11 LYS C C 1
ATOM 5247 O O . LYS C 3 11 ? 69.849 86.345 89.574 1.00 67.00 11 LYS C O 1
ATOM 5253 N N . ASP C 3 12 ? 69.093 84.675 90.902 1.00 73.15 12 ASP C N 1
ATOM 5254 C CA . ASP C 3 12 ? 67.665 84.611 90.597 1.00 73.15 12 ASP C CA 1
ATOM 5255 C C . ASP C 3 12 ? 67.288 84.340 89.144 1.00 73.15 12 ASP C C 1
ATOM 5256 O O . ASP C 3 12 ? 66.169 83.889 88.886 1.00 73.15 12 ASP C O 1
ATOM 5261 N N . GLY C 3 13 ? 68.167 84.599 88.183 1.00 67.93 13 GLY C N 1
ATOM 5262 C CA . GLY C 3 13 ? 67.975 84.000 86.879 1.00 67.93 13 GLY C CA 1
ATOM 5263 C C . GLY C 3 13 ? 69.210 83.931 86.011 1.00 67.93 13 GLY C C 1
ATOM 5264 O O . GLY C 3 13 ? 69.193 83.302 84.949 1.00 67.93 13 GLY C O 1
ATOM 5265 N N . LYS C 3 14 ? 70.297 84.545 86.462 1.00 62.71 14 LYS C N 1
ATOM 5266 C CA . LYS C 3 14 ? 71.321 84.963 85.518 1.00 62.71 14 LYS C CA 1
ATOM 5267 C C . LYS C 3 14 ? 72.582 85.344 86.271 1.00 62.71 14 LYS C C 1
ATOM 5268 O O . LYS C 3 14 ? 72.532 85.764 87.428 1.00 62.71 14 LYS C O 1
ATOM 5274 N N . ALA C 3 15 ? 73.709 85.225 85.578 1.00 55.97 15 ALA C N 1
ATOM 5275 C CA . ALA C 3 15 ? 75.019 85.360 86.186 1.00 55.97 15 ALA C CA 1
ATOM 5276 C C . ALA C 3 15 ? 75.359 86.819 86.459 1.00 55.97 15 ALA C C 1
ATOM 5277 O O . ALA C 3 15 ? 74.923 87.733 85.758 1.00 55.97 15 ALA C O 1
ATOM 5279 N N . SER C 3 16 ? 76.162 87.020 87.493 1.00 52.52 16 SER C N 1
ATOM 5280 C CA . SER C 3 16 ? 76.555 88.335 87.961 1.00 52.52 16 SER C CA 1
ATOM 5281 C C . SER C 3 16 ? 77.635 88.919 87.066 1.00 52.52 16 SER C C 1
ATOM 5282 O O . SER C 3 16 ? 78.392 88.199 86.418 1.00 52.52 16 SER C O 1
ATOM 5285 N N . LEU C 3 17 ? 77.710 90.247 87.048 1.00 51.62 17 LEU C N 1
ATOM 5286 C CA . LEU C 3 17 ? 78.673 90.920 86.189 1.00 51.62 17 LEU C CA 1
ATOM 5287 C C . LEU C 3 17 ? 80.085 90.928 86.751 1.00 51.62 17 LEU C C 1
ATOM 5288 O O . LEU C 3 17 ? 81.014 91.277 86.021 1.00 51.62 17 LEU C O 1
ATOM 5293 N N . ILE C 3 18 ? 80.280 90.546 88.014 1.00 51.62 18 ILE C N 1
ATOM 5294 C CA . ILE C 3 18 ? 81.634 90.432 88.549 1.00 51.62 18 ILE C CA 1
ATOM 5295 C C . ILE C 3 18 ? 82.361 89.198 88.050 1.00 51.62 18 ILE C C 1
ATOM 5296 O O . ILE C 3 18 ? 83.583 89.102 88.213 1.00 51.62 18 ILE C O 1
ATOM 5301 N N . SER C 3 19 ? 81.649 88.252 87.454 1.00 46.68 19 SER C N 1
ATOM 5302 C CA . SER C 3 19 ? 82.224 86.996 86.994 1.00 46.68 19 SER C CA 1
ATOM 5303 C C . SER C 3 19 ? 81.909 86.867 85.511 1.00 46.68 19 SER C C 1
ATOM 5304 O O . SER C 3 19 ? 80.807 86.459 85.142 1.00 46.68 19 SER C O 1
ATOM 5307 N N . VAL C 3 20 ? 82.877 87.217 84.658 1.00 43.78 20 VAL C N 1
ATOM 5308 C CA . VAL C 3 20 ? 82.709 87.028 83.220 1.00 43.78 20 VAL C CA 1
ATOM 5309 C C . VAL C 3 20 ? 82.792 85.567 82.827 1.00 43.78 20 VAL C C 1
ATOM 5310 O O . VAL C 3 20 ? 82.338 85.202 81.737 1.00 43.78 20 VAL C O 1
ATOM 5314 N N . ASP C 3 21 ? 83.354 84.720 83.684 1.00 44.21 21 ASP C N 1
ATOM 5315 C CA . ASP C 3 21 ? 83.429 83.294 83.436 1.00 44.21 21 ASP C CA 1
ATOM 5316 C C . ASP C 3 21 ? 82.110 82.605 83.732 1.00 44.21 21 ASP C C 1
ATOM 5317 O O . ASP C 3 21 ? 81.815 81.563 83.141 1.00 44.21 21 ASP C O 1
ATOM 5322 N N . SER C 3 22 ? 81.312 83.172 84.638 1.00 45.31 22 SER C N 1
ATOM 5323 C CA . SER C 3 22 ? 79.980 82.654 84.924 1.00 45.31 22 SER C CA 1
ATOM 5324 C C . SER C 3 22 ? 78.981 83.071 83.859 1.00 45.31 22 SER C C 1
ATOM 5325 O O . SER C 3 22 ? 78.058 82.315 83.548 1.00 45.31 22 SER C O 1
ATOM 5328 N N . ILE C 3 23 ? 79.140 84.277 83.310 1.00 44.74 23 ILE C N 1
ATOM 5329 C CA . ILE C 3 23 ? 78.273 84.748 82.234 1.00 44.74 23 ILE C CA 1
ATOM 5330 C C . ILE C 3 23 ? 78.496 83.925 80.977 1.00 44.74 23 ILE C C 1
ATOM 5331 O O . ILE C 3 23 ? 77.543 83.536 80.294 1.00 44.74 23 ILE C O 1
ATOM 5336 N N . ALA C 3 24 ? 79.759 83.628 80.669 1.00 43.90 24 ALA C N 1
ATOM 5337 C CA . ALA C 3 24 ? 80.093 82.857 79.480 1.00 43.90 24 ALA C CA 1
ATOM 5338 C C . ALA C 3 24 ? 79.632 81.414 79.602 1.00 43.90 24 ALA C C 1
ATOM 5339 O O . ALA C 3 24 ? 79.356 80.760 78.594 1.00 43.90 24 ALA C O 1
ATOM 5341 N N . LEU C 3 25 ? 79.539 80.903 80.829 1.00 46.81 25 LEU C N 1
ATOM 5342 C CA . LEU C 3 25 ? 79.091 79.532 81.035 1.00 46.81 25 LEU C CA 1
ATOM 5343 C C . LEU C 3 25 ? 77.577 79.413 80.924 1.00 46.81 25 LEU C C 1
ATOM 5344 O O . LEU C 3 25 ? 77.069 78.382 80.473 1.00 46.81 25 LEU C O 1
ATOM 5349 N N . VAL C 3 26 ? 76.839 80.445 81.340 1.00 50.54 26 VAL C N 1
ATOM 5350 C CA . VAL C 3 26 ? 75.391 80.451 81.144 1.00 50.54 26 VAL C CA 1
ATOM 5351 C C . VAL C 3 26 ? 75.065 80.550 79.659 1.00 50.54 26 VAL C C 1
ATOM 5352 O O . VAL C 3 26 ? 74.166 79.868 79.156 1.00 50.54 26 VAL C O 1
ATOM 5356 N N . TRP C 3 27 ? 75.823 81.373 78.927 1.00 51.84 27 TRP C N 1
ATOM 5357 C CA . TRP C 3 27 ? 75.661 81.437 77.478 1.00 51.84 27 TRP C CA 1
ATOM 5358 C C . TRP C 3 27 ? 76.109 80.151 76.804 1.00 51.84 27 TRP C C 1
ATOM 5359 O O . TRP C 3 27 ? 75.613 79.819 75.728 1.00 51.84 27 TRP C O 1
ATOM 5370 N N . PHE C 3 28 ? 77.052 79.427 77.407 1.00 53.26 28 PHE C N 1
ATOM 5371 C CA . PHE C 3 28 ? 77.519 78.171 76.829 1.00 53.26 28 PHE C CA 1
ATOM 5372 C C . PHE C 3 28 ? 76.446 77.098 76.926 1.00 53.26 28 PHE C C 1
ATOM 5373 O O . PHE C 3 28 ? 76.184 76.373 75.963 1.00 53.26 28 PHE C O 1
ATOM 5381 N N . ILE C 3 29 ? 75.802 76.999 78.087 1.00 58.96 29 ILE C N 1
ATOM 5382 C CA . ILE C 3 29 ? 74.792 75.975 78.315 1.00 58.96 29 ILE C CA 1
ATOM 5383 C C . ILE C 3 29 ? 73.491 76.324 77.596 1.00 58.96 29 ILE C C 1
ATOM 5384 O O . ILE C 3 29 ? 72.781 75.433 77.113 1.00 58.96 29 ILE C O 1
ATOM 5389 N N . LYS C 3 30 ? 73.182 77.616 77.461 1.00 61.99 30 LYS C N 1
ATOM 5390 C CA . LYS C 3 30 ? 72.014 78.033 76.691 1.00 61.99 30 LYS C CA 1
ATOM 5391 C C . LYS C 3 30 ? 72.165 77.784 75.196 1.00 61.99 30 LYS C C 1
ATOM 5392 O O . LYS C 3 30 ? 71.152 77.669 74.498 1.00 61.99 30 LYS C O 1
ATOM 5398 N N . LEU C 3 31 ? 73.391 77.691 74.687 1.00 63.46 31 LEU C N 1
ATOM 5399 C CA . LEU C 3 31 ? 73.632 77.589 73.256 1.00 63.46 31 LEU C CA 1
ATOM 5400 C C . LEU C 3 31 ? 73.969 76.177 72.803 1.00 63.46 31 LEU C C 1
ATOM 5401 O O . LEU C 3 31 ? 74.254 75.971 71.622 1.00 63.46 31 LEU C O 1
ATOM 5406 N N . CYS C 3 32 ? 73.948 75.205 73.706 1.00 68.18 32 CYS C N 1
ATOM 5407 C CA . CYS C 3 32 ? 74.164 73.810 73.337 1.00 68.18 32 CYS C CA 1
ATOM 5408 C C . CYS C 3 32 ? 72.842 73.262 72.820 1.00 68.18 32 CYS C C 1
ATOM 5409 O O . CYS C 3 32 ? 72.088 72.628 73.560 1.00 68.18 32 CYS C O 1
ATOM 5412 N N . THR C 3 33 ? 72.558 73.506 71.546 1.00 73.09 33 THR C N 1
ATOM 5413 C CA . THR C 3 33 ? 71.296 73.111 70.938 1.00 73.09 33 THR C CA 1
ATOM 5414 C C . THR C 3 33 ? 71.397 71.877 70.059 1.00 73.09 33 THR C C 1
ATOM 5415 O O . THR C 3 33 ? 70.410 71.148 69.938 1.00 73.09 33 THR C O 1
ATOM 5419 N N . SER C 3 34 ? 72.547 71.628 69.440 1.00 77.35 34 SER C N 1
ATOM 5420 C CA . SER C 3 34 ? 72.726 70.430 68.636 1.00 77.35 34 SER C CA 1
ATOM 5421 C C . SER C 3 34 ? 72.805 69.195 69.529 1.00 77.35 34 SER C C 1
ATOM 5422 O O . SER C 3 34 ? 73.020 69.285 70.740 1.00 77.35 34 SER C O 1
ATOM 5425 N N . GLU C 3 35 ? 72.638 68.026 68.907 1.00 80.51 35 GLU C N 1
ATOM 5426 C CA . GLU C 3 35 ? 72.523 66.778 69.658 1.00 80.51 35 GLU C CA 1
ATOM 5427 C C . GLU C 3 35 ? 73.859 66.367 70.267 1.00 80.51 35 GLU C C 1
ATOM 5428 O O . GLU C 3 35 ? 73.906 65.764 71.344 1.00 80.51 35 GLU C O 1
ATOM 5434 N N . GLU C 3 36 ? 74.960 66.681 69.584 1.00 81.69 36 GLU C N 1
ATOM 5435 C CA . GLU C 3 36 ? 76.274 66.424 70.165 1.00 81.69 36 GLU C CA 1
ATOM 5436 C C . GLU C 3 36 ? 76.649 67.520 71.151 1.00 81.69 36 GLU C C 1
ATOM 5437 O O . GLU C 3 36 ? 77.458 67.307 72.059 1.00 81.69 36 GLU C O 1
ATOM 5443 N N . ALA C 3 37 ? 76.064 68.706 70.988 1.00 77.06 37 ALA C N 1
ATOM 5444 C CA . ALA C 3 37 ? 76.276 69.769 71.960 1.00 77.06 37 ALA C CA 1
ATOM 5445 C C . ALA C 3 37 ? 75.446 69.535 73.213 1.00 77.06 37 ALA C C 1
ATOM 5446 O O . ALA C 3 37 ? 75.891 69.846 74.323 1.00 77.06 37 ALA C O 1
ATOM 5448 N N . LYS C 3 38 ? 74.235 68.988 73.059 1.00 76.05 38 LYS C N 1
ATOM 5449 C CA . LYS C 3 38 ? 73.449 68.588 74.221 1.00 76.05 38 LYS C CA 1
ATOM 5450 C C . LYS C 3 38 ? 74.046 67.398 74.952 1.00 76.05 38 LYS C C 1
ATOM 5451 O O . LYS C 3 38 ? 73.828 67.262 76.159 1.00 76.05 38 LYS C O 1
ATOM 5457 N N . SER C 3 39 ? 74.793 66.544 74.252 1.00 76.37 39 SER C N 1
ATOM 5458 C CA . SER C 3 39 ? 75.359 65.337 74.836 1.00 76.37 39 SER C CA 1
ATOM 5459 C C . SER C 3 39 ? 76.409 65.617 75.900 1.00 76.37 39 SER C C 1
ATOM 5460 O O . SER C 3 39 ? 76.633 64.763 76.764 1.00 76.37 39 SER C O 1
ATOM 5463 N N . MET C 3 40 ? 77.050 66.782 75.867 1.00 68.47 40 MET C N 1
ATOM 5464 C CA . MET C 3 40 ? 78.042 67.141 76.868 1.00 68.47 40 MET C CA 1
ATOM 5465 C C . MET C 3 40 ? 77.505 68.099 77.917 1.00 68.47 40 MET C C 1
ATOM 5466 O O . MET C 3 40 ? 78.264 68.516 78.797 1.00 68.47 40 MET C O 1
ATOM 5471 N N . VAL C 3 41 ? 76.224 68.446 77.853 1.00 69.86 41 VAL C N 1
ATOM 5472 C CA . VAL C 3 41 ? 75.647 69.442 78.746 1.00 69.86 41 VAL C CA 1
ATOM 5473 C C . VAL C 3 41 ? 74.408 68.926 79.463 1.00 69.86 41 VAL C C 1
ATOM 5474 O O . VAL C 3 41 ? 73.933 69.583 80.404 1.00 69.86 41 VAL C O 1
ATOM 5478 N N . ALA C 3 42 ? 73.885 67.763 79.073 1.00 71.64 42 ALA C N 1
ATOM 5479 C CA . ALA C 3 42 ? 72.628 67.273 79.620 1.00 71.64 42 ALA C CA 1
ATOM 5480 C C . ALA C 3 42 ? 72.805 66.823 81.062 1.00 71.64 42 ALA C C 1
ATOM 5481 O O . ALA C 3 42 ? 73.685 66.018 81.376 1.00 71.64 42 ALA C O 1
ATOM 5483 N N . GLY C 3 43 ? 71.964 67.357 81.939 1.00 72.65 43 GLY C N 1
ATOM 5484 C CA . GLY C 3 43 ? 72.070 67.058 83.351 1.00 72.65 43 GLY C CA 1
ATOM 5485 C C . GLY C 3 43 ? 73.252 67.704 84.033 1.00 72.65 43 GLY C C 1
ATOM 5486 O O . GLY C 3 43 ? 74.083 67.000 84.616 1.00 72.65 43 GLY C O 1
ATOM 5487 N N . LEU C 3 44 ? 73.360 69.032 83.975 1.00 68.94 44 LEU C N 1
ATOM 5488 C CA . LEU C 3 44 ? 74.451 69.721 84.648 1.00 68.94 44 LEU C CA 1
ATOM 5489 C C . LEU C 3 44 ? 74.038 70.601 85.812 1.00 68.94 44 LEU C C 1
ATOM 5490 O O . LEU C 3 44 ? 74.930 71.097 86.496 1.00 68.94 44 LEU C O 1
ATOM 5495 N N . GLN C 3 45 ? 72.738 70.853 86.017 1.00 68.99 45 GLN C N 1
ATOM 5496 C CA . GLN C 3 45 ? 72.190 71.368 87.276 1.00 68.99 45 GLN C CA 1
ATOM 5497 C C . GLN C 3 45 ? 72.798 72.683 87.760 1.00 68.99 45 GLN C C 1
ATOM 5498 O O . GLN C 3 45 ? 73.554 72.684 88.735 1.00 68.99 45 GLN C O 1
ATOM 5504 N N . ILE C 3 46 ? 72.534 73.776 87.061 1.00 65.26 46 ILE C N 1
ATOM 5505 C CA . ILE C 3 46 ? 73.125 75.074 87.376 1.00 65.26 46 ILE C CA 1
ATOM 5506 C C . ILE C 3 46 ? 72.597 75.598 88.703 1.00 65.26 46 ILE C C 1
ATOM 5507 O O . ILE C 3 46 ? 71.389 75.769 88.885 1.00 65.26 46 ILE C O 1
ATOM 5512 N N . VAL C 3 47 ? 73.505 75.865 89.640 1.00 61.14 47 VAL C N 1
ATOM 5513 C CA . VAL C 3 47 ? 73.152 76.375 90.962 1.00 61.14 47 VAL C CA 1
ATOM 5514 C C . VAL C 3 47 ? 73.886 77.694 91.151 1.00 61.14 47 VAL C C 1
ATOM 5515 O O . VAL C 3 47 ? 75.100 77.762 90.943 1.00 61.14 47 VAL C O 1
ATOM 5519 N N . PHE C 3 48 ? 73.163 78.741 91.542 1.00 58.01 48 PHE C N 1
ATOM 5520 C CA . PHE C 3 48 ? 73.782 80.031 91.845 1.00 58.01 48 PHE C CA 1
ATOM 5521 C C . PHE C 3 48 ? 74.026 80.114 93.349 1.00 58.01 48 PHE C C 1
ATOM 5522 O O . PHE C 3 48 ? 73.330 80.810 94.090 1.00 58.01 48 PHE C O 1
ATOM 5530 N N . SER C 3 49 ? 75.051 79.397 93.806 1.00 60.73 49 SER C N 1
ATOM 5531 C CA . SER C 3 49 ? 75.305 79.226 95.231 1.00 60.73 49 SER C CA 1
ATOM 5532 C C . SER C 3 49 ? 76.063 80.374 95.870 1.00 60.73 49 SER C C 1
ATOM 5533 O O . SER C 3 49 ? 75.950 80.547 97.088 1.00 60.73 49 SER C O 1
ATOM 5536 N N . ASN C 3 50 ? 76.856 81.112 95.090 1.00 58.65 50 ASN C N 1
ATOM 5537 C CA . ASN C 3 50 ? 77.596 82.297 95.514 1.00 58.65 50 ASN C CA 1
ATOM 5538 C C . ASN C 3 50 ? 78.578 82.043 96.651 1.00 58.65 50 ASN C C 1
ATOM 5539 O O . ASN C 3 50 ? 78.814 82.940 97.461 1.00 58.65 50 ASN C O 1
ATOM 5544 N N . ASN C 3 51 ? 79.152 80.847 96.753 1.00 61.48 51 ASN C N 1
ATOM 5545 C CA . ASN C 3 51 ? 80.211 80.650 97.736 1.00 61.48 51 ASN C CA 1
ATOM 5546 C C . ASN C 3 51 ? 81.361 79.887 97.101 1.00 61.48 51 ASN C C 1
ATOM 5547 O O . ASN C 3 51 ? 81.164 78.852 96.462 1.00 61.48 51 ASN C O 1
ATOM 5552 N N . THR C 3 52 ? 82.563 80.438 97.245 1.00 60.33 52 THR C N 1
ATOM 5553 C CA . THR C 3 52 ? 83.760 79.882 96.641 1.00 60.33 52 THR C CA 1
ATOM 5554 C C . THR C 3 52 ? 84.387 78.797 97.501 1.00 60.33 52 THR C C 1
ATOM 5555 O O . THR C 3 52 ? 85.425 78.243 97.131 1.00 60.33 52 THR C O 1
ATOM 5559 N N . ASP C 3 53 ? 83.774 78.480 98.638 1.00 64.17 53 ASP C N 1
ATOM 5560 C CA . ASP C 3 53 ? 84.216 77.392 99.493 1.00 64.17 53 ASP C CA 1
ATOM 5561 C C . ASP C 3 53 ? 83.956 76.024 98.885 1.00 64.17 53 ASP C C 1
ATOM 5562 O O . ASP C 3 53 ? 84.546 75.041 99.340 1.00 64.17 53 ASP C O 1
ATOM 5567 N N . LEU C 3 54 ? 83.088 75.938 97.883 1.00 58.63 54 LEU C N 1
ATOM 5568 C CA . LEU C 3 54 ? 82.864 74.708 97.142 1.00 58.63 54 LEU C CA 1
ATOM 5569 C C . LEU C 3 54 ? 83.849 74.514 96.003 1.00 58.63 54 LEU C C 1
ATOM 5570 O O . LEU C 3 54 ? 83.723 73.540 95.258 1.00 58.63 54 LEU C O 1
ATOM 5575 N N . SER C 3 55 ? 84.811 75.412 95.845 1.00 54.61 55 SER C N 1
ATOM 5576 C CA . SER C 3 55 ? 85.756 75.364 94.745 1.00 54.61 55 SER C CA 1
ATOM 5577 C C . SER C 3 55 ? 87.078 74.769 95.199 1.00 54.61 55 SER C C 1
ATOM 5578 O O . SER C 3 55 ? 87.438 74.828 96.377 1.00 54.61 55 SER C O 1
ATOM 5581 N N . SER C 3 56 ? 87.808 74.205 94.240 1.00 52.65 56 SER C N 1
ATOM 5582 C CA . SER C 3 56 ? 89.134 73.677 94.534 1.00 52.65 56 SER C CA 1
ATOM 5583 C C . SER C 3 56 ? 90.172 74.792 94.617 1.00 52.65 56 SER C C 1
ATOM 5584 O O . SER C 3 56 ? 91.250 74.600 95.188 1.00 52.65 56 SER C O 1
ATOM 5587 N N . ASP C 3 57 ? 89.868 75.965 94.063 1.00 52.49 57 ASP C N 1
ATOM 5588 C CA . ASP C 3 57 ? 90.793 77.089 94.084 1.00 52.49 57 ASP C CA 1
ATOM 5589 C C . ASP C 3 57 ? 90.135 78.429 94.385 1.00 52.49 57 ASP C C 1
ATOM 5590 O O . ASP C 3 57 ? 90.763 79.467 94.166 1.00 52.49 57 ASP C O 1
ATOM 5595 N N . GLY C 3 58 ? 88.894 78.446 94.858 1.00 52.08 58 GLY C N 1
ATOM 5596 C CA . GLY C 3 58 ? 88.257 79.697 95.214 1.00 52.08 58 GLY C CA 1
ATOM 5597 C C . GLY C 3 58 ? 87.730 80.522 94.063 1.00 52.08 58 GLY C C 1
ATOM 5598 O O . GLY C 3 58 ? 87.501 81.720 94.233 1.00 52.08 58 GLY C O 1
ATOM 5599 N N . LYS C 3 59 ? 87.530 79.919 92.893 1.00 51.11 59 LYS C N 1
ATOM 5600 C CA . LYS C 3 59 ? 86.925 80.587 91.750 1.00 51.11 59 LYS C CA 1
ATOM 5601 C C . LYS C 3 59 ? 85.605 79.898 91.455 1.00 51.11 59 LYS C C 1
ATOM 5602 O O . LYS C 3 59 ? 85.487 78.689 91.636 1.00 51.11 59 LYS C O 1
ATOM 5608 N N . LEU C 3 60 ? 84.614 80.653 90.976 1.00 52.10 60 LEU C N 1
ATOM 5609 C CA . LEU C 3 60 ? 83.266 80.100 91.023 1.00 52.10 60 LEU C CA 1
ATOM 5610 C C . LEU C 3 60 ? 82.509 80.005 89.694 1.00 52.10 60 LEU C C 1
ATOM 5611 O O . LEU C 3 60 ? 81.357 80.455 89.596 1.00 52.10 60 LEU C O 1
ATOM 5616 N N . PRO C 3 61 ? 83.125 79.543 88.643 1.00 45.38 61 PRO C N 1
ATOM 5617 C CA . PRO C 3 61 ? 82.495 78.484 87.847 1.00 45.38 61 PRO C CA 1
ATOM 5618 C C . PRO C 3 61 ? 83.023 77.116 88.244 1.00 45.38 61 PRO C C 1
ATOM 5619 O O . PRO C 3 61 ? 84.018 76.676 87.670 1.00 45.38 61 PRO C O 1
ATOM 5623 N N . VAL C 3 62 ? 82.474 76.472 89.265 1.00 48.14 62 VAL C N 1
ATOM 5624 C CA . VAL C 3 62 ? 82.938 75.155 89.686 1.00 48.14 62 VAL C CA 1
ATOM 5625 C C . VAL C 3 62 ? 82.048 74.112 89.037 1.00 48.14 62 VAL C C 1
ATOM 5626 O O . VAL C 3 62 ? 80.831 74.295 88.959 1.00 48.14 62 VAL C O 1
ATOM 5630 N N . LEU C 3 63 ? 82.646 73.026 88.576 1.00 47.54 63 LEU C N 1
ATOM 5631 C CA . LEU C 3 63 ? 81.904 71.862 88.111 1.00 47.54 63 LEU C CA 1
ATOM 5632 C C . LEU C 3 63 ? 82.162 70.740 89.109 1.00 47.54 63 LEU C C 1
ATOM 5633 O O . LEU C 3 63 ? 83.144 70.007 88.992 1.00 47.54 63 LEU C O 1
ATOM 5638 N N . ILE C 3 64 ? 81.304 70.631 90.114 1.00 53.76 64 ILE C N 1
ATOM 5639 C CA . ILE C 3 64 ? 81.358 69.528 91.065 1.00 53.76 64 ILE C CA 1
ATOM 5640 C C . ILE C 3 64 ? 80.554 68.378 90.488 1.00 53.76 64 ILE C C 1
ATOM 5641 O O . ILE C 3 64 ? 79.335 68.486 90.315 1.00 53.76 64 ILE C O 1
ATOM 5646 N N . LEU C 3 65 ? 81.223 67.270 90.198 1.00 61.07 65 LEU C N 1
ATOM 5647 C CA . LEU C 3 65 ? 80.680 66.272 89.292 1.00 61.07 65 LEU C CA 1
ATOM 5648 C C . LEU C 3 65 ? 80.670 64.900 89.967 1.00 61.07 65 LEU C C 1
ATOM 5649 O O . LEU C 3 65 ? 81.547 64.071 89.732 1.00 61.07 65 LEU C O 1
ATOM 5654 N N . ASP C 3 66 ? 79.682 64.680 90.844 1.00 65.99 66 ASP C N 1
ATOM 5655 C CA . ASP C 3 66 ? 79.179 63.373 91.284 1.00 65.99 66 ASP C CA 1
ATOM 5656 C C . ASP C 3 66 ? 80.180 62.403 91.912 1.00 65.99 66 ASP C C 1
ATOM 5657 O O . ASP C 3 66 ? 79.804 61.287 92.281 1.00 65.99 66 ASP C O 1
ATOM 5662 N N . ASN C 3 67 ? 81.449 62.796 92.028 1.00 64.33 67 ASN C N 1
ATOM 5663 C CA . ASN C 3 67 ? 82.494 61.949 92.587 1.00 64.33 67 ASN C CA 1
ATOM 5664 C C . ASN C 3 67 ? 83.392 62.718 93.535 1.00 64.33 67 ASN C C 1
ATOM 5665 O O . ASN C 3 67 ? 84.235 62.111 94.203 1.00 64.33 67 ASN C O 1
ATOM 5670 N N . GLY C 3 68 ? 83.229 64.035 93.601 1.00 60.81 68 GLY C N 1
ATOM 5671 C CA . GLY C 3 68 ? 84.225 64.910 94.175 1.00 60.81 68 GLY C CA 1
ATOM 5672 C C . GLY C 3 68 ? 85.152 65.506 93.145 1.00 60.81 68 GLY C C 1
ATOM 5673 O O . GLY C 3 68 ? 86.035 66.290 93.510 1.00 60.81 68 GLY C O 1
ATOM 5674 N N . THR C 3 69 ? 84.992 65.143 91.875 1.00 56.65 69 THR C N 1
ATOM 5675 C CA . THR C 3 69 ? 85.791 65.732 90.814 1.00 56.65 69 THR C CA 1
ATOM 5676 C C . THR C 3 69 ? 85.357 67.167 90.566 1.00 56.65 69 THR C C 1
ATOM 5677 O O . THR C 3 69 ? 84.236 67.427 90.126 1.00 56.65 69 THR C O 1
ATOM 5681 N N . LYS C 3 70 ? 86.252 68.103 90.854 1.00 50.50 70 LYS C N 1
ATOM 5682 C CA . LYS C 3 70 ? 85.978 69.520 90.695 1.00 50.50 70 LYS C CA 1
ATOM 5683 C C . LYS C 3 70 ? 86.832 70.064 89.567 1.00 50.50 70 LYS C C 1
ATOM 5684 O O . LYS C 3 70 ? 88.057 69.923 89.587 1.00 50.50 70 LYS C O 1
ATOM 5690 N N . VAL C 3 71 ? 86.182 70.670 88.583 1.00 43.53 71 VAL C N 1
ATOM 5691 C CA . VAL C 3 71 ? 86.846 71.367 87.492 1.00 43.53 71 VAL C CA 1
ATOM 5692 C C . VAL C 3 71 ? 86.406 72.819 87.581 1.00 43.53 71 VAL C C 1
ATOM 5693 O O . VAL C 3 71 ? 85.210 73.115 87.517 1.00 43.53 71 VAL C O 1
ATOM 5697 N N . SER C 3 72 ? 87.355 73.729 87.736 1.00 41.95 72 SER C N 1
ATOM 5698 C CA . SER C 3 72 ? 87.039 75.100 88.100 1.00 41.95 72 SER C CA 1
ATOM 5699 C C . SER C 3 72 ? 87.533 76.095 87.059 1.00 41.95 72 SER C C 1
ATOM 5700 O O . SER C 3 72 ? 88.621 75.950 86.501 1.00 41.95 72 SER C O 1
ATOM 5703 N N . GLY C 3 73 ? 86.730 77.132 86.828 1.00 38.89 73 GLY C N 1
ATOM 5704 C CA . GLY C 3 73 ? 87.012 78.110 85.800 1.00 38.89 73 GLY C CA 1
ATOM 5705 C C . GLY C 3 73 ? 86.353 77.738 84.491 1.00 38.89 73 GLY C C 1
ATOM 5706 O O . GLY C 3 73 ? 86.091 76.577 84.206 1.00 38.89 73 GLY C O 1
ATOM 5707 N N . TYR C 3 74 ? 86.081 78.757 83.674 1.00 38.76 74 TYR C N 1
ATOM 5708 C CA . TYR C 3 74 ? 85.365 78.570 82.418 1.00 38.76 74 TYR C CA 1
ATOM 5709 C C . TYR C 3 74 ? 86.153 77.783 81.385 1.00 38.76 74 TYR C C 1
ATOM 5710 O O . TYR C 3 74 ? 85.583 76.897 80.744 1.00 38.76 74 TYR C O 1
ATOM 5719 N N . VAL C 3 75 ? 87.433 78.093 81.197 1.00 38.20 75 VAL C N 1
ATOM 5720 C CA . VAL C 3 75 ? 88.257 77.390 80.224 1.00 38.20 75 VAL C CA 1
ATOM 5721 C C . VAL C 3 75 ? 88.512 75.942 80.624 1.00 38.20 75 VAL C C 1
ATOM 5722 O O . VAL C 3 75 ? 88.551 75.069 79.747 1.00 38.20 75 VAL C O 1
ATOM 5726 N N . ASN C 3 76 ? 88.632 75.651 81.918 1.00 39.57 76 ASN C N 1
ATOM 5727 C CA . ASN C 3 76 ? 88.853 74.278 82.350 1.00 39.57 76 ASN C CA 1
ATOM 5728 C C . ASN C 3 76 ? 87.595 73.438 82.196 1.00 39.57 76 ASN C C 1
ATOM 5729 O O . ASN C 3 76 ? 87.677 72.248 81.880 1.00 39.57 76 ASN C O 1
ATOM 5734 N N . ILE C 3 77 ? 86.425 74.034 82.441 1.00 41.06 77 ILE C N 1
ATOM 5735 C CA . ILE C 3 77 ? 85.163 73.309 82.312 1.00 41.06 77 ILE C CA 1
ATOM 5736 C C . ILE C 3 77 ? 84.880 72.987 80.853 1.00 41.06 77 ILE C C 1
ATOM 5737 O O . ILE C 3 77 ? 84.504 71.859 80.514 1.00 41.06 77 ILE C O 1
ATOM 5742 N N . VAL C 3 78 ? 85.076 73.967 79.970 1.00 43.54 78 VAL C N 1
ATOM 5743 C CA . VAL C 3 78 ? 84.853 73.788 78.540 1.00 43.54 78 VAL C CA 1
ATOM 5744 C C . VAL C 3 78 ? 85.804 72.753 77.955 1.00 43.54 78 VAL C C 1
ATOM 5745 O O . VAL C 3 78 ? 85.395 71.914 77.146 1.00 43.54 78 VAL C O 1
ATOM 5749 N N . GLN C 3 79 ? 87.060 72.747 78.395 1.00 43.85 79 GLN C N 1
ATOM 5750 C CA . GLN C 3 79 ? 87.994 71.723 77.941 1.00 43.85 79 GLN C CA 1
ATOM 5751 C C . GLN C 3 79 ? 87.636 70.359 78.521 1.00 43.85 79 GLN C C 1
ATOM 5752 O O . GLN C 3 79 ? 87.877 69.325 77.890 1.00 43.85 79 GLN C O 1
ATOM 5758 N N . PHE C 3 80 ? 87.043 70.338 79.717 1.00 49.29 80 PHE C N 1
ATOM 5759 C CA . PHE C 3 80 ? 86.591 69.081 80.304 1.00 49.29 80 PHE C CA 1
ATOM 5760 C C . PHE C 3 80 ? 85.330 68.573 79.620 1.00 49.29 80 PHE C C 1
ATOM 5761 O O . PHE C 3 80 ? 85.184 67.368 79.397 1.00 49.29 80 PHE C O 1
ATOM 5769 N N . LEU C 3 81 ? 84.396 69.472 79.308 1.00 52.38 81 LEU C N 1
ATOM 5770 C CA . LEU C 3 81 ? 83.130 69.048 78.719 1.00 52.38 81 LEU C CA 1
ATOM 5771 C C . LEU C 3 81 ? 83.309 68.622 77.269 1.00 52.38 81 LEU C C 1
ATOM 5772 O O . LEU C 3 81 ? 82.591 67.743 76.786 1.00 52.38 81 LEU C O 1
ATOM 5777 N N . HIS C 3 82 ? 84.262 69.229 76.561 1.00 56.21 82 HIS C N 1
ATOM 5778 C CA . HIS C 3 82 ? 84.573 68.813 75.200 1.00 56.21 82 HIS C CA 1
ATOM 5779 C C . HIS C 3 82 ? 85.310 67.486 75.154 1.00 56.21 82 HIS C C 1
ATOM 5780 O O . HIS C 3 82 ? 85.287 66.814 74.120 1.00 56.21 82 HIS C O 1
ATOM 5787 N N . LYS C 3 83 ? 85.977 67.107 76.243 1.00 59.08 83 LYS C N 1
ATOM 5788 C CA . LYS C 3 83 ? 86.667 65.825 76.295 1.00 59.08 83 LYS C CA 1
ATOM 5789 C C . LYS C 3 83 ? 85.686 64.676 76.486 1.00 59.08 83 LYS C C 1
ATOM 5790 O O . LYS C 3 83 ? 85.949 63.553 76.042 1.00 59.08 83 LYS C O 1
ATOM 5796 N N . ASN C 3 84 ? 84.547 64.938 77.121 1.00 63.85 84 ASN C N 1
ATOM 5797 C CA . ASN C 3 84 ? 83.542 63.921 77.390 1.00 63.85 84 ASN C CA 1
ATOM 5798 C C . ASN C 3 84 ? 82.423 63.903 76.353 1.00 63.85 84 ASN C C 1
ATOM 5799 O O . ASN C 3 84 ? 81.284 63.565 76.692 1.00 63.85 84 ASN C O 1
ATOM 5804 N N . ILE C 3 85 ? 82.718 64.267 75.106 1.00 73.56 85 ILE C N 1
ATOM 5805 C CA . ILE C 3 85 ? 81.732 64.146 74.037 1.00 73.56 85 ILE C CA 1
ATOM 5806 C C . ILE C 3 85 ? 81.583 62.670 73.691 1.00 73.56 85 ILE C C 1
ATOM 5807 O O . ILE C 3 85 ? 82.575 61.936 73.606 1.00 73.56 85 ILE C O 1
ATOM 5812 N N . CYS C 3 86 ? 80.335 62.228 73.485 1.00 84.97 86 CYS C N 1
ATOM 5813 C CA . CYS C 3 86 ? 80.040 60.804 73.311 1.00 84.97 86 CYS C CA 1
ATOM 5814 C C . CYS C 3 86 ? 80.484 60.307 71.937 1.00 84.97 86 CYS C C 1
ATOM 5815 O O . CYS C 3 86 ? 80.457 59.100 71.667 1.00 84.97 86 CYS C O 1
ATOM 5818 N N . THR C 3 87 ? 80.605 61.195 70.963 1.00 89.28 87 THR C N 1
ATOM 5819 C CA . THR C 3 87 ? 80.903 60.847 69.552 1.00 89.28 87 THR C CA 1
ATOM 5820 C C . THR C 3 87 ? 79.908 60.056 68.614 1.00 89.28 87 THR C C 1
ATOM 5821 O O . THR C 3 87 ? 79.105 59.168 68.979 1.00 89.28 87 THR C O 1
ATOM 5825 N N . SER C 3 88 ? 80.008 60.459 67.351 1.00 90.40 88 SER C N 1
ATOM 5826 C CA . SER C 3 88 ? 79.269 59.900 66.245 1.00 90.40 88 SER C CA 1
ATOM 5827 C C . SER C 3 88 ? 80.223 59.871 65.058 1.00 90.40 88 SER C C 1
ATOM 5828 O O . SER C 3 88 ? 81.012 60.799 64.853 1.00 90.40 88 SER C O 1
ATOM 5831 N N . GLU C 3 97 ? 77.771 74.531 61.669 1.00 81.85 97 GLU C N 1
ATOM 5832 C CA . GLU C 3 97 ? 76.336 74.482 61.731 1.00 81.85 97 GLU C CA 1
ATOM 5833 C C . GLU C 3 97 ? 75.731 75.486 62.719 1.00 81.85 97 GLU C C 1
ATOM 5834 O O . GLU C 3 97 ? 75.824 76.655 62.459 1.00 81.85 97 GLU C O 1
ATOM 5840 N N . GLU C 3 98 ? 75.213 75.101 63.885 1.00 80.03 98 GLU C N 1
ATOM 5841 C CA . GLU C 3 98 ? 74.507 76.138 64.667 1.00 80.03 98 GLU C CA 1
ATOM 5842 C C . GLU C 3 98 ? 74.549 76.430 66.182 1.00 80.03 98 GLU C C 1
ATOM 5843 O O . GLU C 3 98 ? 74.608 75.555 66.983 1.00 80.03 98 GLU C O 1
ATOM 5849 N N . ASP C 3 99 ? 74.591 77.709 66.493 1.00 73.82 99 ASP C N 1
ATOM 5850 C CA . ASP C 3 99 ? 74.495 78.286 67.836 1.00 73.82 99 ASP C CA 1
ATOM 5851 C C . ASP C 3 99 ? 75.621 77.866 68.778 1.00 73.82 99 ASP C C 1
ATOM 5852 O O . ASP C 3 99 ? 75.850 78.546 69.780 1.00 73.82 99 ASP C O 1
ATOM 5857 N N . LEU C 3 100 ? 76.377 76.826 68.427 1.00 67.54 100 LEU C N 1
ATOM 5858 C CA . LEU C 3 100 ? 77.618 76.444 69.095 1.00 67.54 100 LEU C CA 1
ATOM 5859 C C . LEU C 3 100 ? 78.309 75.394 68.241 1.00 67.54 100 LEU C C 1
ATOM 5860 O O . LEU C 3 100 ? 77.690 74.395 67.861 1.00 67.54 100 LEU C O 1
ATOM 5865 N N . ALA C 3 101 ? 79.585 75.607 67.955 1.00 65.13 101 ALA C N 1
ATOM 5866 C CA . ALA C 3 101 ? 80.332 74.676 67.131 1.00 65.13 101 ALA C CA 1
ATOM 5867 C C . ALA C 3 101 ? 81.275 73.838 67.980 1.00 65.13 101 ALA C C 1
ATOM 5868 O O . ALA C 3 101 ? 81.855 74.313 68.958 1.00 65.13 101 ALA C O 1
ATOM 5870 N N . ILE C 3 102 ? 81.410 72.575 67.595 1.00 65.61 102 ILE C N 1
ATOM 5871 C CA . ILE C 3 102 ? 82.423 71.682 68.132 1.00 65.61 102 ILE C CA 1
ATOM 5872 C C . ILE C 3 102 ? 83.604 71.738 67.179 1.00 65.61 102 ILE C C 1
ATOM 5873 O O . ILE C 3 102 ? 83.460 71.430 65.990 1.00 65.61 102 ILE C O 1
ATOM 5878 N N . VAL C 3 103 ? 84.765 72.149 67.691 1.00 63.15 103 VAL C N 1
ATOM 5879 C CA . VAL C 3 103 ? 85.941 72.263 66.838 1.00 63.15 103 VAL C CA 1
ATOM 5880 C C . VAL C 3 103 ? 86.457 70.880 66.457 1.00 63.15 103 VAL C C 1
ATOM 5881 O O . VAL C 3 103 ? 86.342 69.901 67.204 1.00 63.15 103 VAL C O 1
ATOM 5885 N N . ARG C 3 104 ? 87.029 70.803 65.260 1.00 66.12 104 ARG C N 1
ATOM 5886 C CA . ARG C 3 104 ? 87.613 69.564 64.784 1.00 66.12 104 ARG C CA 1
ATOM 5887 C C . ARG C 3 104 ? 88.986 69.360 65.418 1.00 66.12 104 ARG C C 1
ATOM 5888 O O . ARG C 3 104 ? 89.494 70.216 66.144 1.00 66.12 104 ARG C O 1
ATOM 5896 N N . LYS C 3 105 ? 89.590 68.202 65.136 1.00 63.35 105 LYS C N 1
ATOM 5897 C CA . LYS C 3 105 ? 90.847 67.849 65.788 1.00 63.35 105 LYS C CA 1
ATOM 5898 C C . LYS C 3 105 ? 92.003 68.709 65.286 1.00 63.35 105 LYS C C 1
ATOM 5899 O O . LYS C 3 105 ? 92.956 68.961 66.031 1.00 63.35 105 LYS C O 1
ATOM 5905 N N . LYS C 3 106 ? 91.914 69.215 64.057 1.00 62.77 106 LYS C N 1
ATOM 5906 C CA . LYS C 3 106 ? 92.955 70.079 63.517 1.00 62.77 106 LYS C CA 1
ATOM 5907 C C . LYS C 3 106 ? 92.938 71.485 64.102 1.00 62.77 106 LYS C C 1
ATOM 5908 O O . LYS C 3 106 ? 93.897 72.232 63.889 1.00 62.77 106 LYS C O 1
ATOM 5914 N N . ASP C 3 107 ? 91.886 71.865 64.827 1.00 58.96 107 ASP C N 1
ATOM 5915 C CA . ASP C 3 107 ? 91.754 73.211 65.373 1.00 58.96 107 ASP C CA 1
ATOM 5916 C C . ASP C 3 107 ? 91.619 73.226 66.888 1.00 58.96 107 ASP C C 1
ATOM 5917 O O . ASP C 3 107 ? 91.254 74.261 67.452 1.00 58.96 107 ASP C O 1
ATOM 5922 N N . ARG C 3 108 ? 91.890 72.108 67.561 1.00 53.72 108 ARG C N 1
ATOM 5923 C CA . ARG C 3 108 ? 91.718 72.064 69.007 1.00 53.72 108 ARG C CA 1
ATOM 5924 C C . ARG C 3 108 ? 92.795 72.856 69.728 1.00 53.72 108 ARG C C 1
ATOM 5925 O O . ARG C 3 108 ? 92.557 73.352 70.832 1.00 53.72 108 ARG C O 1
ATOM 5933 N N . LEU C 3 109 ? 93.978 72.985 69.128 1.00 43.38 109 LEU C N 1
ATOM 5934 C CA . LEU C 3 109 ? 95.055 73.713 69.785 1.00 43.38 109 LEU C CA 1
ATOM 5935 C C . LEU C 3 109 ? 94.871 75.217 69.658 1.00 43.38 109 LEU C C 1
ATOM 5936 O O . LEU C 3 109 ? 95.144 75.953 70.610 1.00 43.38 109 LEU C O 1
ATOM 5941 N N . LEU C 3 110 ? 94.411 75.692 68.500 1.00 41.92 110 LEU C N 1
ATOM 5942 C CA . LEU C 3 110 ? 94.196 77.123 68.329 1.00 41.92 110 LEU C CA 1
ATOM 5943 C C . LEU C 3 110 ? 92.992 77.601 69.128 1.00 41.92 110 LEU C C 1
ATOM 5944 O O . LEU C 3 110 ? 93.005 78.708 69.673 1.00 41.92 110 LEU C O 1
ATOM 5949 N N . GLU C 3 111 ? 91.953 76.779 69.230 1.00 43.59 111 GLU C N 1
ATOM 5950 C CA . GLU C 3 111 ? 90.781 77.198 69.982 1.00 43.59 111 GLU C CA 1
ATOM 5951 C C . GLU C 3 111 ? 91.021 77.134 71.483 1.00 43.59 111 GLU C C 1
ATOM 5952 O O . GLU C 3 111 ? 90.400 77.886 72.237 1.00 43.59 111 GLU C O 1
ATOM 5958 N N . TYR C 3 112 ? 91.917 76.259 71.935 1.00 37.75 112 TYR C N 1
ATOM 5959 C CA . TYR C 3 112 ? 92.371 76.322 73.318 1.00 37.75 112 TYR C CA 1
ATOM 5960 C C . TYR C 3 112 ? 93.334 77.485 73.520 1.00 37.75 112 TYR C C 1
ATOM 5961 O O . TYR C 3 112 ? 93.372 78.076 74.603 1.00 37.75 112 TYR C O 1
ATOM 5970 N N . SER C 3 113 ? 94.101 77.843 72.492 1.00 36.76 113 SER C N 1
ATOM 5971 C CA . SER C 3 113 ? 94.989 78.993 72.604 1.00 36.76 113 SER C CA 1
ATOM 5972 C C . SER C 3 113 ? 94.207 80.295 72.674 1.00 36.76 113 SER C C 1
ATOM 5973 O O . SER C 3 113 ? 94.605 81.222 73.386 1.00 36.76 113 SER C O 1
ATOM 5976 N N . LEU C 3 114 ? 93.086 80.380 71.956 1.00 38.40 114 LEU C N 1
ATOM 5977 C CA . LEU C 3 114 ? 92.258 81.578 72.015 1.00 38.40 114 LEU C CA 1
ATOM 5978 C C . LEU C 3 114 ? 91.498 81.666 73.331 1.00 38.40 114 LEU C C 1
ATOM 5979 O O . LEU C 3 114 ? 91.327 82.760 73.871 1.00 38.40 114 LEU C O 1
ATOM 5984 N N . LEU C 3 115 ? 91.023 80.531 73.852 1.00 37.29 115 LEU C N 1
ATOM 5985 C CA . LEU C 3 115 ? 90.377 80.515 75.164 1.00 37.29 115 LEU C CA 1
ATOM 5986 C C . LEU C 3 115 ? 91.337 80.902 76.274 1.00 37.29 115 LEU C C 1
ATOM 5987 O O . LEU C 3 115 ? 90.961 81.617 77.208 1.00 37.29 115 LEU C O 1
ATOM 5992 N N . ASN C 3 116 ? 92.573 80.426 76.200 1.00 36.65 116 ASN C N 1
ATOM 5993 C CA . ASN C 3 116 ? 93.545 80.760 77.226 1.00 36.65 116 ASN C CA 1
ATOM 5994 C C . ASN C 3 116 ? 94.015 82.203 77.101 1.00 36.65 116 ASN C C 1
ATOM 5995 O O . ASN C 3 116 ? 94.379 82.818 78.105 1.00 36.65 116 ASN C O 1
ATOM 6000 N N . TYR C 3 117 ? 93.989 82.769 75.893 1.00 40.35 117 TYR C N 1
ATOM 6001 C CA . TYR C 3 117 ? 94.450 84.141 75.719 1.00 40.35 117 TYR C CA 1
ATOM 6002 C C . TYR C 3 117 ? 93.450 85.144 76.277 1.00 40.35 117 TYR C C 1
ATOM 6003 O O . TYR C 3 117 ? 93.849 86.156 76.854 1.00 40.35 117 TYR C O 1
ATOM 6012 N N . VAL C 3 118 ? 92.151 84.897 76.097 1.00 39.71 118 VAL C N 1
ATOM 6013 C CA . VAL C 3 118 ? 91.139 85.731 76.738 1.00 39.71 118 VAL C CA 1
ATOM 6014 C C . VAL C 3 118 ? 91.203 85.574 78.250 1.00 39.71 118 VAL C C 1
ATOM 6015 O O . VAL C 3 118 ? 91.021 86.540 78.998 1.00 39.71 118 VAL C O 1
ATOM 6019 N N . ASP C 3 119 ? 91.505 84.364 78.720 1.00 38.98 119 ASP C N 1
ATOM 6020 C CA . ASP C 3 119 ? 91.511 84.078 80.149 1.00 38.98 119 ASP C CA 1
ATOM 6021 C C . ASP C 3 119 ? 92.651 84.778 80.882 1.00 38.98 119 ASP C C 1
ATOM 6022 O O . ASP C 3 119 ? 92.464 85.220 82.019 1.00 38.98 119 ASP C O 1
ATOM 6027 N N . VAL C 3 120 ? 93.822 84.906 80.267 1.00 40.22 120 VAL C N 1
ATOM 6028 C CA . VAL C 3 120 ? 94.987 85.436 80.962 1.00 40.22 120 VAL C CA 1
ATOM 6029 C C . VAL C 3 120 ? 95.290 86.876 80.566 1.00 40.22 120 VAL C C 1
ATOM 6030 O O . VAL C 3 120 ? 95.937 87.596 81.325 1.00 40.22 120 VAL C O 1
ATOM 6034 N N . GLU C 3 121 ? 94.828 87.337 79.404 1.00 44.03 121 GLU C N 1
ATOM 6035 C CA . GLU C 3 121 ? 95.147 88.691 78.962 1.00 44.03 121 GLU C CA 1
ATOM 6036 C C . GLU C 3 121 ? 93.944 89.623 78.982 1.00 44.03 121 GLU C C 1
ATOM 6037 O O . GLU C 3 121 ? 94.030 90.727 79.519 1.00 44.03 121 GLU C O 1
ATOM 6043 N N . ILE C 3 122 ? 92.821 89.200 78.407 1.00 42.83 122 ILE C N 1
ATOM 6044 C CA . ILE C 3 122 ? 91.665 90.078 78.278 1.00 42.83 122 ILE C CA 1
ATOM 6045 C C . ILE C 3 122 ? 90.842 90.090 79.560 1.00 42.83 122 ILE C C 1
ATOM 6046 O O . ILE C 3 122 ? 90.353 91.142 79.981 1.00 42.83 122 ILE C O 1
ATOM 6051 N N . SER C 3 123 ? 90.716 88.944 80.234 1.00 42.02 123 SER C N 1
ATOM 6052 C CA . SER C 3 123 ? 89.989 88.904 81.500 1.00 42.02 123 SER C CA 1
ATOM 6053 C C . SER C 3 123 ? 90.761 89.565 82.631 1.00 42.02 123 SER C C 1
ATOM 6054 O O . SER C 3 123 ? 90.182 89.845 83.683 1.00 42.02 123 SER C O 1
ATOM 6057 N N . ARG C 3 124 ? 92.057 89.793 82.440 1.00 46.50 124 ARG C N 1
ATOM 6058 C CA . ARG C 3 124 ? 92.828 90.623 83.354 1.00 46.50 124 ARG C CA 1
ATOM 6059 C C . ARG C 3 124 ? 92.349 92.068 83.314 1.00 46.50 124 ARG C C 1
ATOM 6060 O O . ARG C 3 124 ? 92.341 92.757 84.340 1.00 46.50 124 ARG C O 1
ATOM 6068 N N . LEU C 3 125 ? 91.931 92.537 82.138 1.00 47.61 125 LEU C N 1
ATOM 6069 C CA . LEU C 3 125 ? 91.497 93.913 81.959 1.00 47.61 125 LEU C CA 1
ATOM 6070 C C . LEU C 3 125 ? 90.054 94.143 82.373 1.00 47.61 125 LEU C C 1
ATOM 6071 O O . LEU C 3 125 ? 89.696 95.277 82.693 1.00 47.61 125 LEU C O 1
ATOM 6076 N N . THR C 3 126 ? 89.214 93.109 82.360 1.00 45.88 126 THR C N 1
ATOM 6077 C CA . THR C 3 126 ? 87.863 93.253 82.884 1.00 45.88 126 THR C CA 1
ATOM 6078 C C . THR C 3 126 ? 87.855 93.333 84.399 1.00 45.88 126 THR C C 1
ATOM 6079 O O . THR C 3 126 ? 87.055 94.075 84.973 1.00 45.88 126 THR C O 1
ATOM 6083 N N . ASP C 3 127 ? 88.736 92.589 85.063 1.00 49.13 127 ASP C N 1
ATOM 6084 C CA . ASP C 3 127 ? 88.865 92.711 86.505 1.00 49.13 127 ASP C CA 1
ATOM 6085 C C . ASP C 3 127 ? 89.594 93.982 86.908 1.00 49.13 127 ASP C C 1
ATOM 6086 O O . ASP C 3 127 ? 89.569 94.346 88.086 1.00 49.13 127 ASP C O 1
ATOM 6091 N N . TYR C 3 128 ? 90.255 94.657 85.967 1.00 53.91 128 TYR C N 1
ATOM 6092 C CA . TYR C 3 128 ? 90.728 96.008 86.237 1.00 53.91 128 TYR C CA 1
ATOM 6093 C C . TYR C 3 128 ? 89.558 96.973 86.328 1.00 53.91 128 TYR C C 1
ATOM 6094 O O . TYR C 3 128 ? 89.489 97.801 87.240 1.00 53.91 128 TYR C O 1
ATOM 6103 N N . GLN C 3 129 ? 88.686 96.922 85.326 1.00 55.67 129 GLN C N 1
ATOM 6104 C CA . GLN C 3 129 ? 87.541 97.826 85.239 1.00 55.67 129 GLN C CA 1
ATOM 6105 C C . GLN C 3 129 ? 86.409 97.494 86.199 1.00 55.67 129 GLN C C 1
ATOM 6106 O O . GLN C 3 129 ? 85.431 98.235 86.295 1.00 55.67 129 GLN C O 1
ATOM 6112 N N . LEU C 3 130 ? 86.540 96.381 86.908 1.00 50.28 130 LEU C N 1
ATOM 6113 C CA . LEU C 3 130 ? 85.509 95.973 87.846 1.00 50.28 130 LEU C CA 1
ATOM 6114 C C . LEU C 3 130 ? 85.901 96.273 89.286 1.00 50.28 130 LEU C C 1
ATOM 6115 O O . LEU C 3 130 ? 85.039 96.400 90.155 1.00 50.28 130 LEU C O 1
ATOM 6120 N N . PHE C 3 131 ? 87.203 96.386 89.542 1.00 49.31 131 PHE C N 1
ATOM 6121 C CA . PHE C 3 131 ? 87.673 96.638 90.894 1.00 49.31 131 PHE C CA 1
ATOM 6122 C C . PHE C 3 131 ? 88.617 97.823 91.002 1.00 49.31 131 PHE C C 1
ATOM 6123 O O . PHE C 3 131 ? 88.569 98.539 92.006 1.00 49.31 131 PHE C O 1
ATOM 6131 N N . LEU C 3 132 ? 89.465 98.059 90.008 1.00 50.06 132 LEU C N 1
ATOM 6132 C CA . LEU C 3 132 ? 90.451 99.121 90.106 1.00 50.06 132 LEU C CA 1
ATOM 6133 C C . LEU C 3 132 ? 90.030 100.414 89.430 1.00 50.06 132 LEU C C 1
ATOM 6134 O O . LEU C 3 132 ? 90.690 101.437 89.634 1.00 50.06 132 LEU C O 1
ATOM 6139 N N . ASN C 3 133 ? 88.963 100.405 88.639 1.00 55.21 133 ASN C N 1
ATOM 6140 C CA . ASN C 3 133 ? 88.300 101.638 88.226 1.00 55.21 133 ASN C CA 1
ATOM 6141 C C . ASN C 3 133 ? 87.511 102.136 89.425 1.00 55.21 133 ASN C C 1
ATOM 6142 O O . ASN C 3 133 ? 86.595 101.463 89.895 1.00 55.21 133 ASN C O 1
ATOM 6147 N N . THR C 3 134 ? 87.859 103.326 89.921 1.00 56.70 134 THR C N 1
ATOM 6148 C CA . THR C 3 134 ? 87.245 103.831 91.145 1.00 56.70 134 THR C CA 1
ATOM 6149 C C . THR C 3 134 ? 85.805 104.270 90.914 1.00 56.70 134 THR C C 1
ATOM 6150 O O . THR C 3 134 ? 84.995 104.280 91.847 1.00 56.70 134 THR C O 1
ATOM 6154 N N . LYS C 3 135 ? 85.466 104.635 89.679 1.00 58.14 135 LYS C N 1
ATOM 6155 C CA . LYS C 3 135 ? 84.081 104.971 89.372 1.00 58.14 135 LYS C CA 1
ATOM 6156 C C . LYS C 3 135 ? 83.216 103.720 89.333 1.00 58.14 135 LYS C C 1
ATOM 6157 O O . LYS C 3 135 ? 82.061 103.737 89.769 1.00 58.14 135 LYS C O 1
ATOM 6163 N N . ASN C 3 136 ? 83.762 102.619 88.820 1.00 56.89 136 ASN C N 1
ATOM 6164 C CA . ASN C 3 136 ? 82.988 101.389 88.710 1.00 56.89 136 ASN C CA 1
ATOM 6165 C C . ASN C 3 136 ? 82.934 100.647 90.037 1.00 56.89 136 ASN C C 1
ATOM 6166 O O . ASN C 3 136 ? 81.921 100.023 90.369 1.00 56.89 136 ASN C O 1
ATOM 6171 N N . TYR C 3 137 ? 84.027 100.684 90.799 1.00 55.92 137 TYR C N 1
ATOM 6172 C CA . TYR C 3 137 ? 84.103 99.906 92.031 1.00 55.92 137 TYR C CA 1
ATOM 6173 C C . TYR C 3 137 ? 83.196 100.481 93.106 1.00 55.92 137 TYR C C 1
ATOM 6174 O O . TYR C 3 137 ? 82.508 99.739 93.813 1.00 55.92 137 TYR C O 1
ATOM 6183 N N . ASN C 3 138 ? 83.172 101.804 93.236 1.00 59.44 138 ASN C N 1
ATOM 6184 C CA . ASN C 3 138 ? 82.440 102.448 94.317 1.00 59.44 138 ASN C CA 1
ATOM 6185 C C . ASN C 3 138 ? 80.950 102.524 94.022 1.00 59.44 138 ASN C C 1
ATOM 6186 O O . ASN C 3 138 ? 80.128 102.303 94.914 1.00 59.44 138 ASN C O 1
ATOM 6191 N N . GLU C 3 139 ? 80.591 102.836 92.782 1.00 59.74 139 GLU C N 1
ATOM 6192 C CA . GLU C 3 139 ? 79.188 102.926 92.406 1.00 59.74 139 GLU C CA 1
ATOM 6193 C C . GLU C 3 139 ? 78.539 101.553 92.316 1.00 59.74 139 GLU C C 1
ATOM 6194 O O . GLU C 3 139 ? 77.435 101.347 92.826 1.00 59.74 139 GLU C O 1
ATOM 6200 N N . TYR C 3 140 ? 79.213 100.610 91.661 1.00 61.99 140 TYR C N 1
ATOM 6201 C CA . TYR C 3 140 ? 78.557 99.361 91.295 1.00 61.99 140 TYR C CA 1
AT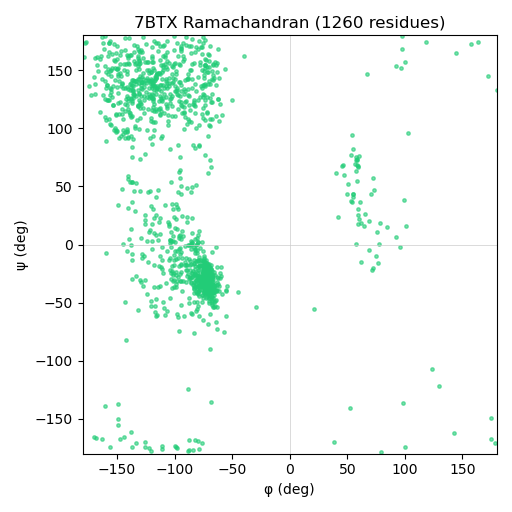OM 6202 C C . TYR C 3 140 ? 79.052 98.173 92.111 1.00 61.99 140 TYR C C 1
ATOM 6203 O O . TYR C 3 140 ? 78.250 97.478 92.743 1.00 61.99 140 TYR C O 1
ATOM 6212 N N . THR C 3 141 ? 80.361 97.931 92.119 1.00 58.80 141 THR C N 1
ATOM 6213 C CA . THR C 3 141 ? 80.910 96.622 92.456 1.00 58.80 141 THR C CA 1
ATOM 6214 C C . THR C 3 141 ? 80.871 96.299 93.946 1.00 58.80 141 THR C C 1
ATOM 6215 O O . THR C 3 141 ? 80.462 95.195 94.316 1.00 58.80 141 THR C O 1
ATOM 6219 N N . LYS C 3 142 ? 81.274 97.231 94.816 1.00 60.36 142 LYS C N 1
ATOM 6220 C CA . LYS C 3 142 ? 81.356 96.915 96.240 1.00 60.36 142 LYS C CA 1
ATOM 6221 C C . LYS C 3 142 ? 79.978 96.768 96.875 1.00 60.36 142 LYS C C 1
ATOM 6222 O O . LYS C 3 142 ? 79.842 96.093 97.901 1.00 60.36 142 LYS C O 1
ATOM 6228 N N . LYS C 3 143 ? 78.951 97.365 96.277 1.00 62.86 143 LYS C N 1
ATOM 6229 C CA . LYS C 3 143 ? 77.574 97.247 96.749 1.00 62.86 143 LYS C CA 1
ATOM 6230 C C . LYS C 3 143 ? 76.791 96.230 95.936 1.00 62.86 143 LYS C C 1
ATOM 6231 O O . LYS C 3 143 ? 75.562 96.287 95.861 1.00 62.86 143 LYS C O 1
ATOM 6237 N N . LEU C 3 144 ? 77.492 95.292 95.305 1.00 63.61 144 LEU C N 1
ATOM 6238 C CA . LEU C 3 144 ? 76.865 94.181 94.611 1.00 63.61 144 LEU C CA 1
ATOM 6239 C C . LEU C 3 144 ? 76.896 92.892 95.409 1.00 63.61 144 LEU C C 1
ATOM 6240 O O . LEU C 3 144 ? 76.028 92.039 95.208 1.00 63.61 144 LEU C O 1
ATOM 6245 N N . PHE C 3 145 ? 77.846 92.741 96.323 1.00 61.64 145 PHE C N 1
ATOM 6246 C CA . PHE C 3 145 ? 77.968 91.559 97.160 1.00 61.64 145 PHE C CA 1
ATOM 6247 C C . PHE C 3 145 ? 77.018 91.578 98.343 1.00 61.64 145 PHE C C 1
ATOM 6248 O O . PHE C 3 145 ? 76.967 90.598 99.091 1.00 61.64 145 PHE C O 1
ATOM 6256 N N . SER C 3 146 ? 76.280 92.670 98.538 1.00 65.48 146 SER C N 1
ATOM 6257 C CA . SER C 3 146 ? 75.242 92.693 99.560 1.00 65.48 146 SER C CA 1
ATOM 6258 C C . SER C 3 146 ? 74.077 91.799 99.166 1.00 65.48 146 SER C C 1
ATOM 6259 O O . SER C 3 146 ? 73.398 91.234 100.031 1.00 65.48 146 SER C O 1
ATOM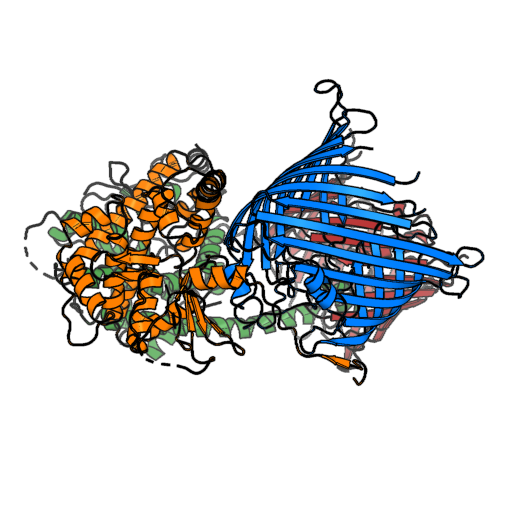 6262 N N . LYS C 3 147 ? 73.836 91.656 97.864 1.00 63.75 147 LYS C N 1
ATOM 6263 C CA . LYS C 3 147 ? 72.748 90.825 97.377 1.00 63.75 147 LYS C CA 1
ATOM 6264 C C . LYS C 3 147 ? 73.199 89.419 97.016 1.00 63.75 147 LYS C C 1
ATOM 6265 O O . LYS C 3 147 ? 72.351 88.564 96.744 1.00 63.75 147 LYS C O 1
ATOM 6271 N N . LEU C 3 148 ? 74.504 89.157 97.015 1.00 60.77 148 LEU C N 1
ATOM 6272 C CA . LEU C 3 148 ? 75.017 87.839 96.662 1.00 60.77 148 LEU C CA 1
ATOM 6273 C C . LEU C 3 148 ? 75.391 87.003 97.875 1.00 60.77 148 LEU C C 1
ATOM 6274 O O . LEU C 3 148 ? 75.179 85.786 97.864 1.00 60.77 148 LEU C O 1
ATOM 6279 N N . LEU C 3 149 ? 75.927 87.619 98.918 1.00 63.83 149 LEU C N 1
ATOM 6280 C CA . LEU C 3 149 ? 76.460 86.911 100.068 1.00 63.83 149 LEU C CA 1
ATOM 6281 C C . LEU C 3 149 ? 75.572 87.143 101.291 1.00 63.83 149 LEU C C 1
ATOM 6282 O O . LEU C 3 149 ? 74.491 87.734 101.199 1.00 63.83 149 LEU C O 1
ATOM 6287 N N . TYR C 3 150 ? 76.026 86.662 102.445 1.00 71.28 150 TYR C N 1
ATOM 6288 C CA . TYR C 3 150 ? 75.231 86.664 103.663 1.00 71.28 150 TYR C CA 1
ATOM 6289 C C . TYR C 3 150 ? 75.761 87.687 104.668 1.00 71.28 150 TYR C C 1
ATOM 6290 O O . TYR C 3 150 ? 76.905 88.137 104.588 1.00 71.28 150 TYR C O 1
ATOM 6299 N N . PHE C 3 151 ? 74.899 88.019 105.649 1.00 74.21 151 PHE C N 1
ATOM 6300 C CA . PHE C 3 151 ? 74.896 89.217 106.498 1.00 74.21 151 PHE C CA 1
ATOM 6301 C C . PHE C 3 151 ? 76.233 89.667 107.100 1.00 74.21 151 PHE C C 1
ATOM 6302 O O . PHE C 3 151 ? 76.468 90.881 107.143 1.00 74.21 151 PHE C O 1
ATOM 6310 N N . PRO C 3 152 ? 77.125 88.797 107.600 1.00 72.87 152 PRO C N 1
ATOM 6311 C CA . PRO C 3 152 ? 78.427 89.333 108.025 1.00 72.87 152 PRO C CA 1
ATOM 6312 C C . PRO C 3 152 ? 79.437 89.419 106.900 1.00 72.87 152 PRO C C 1
ATOM 6313 O O . PRO C 3 152 ? 80.325 90.279 106.938 1.00 72.87 152 PRO C O 1
ATOM 6317 N N . MET C 3 153 ? 79.323 88.561 105.887 1.00 71.96 153 MET C N 1
ATOM 6318 C CA . MET C 3 153 ? 80.347 88.436 104.853 1.00 71.96 153 MET C CA 1
ATOM 6319 C C . MET C 3 153 ? 79.977 89.294 103.644 1.00 71.96 153 MET C C 1
ATOM 6320 O O . MET C 3 153 ? 79.749 88.808 102.539 1.00 71.96 153 MET C O 1
ATOM 6325 N N . TRP C 3 154 ? 79.932 90.603 103.864 1.00 66.56 154 TRP C N 1
ATOM 6326 C CA . TRP C 3 154 ? 79.626 91.539 102.795 1.00 66.56 154 TRP C CA 1
ATOM 6327 C C . TRP C 3 154 ? 80.794 92.418 102.395 1.00 66.56 154 TRP C C 1
ATOM 6328 O O . TRP C 3 154 ? 80.772 92.976 101.293 1.00 66.56 154 TRP C O 1
ATOM 6339 N N . TYR C 3 155 ? 81.806 92.562 103.244 1.00 60.04 155 TYR C N 1
ATOM 6340 C CA . TYR C 3 155 ? 82.818 93.590 103.075 1.00 60.04 155 TYR C CA 1
ATOM 6341 C C . TYR C 3 155 ? 84.225 93.040 102.913 1.00 60.04 155 TYR C C 1
ATOM 6342 O O . TYR C 3 155 ? 85.152 93.820 102.690 1.00 60.04 155 TYR C O 1
ATOM 6351 N N . ASN C 3 156 ? 84.415 91.728 103.015 1.00 57.36 156 ASN C N 1
ATOM 6352 C CA . ASN C 3 156 ? 85.735 91.139 102.843 1.00 57.36 156 ASN C CA 1
ATOM 6353 C C . ASN C 3 156 ? 85.963 90.583 101.448 1.00 57.36 156 ASN C C 1
ATOM 6354 O O . ASN C 3 156 ? 87.099 90.593 100.970 1.00 57.36 156 ASN C O 1
ATOM 6359 N N . THR C 3 157 ? 84.911 90.098 100.793 1.00 55.84 157 THR C N 1
ATOM 6360 C CA . THR C 3 157 ? 85.050 89.569 99.437 1.00 55.84 157 THR C CA 1
ATOM 6361 C C . THR C 3 157 ? 85.374 90.635 98.387 1.00 55.84 157 THR C C 1
ATOM 6362 O O . THR C 3 157 ? 86.298 90.398 97.590 1.00 55.84 157 THR C O 1
ATOM 6366 N N . PRO C 3 158 ? 84.713 91.807 98.314 1.00 56.80 158 PRO C N 1
ATOM 6367 C CA . PRO C 3 158 ? 85.164 92.801 97.324 1.00 56.80 158 PRO C CA 1
ATOM 6368 C C . PRO C 3 158 ? 86.496 93.448 97.658 1.00 56.80 158 PRO C C 1
ATOM 6369 O O . PRO C 3 158 ? 87.117 94.022 96.759 1.00 56.80 158 PRO C O 1
ATOM 6373 N N . LEU C 3 159 ? 86.957 93.375 98.904 1.00 55.09 159 LEU C N 1
ATOM 6374 C CA . LEU C 3 159 ? 88.288 93.872 99.223 1.00 55.09 159 LEU C CA 1
ATOM 6375 C C . LEU C 3 159 ? 89.364 92.883 98.799 1.00 55.09 159 LEU C C 1
ATOM 6376 O O . LEU C 3 159 ? 90.475 93.287 98.444 1.00 55.09 159 LEU C O 1
ATOM 6381 N N . GLN C 3 160 ? 89.050 91.586 98.838 1.00 54.07 160 GLN C N 1
ATOM 6382 C CA . GLN C 3 160 ? 89.992 90.567 98.388 1.00 54.07 160 GLN C CA 1
ATOM 6383 C C . GLN C 3 160 ? 90.163 90.608 96.878 1.00 54.07 160 GLN C C 1
ATOM 6384 O O . GLN C 3 160 ? 91.289 90.608 96.372 1.00 54.07 160 GLN C O 1
ATOM 6390 N N . LEU C 3 161 ? 89.050 90.643 96.143 1.00 50.02 161 LEU C N 1
ATOM 6391 C CA . LEU C 3 161 ? 89.110 90.618 94.686 1.00 50.02 161 LEU C CA 1
ATOM 6392 C C . LEU C 3 161 ? 89.716 91.891 94.115 1.00 50.02 161 LEU C C 1
ATOM 6393 O O . LEU C 3 161 ? 90.267 91.872 93.011 1.00 50.02 161 LEU C O 1
ATOM 6398 N N . ARG C 3 162 ? 89.616 93.003 94.841 1.00 50.96 162 ARG C N 1
ATOM 6399 C CA . ARG C 3 162 ? 90.266 94.239 94.437 1.00 50.96 162 ARG C CA 1
ATOM 6400 C C . ARG C 3 162 ? 91.756 94.203 94.740 1.00 50.96 162 ARG C C 1
ATOM 6401 O O . ARG C 3 162 ? 92.538 94.842 94.033 1.00 50.96 162 ARG C O 1
ATOM 6409 N N . SER C 3 163 ? 92.159 93.462 95.770 1.00 49.86 163 SER C N 1
ATOM 6410 C CA . SER C 3 163 ? 93.571 93.238 96.049 1.00 49.86 163 SER C CA 1
ATOM 6411 C C . SER C 3 163 ? 94.186 92.262 95.058 1.00 49.86 163 SER C C 1
ATOM 6412 O O . SER C 3 163 ? 95.357 92.400 94.692 1.00 49.86 163 SER C O 1
ATOM 6415 N N . GLN C 3 164 ? 93.413 91.268 94.621 1.00 46.56 164 GLN C N 1
ATOM 6416 C CA . GLN C 3 164 ? 93.916 90.299 93.657 1.00 46.56 164 GLN C CA 1
ATOM 6417 C C . GLN C 3 164 ? 94.000 90.899 92.264 1.00 46.56 164 GLN C C 1
ATOM 6418 O O . GLN C 3 164 ? 94.873 90.528 91.476 1.00 46.56 164 GLN C O 1
ATOM 6424 N N . ALA C 3 165 ? 93.098 91.824 91.939 1.00 47.90 165 ALA C N 1
ATOM 6425 C CA . ALA C 3 165 ? 93.152 92.479 90.639 1.00 47.90 165 ALA C CA 1
ATOM 6426 C C . ALA C 3 165 ? 94.301 93.471 90.576 1.00 47.90 165 ALA C C 1
ATOM 6427 O O . ALA C 3 165 ? 94.790 93.796 89.491 1.00 47.90 165 ALA C O 1
ATOM 6429 N N . ARG C 3 166 ? 94.737 93.969 91.729 1.00 50.21 166 ARG C N 1
ATOM 6430 C CA . ARG C 3 166 ? 95.871 94.879 91.779 1.00 50.21 166 ARG C CA 1
ATOM 6431 C C . ARG C 3 166 ? 97.184 94.134 91.585 1.00 50.21 166 ARG C C 1
ATOM 6432 O O . ARG C 3 166 ? 98.111 94.660 90.965 1.00 50.21 166 ARG C O 1
ATOM 6440 N N . GLU C 3 167 ? 97.276 92.908 92.103 1.00 47.95 167 GLU C N 1
ATOM 6441 C CA . GLU C 3 167 ? 98.468 92.093 91.894 1.00 47.95 167 GLU C CA 1
ATOM 6442 C C . GLU C 3 167 ? 98.563 91.609 90.456 1.00 47.95 167 GLU C C 1
ATOM 6443 O O . GLU C 3 167 ? 99.662 91.473 89.911 1.00 47.95 167 GLU C O 1
ATOM 6449 N N . ASN C 3 168 ? 97.423 91.330 89.829 1.00 48.21 168 ASN C N 1
ATOM 6450 C CA . ASN C 3 168 ? 97.424 90.823 88.467 1.00 48.21 168 ASN C CA 1
ATOM 6451 C C . ASN C 3 168 ? 97.667 91.918 87.438 1.00 48.21 168 ASN C C 1
ATOM 6452 O O . ASN C 3 168 ? 98.041 91.611 86.302 1.00 48.21 168 ASN C O 1
ATOM 6457 N N . CYS C 3 169 ? 97.481 93.182 87.804 1.00 54.52 169 CYS C N 1
ATOM 6458 C CA . CYS C 3 169 ? 97.559 94.274 86.846 1.00 54.52 169 CYS C CA 1
ATOM 6459 C C . CYS C 3 169 ? 98.658 95.280 87.143 1.00 54.52 169 CYS C C 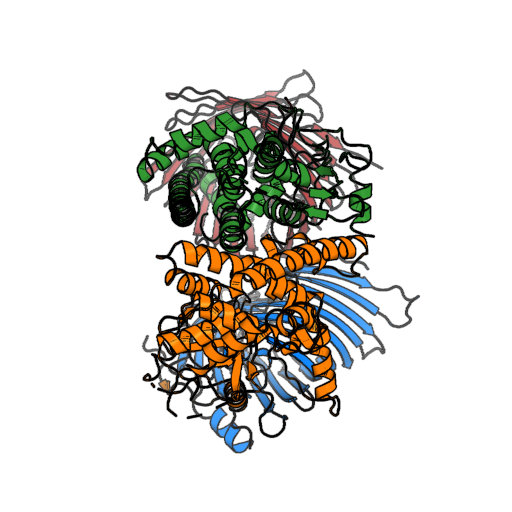1
ATOM 6460 O O . CYS C 3 169 ? 98.696 96.328 86.491 1.00 54.52 169 CYS C O 1
ATOM 6463 N N . GLU C 3 170 ? 99.559 94.998 88.088 1.00 59.07 170 GLU C N 1
ATOM 6464 C CA . GLU C 3 170 ? 100.471 96.031 88.572 1.00 59.07 170 GLU C CA 1
ATOM 6465 C C . GLU C 3 170 ? 101.589 96.334 87.584 1.00 59.07 170 GLU C C 1
ATOM 6466 O O . GLU C 3 170 ? 102.092 97.462 87.551 1.00 59.07 170 GLU C O 1
ATOM 6472 N N . GLU C 3 171 ? 101.996 95.357 86.778 1.00 62.48 171 GLU C N 1
ATOM 6473 C CA . GLU C 3 171 ? 103.180 95.506 85.934 1.00 62.48 171 GLU C CA 1
ATOM 6474 C C . GLU C 3 171 ? 102.832 95.948 84.521 1.00 62.48 171 GLU C C 1
ATOM 6475 O O . GLU C 3 171 ? 103.708 96.026 83.658 1.00 62.48 171 GLU C O 1
ATOM 6481 N N . ILE C 3 172 ? 101.566 96.251 84.250 1.00 62.84 172 ILE C N 1
ATOM 6482 C CA . ILE C 3 172 ? 101.194 96.826 82.963 1.00 62.84 172 ILE C CA 1
ATOM 6483 C C . ILE C 3 172 ? 100.460 98.148 83.166 1.00 62.84 172 ILE C C 1
ATOM 6484 O O . ILE C 3 172 ? 100.710 99.122 82.448 1.00 62.84 172 ILE C O 1
ATOM 6489 N N . ILE C 3 173 ? 99.549 98.195 84.139 1.00 61.73 173 ILE C N 1
ATOM 6490 C CA . ILE C 3 173 ? 98.763 99.385 84.443 1.00 61.73 173 ILE C CA 1
ATOM 6491 C C . ILE C 3 173 ? 99.101 99.747 85.884 1.00 61.73 173 ILE C C 1
ATOM 6492 O O . ILE C 3 173 ? 99.777 98.981 86.575 1.00 61.73 173 ILE C O 1
ATOM 6497 N N . GLY C 3 174 ? 98.668 100.910 86.349 1.00 67.47 174 GLY C N 1
ATOM 6498 C CA . GLY C 3 174 ? 98.916 101.295 87.723 1.00 67.47 174 GLY C CA 1
ATOM 6499 C C . GLY C 3 174 ? 97.823 100.854 88.672 1.00 67.47 174 GLY C C 1
ATOM 6500 O O . GLY C 3 174 ? 96.660 101.210 88.496 1.00 67.47 174 GLY C O 1
ATOM 6501 N N . GLU C 3 186 ? 106.581 109.180 111.615 1.00 63.55 186 GLU C N 1
ATOM 6502 C CA . GLU C 3 186 ? 105.414 110.010 111.895 1.00 63.55 186 GLU C CA 1
ATOM 6503 C C . GLU C 3 186 ? 105.796 111.477 112.052 1.00 63.55 186 GLU C C 1
ATOM 6504 O O . GLU C 3 186 ? 105.033 112.266 112.603 1.00 63.55 186 GLU C O 1
ATOM 6506 N N . SER C 3 187 ? 106.986 111.839 111.569 1.00 67.39 187 SER C N 1
ATOM 6507 C CA . SER C 3 187 ? 107.428 113.227 111.660 1.00 67.39 187 SER C CA 1
ATOM 6508 C C . SER C 3 187 ? 106.831 114.063 110.536 1.00 67.39 187 SER C C 1
ATOM 6509 O O . SER C 3 187 ? 106.674 115.281 110.670 1.00 67.39 187 SER C O 1
ATOM 6511 N N . LYS C 3 188 ? 106.498 113.423 109.412 1.00 76.23 188 LYS C N 1
ATOM 6512 C CA . LYS C 3 188 ? 105.855 114.134 108.311 1.00 76.23 188 LYS C CA 1
ATOM 6513 C C . LYS C 3 188 ? 104.435 114.541 108.683 1.00 76.23 188 LYS C C 1
ATOM 6514 O O . LYS C 3 188 ? 103.908 115.541 108.183 1.00 76.23 188 LYS C O 1
ATOM 6516 N N . ALA C 3 189 ? 103.796 113.763 109.559 1.00 77.77 189 ALA C N 1
ATOM 6517 C CA . ALA C 3 189 ? 102.531 114.181 110.150 1.00 77.77 189 ALA C CA 1
ATOM 6518 C C . ALA C 3 189 ? 102.753 115.316 111.142 1.00 77.77 189 ALA C C 1
ATOM 6519 O O . ALA C 3 189 ? 101.923 116.219 111.277 1.00 77.77 189 ALA C O 1
ATOM 6521 N N . MET C 3 190 ? 103.884 115.278 111.850 1.00 78.52 190 MET C N 1
ATOM 6522 C CA . MET C 3 190 ? 104.234 116.361 112.763 1.00 78.52 190 MET C CA 1
ATOM 6523 C C . MET C 3 190 ? 104.789 117.555 112.002 1.00 78.52 190 MET C C 1
ATOM 6524 O O . MET C 3 190 ? 104.858 118.669 112.531 1.00 78.52 190 MET C O 1
ATOM 6526 N N . GLU C 3 191 ? 105.212 117.331 110.756 1.00 79.78 191 GLU C N 1
ATOM 6527 C CA . GLU C 3 191 ? 105.687 118.420 109.913 1.00 79.78 191 GLU C CA 1
ATOM 6528 C C . GLU C 3 191 ? 104.545 119.343 109.524 1.00 79.78 191 GLU C C 1
ATOM 6529 O O . GLU C 3 191 ? 104.553 120.534 109.845 1.00 79.78 191 GLU C O 1
ATOM 6531 N N . SER C 3 192 ? 103.541 118.785 108.839 1.00 87.73 192 SER C N 1
ATOM 6532 C CA . SER C 3 192 ? 102.423 119.572 108.330 1.00 87.73 192 SER C CA 1
ATOM 6533 C C . SER C 3 192 ? 101.561 120.115 109.463 1.00 87.73 192 SER C C 1
ATOM 6534 O O . SER C 3 192 ? 100.911 121.153 109.318 1.00 87.73 192 SER C O 1
ATOM 6536 N N . ALA C 3 193 ? 101.537 119.419 110.601 1.00 87.89 193 ALA C N 1
ATOM 6537 C CA . ALA C 3 193 ? 100.870 119.956 111.780 1.00 87.89 193 ALA C CA 1
ATOM 6538 C C . ALA C 3 193 ? 101.609 121.182 112.304 1.00 87.89 193 ALA C C 1
ATOM 6539 O O . ALA C 3 193 ? 100.999 122.120 112.826 1.00 87.89 193 ALA C O 1
ATOM 6541 N N . SER C 3 194 ? 102.935 121.188 112.172 1.00 85.92 194 SER C N 1
ATOM 6542 C CA . SER C 3 194 ? 103.696 122.386 112.509 1.00 85.92 194 SER C CA 1
ATOM 6543 C C . SER C 3 194 ? 103.876 123.284 111.292 1.00 85.92 194 SER C C 1
ATOM 6544 O O . SER C 3 194 ? 104.489 124.352 111.389 1.00 85.92 194 SER C O 1
ATOM 6546 N N . GLN C 3 195 ? 103.369 122.861 110.129 1.00 90.38 195 GLN C N 1
ATOM 6547 C CA . GLN C 3 195 ? 103.428 123.721 108.949 1.00 90.38 195 GLN C CA 1
ATOM 6548 C C . GLN C 3 195 ? 102.052 124.267 108.591 1.00 90.38 195 GLN C C 1
ATOM 6549 O O . GLN C 3 195 ? 101.843 125.482 108.598 1.00 90.38 195 GLN C O 1
ATOM 6551 N N . LEU C 3 196 ? 101.091 123.382 108.298 1.00 93.71 196 LEU C N 1
ATOM 6552 C CA . LEU C 3 196 ? 99.804 123.813 107.759 1.00 93.71 196 LEU C CA 1
ATOM 6553 C C . LEU C 3 196 ? 98.852 124.337 108.824 1.00 93.71 196 LEU C C 1
ATOM 6554 O O . LEU C 3 196 ? 98.012 125.188 108.514 1.00 93.71 196 LEU C O 1
ATOM 6556 N N . ALA C 3 197 ? 98.946 123.844 110.061 1.00 91.96 197 ALA C N 1
ATOM 6557 C CA . ALA C 3 197 ? 98.220 124.489 111.150 1.00 91.96 197 ALA C CA 1
ATOM 6558 C C . ALA C 3 197 ? 98.908 125.784 111.555 1.00 91.96 197 ALA C C 1
ATOM 6559 O O . ALA C 3 197 ? 98.259 126.719 112.038 1.00 91.96 197 ALA C O 1
ATOM 6561 N N . GLN C 3 198 ? 100.228 125.853 111.364 1.00 86.07 198 GLN C N 1
ATOM 6562 C CA . GLN C 3 198 ? 100.927 127.127 111.465 1.00 86.07 198 GLN C CA 1
ATOM 6563 C C . GLN C 3 198 ? 100.816 127.931 110.177 1.00 86.07 198 GLN C C 1
ATOM 6564 O O . GLN C 3 198 ? 101.351 129.036 110.098 1.00 86.07 198 GLN C O 1
ATOM 6566 N N . SER C 3 199 ? 100.202 127.378 109.134 1.00 89.67 199 SER C N 1
ATOM 6567 C CA . SER C 3 199 ? 99.902 128.195 107.967 1.00 89.67 199 SER C CA 1
ATOM 6568 C C . SER C 3 199 ? 98.465 128.687 107.984 1.00 89.67 199 SER C C 1
ATOM 6569 O O . SER C 3 199 ? 98.225 129.897 107.931 1.00 89.67 199 SER C O 1
ATOM 6571 N N . LYS C 3 200 ? 97.518 127.733 108.005 1.00 94.81 200 LYS C N 1
ATOM 6572 C CA . LYS C 3 200 ? 96.085 127.931 107.708 1.00 94.81 200 LYS C CA 1
ATOM 6573 C C . LYS C 3 200 ? 95.853 128.483 106.294 1.00 94.81 200 LYS C C 1
ATOM 6574 O O . LYS C 3 200 ? 94.774 128.988 105.979 1.00 94.81 200 LYS C O 1
ATOM 6580 N N . THR C 3 201 ? 96.864 128.374 105.428 1.00 98.74 201 THR C N 1
ATOM 6581 C CA . THR C 3 201 ? 96.805 128.925 104.081 1.00 98.74 201 THR C CA 1
ATOM 6582 C C . THR C 3 201 ? 96.979 127.805 103.066 1.00 98.74 201 THR C C 1
ATOM 6583 O O . THR C 3 201 ? 96.197 127.693 102.116 1.00 98.74 201 THR C O 1
ATOM 6587 N N . PHE C 3 202 ? 98.003 126.966 103.258 1.00 105.55 202 PHE C N 1
ATOM 6588 C CA . PHE C 3 202 ? 98.030 125.706 102.528 1.00 105.55 202 PHE C CA 1
ATOM 6589 C C . PHE C 3 202 ? 97.520 124.564 103.393 1.00 105.55 202 PHE C C 1
ATOM 6590 O O . PHE C 3 202 ? 97.850 123.400 103.143 1.00 105.55 202 PHE C O 1
ATOM 6598 N N . LYS C 3 203 ? 96.734 124.882 104.424 1.00 107.15 203 LYS C N 1
ATOM 6599 C CA . LYS C 3 203 ? 95.909 123.877 105.083 1.00 107.15 203 LYS C CA 1
ATOM 6600 C C . LYS C 3 203 ? 94.871 123.321 104.118 1.00 107.15 203 LYS C C 1
ATOM 6601 O O . LYS C 3 203 ? 94.766 122.106 103.917 1.00 107.15 203 LYS C O 1
ATOM 6607 N N . ILE C 3 204 ? 94.092 124.217 103.509 1.00 110.36 204 ILE C N 1
ATOM 6608 C CA . ILE C 3 204 ? 93.089 123.805 102.533 1.00 110.36 204 ILE C CA 1
ATOM 6609 C C . ILE C 3 204 ? 93.758 123.419 101.220 1.00 110.36 204 ILE C C 1
ATOM 6610 O O . ILE C 3 204 ? 93.245 122.585 100.464 1.00 110.36 204 ILE C O 1
ATOM 6615 N N . ALA C 3 205 ? 94.926 124.000 100.939 1.00 113.99 205 ALA C N 1
ATOM 6616 C CA . ALA C 3 205 ? 95.622 123.687 99.696 1.00 113.99 205 ALA C CA 1
ATOM 6617 C C . ALA C 3 205 ? 96.498 122.446 99.838 1.00 113.99 205 ALA C C 1
ATOM 6618 O O . ALA C 3 205 ? 97.167 122.046 98.880 1.00 113.99 205 ALA C O 1
ATOM 6620 N N . HIS C 3 206 ? 96.526 121.833 101.027 1.00 116.87 206 HIS C N 1
ATOM 6621 C CA . HIS C 3 206 ? 97.236 120.563 101.185 1.00 116.87 206 HIS C CA 1
ATOM 6622 C C . HIS C 3 206 ? 96.504 119.435 100.471 1.00 116.87 206 HIS C C 1
ATOM 6623 O O . HIS C 3 206 ? 97.130 118.525 99.917 1.00 116.87 206 HIS C O 1
ATOM 6630 N N . LYS C 3 207 ? 95.172 119.466 100.494 1.00 117.68 207 LYS C N 1
ATOM 6631 C CA . LYS C 3 207 ? 94.408 118.468 99.757 1.00 117.68 207 LYS C CA 1
ATOM 6632 C C . LYS C 3 207 ? 94.365 118.834 98.278 1.00 117.68 207 LYS C C 1
ATOM 6633 O O . LYS C 3 207 ? 94.177 117.970 97.414 1.00 117.68 207 LYS C O 1
ATOM 6639 N N . ASN C 3 208 ? 94.577 120.118 97.968 1.00 117.88 208 ASN C N 1
ATOM 6640 C CA . ASN C 3 208 ? 94.714 120.543 96.577 1.00 117.88 208 ASN C CA 1
ATOM 6641 C C . ASN C 3 208 ? 96.043 120.086 95.986 1.00 117.88 208 ASN C C 1
ATOM 6642 O O . ASN C 3 208 ? 96.213 120.071 94.761 1.00 117.88 208 ASN C O 1
ATOM 6647 N N . LYS C 3 209 ? 97.010 119.746 96.841 1.00 118.89 209 LYS C N 1
ATOM 6648 C CA . LYS C 3 209 ? 98.241 119.125 96.366 1.00 118.89 209 LYS C CA 1
ATOM 6649 C C . LYS C 3 209 ? 97.968 117.730 95.820 1.00 118.89 209 LYS C C 1
ATOM 6650 O O . LYS C 3 209 ? 98.346 117.410 94.688 1.00 118.89 209 LYS C O 1
ATOM 6656 N N . ILE C 3 210 ? 97.291 116.891 96.609 1.00 118.12 210 ILE C N 1
ATOM 6657 C CA . ILE C 3 210 ? 97.280 115.458 96.327 1.00 118.12 210 ILE C CA 1
ATOM 6658 C C . ILE C 3 210 ? 96.201 115.095 95.313 1.00 118.12 210 ILE C C 1
ATOM 6659 O O . ILE C 3 210 ? 96.340 114.108 94.583 1.00 118.12 210 ILE C O 1
ATOM 6664 N N . LYS C 3 211 ? 95.111 115.865 95.242 1.00 116.94 211 LYS C N 1
ATOM 6665 C CA . LYS C 3 211 ? 94.086 115.538 94.252 1.00 116.94 211 LYS C CA 1
ATOM 6666 C C . LYS C 3 211 ? 94.417 116.148 92.893 1.00 116.94 211 LYS C C 1
ATOM 6667 O O . LYS C 3 211 ? 93.956 115.657 91.856 1.00 116.94 211 LYS C O 1
ATOM 6673 N N . GLY C 3 212 ? 95.204 117.228 92.876 1.00 116.03 212 GLY C N 1
ATOM 6674 C CA . GLY C 3 212 ? 95.794 117.682 91.630 1.00 116.03 212 GLY C CA 1
ATOM 6675 C C . GLY C 3 212 ? 96.952 116.814 91.202 1.00 116.03 212 GLY C C 1
ATOM 6676 O O . GLY C 3 212 ? 97.293 116.766 90.015 1.00 116.03 212 GLY C O 1
ATOM 6677 N N . LYS C 3 213 ? 97.572 116.124 92.160 1.00 114.43 213 LYS C N 1
ATOM 6678 C CA . LYS C 3 213 ? 98.516 115.055 91.861 1.00 114.43 213 LYS C CA 1
ATOM 6679 C C . LYS C 3 213 ? 97.804 113.835 91.291 1.00 114.43 213 LYS C C 1
ATOM 6680 O O . LYS C 3 213 ? 98.302 113.199 90.353 1.00 114.43 213 LYS C O 1
ATOM 6686 N N . GLN C 3 214 ? 96.614 113.530 91.815 1.00 109.78 214 GLN C N 1
ATOM 6687 C CA . GLN C 3 214 ? 95.959 112.264 91.504 1.00 109.78 214 GLN C CA 1
ATOM 6688 C C . GLN C 3 214 ? 95.293 112.290 90.133 1.00 109.78 214 GLN C C 1
ATOM 6689 O O . GLN C 3 214 ? 95.180 111.249 89.476 1.00 109.78 214 GLN C O 1
ATOM 6695 N N . GLU C 3 215 ? 94.864 113.469 89.673 1.00 106.32 215 GLU C N 1
ATOM 6696 C CA . GLU C 3 215 ? 93.998 113.521 88.496 1.00 106.32 215 GLU C CA 1
ATOM 6697 C C . GLU C 3 215 ? 94.774 113.284 87.205 1.00 106.32 215 GLU C C 1
ATOM 6698 O O . GLU C 3 215 ? 94.316 112.542 86.330 1.00 106.32 215 GLU C O 1
ATOM 6704 N N . LEU C 3 216 ? 95.952 113.892 87.069 1.00 102.22 216 LEU C N 1
ATOM 6705 C CA . LEU C 3 216 ? 96.767 113.626 85.887 1.00 102.22 216 LEU C CA 1
ATOM 6706 C C . LEU C 3 216 ? 97.525 112.313 86.027 1.00 102.22 216 LEU C C 1
ATOM 6707 O O . LEU C 3 216 ? 98.080 111.803 85.048 1.00 102.22 216 LEU C O 1
ATOM 6712 N N . GLN C 3 217 ? 97.574 111.757 87.240 1.00 96.12 217 GLN C N 1
ATOM 6713 C CA . GLN C 3 217 ? 98.117 110.414 87.411 1.00 96.12 217 GLN C CA 1
ATOM 6714 C C . GLN C 3 217 ? 97.062 109.362 87.096 1.00 96.12 217 GLN C C 1
ATOM 6715 O O . GLN C 3 217 ? 97.390 108.209 86.798 1.00 96.12 217 GLN C O 1
ATOM 6721 N N . GLN C 3 218 ? 95.786 109.740 87.148 1.00 92.52 218 GLN C N 1
ATOM 6722 C CA . GLN C 3 218 ? 94.722 108.810 86.803 1.00 92.52 218 GLN C CA 1
ATOM 6723 C C . GLN C 3 218 ? 94.414 108.813 85.310 1.00 92.52 218 GLN C C 1
ATOM 6724 O O . GLN C 3 218 ? 93.994 107.781 84.782 1.00 92.52 218 GLN C O 1
ATOM 6730 N N . VAL C 3 219 ? 94.619 109.935 84.617 1.00 90.27 219 VAL C N 1
ATOM 6731 C CA . VAL C 3 219 ? 94.593 109.915 83.158 1.00 90.27 219 VAL C CA 1
ATOM 6732 C C . VAL C 3 219 ? 95.849 109.238 82.613 1.00 90.27 219 VAL C C 1
ATOM 6733 O O . VAL C 3 219 ? 95.812 108.638 81.529 1.00 90.27 219 VAL C O 1
ATOM 6737 N N . LYS C 3 220 ? 96.950 109.284 83.368 1.00 87.05 220 LYS C N 1
ATOM 6738 C CA . LYS C 3 220 ? 98.119 108.454 83.108 1.00 87.05 220 LYS C CA 1
ATOM 6739 C C . LYS C 3 220 ? 97.795 106.969 83.138 1.00 87.05 220 LYS C C 1
ATOM 6740 O O . LYS C 3 220 ? 98.247 106.233 82.255 1.00 87.05 220 LYS C O 1
ATOM 6746 N N . TYR C 3 221 ? 96.993 106.525 84.109 1.00 81.10 221 TYR C N 1
ATOM 6747 C CA . TYR C 3 221 ? 96.645 105.114 84.218 1.00 81.10 221 TYR C CA 1
ATOM 6748 C C . TYR C 3 221 ? 95.653 104.696 83.143 1.00 81.10 221 TYR C C 1
ATOM 6749 O O . TYR C 3 221 ? 95.738 103.581 82.622 1.00 81.10 221 TYR C O 1
ATOM 6758 N N . ASN C 3 222 ? 94.711 105.574 82.795 1.00 78.29 222 ASN C N 1
ATOM 6759 C CA . ASN C 3 222 ? 93.710 105.235 81.790 1.00 78.29 222 ASN C CA 1
ATOM 6760 C C . ASN C 3 222 ? 94.288 105.190 80.386 1.00 78.29 222 ASN C C 1
ATOM 6761 O O . ASN C 3 222 ? 93.652 104.635 79.486 1.00 78.29 222 ASN C O 1
ATOM 6766 N N . LEU C 3 223 ? 95.468 105.771 80.172 1.00 74.12 223 LEU C N 1
ATOM 6767 C CA . LEU C 3 223 ? 96.095 105.710 78.860 1.00 74.12 223 LEU C CA 1
ATOM 6768 C C . LEU C 3 223 ? 96.828 104.388 78.674 1.00 74.12 223 LEU C C 1
ATOM 6769 O O . LEU C 3 223 ? 96.851 103.826 77.575 1.00 74.12 223 LEU C O 1
ATOM 6774 N N . GLN C 3 224 ? 97.440 103.873 79.743 1.00 70.37 224 GLN C N 1
ATOM 6775 C CA . GLN C 3 224 ? 98.156 102.611 79.610 1.00 70.37 224 GLN C CA 1
ATOM 6776 C C . GLN C 3 224 ? 97.239 101.415 79.814 1.00 70.37 224 GLN C C 1
ATOM 6777 O O . GLN C 3 224 ? 97.600 100.296 79.436 1.00 70.37 224 GLN C O 1
ATOM 6783 N N . PHE C 3 225 ? 96.063 101.616 80.414 1.00 61.16 225 PHE C N 1
ATOM 6784 C CA . PHE C 3 225 ? 95.026 100.597 80.299 1.00 61.16 225 PHE C CA 1
ATOM 6785 C C . PHE C 3 225 ? 94.571 100.463 78.863 1.00 61.16 225 PHE C C 1
ATOM 6786 O O . PHE C 3 225 ? 94.549 99.358 78.316 1.00 61.16 225 PHE C O 1
ATOM 6794 N N . ASP C 3 226 ? 94.187 101.576 78.253 1.00 64.58 226 ASP C N 1
ATOM 6795 C CA . ASP C 3 226 ? 93.533 101.561 76.961 1.00 64.58 226 ASP C CA 1
ATOM 6796 C C . ASP C 3 226 ? 94.489 101.265 75.821 1.00 64.58 226 ASP C C 1
ATOM 6797 O O . ASP C 3 226 ? 94.035 100.973 74.714 1.00 64.58 226 ASP C O 1
ATOM 6802 N N . ASN C 3 227 ? 95.797 101.353 76.059 1.00 64.45 227 ASN C N 1
ATOM 6803 C CA . ASN C 3 227 ? 96.759 100.768 75.136 1.00 64.45 227 ASN C CA 1
ATOM 6804 C C . ASN C 3 227 ? 96.829 99.259 75.308 1.00 64.45 227 ASN C C 1
ATOM 6805 O O . ASN C 3 227 ? 97.002 98.528 74.329 1.00 64.45 227 ASN C O 1
ATOM 6810 N N . ARG C 3 228 ? 96.689 98.775 76.543 1.00 58.42 228 ARG C N 1
ATOM 6811 C CA . ARG C 3 228 ? 96.734 97.336 76.773 1.00 58.42 228 ARG C CA 1
ATOM 6812 C C . ARG C 3 228 ? 95.426 96.675 76.364 1.00 58.42 228 ARG C C 1
ATOM 6813 O O . ARG C 3 228 ? 95.420 95.521 75.930 1.00 58.42 228 ARG C O 1
ATOM 6821 N N . LEU C 3 229 ? 94.310 97.390 76.476 1.00 56.06 229 LEU C N 1
ATOM 6822 C CA . LEU C 3 229 ? 93.062 96.861 75.945 1.00 56.06 229 LEU C CA 1
ATOM 6823 C C . LEU C 3 229 ? 93.063 96.845 74.425 1.00 56.06 229 LEU C C 1
ATOM 6824 O O . LEU C 3 229 ? 92.538 95.909 73.821 1.00 56.06 229 LEU C O 1
ATOM 6829 N N . GLN C 3 230 ? 93.669 97.846 73.795 1.00 59.22 230 GLN C N 1
ATOM 6830 C CA . GLN C 3 230 ? 93.727 97.918 72.344 1.00 59.22 230 GLN C CA 1
ATOM 6831 C C . GLN C 3 230 ? 94.596 96.831 71.730 1.00 59.22 230 GLN C C 1
ATOM 6832 O O . GLN C 3 230 ? 94.249 96.315 70.666 1.00 59.22 230 GLN C O 1
ATOM 6838 N N . SER C 3 231 ? 95.692 96.450 72.381 1.00 55.11 231 SER C N 1
ATOM 6839 C CA . SER C 3 231 ? 96.579 95.438 71.828 1.00 55.11 231 SER C CA 1
ATOM 6840 C C . SER C 3 231 ? 96.064 94.024 72.053 1.00 55.11 231 SER C C 1
ATOM 6841 O O . SER C 3 231 ? 96.239 93.167 71.186 1.00 55.11 231 SER C O 1
ATOM 6844 N N . CYS C 3 232 ? 95.423 93.758 73.196 1.00 51.41 232 CYS C N 1
ATOM 6845 C CA . CYS C 3 232 ? 94.908 92.416 73.455 1.00 51.41 232 CYS C CA 1
ATOM 6846 C C . CYS C 3 232 ? 93.670 92.101 72.628 1.00 51.41 232 CYS C C 1
ATOM 6847 O O . CYS C 3 232 ? 93.465 90.943 72.255 1.00 51.41 232 CYS C O 1
ATOM 6850 N N . VAL C 3 233 ? 92.834 93.097 72.334 1.00 51.57 233 VAL C N 1
ATOM 6851 C CA . VAL C 3 233 ? 91.692 92.846 71.463 1.00 51.57 233 VAL C CA 1
ATOM 6852 C C . VAL C 3 233 ? 92.155 92.716 70.016 1.00 51.57 233 VAL C C 1
ATOM 6853 O O . VAL C 3 233 ? 91.604 91.918 69.249 1.00 51.57 233 VAL C O 1
ATOM 6857 N N . SER C 3 234 ? 93.211 93.441 69.636 1.00 51.82 234 SER C N 1
ATOM 6858 C CA . SER C 3 234 ? 93.746 93.329 68.282 1.00 51.82 234 SER C CA 1
ATOM 6859 C C . SER C 3 234 ? 94.461 92.003 68.070 1.00 51.82 234 SER C C 1
ATOM 6860 O O . SER C 3 234 ? 94.408 91.433 66.976 1.00 51.82 234 SER C O 1
ATOM 6863 N N . ASN C 3 235 ? 95.154 91.510 69.101 1.00 50.17 235 ASN C N 1
ATOM 6864 C CA . ASN C 3 235 ? 95.857 90.238 68.993 1.00 50.17 235 ASN C CA 1
ATOM 6865 C C . ASN C 3 235 ? 94.883 89.075 68.916 1.00 50.17 235 ASN C C 1
ATOM 6866 O O . ASN C 3 235 ? 95.114 88.115 68.174 1.00 50.17 235 ASN C O 1
ATOM 6871 N N . TRP C 3 236 ? 93.792 89.142 69.679 1.00 48.37 236 TRP C N 1
ATOM 6872 C CA . TRP C 3 236 ? 92.810 88.067 69.656 1.00 48.37 236 TRP C CA 1
ATOM 6873 C C . TRP C 3 236 ? 92.027 88.061 68.354 1.00 48.37 236 TRP C C 1
ATOM 6874 O O . TRP C 3 236 ? 91.717 86.991 67.823 1.00 48.37 236 TRP C O 1
ATOM 6885 N N . LEU C 3 237 ? 91.691 89.242 67.831 1.00 50.46 237 LEU C N 1
ATOM 6886 C CA . LEU C 3 237 ? 90.876 89.321 66.624 1.00 50.46 237 LEU C CA 1
ATOM 6887 C C . LEU C 3 237 ? 91.642 88.877 65.390 1.00 50.46 237 LEU C C 1
ATOM 6888 O O . LEU C 3 237 ? 91.036 88.390 64.431 1.00 50.46 237 LEU C O 1
ATOM 6893 N N . ALA C 3 238 ? 92.963 89.041 65.387 1.00 49.27 238 ALA C N 1
ATOM 6894 C CA . ALA C 3 238 ? 93.756 88.591 64.253 1.00 49.27 238 ALA C CA 1
ATOM 6895 C C . ALA C 3 238 ? 93.953 87.085 64.261 1.00 49.27 238 ALA C C 1
ATOM 6896 O O . ALA C 3 238 ? 94.073 86.476 63.195 1.00 49.27 238 ALA C O 1
ATOM 6898 N N . ALA C 3 239 ? 93.988 86.474 65.443 1.00 48.75 239 ALA C N 1
ATOM 6899 C CA . ALA C 3 239 ? 94.118 85.026 65.538 1.00 48.75 239 ALA C CA 1
ATOM 6900 C C . ALA C 3 239 ? 92.775 84.324 65.426 1.00 48.75 239 ALA C C 1
ATOM 6901 O O . ALA C 3 239 ? 92.722 83.170 64.991 1.00 48.75 239 ALA C O 1
ATOM 6903 N N . ARG C 3 240 ? 91.689 84.996 65.821 1.00 51.60 240 ARG C N 1
ATOM 6904 C CA . ARG C 3 240 ? 90.350 84.455 65.622 1.00 51.60 240 ARG C CA 1
ATOM 6905 C C . ARG C 3 240 ? 90.005 84.381 64.144 1.00 51.60 240 ARG C C 1
ATOM 6906 O O . ARG C 3 240 ? 89.240 83.503 63.728 1.00 51.60 240 ARG C O 1
ATOM 6914 N N . LYS C 3 241 ? 90.608 85.238 63.324 1.00 54.59 241 LYS C N 1
ATOM 6915 C CA . LYS C 3 241 ? 90.420 85.210 61.874 1.00 54.59 241 LYS C CA 1
ATOM 6916 C C . LYS C 3 241 ? 91.379 84.209 61.219 1.00 54.59 241 LYS C C 1
ATOM 6917 O O . LYS C 3 241 ? 92.088 84.492 60.256 1.00 54.59 241 LYS C O 1
ATOM 6923 N N . LYS C 3 242 ? 91.402 83.003 61.784 1.00 54.72 242 LYS C N 1
ATOM 6924 C CA . LYS C 3 242 ? 92.066 81.833 61.230 1.00 54.72 242 LYS C CA 1
ATOM 6925 C C . LYS C 3 242 ? 91.182 80.604 61.275 1.00 54.72 242 LYS C C 1
ATOM 6926 O O . LYS C 3 242 ? 91.357 79.708 60.440 1.00 54.72 242 LYS C O 1
ATOM 6932 N N . LEU C 3 243 ? 90.246 80.532 62.215 1.00 55.68 243 LEU C N 1
ATOM 6933 C CA . LEU C 3 243 ? 89.203 79.523 62.245 1.00 55.68 243 LEU C CA 1
ATOM 6934 C C . LEU C 3 243 ? 88.021 80.013 61.412 1.00 55.68 243 LEU C C 1
ATOM 6935 O O . LEU C 3 243 ? 88.124 80.991 60.667 1.00 55.68 243 LEU C O 1
ATOM 6940 N N . ASP C 3 244 ? 86.883 79.335 61.516 1.00 62.47 244 ASP C N 1
ATOM 6941 C CA . ASP C 3 244 ? 85.679 79.805 60.850 1.00 62.47 244 ASP C CA 1
ATOM 6942 C C . ASP C 3 244 ? 85.138 81.000 61.621 1.00 62.47 244 ASP C C 1
ATOM 6943 O O . ASP C 3 244 ? 84.971 80.939 62.843 1.00 62.47 244 ASP C O 1
ATOM 6948 N N . ASP C 3 245 ? 84.875 82.091 60.907 1.00 64.32 245 ASP C N 1
ATOM 6949 C CA . ASP C 3 245 ? 84.510 83.352 61.532 1.00 64.32 245 ASP C CA 1
ATOM 6950 C C . ASP C 3 245 ? 83.006 83.580 61.535 1.00 64.32 245 ASP C C 1
ATOM 6951 O O . ASP C 3 245 ? 82.529 84.486 62.227 1.00 64.32 245 ASP C O 1
ATOM 6956 N N . SER C 3 246 ? 82.253 82.781 60.785 1.00 64.09 246 SER C N 1
ATOM 6957 C CA . SER C 3 246 ? 80.803 82.879 60.742 1.00 64.09 246 SER C CA 1
ATOM 6958 C C . SER C 3 246 ? 80.124 81.944 61.730 1.00 64.09 246 SER C C 1
ATOM 6959 O O . SER C 3 246 ? 78.907 81.755 61.650 1.00 64.09 246 SER C O 1
ATOM 6962 N N . VAL C 3 247 ? 80.876 81.352 62.654 1.00 60.12 247 VAL C N 1
ATOM 6963 C CA . VAL C 3 247 ? 80.335 80.359 63.565 1.00 60.12 247 VAL C CA 1
ATOM 6964 C C . VAL C 3 247 ? 80.764 80.739 64.978 1.00 60.12 247 VAL C C 1
ATOM 6965 O O . VAL C 3 247 ? 81.710 81.502 65.182 1.00 60.12 247 VAL C O 1
ATOM 6969 N N . ILE C 3 248 ? 80.025 80.232 65.961 1.00 57.82 248 ILE C N 1
ATOM 6970 C CA . ILE C 3 248 ? 80.227 80.578 67.362 1.00 57.82 248 ILE C CA 1
ATOM 6971 C C . ILE C 3 248 ? 81.074 79.496 68.010 1.00 57.82 248 ILE C C 1
ATOM 6972 O O . ILE C 3 248 ? 80.775 78.304 67.884 1.00 57.82 248 ILE C O 1
ATOM 6977 N N . LEU C 3 249 ? 82.135 79.908 68.690 1.00 50.98 249 LEU C N 1
ATOM 6978 C CA . LEU C 3 249 ? 83.020 79.009 69.411 1.00 50.98 249 LEU C CA 1
ATOM 6979 C C . LEU C 3 249 ? 82.985 79.342 70.895 1.00 50.98 249 LEU C C 1
ATOM 6980 O O . LEU C 3 249 ? 82.349 80.302 71.326 1.00 50.98 249 LEU C O 1
ATOM 6985 N N . SER C 3 250 ? 83.683 78.522 71.679 1.00 44.86 250 SER C N 1
ATOM 6986 C CA . SER C 3 250 ? 83.786 78.769 73.109 1.00 44.86 250 SER C CA 1
ATOM 6987 C C . SER C 3 250 ? 84.669 79.968 73.403 1.00 44.86 250 SER C C 1
ATOM 6988 O O . SER C 3 250 ? 84.533 80.591 74.459 1.00 44.86 250 SER C O 1
ATOM 6991 N N . SER C 3 251 ? 85.584 80.288 72.485 1.00 44.66 251 SER C N 1
ATOM 6992 C CA . SER C 3 251 ? 86.458 81.442 72.645 1.00 44.66 251 SER C CA 1
ATOM 6993 C C . SER C 3 251 ? 85.672 82.736 72.539 1.00 44.66 251 SER C C 1
ATOM 6994 O O . SER C 3 251 ? 85.995 83.722 73.209 1.00 44.66 251 SER C O 1
ATOM 6997 N N . ASP C 3 252 ? 84.636 82.743 71.697 1.00 47.01 252 ASP C N 1
ATOM 6998 C CA . ASP C 3 252 ? 83.830 83.937 71.496 1.00 47.01 252 ASP C CA 1
ATOM 6999 C C . ASP C 3 252 ? 82.989 84.251 72.721 1.00 47.01 252 ASP C C 1
ATOM 7000 O O . ASP C 3 252 ? 82.822 85.420 73.076 1.00 47.01 252 ASP C O 1
ATOM 7005 N N . LEU C 3 253 ? 82.456 83.222 73.381 1.00 43.41 253 LEU C N 1
ATOM 7006 C CA . LEU C 3 253 ? 81.586 83.444 74.528 1.00 43.41 253 LEU C CA 1
ATOM 7007 C C . LEU C 3 253 ? 82.346 84.006 75.719 1.00 43.41 253 LEU C C 1
ATOM 7008 O O . LEU C 3 253 ? 81.768 84.744 76.519 1.00 43.41 253 LEU C O 1
ATOM 7013 N N . LEU C 3 254 ? 83.633 83.691 75.849 1.00 40.67 254 LEU C N 1
ATOM 7014 C CA . LEU C 3 254 ? 84.433 84.306 76.899 1.00 40.67 254 LEU C CA 1
ATOM 7015 C C . LEU C 3 254 ? 84.907 85.692 76.498 1.00 40.67 254 LEU C C 1
ATOM 7016 O O . LEU C 3 254 ? 85.075 86.560 77.361 1.00 40.67 254 LEU C O 1
ATOM 7021 N N . PHE C 3 255 ? 85.127 85.922 75.206 1.00 44.56 255 PHE C N 1
ATOM 7022 C CA . PHE C 3 255 ? 85.501 87.255 74.759 1.00 44.56 255 PHE C CA 1
ATOM 7023 C C . PHE C 3 255 ? 84.324 88.215 74.848 1.00 44.56 255 PHE C C 1
ATOM 7024 O O . PHE C 3 255 ? 84.475 89.344 75.328 1.00 44.56 255 PHE C O 1
ATOM 7032 N N . LEU C 3 256 ? 83.145 87.784 74.394 1.00 45.96 256 LEU C N 1
ATOM 7033 C CA . LEU C 3 256 ? 81.970 88.643 74.411 1.00 45.96 256 LEU C CA 1
ATOM 7034 C C . LEU C 3 256 ? 81.477 88.920 75.822 1.00 45.96 256 LEU C C 1
ATOM 7035 O O . LEU C 3 256 ? 80.909 89.985 76.069 1.00 45.96 256 LEU C O 1
ATOM 7040 N N . ALA C 3 257 ? 81.693 88.002 76.759 1.00 43.15 257 ALA C N 1
ATOM 7041 C CA . ALA C 3 257 ? 81.354 88.235 78.155 1.00 43.15 257 ALA C CA 1
ATOM 7042 C C . ALA C 3 257 ? 82.287 89.220 78.827 1.00 43.15 257 ALA C C 1
ATOM 7043 O O . ALA C 3 257 ? 81.963 89.720 79.905 1.00 43.15 257 ALA C O 1
ATOM 7045 N N . ASN C 3 258 ? 83.440 89.497 78.229 1.00 44.54 258 ASN C N 1
ATOM 7046 C CA . ASN C 3 258 ? 84.336 90.537 78.700 1.00 44.54 258 ASN C CA 1
ATOM 7047 C C . ASN C 3 258 ? 83.955 91.912 78.193 1.00 44.54 258 ASN C C 1
ATOM 7048 O O . ASN C 3 258 ? 84.076 92.883 78.936 1.00 44.54 258 ASN C O 1
ATOM 7053 N N . LEU C 3 259 ? 83.502 92.009 76.941 1.00 49.14 259 LEU C N 1
ATOM 7054 C CA . LEU C 3 259 ? 82.945 93.258 76.437 1.00 49.14 259 LEU C CA 1
ATOM 7055 C C . LEU C 3 259 ? 81.634 93.600 77.128 1.00 49.14 259 LEU C C 1
ATOM 7056 O O . LEU C 3 259 ? 81.393 94.764 77.456 1.00 49.14 259 LEU C O 1
ATOM 7061 N N . TYR C 3 260 ? 80.781 92.598 77.357 1.00 51.01 260 TYR C N 1
ATOM 7062 C CA . TYR C 3 260 ? 79.471 92.820 77.962 1.00 51.01 260 TYR C CA 1
ATOM 7063 C C . TYR C 3 260 ? 79.577 93.361 79.381 1.00 51.01 260 TYR C C 1
ATOM 7064 O O . TYR C 3 260 ? 78.731 94.154 79.804 1.00 51.01 260 TYR C O 1
ATOM 7073 N N . VAL C 3 261 ? 80.611 92.974 80.119 1.00 49.48 261 VAL C N 1
ATOM 7074 C CA . VAL C 3 261 ? 80.820 93.569 81.430 1.00 49.48 261 VAL C CA 1
ATOM 7075 C C . VAL C 3 261 ? 81.456 94.943 81.298 1.00 49.48 261 VAL C C 1
ATOM 7076 O O . VAL C 3 261 ? 81.011 95.900 81.936 1.00 49.48 261 VAL C O 1
ATOM 7080 N N . GLN C 3 262 ? 82.468 95.078 80.436 1.00 50.38 262 GLN C N 1
ATOM 7081 C CA . GLN C 3 262 ? 83.225 96.325 80.354 1.00 50.38 262 GLN C CA 1
ATOM 7082 C C . GLN C 3 262 ? 82.402 97.452 79.744 1.00 50.38 262 GLN C C 1
ATOM 7083 O O . GLN C 3 262 ? 82.485 98.595 80.200 1.00 50.38 262 GLN C O 1
ATOM 7089 N N . LEU C 3 263 ? 81.602 97.157 78.720 1.00 53.88 263 LEU C N 1
ATOM 7090 C CA . LEU C 3 263 ? 80.706 98.158 78.156 1.00 53.88 263 LEU C CA 1
ATOM 7091 C C . LEU C 3 263 ? 79.454 98.375 78.995 1.00 53.88 263 LEU C C 1
ATOM 7092 O O . LEU C 3 263 ? 78.744 99.360 78.769 1.00 53.88 263 LEU C O 1
ATOM 7097 N N . GLY C 3 264 ? 79.162 97.494 79.943 1.00 54.32 264 GLY C N 1
ATOM 7098 C CA . GLY C 3 264 ? 77.981 97.595 80.769 1.00 54.32 264 GLY C CA 1
ATOM 7099 C C . GLY C 3 264 ? 78.206 98.097 82.174 1.00 54.32 264 GLY C C 1
ATOM 7100 O O . GLY C 3 264 ? 77.292 98.019 82.998 1.00 54.32 264 GLY C O 1
ATOM 7101 N N . LEU C 3 265 ? 79.393 98.598 82.479 1.00 56.19 265 LEU C N 1
ATOM 7102 C CA . LEU C 3 265 ? 79.694 99.151 83.789 1.00 56.19 265 LEU C CA 1
ATOM 7103 C C . LEU C 3 265 ? 79.274 100.619 83.820 1.00 56.19 265 LEU C C 1
ATOM 7104 O O . LEU C 3 265 ? 78.854 101.161 82.796 1.00 56.19 265 LEU C O 1
ATOM 7109 N N . PRO C 3 266 ? 79.294 101.268 85.000 1.00 58.51 266 PRO C N 1
ATOM 7110 C CA . PRO C 3 266 ? 79.089 102.730 85.038 1.00 58.51 266 PRO C CA 1
ATOM 7111 C C . PRO C 3 266 ? 80.042 103.542 84.176 1.00 58.51 266 PRO C C 1
ATOM 7112 O O . PRO C 3 266 ? 79.618 104.520 83.551 1.00 58.51 266 PRO C O 1
ATOM 7116 N N . ASP C 3 267 ? 81.315 103.161 84.114 1.00 60.71 267 ASP C N 1
ATOM 7117 C CA . ASP C 3 267 ? 82.301 103.843 83.292 1.00 60.71 267 ASP C CA 1
ATOM 7118 C C . ASP C 3 267 ? 82.427 103.190 81.913 1.00 60.71 267 ASP C C 1
ATOM 7119 O O . ASP C 3 267 ? 83.464 103.308 81.254 1.00 60.71 267 ASP C O 1
ATOM 7124 N N . GLY C 3 268 ? 81.380 102.511 81.460 1.00 60.16 268 GLY C N 1
ATOM 7125 C CA . GLY C 3 268 ? 81.461 101.683 80.279 1.00 60.16 268 GLY C CA 1
ATOM 7126 C C . GLY C 3 268 ? 81.326 102.397 78.962 1.00 60.16 268 GLY C C 1
ATOM 7127 O O . GLY C 3 268 ? 81.512 101.765 77.919 1.00 60.16 268 GLY C O 1
ATOM 7128 N N . ASN C 3 269 ? 81.004 103.687 78.961 1.00 67.39 269 ASN C N 1
ATOM 7129 C CA . ASN C 3 269 ? 80.891 104.414 77.706 1.00 67.39 269 ASN C CA 1
ATOM 7130 C C . ASN C 3 269 ? 82.195 105.105 77.333 1.00 67.39 269 ASN C C 1
ATOM 7131 O O . ASN C 3 269 ? 82.337 105.579 76.202 1.00 67.39 269 ASN C O 1
ATOM 7136 N N . ARG C 3 270 ? 83.145 105.172 78.265 1.00 67.28 270 ARG C N 1
ATOM 7137 C CA . ARG C 3 270 ? 84.514 105.534 77.922 1.00 67.28 270 ARG C CA 1
ATOM 7138 C C . ARG C 3 270 ? 85.136 104.499 76.997 1.00 67.28 270 ARG C C 1
ATOM 7139 O O . ARG C 3 270 ? 85.863 104.851 76.062 1.00 67.28 270 ARG C O 1
ATOM 7147 N N . ILE C 3 271 ? 84.861 103.218 77.247 1.00 67.09 271 ILE C N 1
ATOM 7148 C CA . ILE C 3 271 ? 85.485 102.143 76.480 1.00 67.09 271 ILE C CA 1
ATOM 7149 C C . ILE C 3 271 ? 84.853 102.041 75.102 1.00 67.09 271 ILE C C 1
ATOM 7150 O O . ILE C 3 271 ? 85.548 101.906 74.089 1.00 67.09 271 ILE C O 1
ATOM 7155 N N . ARG C 3 272 ? 83.523 102.133 75.040 1.00 70.36 272 ARG C N 1
ATOM 7156 C CA . ARG C 3 272 ? 82.839 102.079 73.755 1.00 70.36 272 ARG C CA 1
ATOM 7157 C C . ARG C 3 272 ? 83.140 103.294 72.892 1.00 70.36 272 ARG C C 1
ATOM 7158 O O . ARG C 3 272 ? 83.007 103.217 71.669 1.00 70.36 272 ARG C O 1
ATOM 7166 N N . SER C 3 273 ? 83.547 104.410 73.496 1.00 73.11 273 SER C N 1
ATOM 7167 C CA . SER C 3 273 ? 84.032 105.536 72.708 1.00 73.11 273 SER C CA 1
ATOM 7168 C C . SER C 3 273 ? 85.384 105.219 72.083 1.00 73.11 273 SER C C 1
ATOM 7169 O O . SER C 3 273 ? 85.597 105.456 70.890 1.00 73.11 273 SER C O 1
ATOM 7172 N N . LYS C 3 274 ? 86.306 104.662 72.869 1.00 73.10 274 LYS C N 1
ATOM 7173 C CA . LYS C 3 274 ? 87.653 104.393 72.382 1.00 73.10 274 LYS C CA 1
ATOM 7174 C C . LYS C 3 274 ? 87.727 103.159 71.489 1.00 73.10 274 LYS C C 1
ATOM 7175 O O . LYS C 3 274 ? 88.566 103.116 70.583 1.00 73.10 274 LYS C O 1
ATOM 7181 N N . LEU C 3 275 ? 86.843 102.182 71.678 1.00 71.80 275 LEU C N 1
ATOM 7182 C CA . LEU C 3 275 ? 86.899 100.975 70.866 1.00 71.80 275 LEU C CA 1
ATOM 7183 C C . LEU C 3 275 ? 86.376 101.193 69.453 1.00 71.80 275 LEU C C 1
ATOM 7184 O O . LEU C 3 275 ? 86.753 100.442 68.550 1.00 71.80 275 LEU C O 1
ATOM 7189 N N . GLU C 3 276 ? 85.527 102.201 69.236 1.00 76.47 276 GLU C N 1
ATOM 7190 C CA . GLU C 3 276 ? 85.151 102.570 67.876 1.00 76.47 276 GLU C CA 1
ATOM 7191 C C . GLU C 3 276 ? 86.161 103.494 67.211 1.00 76.47 276 GLU C C 1
ATOM 7192 O O . GLU C 3 276 ? 86.130 103.638 65.985 1.00 76.47 276 GLU C O 1
ATOM 7198 N N . GLN C 3 277 ? 87.047 104.127 67.981 1.00 75.88 277 GLN C N 1
ATOM 7199 C CA . GLN C 3 277 ? 88.121 104.897 67.367 1.00 75.88 277 GLN C CA 1
ATOM 7200 C C . GLN C 3 277 ? 89.179 104.001 66.742 1.00 75.88 277 GLN C C 1
ATOM 7201 O O . GLN C 3 277 ? 89.875 104.436 65.819 1.00 75.88 277 GLN C O 1
ATOM 7207 N N . THR C 3 278 ? 89.310 102.765 67.216 1.00 73.69 278 THR C N 1
ATOM 7208 C CA . THR C 3 278 ? 90.307 101.832 66.714 1.00 73.69 278 THR C CA 1
ATOM 7209 C C . THR C 3 278 ? 89.712 100.770 65.798 1.00 73.69 278 THR C C 1
ATOM 7210 O O . THR C 3 278 ? 90.262 100.497 64.727 1.00 73.69 278 THR C O 1
ATOM 7214 N N . PHE C 3 279 ? 88.597 100.160 66.199 1.00 69.87 279 PHE C N 1
ATOM 7215 C CA . PHE C 3 279 ? 88.000 99.066 65.450 1.00 69.87 279 PHE C CA 1
ATOM 7216 C C . PHE C 3 279 ? 86.756 99.462 64.669 1.00 69.87 279 PHE C C 1
ATOM 7217 O O . PHE C 3 279 ? 86.323 98.696 63.801 1.00 69.87 279 PHE C O 1
ATOM 7225 N N . GLY C 3 280 ? 86.177 100.626 64.941 1.00 75.74 280 GLY C N 1
ATOM 7226 C CA . GLY C 3 280 ? 85.015 101.075 64.205 1.00 75.74 280 GLY C CA 1
ATOM 7227 C C . GLY C 3 280 ? 83.719 100.779 64.926 1.00 75.74 280 GLY C C 1
ATOM 7228 O O . GLY C 3 280 ? 83.679 100.206 66.017 1.00 75.74 280 GLY C O 1
ATOM 7229 N N . SER C 3 281 ? 82.625 101.188 64.294 1.00 79.24 281 SER C N 1
ATOM 7230 C CA . SER C 3 281 ? 81.293 100.927 64.813 1.00 79.24 281 SER C CA 1
ATOM 7231 C C . SER C 3 281 ? 80.559 99.860 64.023 1.00 79.24 281 SER C C 1
ATOM 7232 O O . SER C 3 281 ? 79.456 99.472 64.413 1.00 79.24 281 SER C O 1
ATOM 7235 N N . GLU C 3 282 ? 81.130 99.377 62.924 1.00 80.50 282 GLU C N 1
ATOM 7236 C CA . GLU C 3 282 ? 80.572 98.234 62.220 1.00 80.50 282 GLU C CA 1
ATOM 7237 C C . GLU C 3 282 ? 81.092 96.914 62.765 1.00 80.50 282 GLU C C 1
ATOM 7238 O O . GLU C 3 282 ? 80.700 95.853 62.268 1.00 80.50 282 GLU C O 1
ATOM 7244 N N . LEU C 3 283 ? 81.969 96.961 63.764 1.00 75.76 283 LEU C N 1
ATOM 7245 C CA . LEU C 3 283 ? 82.442 95.792 64.493 1.00 75.76 283 LEU C CA 1
ATOM 7246 C C . LEU C 3 283 ? 82.011 95.797 65.949 1.00 75.76 283 LEU C C 1
ATOM 7247 O O . LEU C 3 283 ? 81.710 94.738 66.498 1.00 75.76 283 LEU C O 1
ATOM 7252 N N . LEU C 3 284 ? 81.967 96.967 66.589 1.00 73.75 284 LEU C N 1
ATOM 7253 C CA . LEU C 3 284 ? 81.457 97.045 67.954 1.00 73.75 284 LEU C CA 1
ATOM 7254 C C . LEU C 3 284 ? 79.951 96.839 68.011 1.00 73.75 284 LEU C C 1
ATOM 7255 O O . LEU C 3 284 ? 79.438 96.342 69.018 1.00 73.75 284 LEU C O 1
ATOM 7260 N N . ASN C 3 285 ? 79.225 97.222 66.965 1.00 75.89 285 ASN C N 1
ATOM 7261 C CA . ASN C 3 285 ? 77.794 96.966 66.910 1.00 75.89 285 ASN C CA 1
ATOM 7262 C C . ASN C 3 285 ? 77.471 95.604 66.321 1.00 75.89 285 ASN C C 1
ATOM 7263 O O . ASN C 3 285 ? 76.324 95.165 66.409 1.00 75.89 285 ASN C O 1
ATOM 7268 N N . SER C 3 286 ? 78.441 94.932 65.713 1.00 73.83 286 SER C N 1
ATOM 7269 C CA . SER C 3 286 ? 78.261 93.533 65.366 1.00 73.83 286 SER C CA 1
ATOM 7270 C C . SER C 3 286 ? 78.575 92.614 66.531 1.00 73.83 286 SER C C 1
ATOM 7271 O O . SER C 3 286 ? 78.094 91.478 66.557 1.00 73.83 286 SER C O 1
ATOM 7274 N N . MET C 3 287 ? 79.371 93.084 67.488 1.00 70.00 287 MET C N 1
ATOM 7275 C CA . MET C 3 287 ? 79.660 92.341 68.704 1.00 70.00 287 MET C CA 1
ATOM 7276 C C . MET C 3 287 ? 78.662 92.622 69.811 1.00 70.00 287 MET C C 1
ATOM 7277 O O . MET C 3 287 ? 78.525 91.807 70.725 1.00 70.00 287 MET C O 1
ATOM 7282 N N . SER C 3 288 ? 77.970 93.759 69.762 1.00 70.65 288 SER C N 1
ATOM 7283 C CA . SER C 3 288 ? 76.975 94.061 70.781 1.00 70.65 288 SER C CA 1
ATOM 7284 C C . SER C 3 288 ? 75.590 93.551 70.416 1.00 70.65 288 SER C C 1
ATOM 7285 O O . SER C 3 288 ? 74.734 93.447 71.299 1.00 70.65 288 SER C O 1
ATOM 7288 N N . ASN C 3 289 ? 75.344 93.239 69.146 1.00 72.38 289 ASN C N 1
ATOM 7289 C CA . ASN C 3 289 ? 74.115 92.560 68.767 1.00 72.38 289 ASN C CA 1
ATOM 7290 C C . ASN C 3 289 ? 74.218 91.050 68.896 1.00 72.38 289 ASN C C 1
ATOM 7291 O O . ASN C 3 289 ? 73.186 90.373 68.899 1.00 72.38 289 ASN C O 1
ATOM 7296 N N . LYS C 3 290 ? 75.432 90.508 68.988 1.00 67.97 290 LYS C N 1
ATOM 7297 C CA . LYS C 3 290 ? 75.583 89.116 69.386 1.00 67.97 290 LYS C CA 1
ATOM 7298 C C . LYS C 3 290 ? 75.433 88.954 70.887 1.00 67.97 290 LYS C C 1
ATOM 7299 O O . LYS C 3 290 ? 74.899 87.939 71.341 1.00 67.97 290 LYS C O 1
ATOM 7305 N N . ILE C 3 291 ? 75.896 89.938 71.659 1.00 63.70 291 ILE C N 1
ATOM 7306 C CA . ILE C 3 291 ? 75.747 89.899 73.109 1.00 63.70 291 ILE C CA 1
ATOM 7307 C C . ILE C 3 291 ? 74.278 89.992 73.496 1.00 63.70 291 ILE C C 1
ATOM 7308 O O . ILE C 3 291 ? 73.776 89.173 74.272 1.00 63.70 291 ILE C O 1
ATOM 7313 N N . ASP C 3 292 ? 73.559 90.966 72.930 1.00 69.01 292 ASP C N 1
ATOM 7314 C CA . ASP C 3 292 ? 72.138 91.127 73.222 1.00 69.01 292 ASP C CA 1
ATOM 7315 C C . ASP C 3 292 ? 71.296 89.990 72.664 1.00 69.01 292 ASP C C 1
ATOM 7316 O O . ASP C 3 292 ? 70.177 89.775 73.138 1.00 69.01 292 ASP C O 1
ATOM 7321 N N . ASP C 3 293 ? 71.802 89.264 71.670 1.00 67.79 293 ASP C N 1
ATOM 7322 C CA . ASP C 3 293 ? 71.153 88.026 71.269 1.00 67.79 293 ASP C CA 1
ATOM 7323 C C . ASP C 3 293 ? 71.323 86.946 72.327 1.00 67.79 293 ASP C C 1
ATOM 7324 O O . ASP C 3 293 ? 70.463 86.072 72.455 1.00 67.79 293 ASP C O 1
ATOM 7329 N N . PHE C 3 294 ? 72.410 86.992 73.099 1.00 62.86 294 PHE C N 1
ATOM 7330 C CA . PHE C 3 294 ? 72.686 85.959 74.090 1.00 62.86 294 PHE C CA 1
ATOM 7331 C C . PHE C 3 294 ? 72.007 86.218 75.427 1.00 62.86 294 PHE C C 1
ATOM 7332 O O . PHE C 3 294 ? 71.632 85.261 76.112 1.00 62.86 294 PHE C O 1
ATOM 7340 N N . VAL C 3 295 ? 71.855 87.482 75.824 1.00 66.40 295 VAL C N 1
ATOM 7341 C CA . VAL C 3 295 ? 71.187 87.788 77.086 1.00 66.40 295 VAL C CA 1
ATOM 7342 C C . VAL C 3 295 ? 69.688 87.541 76.973 1.00 66.40 295 VAL C C 1
ATOM 7343 O O . VAL C 3 295 ? 69.047 87.070 77.920 1.00 66.40 295 VAL C O 1
ATOM 7347 N N . HIS C 3 296 ? 69.108 87.832 75.816 1.00 71.45 296 HIS C N 1
ATOM 7348 C CA . HIS C 3 296 ? 67.674 87.646 75.607 1.00 71.45 296 HIS C CA 1
ATOM 7349 C C . HIS C 3 296 ? 67.371 86.311 74.936 1.00 71.45 296 HIS C C 1
ATOM 7350 O O . HIS C 3 296 ? 66.847 86.244 73.827 1.00 71.45 296 HIS C O 1
ATOM 7357 N N . ARG C 3 297 ? 67.712 85.231 75.628 1.00 72.40 297 ARG C N 1
ATOM 7358 C CA . ARG C 3 297 ? 67.391 83.873 75.224 1.00 72.40 297 ARG C CA 1
ATOM 7359 C C . ARG C 3 297 ? 66.693 83.181 76.383 1.00 72.40 297 ARG C C 1
ATOM 7360 O O . ARG C 3 297 ? 66.979 83.483 77.548 1.00 72.40 297 ARG C O 1
ATOM 7368 N N . PRO C 3 298 ? 65.761 82.263 76.099 1.00 78.14 298 PRO C N 1
ATOM 7369 C CA . PRO C 3 298 ? 65.051 81.577 77.187 1.00 78.14 298 PRO C CA 1
ATOM 7370 C C . PRO C 3 298 ? 65.927 80.611 77.969 1.00 78.14 298 PRO C C 1
ATOM 7371 O O . PRO C 3 298 ? 66.956 80.144 77.474 1.00 78.14 298 PRO C O 1
ATOM 7375 N N . SER C 3 299 ? 65.516 80.305 79.197 1.00 80.51 299 SER C N 1
ATOM 7376 C CA . SER C 3 299 ? 66.245 79.414 80.091 1.00 80.51 299 SER C CA 1
ATOM 7377 C C . SER C 3 299 ? 65.677 77.998 80.056 1.00 80.51 299 SER C C 1
ATOM 7378 O O . SER C 3 299 ? 65.686 77.286 81.061 1.00 80.51 299 SER C O 1
ATOM 7381 N N . ASN C 3 300 ? 65.167 77.579 78.897 1.00 83.22 300 ASN C N 1
ATOM 7382 C CA . ASN C 3 300 ? 64.689 76.212 78.732 1.00 83.22 300 ASN C CA 1
ATOM 7383 C C . ASN C 3 300 ? 65.824 75.198 78.706 1.00 83.22 300 ASN C C 1
ATOM 7384 O O . ASN C 3 300 ? 65.644 74.075 79.189 1.00 83.22 300 ASN C O 1
ATOM 7389 N N . ASN C 3 301 ? 66.979 75.564 78.148 1.00 81.30 301 ASN C N 1
ATOM 7390 C CA . ASN C 3 301 ? 68.160 74.711 78.228 1.00 81.30 301 ASN C CA 1
ATOM 7391 C C . ASN C 3 301 ? 68.715 74.689 79.646 1.00 81.30 301 ASN C C 1
ATOM 7392 O O . ASN C 3 301 ? 69.273 73.682 80.092 1.00 81.30 301 ASN C O 1
ATOM 7397 N N . LEU C 3 302 ? 68.589 75.810 80.356 1.00 77.23 302 LEU C N 1
ATOM 7398 C CA . LEU C 3 302 ? 68.978 75.904 81.757 1.00 77.23 302 LEU C CA 1
ATOM 7399 C C . LEU C 3 302 ? 68.135 75.001 82.640 1.00 77.23 302 LEU C C 1
ATOM 7400 O O . LEU C 3 302 ? 66.943 75.253 82.841 1.00 77.23 302 LEU C O 1
ATOM 7405 N N . GLU C 3 303 ? 68.745 73.952 83.173 1.00 75.34 303 GLU C N 1
ATOM 7406 C CA . GLU C 3 303 ? 68.127 73.147 84.213 1.00 75.34 303 GLU C CA 1
ATOM 7407 C C . GLU C 3 303 ? 68.758 73.555 85.535 1.00 75.34 303 GLU C C 1
ATOM 7408 O O . GLU C 3 303 ? 69.939 73.288 85.770 1.00 75.34 303 GLU C O 1
ATOM 7414 N N . GLN C 3 304 ? 67.984 74.217 86.386 1.00 71.66 304 GLN C N 1
ATOM 7415 C CA . GLN C 3 304 ? 68.525 74.879 87.559 1.00 71.66 304 GLN C CA 1
ATOM 7416 C C . GLN C 3 304 ? 68.135 74.156 88.838 1.00 71.66 304 GLN C C 1
ATOM 7417 O O . GLN C 3 304 ? 67.327 73.224 88.839 1.00 71.66 304 GLN C O 1
ATOM 7423 N N . ARG C 3 305 ? 68.735 74.609 89.930 1.00 71.57 305 ARG C N 1
ATOM 7424 C CA . ARG C 3 305 ? 68.466 74.143 91.279 1.00 71.57 305 ARG C CA 1
ATOM 7425 C C . ARG C 3 305 ? 68.535 75.318 92.244 1.00 71.57 305 ARG C C 1
ATOM 7426 O O . ARG C 3 305 ? 68.841 76.450 91.867 1.00 71.57 305 ARG C O 1
ATOM 7434 N N . ASP C 3 306 ? 68.259 75.025 93.506 1.00 74.26 306 ASP C N 1
ATOM 7435 C CA . ASP C 3 306 ? 68.555 75.911 94.612 1.00 74.26 306 ASP C CA 1
ATOM 7436 C C . ASP C 3 306 ? 69.673 75.298 95.443 1.00 74.26 306 ASP C C 1
ATOM 7437 O O . ASP C 3 306 ? 69.799 74.071 95.493 1.00 74.26 306 ASP C O 1
ATOM 7442 N N . PRO C 3 307 ? 70.520 76.113 96.070 1.00 74.56 307 PRO C N 1
ATOM 7443 C CA . PRO C 3 307 ? 71.578 75.553 96.916 1.00 74.56 307 PRO C CA 1
ATOM 7444 C C . PRO C 3 307 ? 71.010 74.889 98.160 1.00 74.56 307 PRO C C 1
ATOM 7445 O O . PRO C 3 307 ? 70.197 75.468 98.882 1.00 74.56 307 PRO C O 1
ATOM 7449 N N . GLN C 3 308 ? 71.441 73.655 98.397 1.00 78.66 308 GLN C N 1
ATOM 7450 C CA . GLN C 3 308 ? 71.062 72.926 99.595 1.00 78.66 308 GLN C CA 1
ATOM 7451 C C . GLN C 3 308 ? 71.824 73.459 100.804 1.00 78.66 308 GLN C C 1
ATOM 7452 O O . GLN C 3 308 ? 72.679 74.339 100.693 1.00 78.66 308 GLN C O 1
ATOM 7458 N N . PHE C 3 309 ? 71.539 72.888 101.973 1.00 83.06 309 PHE C N 1
ATOM 7459 C CA . PHE C 3 309 ? 72.195 73.368 103.185 1.00 83.06 309 PHE C CA 1
ATOM 7460 C C . PHE C 3 309 ? 73.543 72.679 103.387 1.00 83.06 309 PHE C C 1
ATOM 7461 O O . PHE C 3 309 ? 73.861 72.235 104.491 1.00 83.06 309 PHE C O 1
ATOM 7469 N N . ARG C 3 310 ? 74.338 72.570 102.325 1.00 83.68 310 ARG C N 1
ATOM 7470 C CA . ARG C 3 310 ? 75.743 72.198 102.396 1.00 83.68 310 ARG C CA 1
ATOM 7471 C C . ARG C 3 310 ? 76.489 73.120 101.443 1.00 83.68 310 ARG C C 1
ATOM 7472 O O . ARG C 3 310 ? 77.719 73.220 101.481 1.00 83.68 310 ARG C O 1
ATOM 7480 N N . GLU C 3 311 ? 75.727 73.809 100.590 1.00 74.44 311 GLU C N 1
ATOM 7481 C CA . GLU C 3 311 ? 76.249 74.542 99.446 1.00 74.44 311 GLU C CA 1
ATOM 7482 C C . GLU C 3 311 ? 75.941 76.032 99.508 1.00 74.44 311 GLU C C 1
ATOM 7483 O O . GLU C 3 311 ? 76.275 76.766 98.575 1.00 74.44 311 GLU C O 1
ATOM 7489 N N . GLN C 3 312 ? 75.306 76.500 100.579 1.00 76.01 312 GLN C N 1
ATOM 7490 C CA . GLN C 3 312 ? 74.760 77.853 100.575 1.00 76.01 312 GLN C CA 1
ATOM 7491 C C . GLN C 3 312 ? 75.824 78.913 100.838 1.00 76.01 312 GLN C C 1
ATOM 7492 O O . GLN C 3 312 ? 75.972 79.860 100.060 1.00 76.01 312 GLN C O 1
ATOM 7498 N N . GLY C 3 313 ? 76.572 78.769 101.919 1.00 76.99 313 GLY C N 1
ATOM 7499 C CA . GLY C 3 313 ? 77.488 79.797 102.340 1.00 76.99 313 GLY C CA 1
ATOM 7500 C C . GLY C 3 313 ? 76.958 80.675 103.442 1.00 76.99 313 GLY C C 1
ATOM 7501 O O . GLY C 3 313 ? 77.214 81.883 103.426 1.00 76.99 313 GLY C O 1
ATOM 7502 N N . ASN C 3 314 ? 76.233 80.106 104.400 1.00 79.26 314 ASN C N 1
ATOM 7503 C CA . ASN C 3 314 ? 75.608 80.832 105.490 1.00 79.26 314 ASN C CA 1
ATOM 7504 C C . ASN C 3 314 ? 76.647 81.219 106.537 1.00 79.26 314 ASN C C 1
ATOM 7505 O O . ASN C 3 314 ? 77.853 81.072 106.343 1.00 79.26 314 ASN C O 1
ATOM 7510 N N . VAL C 3 315 ? 76.171 81.729 107.673 1.00 82.31 315 VAL C N 1
ATOM 7511 C CA . VAL C 3 315 ? 77.072 81.963 108.790 1.00 82.31 315 VAL C CA 1
ATOM 7512 C C . VAL C 3 315 ? 77.512 80.645 109.408 1.00 82.31 315 VAL C C 1
ATOM 7513 O O . VAL C 3 315 ? 78.676 80.501 109.798 1.00 82.31 315 VAL C O 1
ATOM 7517 N N . VAL C 3 316 ? 76.620 79.662 109.476 1.00 83.70 316 VAL C N 1
ATOM 7518 C CA . VAL C 3 316 ? 76.946 78.361 110.038 1.00 83.70 316 VAL C CA 1
ATOM 7519 C C . VAL C 3 316 ? 77.615 77.450 109.011 1.00 83.70 316 VAL C C 1
ATOM 7520 O O . VAL C 3 316 ? 78.516 76.687 109.359 1.00 83.70 316 VAL C O 1
ATOM 7524 N N . MET C 3 317 ? 77.232 77.524 107.734 1.00 84.23 317 MET C N 1
ATOM 7525 C CA . MET C 3 317 ? 77.945 76.770 106.704 1.00 84.23 317 MET C CA 1
ATOM 7526 C C . MET C 3 317 ? 79.018 77.604 106.020 1.00 84.23 317 MET C C 1
ATOM 7527 O O . MET C 3 317 ? 79.166 77.567 104.797 1.00 84.23 317 MET C O 1
ATOM 7532 N N . SER C 3 318 ? 79.790 78.367 106.790 1.00 83.02 318 SER C N 1
ATOM 7533 C CA . SER C 3 318 ? 81.068 78.898 106.339 1.00 83.02 318 SER C CA 1
ATOM 7534 C C . SER C 3 318 ? 82.004 78.926 107.530 1.00 83.02 318 SER C C 1
ATOM 7535 O O . SER C 3 318 ? 83.147 79.377 107.425 1.00 83.02 318 SER C O 1
ATOM 7538 N N . LEU C 3 319 ? 81.505 78.472 108.674 1.00 83.44 319 LEU C N 1
ATOM 7539 C CA . LEU C 3 319 ? 82.315 78.173 109.844 1.00 83.44 319 LEU C CA 1
ATOM 7540 C C . LEU C 3 319 ? 82.686 76.708 109.906 1.00 83.44 319 LEU C C 1
ATOM 7541 O O . LEU C 3 319 ? 83.748 76.361 110.423 1.00 83.44 319 LEU C O 1
ATOM 7546 N N . TYR C 3 320 ? 81.813 75.843 109.389 1.00 85.80 320 TYR C N 1
ATOM 7547 C CA . TYR C 3 320 ? 82.183 74.463 109.132 1.00 85.80 320 TYR C CA 1
ATOM 7548 C C . TYR C 3 320 ? 83.231 74.363 108.037 1.00 85.80 320 TYR C C 1
ATOM 7549 O O . TYR C 3 320 ? 84.167 73.568 108.163 1.00 85.80 320 TYR C O 1
ATOM 7558 N N . ASN C 3 321 ? 83.102 75.157 106.974 1.00 82.37 321 ASN C N 1
ATOM 7559 C CA . ASN C 3 321 ? 84.089 75.171 105.906 1.00 82.37 321 ASN C CA 1
ATOM 7560 C C . ASN C 3 321 ? 85.372 75.884 106.295 1.00 82.37 321 ASN C C 1
ATOM 7561 O O . ASN C 3 321 ? 86.433 75.552 105.758 1.00 82.37 321 ASN C O 1
ATOM 7566 N N . LEU C 3 322 ? 85.306 76.854 107.207 1.00 83.15 322 LEU C N 1
ATOM 7567 C CA . LEU C 3 322 ? 86.527 77.468 107.711 1.00 83.15 322 LEU C CA 1
ATOM 7568 C C . LEU C 3 322 ? 87.278 76.524 108.637 1.00 83.15 322 LEU C C 1
ATOM 7569 O O . LEU C 3 322 ? 88.510 76.463 108.588 1.00 83.15 322 LEU C O 1
ATOM 7574 N N . ALA C 3 323 ? 86.560 75.766 109.461 1.00 83.87 323 ALA C N 1
ATOM 7575 C CA . ALA C 3 323 ? 87.192 74.771 110.312 1.00 83.87 323 ALA C CA 1
ATOM 7576 C C . ALA C 3 323 ? 87.655 73.545 109.542 1.00 83.87 323 ALA C C 1
ATOM 7577 O O . ALA C 3 323 ? 88.508 72.808 110.044 1.00 83.87 323 ALA C O 1
ATOM 7579 N N . CYS C 3 324 ? 87.121 73.308 108.344 1.00 84.34 324 CYS C N 1
ATOM 7580 C CA . CYS C 3 324 ? 87.564 72.186 107.527 1.00 84.34 324 CYS C CA 1
ATOM 7581 C C . CYS C 3 324 ? 88.866 72.480 106.796 1.00 84.34 324 CYS C C 1
ATOM 7582 O O . CYS C 3 324 ? 89.626 71.554 106.497 1.00 84.34 324 CYS C O 1
ATOM 7585 N N . LYS C 3 325 ? 89.147 73.754 106.508 1.00 80.80 325 LYS C N 1
ATOM 7586 C CA . LYS C 3 325 ? 90.393 74.116 105.842 1.00 80.80 325 LYS C CA 1
ATOM 7587 C C . LYS C 3 325 ? 91.602 73.963 106.751 1.00 80.80 325 LYS C C 1
ATOM 7588 O O . LYS C 3 325 ? 92.729 73.863 106.255 1.00 80.80 325 LYS C O 1
ATOM 7594 N N . TYR C 3 326 ? 91.400 73.950 108.066 1.00 85.81 326 TYR C N 1
ATOM 7595 C CA . TYR C 3 326 ? 92.474 73.783 109.039 1.00 85.81 326 TYR C CA 1
ATOM 7596 C C . TYR C 3 326 ? 92.310 72.491 109.834 1.00 85.81 326 TYR C C 1
ATOM 7597 O O . TYR C 3 326 ? 92.525 72.458 111.046 1.00 85.81 326 TYR C O 1
ATOM 7606 N N . ILE C 3 327 ? 91.922 71.414 109.158 1.00 85.82 327 ILE C N 1
ATOM 7607 C CA . ILE C 3 327 ? 91.825 70.108 109.797 1.00 85.82 327 ILE C CA 1
ATOM 7608 C C . ILE C 3 327 ? 92.169 69.020 108.785 1.00 85.82 327 ILE C C 1
ATOM 7609 O O . ILE C 3 327 ? 92.814 68.026 109.117 1.00 85.82 327 ILE C O 1
ATOM 7614 N N . PRO D 4 3 ? 99.608 114.101 118.384 1.00 55.25 3 PRO L N 1
ATOM 7615 C CA . PRO D 4 3 ? 101.061 113.921 118.311 1.00 55.25 3 PRO L CA 1
ATOM 7616 C C . PRO D 4 3 ? 101.710 114.015 119.682 1.00 55.25 3 PRO L C 1
ATOM 7617 O O . PRO D 4 3 ? 101.044 114.417 120.632 1.00 55.25 3 PRO L O 1
ATOM 7621 N N . TYR D 4 4 ? 102.988 113.645 119.787 1.00 50.69 4 TYR L N 1
ATOM 7622 C CA . TYR D 4 4 ? 103.638 113.653 121.091 1.00 50.69 4 TYR L CA 1
ATOM 7623 C C . TYR D 4 4 ? 104.229 115.016 121.413 1.00 50.69 4 TYR L C 1
ATOM 7624 O O . TYR D 4 4 ? 104.339 115.384 122.586 1.00 50.69 4 TYR L O 1
ATOM 7633 N N . MET D 4 5 ? 104.617 115.776 120.389 1.00 48.31 5 MET L N 1
ATOM 7634 C CA . MET D 4 5 ? 105.237 117.077 120.621 1.00 48.31 5 MET L CA 1
ATOM 7635 C C . MET D 4 5 ? 104.226 118.087 121.146 1.00 48.31 5 MET L C 1
ATOM 7636 O O . MET D 4 5 ? 104.596 119.050 121.823 1.00 48.31 5 MET L O 1
ATOM 7641 N N . ASP D 4 6 ? 102.941 117.881 120.851 1.00 53.20 6 ASP L N 1
ATOM 7642 C CA . ASP D 4 6 ? 101.916 118.819 121.290 1.00 53.20 6 ASP L CA 1
ATOM 7643 C C . ASP D 4 6 ? 101.343 118.462 122.651 1.00 53.20 6 ASP L C 1
ATOM 7644 O O . ASP D 4 6 ? 100.615 119.271 123.233 1.00 53.20 6 ASP L O 1
ATOM 7649 N N . GLN D 4 7 ? 101.632 117.269 123.171 1.00 51.46 7 GLN L N 1
ATOM 7650 C CA . GLN D 4 7 ? 101.237 116.974 124.543 1.00 51.46 7 GLN L CA 1
ATOM 7651 C C . GLN D 4 7 ? 102.403 117.120 125.507 1.00 51.46 7 GLN L C 1
ATOM 7652 O O . GLN D 4 7 ? 102.187 117.221 126.717 1.00 51.46 7 GLN L O 1
ATOM 7658 N N . VAL D 4 8 ? 103.636 117.117 124.998 1.00 49.71 8 VAL L N 1
ATOM 7659 C CA . VAL D 4 8 ? 104.756 117.650 125.767 1.00 49.71 8 VAL L CA 1
ATOM 7660 C C . VAL D 4 8 ? 104.581 119.149 125.951 1.00 49.71 8 VAL L C 1
ATOM 7661 O O . VAL D 4 8 ? 104.803 119.691 127.041 1.00 49.71 8 VAL L O 1
ATOM 7665 N N . LEU D 4 9 ? 104.138 119.829 124.893 1.00 48.27 9 LEU L N 1
ATOM 7666 C CA . LEU D 4 9 ? 103.989 121.279 124.907 1.00 48.27 9 LEU L CA 1
ATOM 7667 C C . LEU D 4 9 ? 102.868 121.713 125.841 1.00 48.27 9 LEU L C 1
ATOM 7668 O O . LEU D 4 9 ? 103.011 122.685 126.588 1.00 48.27 9 LEU L O 1
ATOM 7673 N N . ARG D 4 10 ? 101.749 120.995 125.825 1.00 49.98 10 ARG L N 1
ATOM 7674 C CA . ARG D 4 10 ? 100.643 121.353 126.702 1.00 49.98 10 ARG L CA 1
ATOM 7675 C C . ARG D 4 10 ? 100.922 120.967 128.146 1.00 49.98 10 ARG L C 1
ATOM 7676 O O . ARG D 4 10 ? 100.309 121.524 129.060 1.00 49.98 10 ARG L O 1
ATOM 7678 N N . ALA D 4 11 ? 101.834 120.024 128.377 1.00 53.79 11 ALA L N 1
ATOM 7679 C CA . ALA D 4 11 ? 102.196 119.675 129.746 1.00 53.79 11 ALA L CA 1
ATOM 7680 C C . ALA D 4 11 ? 103.125 120.717 130.346 1.00 53.79 11 ALA L C 1
ATOM 7681 O O . ALA D 4 11 ? 103.151 120.904 131.567 1.00 53.79 11 ALA L O 1
ATOM 7683 N N . PHE D 4 12 ? 103.905 121.394 129.504 1.00 48.35 12 PHE L N 1
ATOM 7684 C CA . PHE D 4 12 ? 104.762 122.470 129.985 1.00 48.35 12 PHE L CA 1
ATOM 7685 C C . PHE D 4 12 ? 103.960 123.737 130.227 1.00 48.35 12 PHE L C 1
ATOM 7686 O O . PHE D 4 12 ? 104.313 124.550 131.087 1.00 48.35 12 PHE L O 1
ATOM 7694 N N . TYR D 4 13 ? 102.880 123.921 129.470 1.00 49.57 13 TYR L N 1
ATOM 7695 C CA . TYR D 4 13 ? 102.021 125.081 129.646 1.00 49.57 13 TYR L CA 1
ATOM 7696 C C . TYR D 4 13 ? 101.214 125.003 130.928 1.00 49.57 13 TYR L C 1
ATOM 7697 O O . TYR D 4 13 ? 101.008 126.031 131.577 1.00 49.57 13 TYR L O 1
ATOM 7706 N N . GLN D 4 14 ? 100.752 123.817 131.305 1.00 56.96 14 GLN L N 1
ATOM 7707 C CA . GLN D 4 14 ? 100.007 123.632 132.539 1.00 56.96 14 GLN L CA 1
ATOM 7708 C C . GLN D 4 14 ? 100.905 123.563 133.761 1.00 56.96 14 GLN L C 1
ATOM 7709 O O . GLN D 4 14 ? 100.407 123.671 134.884 1.00 56.96 14 GLN L O 1
ATOM 7715 N N . SER D 4 15 ? 102.208 123.381 133.570 1.00 57.21 15 SER L N 1
ATOM 7716 C CA . SER D 4 15 ? 103.148 123.312 134.678 1.00 57.21 15 SER L CA 1
ATOM 7717 C C . SER D 4 15 ? 103.767 124.655 135.018 1.00 57.21 15 SER L C 1
ATOM 7718 O O . SER D 4 15 ? 104.086 124.897 136.185 1.00 57.21 15 SER L O 1
ATOM 7721 N N . THR D 4 16 ? 103.946 125.530 134.032 1.00 52.91 16 THR L N 1
ATOM 7722 C CA . THR D 4 16 ? 104.487 126.861 134.255 1.00 52.91 16 THR L CA 1
ATOM 7723 C C . THR D 4 16 ? 103.414 127.938 134.228 1.00 52.91 16 THR L C 1
ATOM 7724 O O . THR D 4 16 ? 103.745 129.122 134.345 1.00 52.91 16 THR L O 1
ATOM 7728 N N . HIS D 4 17 ? 102.145 127.540 134.078 1.00 56.56 17 HIS L N 1
ATOM 7729 C CA . HIS D 4 17 ? 100.972 128.420 134.045 1.00 56.56 17 HIS L CA 1
ATOM 7730 C C . HIS D 4 17 ? 101.079 129.465 132.932 1.00 56.56 17 HIS L C 1
ATOM 7731 O O . HIS D 4 17 ? 101.124 130.670 133.173 1.00 56.56 17 HIS L O 1
ATOM 7738 N N . TRP D 4 18 ? 101.118 128.975 131.696 1.00 52.38 18 TRP L N 1
ATOM 7739 C CA . TRP D 4 18 ? 101.156 129.862 130.543 1.00 52.38 18 TRP L CA 1
ATOM 7740 C C . TRP D 4 18 ? 99.766 130.276 130.085 1.00 52.38 18 TRP L C 1
ATOM 7741 O O . TRP D 4 18 ? 99.627 131.326 129.442 1.00 52.38 18 TRP L O 1
ATOM 7752 N N . SER D 4 19 ? 98.741 129.490 130.441 1.00 62.19 19 SER L N 1
ATOM 7753 C CA . SER D 4 19 ? 97.332 129.750 130.144 1.00 62.19 19 SER L CA 1
ATOM 7754 C C . SER D 4 19 ? 97.067 129.864 128.647 1.00 62.19 19 SER L C 1
ATOM 7755 O O . SER D 4 19 ? 96.774 130.952 128.144 1.00 62.19 19 SER L O 1
ATOM 7758 N N . THR D 4 20 ? 97.200 128.749 127.923 1.00 64.55 20 THR L N 1
ATOM 7759 C CA . THR D 4 20 ? 96.984 128.697 126.481 1.00 64.55 20 THR L CA 1
ATOM 7760 C C . THR D 4 20 ? 95.510 128.652 126.082 1.00 64.55 20 THR L C 1
ATOM 7761 O O . THR D 4 20 ? 95.206 128.369 124.916 1.00 64.55 20 THR L O 1
ATOM 7765 N N . GLN D 4 21 ? 94.581 128.905 127.007 1.00 68.24 21 GLN L N 1
ATOM 7766 C CA . GLN D 4 21 ? 93.184 129.065 126.618 1.00 68.24 21 GLN L CA 1
ATOM 7767 C C . GLN D 4 21 ? 92.988 130.356 125.832 1.00 68.24 21 GLN L C 1
ATOM 7768 O O . GLN D 4 21 ? 92.079 130.463 125.002 1.00 68.24 21 GLN L O 1
ATOM 7774 N N . ASN D 4 22 ? 93.845 131.347 126.073 1.00 64.94 22 ASN L N 1
ATOM 7775 C CA . ASN D 4 22 ? 93.836 132.597 125.332 1.00 64.94 22 ASN L CA 1
ATOM 7776 C C . ASN D 4 22 ? 94.616 132.528 124.027 1.00 64.94 22 ASN L C 1
ATOM 7777 O O . ASN D 4 22 ? 94.838 133.570 123.407 1.00 64.94 22 ASN L O 1
ATOM 7782 N N . SER D 4 23 ? 95.039 131.349 123.583 1.00 62.68 23 SER L N 1
ATOM 7783 C CA . SER D 4 23 ? 95.815 131.253 122.355 1.00 62.68 23 SER L CA 1
ATOM 7784 C C . SER D 4 23 ? 94.881 131.172 121.158 1.00 62.68 23 SER L C 1
ATOM 7785 O O . SER D 4 23 ? 93.768 130.650 121.267 1.00 62.68 23 SER L O 1
ATOM 7788 N N . TYR D 4 24 ? 95.331 131.678 120.011 1.00 60.01 24 TYR L N 1
ATOM 7789 C CA . TYR D 4 24 ? 94.555 131.568 118.782 1.00 60.01 24 TYR L CA 1
ATOM 7790 C C . TYR D 4 24 ? 94.912 130.281 118.045 1.00 60.01 24 TYR L C 1
ATOM 7791 O O . TYR D 4 24 ? 95.211 130.293 116.849 1.00 60.01 24 TYR L O 1
ATOM 7800 N N . GLU D 4 25 ? 94.917 129.161 118.759 1.00 63.84 25 GLU L N 1
ATOM 7801 C CA . GLU D 4 25 ? 94.936 127.856 118.121 1.00 63.84 25 GLU L CA 1
ATOM 7802 C C . GLU D 4 25 ? 94.040 126.944 118.938 1.00 63.84 25 GLU L C 1
ATOM 7803 O O . GLU D 4 25 ? 93.777 125.799 118.557 1.00 63.84 25 GLU L O 1
ATOM 7809 N N . ASP D 4 26 ? 93.560 127.467 120.064 1.00 61.95 26 ASP L N 1
ATOM 7810 C CA . ASP D 4 26 ? 92.629 126.769 120.934 1.00 61.95 26 ASP L CA 1
ATOM 7811 C C . ASP D 4 26 ? 91.321 127.532 121.027 1.00 61.95 26 ASP L C 1
ATOM 7812 O O . ASP D 4 26 ? 90.575 127.379 121.998 1.00 61.95 26 ASP L O 1
ATOM 7817 N N . ILE D 4 27 ? 91.038 128.370 120.033 1.00 60.78 27 ILE L N 1
ATOM 7818 C CA . ILE D 4 27 ? 89.811 129.154 120.012 1.00 60.78 27 ILE L CA 1
ATOM 7819 C C . ILE D 4 27 ? 88.699 128.280 119.444 1.00 60.78 27 ILE L C 1
ATOM 7820 O O . ILE D 4 27 ? 87.580 128.266 119.965 1.00 60.78 27 ILE L O 1
ATOM 7825 N N . THR D 4 28 ? 89.003 127.524 118.393 1.00 61.57 28 THR L N 1
ATOM 7826 C CA . THR D 4 28 ? 88.171 126.406 117.967 1.00 61.57 28 THR L CA 1
ATOM 7827 C C . THR D 4 28 ? 88.888 125.147 118.414 1.00 61.57 28 THR L C 1
ATOM 7828 O O . THR D 4 28 ? 89.604 124.524 117.633 1.00 61.57 28 THR L O 1
ATOM 7832 N N . ALA D 4 29 ? 88.722 124.772 119.675 1.00 59.12 29 ALA L N 1
ATOM 7833 C CA . ALA D 4 29 ? 89.381 123.569 120.158 1.00 59.12 29 ALA L CA 1
ATOM 7834 C C . ALA D 4 29 ? 88.328 122.527 120.473 1.00 59.12 29 ALA L C 1
ATOM 7835 O O . ALA D 4 29 ? 88.540 121.328 120.265 1.00 59.12 29 ALA L O 1
ATOM 7837 N N . THR D 4 30 ? 87.183 122.987 120.971 1.00 59.00 30 THR L N 1
ATOM 7838 C CA . THR D 4 30 ? 86.078 122.085 121.243 1.00 59.00 30 THR L CA 1
ATOM 7839 C C . THR D 4 30 ? 85.398 121.648 119.950 1.00 59.00 30 THR L C 1
ATOM 7840 O O . THR D 4 30 ? 84.812 120.565 119.899 1.00 59.00 30 THR L O 1
ATOM 7844 N N . SER D 4 31 ? 85.503 122.448 118.894 1.00 59.28 31 SER L N 1
ATOM 7845 C CA . SER D 4 31 ? 85.022 122.071 117.573 1.00 59.28 31 SER L CA 1
ATOM 7846 C C . SER D 4 31 ? 86.010 121.215 116.796 1.00 59.28 31 SER L C 1
ATOM 7847 O O . SER D 4 31 ? 85.708 120.834 115.663 1.00 59.28 31 SER L O 1
ATOM 7850 N N . ARG D 4 32 ? 87.187 120.936 117.347 1.00 59.73 32 ARG L N 1
ATOM 7851 C CA . ARG D 4 32 ? 88.114 120.000 116.730 1.00 59.73 32 ARG L CA 1
ATOM 7852 C C . ARG D 4 32 ? 88.239 118.706 117.512 1.00 59.73 32 ARG L C 1
ATOM 7853 O O . ARG D 4 32 ? 88.602 117.677 116.933 1.00 59.73 32 ARG L O 1
ATOM 7861 N N . THR D 4 33 ? 87.947 118.740 118.805 1.00 58.72 33 THR L N 1
ATOM 7862 C CA . THR D 4 33 ? 87.917 117.554 119.641 1.00 58.72 33 THR L CA 1
ATOM 7863 C C . THR D 4 33 ? 86.629 116.773 119.422 1.00 58.72 33 THR L C 1
ATOM 7864 O O . THR D 4 33 ? 86.638 115.537 119.415 1.00 58.72 33 THR L O 1
ATOM 7868 N N . LEU D 4 34 ? 85.527 117.476 119.173 1.00 56.62 34 LEU L N 1
ATOM 7869 C CA . LEU D 4 34 ? 84.234 116.826 119.037 1.00 56.62 34 LEU L CA 1
ATOM 7870 C C . LEU D 4 34 ? 83.900 116.437 117.608 1.00 56.62 34 LEU L C 1
ATOM 7871 O O . LEU D 4 34 ? 83.027 115.589 117.408 1.00 56.62 34 LEU L O 1
ATOM 7876 N N . LEU D 4 35 ? 84.572 117.008 116.614 1.00 54.61 35 LEU L N 1
ATOM 7877 C CA . LEU D 4 35 ? 84.194 116.772 115.229 1.00 54.61 35 LEU L CA 1
ATOM 7878 C C . LEU D 4 35 ? 85.275 116.063 114.436 1.00 54.61 35 LEU L C 1
ATOM 7879 O O . LEU D 4 35 ? 84.983 115.102 113.718 1.00 54.61 35 LEU L O 1
ATOM 7884 N N . ASP D 4 36 ? 86.521 116.519 114.537 1.00 54.95 36 ASP L N 1
ATOM 7885 C CA . ASP D 4 36 ? 87.577 116.136 113.610 1.00 54.95 36 ASP L CA 1
ATOM 7886 C C . ASP D 4 36 ? 88.527 115.096 114.188 1.00 54.95 36 ASP L C 1
ATOM 7887 O O . ASP D 4 36 ? 89.723 115.125 113.886 1.00 54.95 36 ASP L O 1
ATOM 7892 N N . PHE D 4 37 ? 88.028 114.170 115.004 1.00 50.66 37 PHE L N 1
ATOM 7893 C CA . PHE D 4 37 ? 88.898 113.139 115.545 1.00 50.66 37 PHE L CA 1
ATOM 7894 C C . PHE D 4 37 ? 89.217 112.103 114.468 1.00 50.66 37 PHE L C 1
ATOM 7895 O O . PHE D 4 37 ? 88.670 112.117 113.362 1.00 50.66 37 PHE L O 1
ATOM 7903 N N . ARG D 4 38 ? 90.119 111.185 114.798 1.00 54.65 38 ARG L N 1
ATOM 7904 C CA . ARG D 4 38 ? 90.703 110.281 113.820 1.00 54.65 38 ARG L CA 1
ATOM 7905 C C . ARG D 4 38 ? 90.274 108.850 114.103 1.00 54.65 38 ARG L C 1
ATOM 7906 O O . ARG D 4 38 ? 90.321 108.396 115.250 1.00 54.65 38 ARG L O 1
ATOM 7914 N N . ILE D 4 39 ? 89.868 108.147 113.051 1.00 50.19 39 ILE L N 1
ATOM 7915 C CA . ILE D 4 39 ? 89.455 106.749 113.124 1.00 50.19 39 ILE L CA 1
ATOM 7916 C C . ILE D 4 39 ? 90.635 105.878 112.711 1.00 50.19 39 ILE L C 1
ATOM 7917 O O . ILE D 4 39 ? 91.292 106.177 111.704 1.00 50.19 39 ILE L O 1
ATOM 7922 N N . PRO D 4 40 ? 90.960 104.824 113.460 1.00 49.39 40 PRO L N 1
ATOM 7923 C CA . PRO D 4 40 ? 92.000 103.895 113.013 1.00 49.39 40 PRO L CA 1
ATOM 7924 C C . PRO D 4 40 ? 91.558 103.125 111.781 1.00 49.39 40 PRO L C 1
ATOM 7925 O O . PRO D 4 40 ? 90.372 102.862 111.577 1.00 49.39 40 PRO L O 1
ATOM 7929 N N . SER D 4 41 ? 92.530 102.767 110.945 1.00 53.60 41 SER L N 1
ATOM 7930 C CA . SER D 4 41 ? 92.245 102.137 109.663 1.00 53.60 41 SER L CA 1
ATOM 7931 C C . SER D 4 41 ? 92.687 100.678 109.617 1.00 53.60 41 SER L C 1
ATOM 7932 O O . SER D 4 41 ? 92.460 99.992 108.618 1.00 53.60 41 SER L O 1
ATOM 7935 N N . ALA D 4 42 ? 93.298 100.188 110.693 1.00 48.77 42 ALA L N 1
ATOM 7936 C CA . ALA D 4 42 ? 93.778 98.815 110.780 1.00 48.77 42 ALA L CA 1
ATOM 7937 C C . ALA D 4 42 ? 93.995 98.495 112.249 1.00 48.77 42 ALA L C 1
ATOM 7938 O O . ALA D 4 42 ? 93.895 99.372 113.110 1.00 48.77 42 ALA L O 1
ATOM 7940 N N . ILE D 4 43 ? 94.300 97.229 112.529 1.00 45.06 43 ILE L N 1
ATOM 7941 C CA . ILE D 4 43 ? 94.679 96.841 113.883 1.00 45.06 43 ILE L CA 1
ATOM 7942 C C . ILE D 4 43 ? 96.098 97.315 114.147 1.00 45.06 43 ILE L C 1
ATOM 7943 O O . ILE D 4 43 ? 97.016 97.024 113.374 1.00 45.06 43 ILE L O 1
ATOM 7948 N N . HIS D 4 44 ? 96.283 98.049 115.239 1.00 41.02 44 HIS L N 1
ATOM 7949 C CA . HIS D 4 44 ? 97.526 98.768 115.484 1.00 41.02 44 HIS L CA 1
ATOM 7950 C C . HIS D 4 44 ? 97.911 98.593 116.941 1.00 41.02 44 HIS L C 1
ATOM 7951 O O . HIS D 4 44 ? 97.121 98.910 117.831 1.00 41.02 44 HIS L O 1
ATOM 7958 N N . LEU D 4 45 ? 99.113 98.085 117.189 1.00 38.41 45 LEU L N 1
ATOM 7959 C CA . LEU D 4 45 ? 99.613 97.886 118.539 1.00 38.41 45 LEU L CA 1
ATOM 7960 C C . LEU D 4 45 ? 100.739 98.870 118.808 1.00 38.41 45 LEU L C 1
ATOM 7961 O O . LEU D 4 45 ? 101.428 99.307 117.887 1.00 38.41 45 LEU L O 1
ATOM 7966 N N . GLN D 4 46 ? 100.919 99.220 120.078 1.00 35.17 46 GLN L N 1
ATOM 7967 C CA . GLN D 4 46 ? 101.939 100.185 120.454 1.00 35.17 46 GLN L CA 1
ATOM 7968 C C . GLN D 4 46 ? 102.327 99.966 121.906 1.00 35.17 46 GLN L C 1
ATOM 7969 O O . GLN D 4 46 ? 101.463 99.779 122.757 1.00 35.17 46 GLN L O 1
ATOM 7975 N N . ILE D 4 47 ? 103.625 99.973 122.180 1.00 33.19 47 ILE L N 1
ATOM 7976 C CA . ILE D 4 47 ? 104.134 99.910 123.541 1.00 33.19 47 ILE L CA 1
ATOM 7977 C C . ILE D 4 47 ? 105.178 101.004 123.702 1.00 33.19 47 ILE L C 1
ATOM 7978 O O . ILE D 4 47 ? 106.024 101.194 122.825 1.00 33.19 47 ILE L O 1
ATOM 7983 N N . SER D 4 48 ? 105.080 101.760 124.791 1.00 33.03 48 SER L N 1
ATOM 7984 C CA . SER D 4 48 ? 105.982 102.860 125.077 1.00 33.03 48 SER L CA 1
ATOM 7985 C C . SER D 4 48 ? 106.616 102.652 126.443 1.00 33.03 48 SER L C 1
ATOM 7986 O O . SER D 4 48 ? 106.075 101.956 127.301 1.00 33.03 48 SER L O 1
ATOM 7989 N N . ASN D 4 49 ? 107.767 103.280 126.644 1.00 34.32 49 ASN L N 1
ATOM 7990 C CA . ASN D 4 49 ? 108.685 102.860 127.692 1.00 34.32 49 ASN L CA 1
ATOM 7991 C C . ASN D 4 49 ? 109.422 104.075 128.236 1.00 34.32 49 ASN L C 1
ATOM 7992 O O . ASN D 4 49 ? 109.058 105.220 127.965 1.00 34.32 49 ASN L O 1
ATOM 7997 N N . LYS D 4 50 ? 110.476 103.814 129.002 1.00 37.38 50 LYS L N 1
ATOM 7998 C CA . LYS D 4 50 ? 111.374 104.858 129.484 1.00 37.38 50 LYS L CA 1
ATOM 7999 C C . LYS D 4 50 ? 112.729 104.222 129.732 1.00 37.38 50 LYS L C 1
ATOM 8000 O O . LYS D 4 50 ? 112.837 103.303 130.547 1.00 37.38 50 LYS L O 1
ATOM 8006 N N . SER D 4 51 ? 113.758 104.711 129.043 1.00 37.58 51 SER L N 1
ATOM 8007 C CA . SER D 4 51 ? 115.080 104.097 129.082 1.00 37.58 51 SER L CA 1
ATOM 8008 C C . SER D 4 51 ? 115.970 104.696 130.168 1.00 37.58 51 SER L C 1
ATOM 8009 O O . SER D 4 51 ? 116.391 104.000 131.095 1.00 37.58 51 SER L O 1
ATOM 8012 N N . THR D 4 52 ? 116.252 105.983 130.061 1.00 38.97 52 THR L N 1
ATOM 8013 C CA . THR D 4 52 ? 117.112 106.760 130.940 1.00 38.97 52 THR L CA 1
ATOM 8014 C C . THR D 4 52 ? 116.112 107.597 131.734 1.00 38.97 52 THR L C 1
ATOM 8015 O O . THR D 4 52 ? 114.911 107.470 131.473 1.00 38.97 52 THR L O 1
ATOM 8019 N N . PRO D 4 53 ? 116.507 108.397 132.743 1.00 38.20 53 PRO L N 1
ATOM 8020 C CA . PRO D 4 53 ? 115.558 109.379 133.285 1.00 38.20 53 PRO L CA 1
ATOM 8021 C C . PRO D 4 53 ? 115.037 110.408 132.294 1.00 38.20 53 PRO L C 1
ATOM 8022 O O . PRO D 4 53 ? 113.932 110.925 132.471 1.00 38.20 53 PRO L O 1
ATOM 8026 N N . ASN D 4 54 ? 115.806 110.714 131.252 1.00 35.42 54 ASN L N 1
ATOM 8027 C CA . ASN D 4 54 ? 115.438 111.754 130.301 1.00 35.42 54 ASN L CA 1
ATOM 8028 C C . ASN D 4 54 ? 115.209 111.206 128.901 1.00 35.42 54 ASN L C 1
ATOM 8029 O O . ASN D 4 54 ? 115.353 111.943 127.928 1.00 35.42 54 ASN L O 1
ATOM 8034 N N . THR D 4 55 ? 114.847 109.935 128.775 1.00 35.55 55 THR L N 1
ATOM 8035 C CA . THR D 4 55 ? 114.773 109.291 127.473 1.00 35.55 55 THR L CA 1
ATOM 8036 C C . THR D 4 55 ? 113.612 108.309 127.464 1.00 35.55 55 THR L C 1
ATOM 8037 O O . THR D 4 55 ? 113.425 107.565 128.427 1.00 35.55 55 THR L O 1
ATOM 8041 N N . PHE D 4 56 ? 112.825 108.330 126.391 1.00 35.99 56 PHE L N 1
ATOM 8042 C CA . PHE D 4 56 ? 111.653 107.486 126.233 1.00 35.99 56 PHE L CA 1
ATOM 8043 C C . PHE D 4 56 ? 111.782 106.683 124.952 1.00 35.99 56 PHE L C 1
ATOM 8044 O O . PHE D 4 56 ? 112.280 107.184 123.943 1.00 35.99 56 PHE L O 1
ATOM 8052 N N . ASN D 4 57 ? 111.315 105.445 124.995 1.00 32.26 57 ASN L N 1
ATOM 8053 C CA . ASN D 4 57 ? 111.252 104.578 123.834 1.00 32.26 57 ASN L CA 1
ATOM 8054 C C . ASN D 4 57 ? 109.814 104.256 123.484 1.00 32.26 57 ASN L C 1
ATOM 8055 O O . ASN D 4 57 ? 109.002 103.969 124.362 1.00 32.26 57 ASN L O 1
ATOM 8060 N N . SER D 4 58 ? 109.515 104.305 122.195 1.00 32.33 58 SER L N 1
ATOM 8061 C CA . SER D 4 58 ? 108.231 103.909 121.652 1.00 32.33 58 SER L CA 1
ATOM 8062 C C . SER D 4 58 ? 108.448 102.829 120.607 1.00 32.33 58 SER L C 1
ATOM 8063 O O . SER D 4 58 ? 109.536 102.690 120.052 1.00 32.33 58 SER L O 1
ATOM 8066 N N . LEU D 4 59 ? 107.402 102.047 120.364 1.00 32.35 59 LEU L N 1
ATOM 8067 C CA . LEU D 4 59 ? 107.414 101.032 119.319 1.00 32.35 59 LEU L CA 1
ATOM 8068 C C . LEU D 4 59 ? 105.986 100.768 118.899 1.00 32.35 59 LEU L C 1
ATOM 8069 O O . LEU D 4 59 ? 105.120 100.589 119.752 1.00 32.35 59 LEU L O 1
ATOM 8074 N N . ASP D 4 60 ? 105.749 100.714 117.597 1.00 36.93 60 ASP L N 1
ATOM 8075 C CA . ASP D 4 60 ? 104.434 100.373 117.095 1.00 36.93 60 ASP L CA 1
ATOM 8076 C C . ASP D 4 60 ? 104.558 99.497 115.864 1.00 36.93 60 ASP L C 1
ATOM 8077 O O . ASP D 4 60 ? 105.518 99.598 115.100 1.00 36.93 60 ASP L O 1
ATOM 8082 N N . PHE D 4 61 ? 103.571 98.628 115.689 1.00 40.05 61 PHE L N 1
ATOM 8083 C CA . PHE D 4 61 ? 103.418 97.870 114.460 1.00 40.05 61 PHE L CA 1
ATOM 8084 C C . PHE D 4 61 ? 101.935 97.670 114.219 1.00 40.05 61 PHE L C 1
ATOM 8085 O O . PHE D 4 61 ? 101.161 97.513 115.164 1.00 40.05 61 PHE L O 1
ATOM 8093 N N . SER D 4 62 ? 101.547 97.686 112.958 1.00 46.80 62 SER L N 1
ATOM 8094 C CA . SER D 4 62 ? 100.175 97.442 112.566 1.00 46.80 62 SER L CA 1
ATOM 8095 C C . SER D 4 62 ? 100.127 96.263 111.609 1.00 46.80 62 SER L C 1
ATOM 8096 O O . SER D 4 62 ? 101.129 95.595 111.358 1.00 46.80 62 SER L O 1
ATOM 8099 N N . THR D 4 63 ? 98.933 95.991 111.088 1.00 52.37 63 THR L N 1
ATOM 8100 C CA . THR D 4 63 ? 98.822 95.041 109.990 1.00 52.37 63 THR L CA 1
ATOM 8101 C C . THR D 4 63 ? 99.320 95.663 108.693 1.00 52.37 63 THR L C 1
ATOM 8102 O O . THR D 4 63 ? 99.995 95.004 107.896 1.00 52.37 63 THR L O 1
ATOM 8106 N N . ARG D 4 64 ? 99.007 96.938 108.473 1.00 55.80 64 ARG L N 1
ATOM 8107 C CA . ARG D 4 64 ? 99.425 97.641 107.267 1.00 55.80 64 ARG L CA 1
ATOM 8108 C C . ARG D 4 64 ? 100.919 97.926 107.271 1.00 55.80 64 ARG L C 1
ATOM 8109 O O . ARG D 4 64 ? 101.576 97.839 106.229 1.00 55.80 64 ARG L O 1
ATOM 8117 N N . SER D 4 65 ? 101.463 98.261 108.436 1.00 48.19 65 SER L N 1
ATOM 8118 C CA . SER D 4 65 ? 102.864 98.647 108.535 1.00 48.19 65 SER L CA 1
ATOM 8119 C C . SER D 4 65 ? 103.569 97.854 109.626 1.00 48.19 65 SER L C 1
ATOM 8120 O O . SER D 4 65 ? 103.019 97.656 110.712 1.00 48.19 65 SER L O 1
ATOM 8123 N N . ARG D 4 66 ? 104.783 97.400 109.349 1.00 41.48 66 ARG L N 1
ATOM 8124 C CA . ARG D 4 66 ? 105.546 96.572 110.288 1.00 41.48 66 ARG L CA 1
ATOM 8125 C C . ARG D 4 66 ? 106.232 97.468 111.325 1.00 41.48 66 ARG L C 1
ATOM 8126 O O . ARG D 4 66 ? 105.914 98.659 111.420 1.00 41.48 66 ARG L O 1
ATOM 8134 N N . ILE D 4 67 ? 107.155 96.893 112.102 1.00 33.37 67 ILE L N 1
ATOM 8135 C CA . ILE D 4 67 ? 107.663 97.453 113.353 1.00 33.37 67 ILE L CA 1
ATOM 8136 C C . ILE D 4 67 ? 108.372 98.782 113.119 1.00 33.37 67 ILE L C 1
ATOM 8137 O O . ILE D 4 67 ? 109.283 98.879 112.291 1.00 33.37 67 ILE L O 1
ATOM 8142 N N . ASN D 4 68 ? 107.923 99.810 113.837 1.00 34.15 68 ASN L N 1
ATOM 8143 C CA . ASN D 4 68 ? 108.542 101.128 113.847 1.00 34.15 68 ASN L CA 1
ATOM 8144 C C . ASN D 4 68 ? 108.958 101.425 115.276 1.00 34.15 68 ASN L C 1
ATOM 8145 O O . ASN D 4 68 ? 108.766 100.609 116.178 1.00 34.15 68 ASN L O 1
ATOM 8150 N N . GLY D 4 69 ? 109.502 102.610 115.499 1.00 33.19 69 GLY L N 1
ATOM 8151 C CA . GLY D 4 69 ? 109.927 102.980 116.832 1.00 33.19 69 GLY L CA 1
ATOM 8152 C C . GLY D 4 69 ? 110.449 104.394 116.846 1.00 33.19 69 GLY L C 1
ATOM 8153 O O . GLY D 4 69 ? 110.579 105.044 115.807 1.00 33.19 69 GLY L O 1
ATOM 8154 N N . SER D 4 70 ? 110.753 104.860 118.051 1.00 33.17 70 SER L N 1
ATOM 8155 C CA . SER D 4 70 ? 111.222 106.221 118.242 1.00 33.17 70 SER L CA 1
ATOM 8156 C C . SER D 4 70 ? 111.995 106.315 119.546 1.00 33.17 70 SER L C 1
ATOM 8157 O O . SER D 4 70 ? 111.687 105.620 120.513 1.00 33.17 70 SER L O 1
ATOM 8160 N N . LEU D 4 71 ? 113.004 107.180 119.557 1.00 32.49 71 LEU L N 1
ATOM 8161 C CA . LEU D 4 71 ? 113.770 107.502 120.754 1.00 32.49 71 LEU L CA 1
ATOM 8162 C C . LEU D 4 71 ? 113.583 108.978 121.043 1.00 32.49 71 LEU L C 1
ATOM 8163 O O . LEU D 4 71 ? 114.025 109.822 120.263 1.00 32.49 71 LEU L O 1
ATOM 8168 N N . SER D 4 72 ? 112.945 109.288 122.159 1.00 32.00 72 SER L N 1
ATOM 8169 C CA . SER D 4 72 ? 112.688 110.660 122.550 1.00 32.00 72 SER L CA 1
ATOM 8170 C C . SER D 4 72 ? 113.676 111.083 123.622 1.00 32.00 72 SER L C 1
ATOM 8171 O O . SER D 4 72 ? 114.112 110.275 124.436 1.00 32.00 72 SER L O 1
ATOM 8174 N N . TYR D 4 73 ? 114.042 112.356 123.603 1.00 31.88 73 TYR L N 1
ATOM 8175 C CA . TYR D 4 73 ? 114.783 112.979 124.689 1.00 31.88 73 TYR L CA 1
ATOM 8176 C C . TYR D 4 73 ? 113.910 114.098 125.221 1.00 31.88 73 TYR L C 1
ATOM 8177 O O . TYR D 4 73 ? 113.290 114.814 124.436 1.00 31.88 73 TYR L O 1
ATOM 8186 N N . LEU D 4 74 ? 113.836 114.243 126.537 1.00 35.50 74 LEU L N 1
ATOM 8187 C CA . LEU D 4 74 ? 113.014 115.286 127.139 1.00 35.50 74 LEU L CA 1
ATOM 8188 C C . LEU D 4 74 ? 113.623 115.708 128.465 1.00 35.50 74 LEU L C 1
ATOM 8189 O O . LEU D 4 74 ? 113.632 114.934 129.425 1.00 35.50 74 LEU L O 1
ATOM 8194 N N . TYR D 4 75 ? 114.124 116.935 128.516 1.00 41.19 75 TYR L N 1
ATOM 8195 C CA . TYR D 4 75 ? 114.640 117.538 129.735 1.00 41.19 75 TYR L CA 1
ATOM 8196 C C . TYR D 4 75 ? 113.939 118.872 129.925 1.00 41.19 75 TYR L C 1
ATOM 8197 O O . TYR D 4 75 ? 113.732 119.604 128.955 1.00 41.19 75 TYR L O 1
ATOM 8206 N N . SER D 4 76 ? 113.566 119.188 131.159 1.00 46.36 76 SER L N 1
ATOM 8207 C CA . SER D 4 76 ? 112.903 120.446 131.454 1.00 46.36 76 SER L CA 1
ATOM 8208 C C . SER D 4 76 ? 113.229 120.928 132.861 1.00 46.36 76 SER L C 1
ATOM 8209 O O . SER D 4 76 ? 113.410 120.131 133.783 1.00 46.36 76 SER L O 1
ATOM 8212 N N . ASP D 4 77 ? 113.289 122.253 133.015 1.00 52.22 77 ASP L N 1
ATOM 8213 C CA . ASP D 4 77 ? 113.499 122.855 134.327 1.00 52.22 77 ASP L CA 1
ATOM 8214 C C . ASP D 4 77 ? 112.251 122.785 135.191 1.00 52.22 77 ASP L C 1
ATOM 8215 O O . ASP D 4 77 ? 112.356 122.781 136.421 1.00 52.22 77 ASP L O 1
ATOM 8220 N N . ALA D 4 78 ? 111.073 122.755 134.572 1.00 57.16 78 ALA L N 1
ATOM 8221 C CA . ALA D 4 78 ? 109.816 122.657 135.304 1.00 57.16 78 ALA L CA 1
ATOM 8222 C C . ALA D 4 78 ? 109.701 121.267 135.905 1.00 57.16 78 ALA L C 1
ATOM 8223 O O . ALA D 4 78 ? 109.366 120.307 135.207 1.00 57.16 78 ALA L O 1
ATOM 8225 N N . GLN D 4 79 ? 109.950 121.157 137.205 1.00 65.89 79 GLN L N 1
ATOM 8226 C CA . GLN D 4 79 ? 110.092 119.856 137.845 1.00 65.89 79 GLN L CA 1
ATOM 8227 C C . GLN D 4 79 ? 108.762 119.237 138.252 1.00 65.89 79 GLN L C 1
ATOM 8228 O O . GLN D 4 79 ? 108.742 118.392 139.155 1.00 65.89 79 GLN L O 1
ATOM 8234 N N . GLN D 4 80 ? 107.658 119.642 137.627 1.00 67.89 80 GLN L N 1
ATOM 8235 C CA . GLN D 4 80 ? 106.341 119.072 137.871 1.00 67.89 80 GLN L CA 1
ATOM 8236 C C . GLN D 4 80 ? 105.704 118.586 136.574 1.00 67.89 80 GLN L C 1
ATOM 8237 O O . GLN D 4 80 ? 104.480 118.507 136.471 1.00 67.89 80 GLN L O 1
ATOM 8243 N N . LEU D 4 81 ? 106.525 118.250 135.578 1.00 62.69 81 LEU L N 1
ATOM 8244 C CA . LEU D 4 81 ? 106.036 118.167 134.207 1.00 62.69 81 LEU L CA 1
ATOM 8245 C C . LEU D 4 81 ? 105.329 116.852 133.917 1.00 62.69 81 LEU L C 1
ATOM 8246 O O . LEU D 4 81 ? 104.303 116.842 133.231 1.00 62.69 81 LEU L O 1
ATOM 8251 N N . GLU D 4 82 ? 105.849 115.737 134.416 1.00 68.77 82 GLU L N 1
ATOM 8252 C CA . GLU D 4 82 ? 105.326 114.432 134.036 1.00 68.77 82 GLU L CA 1
ATOM 8253 C C . GLU D 4 82 ? 104.125 113.995 134.865 1.00 68.77 82 GLU L C 1
ATOM 8254 O O . GLU D 4 82 ? 103.611 112.892 134.650 1.00 68.77 82 GLU L O 1
ATOM 8260 N N . LYS D 4 83 ? 103.661 114.828 135.796 1.00 70.75 83 LYS L N 1
ATOM 8261 C CA . LYS D 4 83 ? 102.312 114.661 136.316 1.00 70.75 83 LYS L CA 1
ATOM 8262 C C . LYS D 4 83 ? 101.261 115.130 135.323 1.00 70.75 83 LYS L C 1
ATOM 8263 O O . LYS D 4 83 ? 100.090 114.762 135.456 1.00 70.75 83 LYS L O 1
ATOM 8269 N N . PHE D 4 84 ? 101.657 115.933 134.337 1.00 68.96 84 PHE L N 1
ATOM 8270 C CA . PHE D 4 84 ? 100.763 116.455 133.316 1.00 68.96 84 PHE L CA 1
ATOM 8271 C C . PHE D 4 84 ? 100.923 115.737 131.986 1.00 68.96 84 PHE L C 1
ATOM 8272 O O . PHE D 4 84 ? 100.241 116.087 131.019 1.00 68.96 84 PHE L O 1
ATOM 8280 N N . MET D 4 85 ? 101.802 114.740 131.917 1.00 70.76 85 MET L N 1
ATOM 8281 C CA . MET D 4 85 ? 102.078 114.012 130.687 1.00 70.76 85 MET L CA 1
ATOM 8282 C C . MET D 4 85 ? 101.163 112.812 130.493 1.00 70.76 85 MET L C 1
ATOM 8283 O O . MET D 4 85 ? 101.502 111.901 129.730 1.00 70.76 85 MET L O 1
ATOM 8288 N N . ARG D 4 86 ? 100.023 112.787 131.175 1.00 77.59 86 ARG L N 1
ATOM 8289 C CA . ARG D 4 86 ? 98.989 111.798 130.932 1.00 77.59 86 ARG L CA 1
ATOM 8290 C C . ARG D 4 86 ? 97.658 112.456 130.608 1.00 77.59 86 ARG L C 1
ATOM 8291 O O . ARG D 4 86 ? 96.665 111.742 130.421 1.00 77.59 86 ARG L O 1
ATOM 8299 N N . ASN D 4 87 ? 97.627 113.789 130.524 1.00 81.01 87 ASN L N 1
ATOM 8300 C CA . ASN D 4 87 ? 96.434 114.632 130.373 1.00 81.01 87 ASN L CA 1
ATOM 8301 C C . ASN D 4 87 ? 95.403 114.326 131.464 1.00 81.01 87 ASN L C 1
ATOM 8302 O O . ASN D 4 87 ? 95.627 114.615 132.642 1.00 81.01 87 ASN L O 1
ATOM 8307 N N . PHE D 4 136 ? 109.907 135.084 140.364 1.00 58.37 136 PHE L N 1
ATOM 8308 C CA . PHE D 4 136 ? 109.755 134.367 139.105 1.00 58.37 136 PHE L CA 1
ATOM 8309 C C . PHE D 4 136 ? 111.048 133.662 138.724 1.00 58.37 136 PHE L C 1
ATOM 8310 O O . PHE D 4 136 ? 112.127 134.246 138.799 1.00 58.37 136 PHE L O 1
ATOM 8318 N N . VAL D 4 137 ? 110.931 132.404 138.308 1.00 57.41 137 VAL L N 1
ATOM 8319 C CA . VAL D 4 137 ? 112.058 131.619 137.823 1.00 57.41 137 VAL L CA 1
ATOM 8320 C C . VAL D 4 137 ? 111.822 131.266 136.360 1.00 57.41 137 VAL L C 1
ATOM 8321 O O . VAL D 4 137 ? 110.707 130.911 135.964 1.00 57.41 137 VAL L O 1
ATOM 8325 N N . LYS D 4 138 ? 112.866 131.400 135.550 1.00 55.83 138 LYS L N 1
ATOM 8326 C CA . LYS D 4 138 ? 112.757 131.136 134.123 1.00 55.83 138 LYS L CA 1
ATOM 8327 C C . LYS D 4 138 ? 112.882 129.642 133.870 1.00 55.83 138 LYS L C 1
ATOM 8328 O O . LYS D 4 138 ? 113.910 129.036 134.190 1.00 55.83 138 LYS L O 1
ATOM 8334 N N . LYS D 4 139 ? 111.844 129.052 133.296 1.00 50.99 139 LYS L N 1
ATOM 8335 C CA . LYS D 4 139 ? 111.822 127.636 132.976 1.00 50.99 139 LYS L CA 1
ATOM 8336 C C . LYS D 4 139 ? 112.262 127.411 131.537 1.00 50.99 139 LYS L C 1
ATOM 8337 O O . LYS D 4 139 ? 112.357 128.342 130.738 1.00 50.99 139 LYS L O 1
ATOM 8343 N N . SER D 4 140 ? 112.549 126.154 131.217 1.00 43.81 140 SER L N 1
ATOM 8344 C CA . SER D 4 140 ? 112.912 125.781 129.861 1.00 43.81 140 SER L CA 1
ATOM 8345 C C . SER D 4 140 ? 112.502 124.341 129.622 1.00 43.81 140 SER L C 1
ATOM 8346 O O . SER D 4 140 ? 112.332 123.564 130.560 1.00 43.81 140 SER L O 1
ATOM 8349 N N . LEU D 4 141 ? 112.333 123.997 128.350 1.00 36.41 141 LEU L N 1
ATOM 8350 C CA . LEU D 4 141 ? 112.051 122.630 127.939 1.00 36.41 141 LEU L CA 1
ATOM 8351 C C . LEU D 4 141 ? 112.903 122.315 126.730 1.00 36.41 141 LEU L C 1
ATOM 8352 O O . LEU D 4 141 ? 112.962 123.109 125.791 1.00 36.41 141 LEU L O 1
ATOM 8357 N N . TYR D 4 142 ? 113.558 121.166 126.757 1.00 34.53 142 TYR L N 1
ATOM 8358 C CA . TYR D 4 142 ? 114.291 120.654 125.616 1.00 34.53 142 TYR L CA 1
ATOM 8359 C C . TYR D 4 142 ? 113.732 119.293 125.247 1.00 34.53 142 TYR L C 1
ATOM 8360 O O . TYR D 4 142 ? 113.597 118.410 126.092 1.00 34.53 142 TYR L O 1
ATOM 8369 N N . TYR D 4 143 ? 113.387 119.139 123.977 1.00 33.07 143 TYR L N 1
ATOM 8370 C CA . TYR D 4 143 ? 112.753 117.913 123.519 1.00 33.07 143 TYR L CA 1
ATOM 8371 C C . TYR D 4 143 ? 113.317 117.583 122.154 1.00 33.07 143 TYR L C 1
ATOM 8372 O O . TYR D 4 143 ? 113.455 118.473 121.317 1.00 33.07 143 TYR L O 1
ATOM 8381 N N . GLY D 4 144 ? 113.650 116.317 121.935 1.00 30.65 144 GLY L N 1
ATOM 8382 C CA . GLY D 4 144 ? 114.057 115.855 120.631 1.00 30.65 144 GLY L CA 1
ATOM 8383 C C . GLY D 4 144 ? 113.619 114.418 120.451 1.00 30.65 144 GLY L C 1
ATOM 8384 O O . GLY D 4 144 ? 113.433 113.685 121.413 1.00 30.65 144 GLY L O 1
ATOM 8385 N N . ARG D 4 145 ? 113.453 114.026 119.196 1.00 34.60 145 ARG L N 1
ATOM 8386 C CA . ARG D 4 145 ? 112.984 112.682 118.908 1.00 34.60 145 ARG L CA 1
ATOM 8387 C C . ARG D 4 145 ? 113.437 112.252 117.524 1.00 34.60 145 ARG L C 1
ATOM 8388 O O . ARG D 4 145 ? 113.272 112.995 116.559 1.00 34.60 145 ARG L O 1
ATOM 8396 N N . MET D 4 146 ? 114.008 111.053 117.429 1.00 36.58 146 MET L N 1
ATOM 8397 C CA . MET D 4 146 ? 114.297 110.437 116.141 1.00 36.58 146 MET L CA 1
ATOM 8398 C C . MET D 4 146 ? 113.365 109.251 115.950 1.00 36.58 146 MET L C 1
ATOM 8399 O O . MET D 4 146 ? 113.087 108.519 116.900 1.00 36.58 146 MET L O 1
ATOM 8404 N N . TYR D 4 147 ? 112.829 109.111 114.747 1.00 40.91 147 TYR L N 1
ATOM 8405 C CA . TYR D 4 147 ? 112.052 107.952 114.348 1.00 40.91 147 TYR L CA 1
ATOM 8406 C C . TYR D 4 147 ? 112.923 107.051 113.498 1.00 40.91 147 TYR L C 1
ATOM 8407 O O . TYR D 4 147 ? 113.376 107.442 112.426 1.00 40.91 147 TYR L O 1
ATOM 8416 N N . TYR D 4 148 ? 113.130 105.824 113.953 1.00 39.73 148 TYR L N 1
ATOM 8417 C CA . TYR D 4 148 ? 114.221 105.129 113.282 1.00 39.73 148 TYR L CA 1
ATOM 8418 C C . TYR D 4 148 ? 113.945 103.806 112.571 1.00 39.73 148 TYR L C 1
ATOM 8419 O O . TYR D 4 148 ? 114.722 102.858 112.733 1.00 39.73 148 TYR L O 1
ATOM 8428 N N . PRO D 4 149 ? 112.893 103.686 111.778 1.00 42.24 149 PRO L N 1
ATOM 8429 C CA . PRO D 4 149 ? 113.078 103.070 110.457 1.00 42.24 149 PRO L CA 1
ATOM 8430 C C . PRO D 4 149 ? 113.307 104.173 109.442 1.00 42.24 149 PRO L C 1
ATOM 8431 O O . PRO D 4 149 ? 113.789 103.942 108.331 1.00 42.24 149 PRO L O 1
ATOM 8435 N N . SER D 4 150 ? 112.956 105.395 109.847 1.00 43.98 150 SER L N 1
ATOM 8436 C CA . SER D 4 150 ? 112.810 106.542 108.964 1.00 43.98 150 SER L CA 1
ATOM 8437 C C . SER D 4 150 ? 113.978 107.504 109.029 1.00 43.98 150 SER L C 1
ATOM 8438 O O . SER D 4 150 ? 114.193 108.225 108.050 1.00 43.98 150 SER L O 1
ATOM 8441 N N . SER D 4 151 ? 114.718 107.520 110.146 1.00 48.09 151 SER L N 1
ATOM 8442 C CA . SER D 4 151 ? 115.742 108.526 110.468 1.00 48.09 151 SER L CA 1
ATOM 8443 C C . SER D 4 151 ? 115.179 109.943 110.391 1.00 48.09 151 SER L C 1
ATOM 8444 O O . SER D 4 151 ? 115.864 110.879 109.980 1.00 48.09 151 SER L O 1
ATOM 8447 N N . ASP D 4 152 ? 113.923 110.101 110.804 1.00 46.73 152 ASP L N 1
ATOM 8448 C CA . ASP D 4 152 ? 113.249 111.389 110.779 1.00 46.73 152 ASP L CA 1
ATOM 8449 C C . ASP D 4 152 ? 113.344 112.049 112.145 1.00 46.73 152 ASP L C 1
ATOM 8450 O O . ASP D 4 152 ? 112.911 111.483 113.150 1.00 46.73 152 ASP L O 1
ATOM 8455 N N . LEU D 4 153 ? 113.890 113.255 112.174 1.00 41.13 153 LEU L N 1
ATOM 8456 C CA . LEU D 4 153 ? 114.169 113.960 113.409 1.00 41.13 153 LEU L CA 1
ATOM 8457 C C . LEU D 4 153 ? 113.065 114.971 113.680 1.00 41.13 153 LEU L C 1
ATOM 8458 O O . LEU D 4 153 ? 112.371 115.431 112.775 1.00 41.13 153 LEU L O 1
ATOM 8463 N N . GLU D 4 154 ? 112.906 115.319 114.950 1.00 38.87 154 GLU L N 1
ATOM 8464 C CA . GLU D 4 154 ? 112.055 116.428 115.345 1.00 38.87 154 GLU L CA 1
ATOM 8465 C C . GLU D 4 154 ? 112.603 116.998 116.642 1.00 38.87 154 GLU L C 1
ATOM 8466 O O . GLU D 4 154 ? 113.266 116.288 117.400 1.00 38.87 154 GLU L O 1
ATOM 8472 N N . ALA D 4 155 ? 112.388 118.280 116.892 1.00 34.58 155 ALA L N 1
ATOM 8473 C CA . ALA D 4 155 ? 112.944 118.924 118.067 1.00 34.58 155 ALA L CA 1
ATOM 8474 C C . ALA D 4 155 ? 112.030 120.055 118.504 1.00 34.58 155 ALA L C 1
ATOM 8475 O O . ALA D 4 155 ? 111.214 120.554 117.731 1.00 34.58 155 ALA L O 1
ATOM 8477 N N . MET D 4 156 ? 112.176 120.456 119.762 1.00 36.30 156 MET L N 1
ATOM 8478 C CA . MET D 4 156 ? 111.407 121.557 120.319 1.00 36.30 156 MET L CA 1
ATOM 8479 C C . MET D 4 156 ? 112.111 122.140 121.532 1.00 36.30 156 MET L C 1
ATOM 8480 O O . MET D 4 156 ? 112.411 121.422 122.486 1.00 36.30 156 MET L O 1
ATOM 8485 N N . ILE D 4 157 ? 112.380 123.438 121.508 1.00 35.30 157 ILE L N 1
ATOM 8486 C CA . ILE D 4 157 ? 112.945 124.154 122.642 1.00 35.30 157 ILE L CA 1
ATOM 8487 C C . ILE D 4 157 ? 111.943 125.214 123.052 1.00 35.30 157 ILE L C 1
ATOM 8488 O O . ILE D 4 157 ? 111.473 125.979 122.209 1.00 35.30 157 ILE L O 1
ATOM 8493 N N . ILE D 4 158 ? 111.601 125.252 124.331 1.00 38.63 158 ILE L N 1
ATOM 8494 C CA . ILE D 4 158 ? 110.730 126.279 124.884 1.00 38.63 158 ILE L CA 1
ATOM 8495 C C . ILE D 4 158 ? 111.552 127.035 125.911 1.00 38.63 158 ILE L C 1
ATOM 8496 O O . ILE D 4 158 ? 112.241 126.421 126.730 1.00 38.63 158 ILE L O 1
ATOM 8501 N N . LYS D 4 159 ? 111.504 128.359 125.861 1.00 43.51 159 LYS L N 1
ATOM 8502 C CA . LYS D 4 159 ? 112.171 129.215 126.830 1.00 43.51 159 LYS L CA 1
ATOM 8503 C C . LYS D 4 159 ? 111.158 130.230 127.328 1.00 43.51 159 LYS L C 1
ATOM 8504 O O . LYS D 4 159 ? 110.655 131.032 126.539 1.00 43.51 159 LYS L O 1
ATOM 8510 N N . ARG D 4 160 ? 110.856 130.211 128.624 1.00 50.12 160 ARG L N 1
ATOM 8511 C CA . ARG D 4 160 ? 110.005 131.262 129.180 1.00 50.12 160 ARG L CA 1
ATOM 8512 C C . ARG D 4 160 ? 110.901 132.386 129.691 1.00 50.12 160 ARG L C 1
ATOM 8513 O O . ARG D 4 160 ? 111.462 132.340 130.786 1.00 50.12 160 ARG L O 1
ATOM 8521 N N . LEU D 4 161 ? 111.014 133.427 128.871 1.00 49.65 161 LEU L N 1
ATOM 8522 C CA . LEU D 4 161 ? 112.013 134.472 129.042 1.00 49.65 161 LEU L CA 1
ATOM 8523 C C . LEU D 4 161 ? 111.641 135.509 130.094 1.00 49.65 161 LEU L C 1
ATOM 8524 O O . LEU D 4 161 ? 112.499 136.282 130.530 1.00 49.65 161 LEU L O 1
ATOM 8529 N N . SER D 4 162 ? 110.380 135.526 130.510 1.00 53.38 162 SER L N 1
ATOM 8530 C CA . SER D 4 162 ? 109.789 136.579 131.328 1.00 53.38 162 SER L CA 1
ATOM 8531 C C . SER D 4 162 ? 108.435 136.043 131.780 1.00 53.38 162 SER L C 1
ATOM 8532 O O . SER D 4 162 ? 107.940 135.091 131.165 1.00 53.38 162 SER L O 1
ATOM 8535 N N . PRO D 4 163 ? 107.802 136.572 132.829 1.00 55.13 163 PRO L N 1
ATOM 8536 C CA . PRO D 4 163 ? 106.471 136.071 133.219 1.00 55.13 163 PRO L CA 1
ATOM 8537 C C . PRO D 4 163 ? 105.342 136.371 132.237 1.00 55.13 163 PRO L C 1
ATOM 8538 O O . PRO D 4 163 ? 104.230 135.878 132.456 1.00 55.13 163 PRO L O 1
ATOM 8542 N N . GLN D 4 164 ? 105.587 137.150 131.187 1.00 54.66 164 GLN L N 1
ATOM 8543 C CA . GLN D 4 164 ? 104.579 137.426 130.178 1.00 54.66 164 GLN L CA 1
ATOM 8544 C C . GLN D 4 164 ? 105.195 137.357 128.790 1.00 54.66 164 GLN L C 1
ATOM 8545 O O . GLN D 4 164 ? 104.842 138.148 127.914 1.00 54.66 164 GLN L O 1
ATOM 8551 N N . THR D 4 165 ? 106.126 136.430 128.585 1.00 50.35 165 THR L N 1
ATOM 8552 C CA . THR D 4 165 ? 106.884 136.302 127.346 1.00 50.35 165 THR L CA 1
ATOM 8553 C C . THR D 4 165 ? 107.433 134.885 127.267 1.00 50.35 165 THR L C 1
ATOM 8554 O O . THR D 4 165 ? 107.899 134.340 128.268 1.00 50.35 165 THR L O 1
ATOM 8558 N N . GLN D 4 166 ? 107.353 134.286 126.081 1.00 45.00 166 GLN L N 1
ATOM 8559 C CA . GLN D 4 166 ? 107.886 132.951 125.873 1.00 45.00 166 GLN L CA 1
ATOM 8560 C C . GLN D 4 166 ? 108.471 132.865 124.476 1.00 45.00 166 GLN L C 1
ATOM 8561 O O . GLN D 4 166 ? 108.014 133.545 123.559 1.00 45.00 166 GLN L O 1
ATOM 8567 N N . PHE D 4 167 ? 109.487 132.027 124.324 1.00 40.99 167 PHE L N 1
ATOM 8568 C CA . PHE D 4 167 ? 110.100 131.764 123.032 1.00 40.99 167 PHE L CA 1
ATOM 8569 C C . PHE D 4 167 ? 110.010 130.275 122.756 1.00 40.99 167 PHE L C 1
ATOM 8570 O O . PHE D 4 167 ? 110.059 129.466 123.682 1.00 40.99 167 PHE L O 1
ATOM 8578 N N . MET D 4 168 ? 109.870 129.911 121.485 1.00 41.62 168 MET L N 1
ATOM 8579 C CA . MET D 4 168 ? 109.714 128.516 121.118 1.00 41.62 168 MET L CA 1
ATOM 8580 C C . MET D 4 168 ? 110.380 128.249 119.784 1.00 41.62 168 MET L C 1
ATOM 8581 O O . MET D 4 168 ? 110.256 129.044 118.857 1.00 41.62 168 MET L O 1
ATOM 8586 N N . LEU D 4 169 ? 111.076 127.126 119.695 1.00 38.70 169 LEU L N 1
ATOM 8587 C CA . LEU D 4 169 ? 111.612 126.616 118.446 1.00 38.70 169 LEU L CA 1
ATOM 8588 C C . LEU D 4 169 ? 110.982 125.263 118.163 1.00 38.70 169 LEU L C 1
ATOM 8589 O O . LEU D 4 169 ? 110.620 124.530 119.081 1.00 38.70 169 LEU L O 1
ATOM 8594 N N . LYS D 4 170 ? 110.842 124.936 116.881 1.00 39.74 170 LYS L N 1
ATOM 8595 C CA . LYS D 4 170 ? 110.207 123.675 116.501 1.00 39.74 170 LYS L CA 1
ATOM 8596 C C . LYS D 4 170 ? 110.816 123.233 115.169 1.00 39.74 170 LYS L C 1
ATOM 8597 O O . LYS D 4 170 ? 110.390 123.685 114.108 1.00 39.74 170 LYS L O 1
ATOM 8603 N N . GLY D 4 171 ? 111.795 122.343 115.242 1.00 40.02 171 GLY L N 1
ATOM 8604 C CA . GLY D 4 171 ? 112.390 121.782 114.054 1.00 40.02 171 GLY L CA 1
ATOM 8605 C C . GLY D 4 171 ? 111.825 120.421 113.716 1.00 40.02 171 GLY L C 1
ATOM 8606 O O . GLY D 4 171 ? 111.449 119.635 114.580 1.00 40.02 171 GLY L O 1
ATOM 8607 N N . VAL D 4 172 ? 111.752 120.152 112.416 1.00 46.87 172 VAL L N 1
ATOM 8608 C CA . VAL D 4 172 ? 111.341 118.860 111.878 1.00 46.87 172 VAL L CA 1
ATOM 8609 C C . VAL D 4 172 ? 112.237 118.579 110.680 1.00 46.87 172 VAL L C 1
ATOM 8610 O O . VAL D 4 172 ? 112.344 119.408 109.773 1.00 46.87 172 VAL L O 1
ATOM 8614 N N . SER D 4 173 ? 112.899 117.420 110.666 1.00 51.25 173 SER L N 1
ATOM 8615 C CA . SER D 4 173 ? 113.914 117.103 109.659 1.00 51.25 173 SER L CA 1
ATOM 8616 C C . SER D 4 173 ? 113.694 115.690 109.123 1.00 51.25 173 SER L C 1
ATOM 8617 O O . SER D 4 173 ? 114.074 114.708 109.758 1.00 51.25 173 SER L O 1
ATOM 8620 N N . SER D 4 174 ? 113.085 115.592 107.945 1.00 58.96 174 SER L N 1
ATOM 8621 C CA . SER D 4 174 ? 113.022 114.319 107.240 1.00 58.96 174 SER L CA 1
ATOM 8622 C C . SER D 4 174 ? 114.212 114.177 106.297 1.00 58.96 174 SER L C 1
ATOM 8623 O O . SER D 4 174 ? 114.636 115.145 105.662 1.00 58.96 174 SER L O 1
ATOM 8626 N N . PHE D 4 175 ? 114.755 112.963 106.199 1.00 66.25 175 PHE L N 1
ATOM 8627 C CA . PHE D 4 175 ? 115.889 112.716 105.312 1.00 66.25 175 PHE L CA 1
ATOM 8628 C C . PHE D 4 175 ? 115.472 112.434 103.877 1.00 66.25 175 PHE L C 1
ATOM 8629 O O . PHE D 4 175 ? 115.893 113.154 102.967 1.00 66.25 175 PHE L O 1
ATOM 8637 N N . LYS D 4 176 ? 114.676 111.398 103.640 1.00 72.51 176 LYS L N 1
ATOM 8638 C CA . LYS D 4 176 ? 113.922 111.279 102.403 1.00 72.51 176 LYS L CA 1
ATOM 8639 C C . LYS D 4 176 ? 112.492 111.708 102.689 1.00 72.51 176 LYS L C 1
ATOM 8640 O O . LYS D 4 176 ? 112.097 111.804 103.857 1.00 72.51 176 LYS L O 1
ATOM 8646 N N . GLU D 4 177 ? 111.719 111.912 101.614 1.00 74.50 177 GLU L N 1
ATOM 8647 C CA . GLU D 4 177 ? 110.619 112.874 101.582 1.00 74.50 177 GLU L CA 1
ATOM 8648 C C . GLU D 4 177 ? 111.182 114.161 102.175 1.00 74.50 177 GLU L C 1
ATOM 8649 O O . GLU D 4 177 ? 110.725 114.631 103.222 1.00 74.50 177 GLU L O 1
ATOM 8655 N N . SER D 4 178 ? 112.226 114.689 101.525 1.00 70.25 178 SER L N 1
ATOM 8656 C CA . SER D 4 178 ? 113.147 115.679 102.078 1.00 70.25 178 SER L CA 1
ATOM 8657 C C . SER D 4 178 ? 112.470 116.978 102.488 1.00 70.25 178 SER L C 1
ATOM 8658 O O . SER D 4 178 ? 111.869 117.668 101.657 1.00 70.25 178 SER L O 1
ATOM 8661 N N . LEU D 4 179 ? 112.586 117.321 103.770 1.00 62.67 179 LEU L N 1
ATOM 8662 C CA . LEU D 4 179 ? 111.893 118.473 104.324 1.00 62.67 179 LEU L CA 1
ATOM 8663 C C . LEU D 4 179 ? 112.550 118.948 105.610 1.00 62.67 179 LEU L C 1
ATOM 8664 O O . LEU D 4 179 ? 112.432 118.290 106.646 1.00 62.67 179 LEU L O 1
ATOM 8669 N N . ASN D 4 180 ? 113.238 120.081 105.561 1.00 58.23 180 ASN L N 1
ATOM 8670 C CA . ASN D 4 180 ? 113.809 120.684 106.756 1.00 58.23 180 ASN L CA 1
ATOM 8671 C C . ASN D 4 180 ? 113.037 121.951 107.096 1.00 58.23 180 ASN L C 1
ATOM 8672 O O . ASN D 4 180 ? 113.077 122.935 106.353 1.00 58.23 180 ASN L O 1
ATOM 8677 N N . VAL D 4 181 ? 112.327 121.920 108.220 1.00 52.03 181 VAL L N 1
ATOM 8678 C CA . VAL D 4 181 ? 111.434 123.008 108.603 1.00 52.03 181 VAL L CA 1
ATOM 8679 C C . VAL D 4 181 ? 111.789 123.475 110.005 1.00 52.03 181 VAL L C 1
ATOM 8680 O O . VAL D 4 181 ? 111.805 122.677 110.944 1.00 52.03 181 VAL L O 1
ATOM 8684 N N . LEU D 4 182 ? 112.068 124.765 110.163 1.00 48.62 182 LEU L N 1
ATOM 8685 C CA . LEU D 4 182 ? 112.489 125.320 111.442 1.00 48.62 182 LEU L CA 1
ATOM 8686 C C . LEU D 4 182 ? 111.690 126.580 111.721 1.00 48.62 182 LEU L C 1
ATOM 8687 O O . LEU D 4 182 ? 111.928 127.614 111.093 1.00 48.62 182 LEU L O 1
ATOM 8692 N N . THR D 4 183 ? 110.755 126.501 112.665 1.00 46.31 183 THR L N 1
ATOM 8693 C CA . THR D 4 183 ? 109.828 127.587 112.940 1.00 46.31 183 THR L CA 1
ATOM 8694 C C . THR D 4 183 ? 110.033 128.133 114.345 1.00 46.31 183 THR L C 1
ATOM 8695 O O . THR D 4 183 ? 110.302 127.385 115.284 1.00 46.31 183 THR L O 1
ATOM 8699 N N . CYS D 4 184 ? 109.882 129.448 114.479 1.00 46.16 184 CYS L N 1
ATOM 8700 C CA . CYS D 4 184 ? 110.032 130.153 115.742 1.00 46.16 184 CYS L CA 1
ATOM 8701 C C . CYS D 4 184 ? 108.694 130.723 116.193 1.00 46.16 184 CYS L C 1
ATOM 8702 O O . CYS D 4 184 ? 107.863 131.125 115.380 1.00 46.16 184 CYS L O 1
ATOM 8705 N N . TYR D 4 185 ? 108.491 130.762 117.507 1.00 45.05 185 TYR L N 1
ATOM 8706 C CA . TYR D 4 185 ? 107.252 131.277 118.091 1.00 45.05 185 TYR L CA 1
ATOM 8707 C C . TYR D 4 185 ? 107.636 132.205 119.233 1.00 45.05 185 TYR L C 1
ATOM 8708 O O . TYR D 4 185 ? 107.970 131.740 120.323 1.00 45.05 185 TYR L O 1
ATOM 8717 N N . PHE D 4 186 ? 107.580 133.502 118.995 1.00 45.07 186 PHE L N 1
ATOM 8718 C CA . PHE D 4 186 ? 107.627 134.465 120.079 1.00 45.07 186 PHE L CA 1
ATOM 8719 C C . PHE D 4 186 ? 106.201 134.815 120.464 1.00 45.07 186 PHE L C 1
ATOM 8720 O O . PHE D 4 186 ? 105.352 135.005 119.595 1.00 45.07 186 PHE L O 1
ATOM 8728 N N . GLN D 4 187 ? 105.930 134.891 121.762 1.00 46.08 187 GLN L N 1
ATOM 8729 C CA . GLN D 4 187 ? 104.557 135.110 122.205 1.00 46.08 187 GLN L CA 1
ATOM 8730 C C . GLN D 4 187 ? 104.531 135.877 123.516 1.00 46.08 187 GLN L C 1
ATOM 8731 O O . GLN D 4 187 ? 105.090 135.425 124.516 1.00 46.08 187 GLN L O 1
ATOM 8737 N N . ARG D 4 188 ? 103.868 137.034 123.510 1.00 52.88 188 ARG L N 1
ATOM 8738 C CA . ARG D 4 188 ? 103.769 137.887 124.691 1.00 52.88 188 ARG L CA 1
ATOM 8739 C C . ARG D 4 188 ? 102.360 137.775 125.263 1.00 52.88 188 ARG L C 1
ATOM 8740 O O . ARG D 4 188 ? 101.394 138.304 124.724 1.00 52.88 188 ARG L O 1
ATOM 8748 N N . ASP D 4 189 ? 102.256 137.077 126.385 1.00 57.77 189 ASP L N 1
ATOM 8749 C CA . ASP D 4 189 ? 100.978 136.948 127.065 1.00 57.77 189 ASP L CA 1
ATOM 8750 C C . ASP D 4 189 ? 100.660 138.210 127.849 1.00 57.77 189 ASP L C 1
ATOM 8751 O O . ASP D 4 189 ? 101.548 138.990 128.193 1.00 57.77 189 ASP L O 1
ATOM 8756 N N . SER D 4 190 ? 99.375 138.418 128.102 1.00 61.34 190 SER L N 1
ATOM 8757 C CA . SER D 4 190 ? 98.885 139.389 129.067 1.00 61.34 190 SER L CA 1
ATOM 8758 C C . SER D 4 190 ? 97.652 138.771 129.706 1.00 61.34 190 SER L C 1
ATOM 8759 O O . SER D 4 190 ? 97.437 137.562 129.582 1.00 61.34 190 SER L O 1
ATOM 8762 N N . HIS D 4 191 ? 96.842 139.557 130.403 1.00 68.17 191 HIS L N 1
ATOM 8763 C CA . HIS D 4 191 ? 95.562 139.027 130.848 1.00 68.17 191 HIS L CA 1
ATOM 8764 C C . HIS D 4 191 ? 94.392 139.544 130.023 1.00 68.17 191 HIS L C 1
ATOM 8765 O O . HIS D 4 191 ? 93.240 139.223 130.338 1.00 68.17 191 HIS L O 1
ATOM 8772 N N . ARG D 4 192 ? 94.662 140.328 128.974 1.00 65.82 192 ARG L N 1
ATOM 8773 C CA . ARG D 4 192 ? 93.661 140.702 127.979 1.00 65.82 192 ARG L CA 1
ATOM 8774 C C . ARG D 4 192 ? 94.141 140.432 126.556 1.00 65.82 192 ARG L C 1
ATOM 8775 O O . ARG D 4 192 ? 93.442 140.777 125.602 1.00 65.82 192 ARG L O 1
ATOM 8783 N N . ASN D 4 193 ? 95.306 139.809 126.391 1.00 60.07 193 ASN L N 1
ATOM 8784 C CA . ASN D 4 193 ? 95.903 139.568 125.083 1.00 60.07 193 ASN L CA 1
ATOM 8785 C C . ASN D 4 193 ? 96.824 138.363 125.168 1.00 60.07 193 ASN L C 1
ATOM 8786 O O . ASN D 4 193 ? 97.346 138.042 126.235 1.00 60.07 193 ASN L O 1
ATOM 8791 N N . LEU D 4 194 ? 96.988 137.675 124.041 1.00 55.70 194 LEU L N 1
ATOM 8792 C CA . LEU D 4 194 ? 98.032 136.672 123.886 1.00 55.70 194 LEU L CA 1
ATOM 8793 C C . LEU D 4 194 ? 98.606 136.812 122.474 1.00 55.70 194 LEU L C 1
ATOM 8794 O O . LEU D 4 194 ? 98.444 135.940 121.630 1.00 55.70 194 LEU L O 1
ATOM 8799 N N . GLN D 4 195 ? 99.137 137.995 122.164 1.00 51.18 195 GLN L N 1
ATOM 8800 C CA . GLN D 4 195 ? 99.811 138.224 120.889 1.00 51.18 195 GLN L CA 1
ATOM 8801 C C . GLN D 4 195 ? 100.954 137.241 120.673 1.00 51.18 195 GLN L C 1
ATOM 8802 O O . GLN D 4 195 ? 101.570 136.762 121.624 1.00 51.18 195 GLN L O 1
ATOM 8808 N N . GLU D 4 196 ? 101.239 136.948 119.410 1.00 47.02 196 GLU L N 1
ATOM 8809 C CA . GLU D 4 196 ? 102.203 135.915 119.069 1.00 47.02 196 GLU L CA 1
ATOM 8810 C C . GLU D 4 196 ? 102.795 136.217 117.707 1.00 47.02 196 GLU L C 1
ATOM 8811 O O . GLU D 4 196 ? 102.064 136.565 116.785 1.00 47.02 196 GLU L O 1
ATOM 8817 N N . TRP D 4 197 ? 104.116 136.070 117.579 1.00 45.84 197 TRP L N 1
ATOM 8818 C CA . TRP D 4 197 ? 104.838 136.374 116.339 1.00 45.84 197 TRP L CA 1
ATOM 8819 C C . TRP D 4 197 ? 105.502 135.098 115.845 1.00 45.84 197 TRP L C 1
ATOM 8820 O O . TRP D 4 197 ? 106.506 134.652 116.394 1.00 45.84 197 TRP L O 1
ATOM 8831 N N . ILE D 4 198 ? 104.945 134.516 114.799 1.00 47.41 198 ILE L N 1
ATOM 8832 C CA . ILE D 4 198 ? 105.439 133.249 114.281 1.00 47.41 198 ILE L CA 1
ATOM 8833 C C . ILE D 4 198 ? 106.265 133.508 113.032 1.00 47.41 198 ILE L C 1
ATOM 8834 O O . ILE D 4 198 ? 105.811 134.179 112.102 1.00 47.41 198 ILE L O 1
ATOM 8839 N N . PHE D 4 199 ? 107.481 132.983 113.008 1.00 49.78 199 PHE L N 1
ATOM 8840 C CA . PHE D 4 199 ? 108.293 132.940 111.803 1.00 49.78 199 PHE L CA 1
ATOM 8841 C C . PHE D 4 199 ? 108.592 131.485 111.501 1.00 49.78 199 PHE L C 1
ATOM 8842 O O . PHE D 4 199 ? 108.880 130.711 112.414 1.00 49.78 199 PHE L O 1
ATOM 8850 N N . SER D 4 200 ? 108.524 131.115 110.234 1.00 53.11 200 SER L N 1
ATOM 8851 C CA . SER D 4 200 ? 108.741 129.741 109.818 1.00 53.11 200 SER L CA 1
ATOM 8852 C C . SER D 4 200 ? 109.826 129.698 108.754 1.00 53.11 200 SER L C 1
ATOM 8853 O O . SER D 4 200 ? 110.458 130.702 108.439 1.00 53.11 200 SER L O 1
ATOM 8856 N N . THR D 4 201 ? 110.046 128.511 108.203 1.00 56.90 201 THR L N 1
ATOM 8857 C CA . THR D 4 201 ? 110.937 128.360 107.062 1.00 56.90 201 THR L CA 1
ATOM 8858 C C . THR D 4 201 ? 110.255 127.470 106.023 1.00 56.90 201 THR L C 1
ATOM 8859 O O . THR D 4 201 ? 110.912 126.743 105.271 1.00 56.90 201 THR L O 1
ATOM 8863 N N . SER D 4 202 ? 108.923 127.491 105.993 1.00 65.64 202 SER L N 1
ATOM 8864 C CA . SER D 4 202 ? 108.203 126.704 105.002 1.00 65.64 202 SER L CA 1
ATOM 8865 C C . SER D 4 202 ? 108.294 127.362 103.632 1.00 65.64 202 SER L C 1
ATOM 8866 O O . SER D 4 202 ? 108.904 126.813 102.710 1.00 65.64 202 SER L O 1
ATOM 8869 N N . ASP D 4 203 ? 107.710 128.549 103.481 1.00 69.14 203 ASP L N 1
ATOM 8870 C CA . ASP D 4 203 ? 108.055 129.347 102.316 1.00 69.14 203 ASP L CA 1
ATOM 8871 C C . ASP D 4 203 ? 109.136 130.337 102.718 1.00 69.14 203 ASP L C 1
ATOM 8872 O O . ASP D 4 203 ? 110.308 130.177 102.364 1.00 69.14 203 ASP L O 1
ATOM 8877 N N . LEU D 4 204 ? 108.731 131.365 103.467 1.00 62.38 204 LEU L N 1
ATOM 8878 C CA . LEU D 4 204 ? 109.557 132.051 104.452 1.00 62.38 204 LEU L CA 1
ATOM 8879 C C . LEU D 4 204 ? 108.670 132.561 105.573 1.00 62.38 204 LEU L C 1
ATOM 8880 O O . LEU D 4 204 ? 108.938 133.626 106.138 1.00 62.38 204 LEU L O 1
ATOM 8885 N N . LEU D 4 205 ? 107.617 131.805 105.887 1.00 58.85 205 LEU L N 1
ATOM 8886 C CA . LEU D 4 205 ? 106.350 132.290 106.426 1.00 58.85 205 LEU L CA 1
ATOM 8887 C C . LEU D 4 205 ? 106.489 133.037 107.740 1.00 58.85 205 LEU L C 1
ATOM 8888 O O . LEU D 4 205 ? 106.817 132.448 108.771 1.00 58.85 205 LEU L O 1
ATOM 8893 N N . CYS D 4 206 ? 106.231 134.337 107.694 1.00 55.35 206 CYS L N 1
ATOM 8894 C CA . CYS D 4 206 ? 106.091 135.164 108.878 1.00 55.35 206 CYS L CA 1
ATOM 8895 C C . CYS D 4 206 ? 104.614 135.290 109.212 1.00 55.35 206 CYS L C 1
ATOM 8896 O O . CYS D 4 206 ? 103.750 135.146 108.348 1.00 55.35 206 CYS L O 1
ATOM 8899 N N . GLY D 4 207 ? 104.321 135.554 110.478 1.00 48.60 207 GLY L N 1
ATOM 8900 C CA . GLY D 4 207 ? 102.928 135.564 110.865 1.00 48.60 207 GLY L CA 1
ATOM 8901 C C . GLY D 4 207 ? 102.708 136.309 112.158 1.00 48.60 207 GLY L C 1
ATOM 8902 O O . GLY D 4 207 ? 103.643 136.813 112.780 1.00 48.60 207 GLY L O 1
ATOM 8903 N N . TYR D 4 208 ? 101.444 136.364 112.557 1.00 48.32 208 TYR L N 1
ATOM 8904 C CA . TYR D 4 208 ? 101.038 137.112 113.733 1.00 48.32 208 TYR L CA 1
ATOM 8905 C C . TYR D 4 208 ? 99.688 136.584 114.183 1.00 48.32 208 TYR L C 1
ATOM 8906 O O . TYR D 4 208 ? 98.846 136.262 113.352 1.00 48.32 208 TYR L O 1
ATOM 8915 N N . ARG D 4 209 ? 99.500 136.473 115.492 1.00 51.68 209 ARG L N 1
ATOM 8916 C CA . ARG D 4 209 ? 98.215 136.101 116.059 1.00 51.68 209 ARG L CA 1
ATOM 8917 C C . ARG D 4 209 ? 97.919 137.048 117.201 1.00 51.68 209 ARG L C 1
ATOM 8918 O O . ARG D 4 209 ? 98.834 137.619 117.791 1.00 51.68 209 ARG L O 1
ATOM 8926 N N . VAL D 4 210 ? 96.640 137.199 117.517 1.00 51.46 210 VAL L N 1
ATOM 8927 C CA . VAL D 4 210 ? 96.214 137.997 118.659 1.00 51.46 210 VAL L CA 1
ATOM 8928 C C . VAL D 4 210 ? 94.852 137.473 119.079 1.00 51.46 210 VAL L C 1
ATOM 8929 O O . VAL D 4 210 ? 94.086 136.985 118.247 1.00 51.46 210 VAL L O 1
ATOM 8933 N N . LEU D 4 211 ? 94.571 137.483 120.374 1.00 56.76 211 LEU L N 1
ATOM 8934 C CA . LEU D 4 211 ? 93.276 137.077 120.895 1.00 56.76 211 LEU L CA 1
ATOM 8935 C C . LEU D 4 211 ? 92.922 138.011 122.038 1.00 56.76 211 LEU L C 1
ATOM 8936 O O . LEU D 4 211 ? 93.369 137.810 123.170 1.00 56.76 211 LEU L O 1
ATOM 8941 N N . HIS D 4 212 ? 92.130 139.032 121.740 1.00 61.56 212 HIS L N 1
ATOM 8942 C CA . HIS D 4 212 ? 91.805 140.073 122.707 1.00 61.56 212 HIS L CA 1
ATOM 8943 C C . HIS D 4 212 ? 90.565 139.644 123.476 1.00 61.56 212 HIS L C 1
ATOM 8944 O O . HIS D 4 212 ? 89.444 139.729 122.982 1.00 61.56 212 HIS L O 1
ATOM 8951 N N . ASN D 4 213 ? 90.774 139.192 124.702 1.00 64.71 213 ASN L N 1
ATOM 8952 C CA . ASN D 4 213 ? 89.664 138.851 125.572 1.00 64.71 213 ASN L CA 1
ATOM 8953 C C . ASN D 4 213 ? 88.990 140.116 126.095 1.00 64.71 213 ASN L C 1
ATOM 8954 O O . ASN D 4 213 ? 89.648 141.088 126.472 1.00 64.71 213 ASN L O 1
ATOM 8959 N N . PHE D 4 214 ? 87.662 140.102 126.101 1.00 64.90 214 PHE L N 1
ATOM 8960 C CA . PHE D 4 214 ? 86.843 141.150 126.699 1.00 64.90 214 PHE L CA 1
ATOM 8961 C C . PHE D 4 214 ? 86.148 140.592 127.938 1.00 64.90 214 PHE L C 1
ATOM 8962 O O . PHE D 4 214 ? 86.377 139.447 128.335 1.00 64.90 214 PHE L O 1
ATOM 8970 N N . LEU D 4 215 ? 85.290 141.422 128.534 1.00 69.20 215 LEU L N 1
ATOM 8971 C CA . LEU D 4 215 ? 84.458 141.086 129.702 1.00 69.20 215 LEU L CA 1
ATOM 8972 C C . LEU D 4 215 ? 85.217 140.507 130.898 1.00 69.20 215 LEU L C 1
ATOM 8973 O O . LEU D 4 215 ? 84.822 139.481 131.455 1.00 69.20 215 LEU L O 1
ATOM 8978 N N . ASN D 4 228 ? 79.627 133.503 134.552 1.00 77.82 228 ASN L N 1
ATOM 8979 C CA . ASN D 4 228 ? 80.751 133.797 133.671 1.00 77.82 228 ASN L CA 1
ATOM 8980 C C . ASN D 4 228 ? 80.232 134.078 132.268 1.00 77.82 228 ASN L C 1
ATOM 8981 O O . ASN D 4 228 ? 79.274 133.458 131.812 1.00 77.82 228 ASN L O 1
ATOM 8986 N N . SER D 4 229 ? 80.868 135.040 131.602 1.00 73.79 229 SER L N 1
ATOM 8987 C CA . SER D 4 229 ? 80.617 135.357 130.205 1.00 73.79 229 SER L CA 1
ATOM 8988 C C . SER D 4 229 ? 81.860 136.043 129.663 1.00 73.79 229 SER L C 1
ATOM 8989 O O . SER D 4 229 ? 82.296 137.058 130.209 1.00 73.79 229 SER L O 1
ATOM 8992 N N . SER D 4 230 ? 82.422 135.495 128.589 1.00 67.33 230 SER L N 1
ATOM 8993 C CA . SER D 4 230 ? 83.682 136.025 128.087 1.00 67.33 230 SER L CA 1
ATOM 8994 C C . SER D 4 230 ? 83.725 136.064 126.567 1.00 67.33 230 SER L C 1
ATOM 8995 O O . SER D 4 230 ? 84.115 135.086 125.927 1.00 67.33 230 SER L O 1
ATOM 8998 N N . LEU D 4 231 ? 83.345 137.194 125.980 1.00 61.82 231 LEU L N 1
ATOM 8999 C CA . LEU D 4 231 ? 83.417 137.338 124.535 1.00 61.82 231 LEU L CA 1
ATOM 9000 C C . LEU D 4 231 ? 84.848 137.636 124.118 1.00 61.82 231 LEU L C 1
ATOM 9001 O O . LEU D 4 231 ? 85.315 138.765 124.265 1.00 61.82 231 LEU L O 1
ATOM 9006 N N . SER D 4 232 ? 85.552 136.639 123.602 1.00 59.09 232 SER L N 1
ATOM 9007 C CA . SER D 4 232 ? 86.868 136.878 123.041 1.00 59.09 232 SER L CA 1
ATOM 9008 C C . SER D 4 232 ? 86.758 137.343 121.595 1.00 59.09 232 SER L C 1
ATOM 9009 O O . SER D 4 232 ? 85.672 137.411 121.019 1.00 59.09 232 SER L O 1
ATOM 9012 N N . LEU D 4 233 ? 87.908 137.662 121.004 1.00 56.32 233 LEU L N 1
ATOM 9013 C CA . LEU D 4 233 ? 87.976 138.096 119.614 1.00 56.32 233 LEU L CA 1
ATOM 9014 C C . LEU D 4 233 ? 89.401 137.912 119.115 1.00 56.32 233 LEU L C 1
ATOM 9015 O O . LEU D 4 233 ? 90.339 138.445 119.709 1.00 56.32 233 LEU L O 1
ATOM 9020 N N . GLY D 4 234 ? 89.579 137.186 118.023 1.00 55.50 234 GLY L N 1
ATOM 9021 C CA . GLY D 4 234 ? 90.917 136.894 117.561 1.00 55.50 234 GLY L CA 1
ATOM 9022 C C . GLY D 4 234 ? 91.154 137.189 116.099 1.00 55.50 234 GLY L C 1
ATOM 9023 O O . GLY D 4 234 ? 90.206 137.397 115.342 1.00 55.50 234 GLY L O 1
ATOM 9024 N N . ALA D 4 235 ? 92.416 137.220 115.694 1.00 54.81 235 ALA L N 1
ATOM 9025 C CA . ALA D 4 235 ? 92.777 137.400 114.299 1.00 54.81 235 ALA L CA 1
ATOM 9026 C C . ALA D 4 235 ? 94.113 136.715 114.032 1.00 54.81 235 ALA L C 1
ATOM 9027 O O . ALA D 4 235 ? 94.852 136.376 114.955 1.00 54.81 235 ALA L O 1
ATOM 9029 N N . GLU D 4 236 ? 94.442 136.502 112.763 1.00 58.12 236 GLU L N 1
ATOM 9030 C CA . GLU D 4 236 ? 95.751 135.983 112.400 1.00 58.12 236 GLU L CA 1
ATOM 9031 C C . GLU D 4 236 ? 96.112 136.522 111.028 1.00 58.12 236 GLU L C 1
ATOM 9032 O O . GLU D 4 236 ? 95.225 136.854 110.244 1.00 58.12 236 GLU L O 1
ATOM 9038 N N . PHE D 4 237 ? 97.410 136.673 110.765 1.00 55.55 237 PHE L N 1
ATOM 9039 C CA . PHE D 4 237 ? 97.886 137.353 109.557 1.00 55.55 237 PHE L CA 1
ATOM 9040 C C . PHE D 4 237 ? 99.166 136.676 109.081 1.00 55.55 237 PHE L C 1
ATOM 9041 O O . PHE D 4 237 ? 100.248 136.981 109.580 1.00 55.55 237 PHE L O 1
ATOM 9049 N N . TRP D 4 238 ? 99.051 135.787 108.104 1.00 61.77 238 TRP L N 1
ATOM 9050 C CA . TRP D 4 238 ? 100.211 135.094 107.571 1.00 61.77 238 TRP L CA 1
ATOM 9051 C C . TRP D 4 238 ? 100.639 135.720 106.251 1.00 61.77 238 TRP L C 1
ATOM 9052 O O . TRP D 4 238 ? 99.827 136.284 105.519 1.00 61.77 238 TRP L O 1
ATOM 9063 N N . LEU D 4 239 ? 101.931 135.613 105.932 1.00 64.51 239 LEU L N 1
ATOM 9064 C CA . LEU D 4 239 ? 102.430 136.069 104.640 1.00 64.51 239 LEU L CA 1
ATOM 9065 C C . LEU D 4 239 ? 103.715 135.334 104.284 1.00 64.51 239 LEU L C 1
ATOM 9066 O O . LEU D 4 239 ? 104.778 135.646 104.823 1.00 64.51 239 LEU L O 1
ATOM 9071 N N . GLY D 4 240 ? 103.638 134.371 103.373 1.00 69.06 240 GLY L N 1
ATOM 9072 C CA . GLY D 4 240 ? 104.820 133.639 102.959 1.00 69.06 240 GLY L CA 1
ATOM 9073 C C . GLY D 4 240 ? 105.693 134.436 102.013 1.00 69.06 240 GLY L C 1
ATOM 9074 O O . GLY D 4 240 ? 105.308 134.680 100.871 1.00 69.06 240 GLY L O 1
ATOM 9075 N N . LEU D 4 241 ? 106.887 134.813 102.463 1.00 69.95 241 LEU L N 1
ATOM 9076 C CA . LEU D 4 241 ? 107.669 135.858 101.812 1.00 69.95 241 LEU L CA 1
ATOM 9077 C C . LEU D 4 241 ? 108.368 135.461 100.514 1.00 69.95 241 LEU L C 1
ATOM 9078 O O . LEU D 4 241 ? 109.082 136.287 99.939 1.00 69.95 241 LEU L O 1
ATOM 9083 N N . VAL D 4 242 ? 108.204 134.229 100.029 1.00 73.19 242 VAL L N 1
ATOM 9084 C CA . VAL D 4 242 ? 108.744 133.835 98.733 1.00 73.19 242 VAL L CA 1
ATOM 9085 C C . VAL D 4 242 ? 107.636 133.587 97.714 1.00 73.19 242 VAL L C 1
ATOM 9086 O O . VAL D 4 242 ? 107.872 133.628 96.504 1.00 73.19 242 VAL L O 1
ATOM 9090 N N . SER D 4 243 ? 106.419 133.328 98.186 1.00 75.46 243 SER L N 1
ATOM 9091 C CA . SER D 4 243 ? 105.279 133.228 97.288 1.00 75.46 243 SER L CA 1
ATOM 9092 C C . SER D 4 243 ? 104.417 134.478 97.299 1.00 75.46 243 SER L C 1
ATOM 9093 O O . SER D 4 243 ? 103.618 134.669 96.377 1.00 75.46 243 SER L O 1
ATOM 9096 N N . LEU D 4 244 ? 104.553 135.310 98.332 1.00 76.06 244 LEU L N 1
ATOM 9097 C CA . LEU D 4 244 ? 103.777 136.513 98.640 1.00 76.06 244 LEU L CA 1
ATOM 9098 C C . LEU D 4 244 ? 102.300 136.185 98.809 1.00 76.06 244 LEU L C 1
ATOM 9099 O O . LEU D 4 244 ? 101.466 137.068 98.606 1.00 76.06 244 LEU L O 1
ATOM 9104 N N . SER D 4 245 ? 101.952 134.959 99.170 1.00 73.89 245 SER L N 1
ATOM 9105 C CA . SER D 4 245 ? 100.568 134.542 99.327 1.00 73.89 245 SER L CA 1
ATOM 9106 C C . SER D 4 245 ? 100.101 134.820 100.745 1.00 73.89 245 SER L C 1
ATOM 9107 O O . SER D 4 245 ? 100.520 134.110 101.667 1.00 73.89 245 SER L O 1
ATOM 9110 N N . PRO D 4 246 ? 99.238 135.810 100.974 1.00 70.65 246 PRO L N 1
ATOM 9111 C CA . PRO D 4 246 ? 98.872 136.168 102.347 1.00 70.65 246 PRO L CA 1
ATOM 9112 C C . PRO D 4 246 ? 97.784 135.244 102.869 1.00 70.65 246 PRO L C 1
ATOM 9113 O O . PRO D 4 246 ? 97.157 134.505 102.108 1.00 70.65 246 PRO L O 1
ATOM 9117 N N . GLY D 4 247 ? 97.583 135.268 104.183 1.00 64.07 247 GLY L N 1
ATOM 9118 C CA . GLY D 4 247 ? 96.431 134.658 104.801 1.00 64.07 247 GLY L CA 1
ATOM 9119 C C . GLY D 4 247 ? 95.855 135.542 105.888 1.00 64.07 247 GLY L C 1
ATOM 9120 O O . GLY D 4 247 ? 96.492 136.473 106.381 1.00 64.07 247 GLY L O 1
ATOM 9121 N N . CYS D 4 248 ? 94.620 135.232 106.265 1.00 61.50 248 CYS L N 1
ATOM 9122 C CA . CYS D 4 248 ? 93.961 135.957 107.339 1.00 61.50 248 CYS L CA 1
ATOM 9123 C C . CYS D 4 248 ? 92.859 135.103 107.936 1.00 61.50 248 CYS L C 1
ATOM 9124 O O . CYS D 4 248 ? 92.460 134.098 107.343 1.00 61.50 248 CYS L O 1
ATOM 9127 N N . SER D 4 249 ? 92.371 135.497 109.103 1.00 58.22 249 SER L N 1
ATOM 9128 C CA . SER D 4 249 ? 91.234 134.862 109.755 1.00 58.22 249 SER L CA 1
ATOM 9129 C C . SER D 4 249 ? 90.710 135.844 110.788 1.00 58.22 249 SER L C 1
ATOM 9130 O O . SER D 4 249 ? 91.346 136.859 111.083 1.00 58.22 249 SER L O 1
ATOM 9133 N N . THR D 4 250 ? 89.531 135.542 111.323 1.00 58.30 250 THR L N 1
ATOM 9134 C CA . THR D 4 250 ? 88.909 136.324 112.383 1.00 58.30 250 THR L CA 1
ATOM 9135 C C . THR D 4 250 ? 87.904 135.434 113.093 1.00 58.30 250 THR L C 1
ATOM 9136 O O . THR D 4 250 ? 87.023 134.866 112.447 1.00 58.30 250 THR L O 1
ATOM 9140 N N . THR D 4 251 ? 88.020 135.288 114.402 1.00 56.61 251 THR L N 1
ATOM 9141 C CA . THR D 4 251 ? 87.173 134.364 115.130 1.00 56.61 251 THR L CA 1
ATOM 9142 C C . THR D 4 251 ? 86.587 135.078 116.348 1.00 56.61 251 THR L C 1
ATOM 9143 O O . THR D 4 251 ? 87.173 136.020 116.877 1.00 56.61 251 THR L O 1
ATOM 9147 N N . LEU D 4 252 ? 85.404 134.650 116.782 1.00 55.58 252 LEU L N 1
ATOM 9148 C CA . LEU D 4 252 ? 84.617 135.403 117.752 1.00 55.58 252 LEU L CA 1
ATOM 9149 C C . LEU D 4 252 ? 83.996 134.508 118.824 1.00 55.58 252 LEU L C 1
ATOM 9150 O O . LEU D 4 252 ? 82.772 134.505 118.975 1.00 55.58 252 LEU L O 1
ATOM 9155 N N . ARG D 4 253 ? 84.794 133.692 119.515 1.00 61.63 253 ARG L N 1
ATOM 9156 C CA . ARG D 4 253 ? 84.235 132.772 120.502 1.00 61.63 253 ARG L CA 1
ATOM 9157 C C . ARG D 4 253 ? 83.604 133.526 121.671 1.00 61.63 253 ARG L C 1
ATOM 9158 O O . ARG D 4 253 ? 83.912 134.686 121.936 1.00 61.63 253 ARG L O 1
ATOM 9166 N N . TYR D 4 254 ? 82.682 132.852 122.356 1.00 65.24 254 TYR L N 1
ATOM 9167 C CA . TYR D 4 254 ? 81.868 133.483 123.395 1.00 65.24 254 TYR L CA 1
ATOM 9168 C C . TYR D 4 254 ? 81.458 132.415 124.403 1.00 65.24 254 TYR L C 1
ATOM 9169 O O . TYR D 4 254 ? 80.486 131.690 124.189 1.00 65.24 254 TYR L O 1
ATOM 9178 N N . TYR D 4 255 ? 82.190 132.340 125.509 1.00 71.21 255 TYR L N 1
ATOM 9179 C CA . TYR D 4 255 ? 81.965 131.340 126.544 1.00 71.21 255 TYR L CA 1
ATOM 9180 C C . TYR D 4 255 ? 80.878 131.842 127.486 1.00 71.21 255 TYR L C 1
ATOM 9181 O O . TYR D 4 255 ? 80.896 133.008 127.886 1.00 71.21 255 TYR L O 1
ATOM 9190 N N . THR D 4 256 ? 79.926 130.975 127.829 1.00 73.47 256 THR L N 1
ATOM 9191 C CA . THR D 4 256 ? 78.762 131.404 128.598 1.00 73.47 256 THR L CA 1
ATOM 9192 C C . THR D 4 256 ? 78.515 130.336 129.668 1.00 73.47 256 THR L C 1
ATOM 9193 O O . THR D 4 256 ? 79.342 129.436 129.827 1.00 73.47 256 THR L O 1
ATOM 9197 N N . HIS D 4 257 ? 77.422 130.435 130.428 1.00 80.24 257 HIS L N 1
ATOM 9198 C CA . HIS D 4 257 ? 76.920 129.370 131.286 1.00 80.24 257 HIS L CA 1
ATOM 9199 C C . HIS D 4 257 ? 75.397 129.386 131.245 1.00 80.24 257 HIS L C 1
ATOM 9200 O O . HIS D 4 257 ? 74.778 130.340 130.764 1.00 80.24 257 HIS L O 1
ATOM 9207 N N . SER D 4 258 ? 74.792 128.317 131.758 1.00 88.36 258 SER L N 1
ATOM 9208 C CA . SER D 4 258 ? 73.341 128.207 131.811 1.00 88.36 258 SER L CA 1
ATOM 9209 C C . SER D 4 258 ? 72.955 127.230 132.911 1.00 88.36 258 SER L C 1
ATOM 9210 O O . SER D 4 258 ? 73.811 126.575 133.509 1.00 88.36 258 SER L O 1
ATOM 9213 N N . THR D 4 259 ? 71.650 127.146 133.165 1.00 94.92 259 THR L N 1
ATOM 9214 C CA . THR D 4 259 ? 71.089 126.377 134.274 1.00 94.92 259 THR L CA 1
ATOM 9215 C C . THR D 4 259 ? 70.136 125.281 133.806 1.00 94.92 259 THR L C 1
ATOM 9216 O O . THR D 4 259 ? 69.178 124.934 134.504 1.00 94.92 259 THR L O 1
ATOM 9220 N N . ASN D 4 260 ? 70.396 124.684 132.643 1.00 94.16 260 ASN L N 1
ATOM 9221 C CA . ASN D 4 260 ? 69.487 123.692 132.080 1.00 94.16 260 ASN L CA 1
ATOM 9222 C C . ASN D 4 260 ? 69.774 122.299 132.630 1.00 94.16 260 ASN L C 1
ATOM 9223 O O . ASN D 4 260 ? 68.898 121.666 133.230 1.00 94.16 260 ASN L O 1
ATOM 9228 N N . THR D 4 261 ? 70.999 121.815 132.423 1.00 92.00 261 THR L N 1
ATOM 9229 C CA . THR D 4 261 ? 71.451 120.516 132.904 1.00 92.00 261 THR L CA 1
ATOM 9230 C C . THR D 4 261 ? 72.760 120.655 133.683 1.00 92.00 261 THR L C 1
ATOM 9231 O O . THR D 4 261 ? 73.174 119.738 134.404 1.00 92.00 261 THR L O 1
ATOM 9235 N N . GLY D 4 262 ? 73.378 121.826 133.599 1.00 87.32 262 GLY L N 1
ATOM 9236 C CA . GLY D 4 262 ? 74.692 122.090 134.139 1.00 87.32 262 GLY L CA 1
ATOM 9237 C C . GLY D 4 262 ? 75.665 122.068 132.986 1.00 87.32 262 GLY L C 1
ATOM 9238 O O . GLY D 4 262 ? 76.163 121.003 132.608 1.00 87.32 262 GLY L O 1
ATOM 9239 N N . ARG D 4 263 ? 75.969 123.250 132.448 1.00 81.80 263 ARG L N 1
ATOM 9240 C CA . ARG D 4 263 ? 76.625 123.348 131.152 1.00 81.80 263 ARG L CA 1
ATOM 9241 C C . ARG D 4 263 ? 77.102 124.763 130.863 1.00 81.80 263 ARG L C 1
ATOM 9242 O O . ARG D 4 263 ? 76.401 125.737 131.161 1.00 81.80 263 ARG L O 1
ATOM 9250 N N . PRO D 4 264 ? 78.293 124.914 130.315 1.00 74.83 264 PRO L N 1
ATOM 9251 C CA . PRO D 4 264 ? 78.623 126.153 129.608 1.00 74.83 264 PRO L CA 1
ATOM 9252 C C . PRO D 4 264 ? 78.140 126.116 128.169 1.00 74.83 264 PRO L C 1
ATOM 9253 O O . PRO D 4 264 ? 77.491 125.156 127.749 1.00 74.83 264 PRO L O 1
ATOM 9257 N N . LEU D 4 265 ? 78.436 127.166 127.409 1.00 68.73 265 LEU L N 1
ATOM 9258 C CA . LEU D 4 265 ? 78.140 127.208 125.984 1.00 68.73 265 LEU L CA 1
ATOM 9259 C C . LEU D 4 265 ? 79.315 127.855 125.273 1.00 68.73 265 LEU L C 1
ATOM 9260 O O . LEU D 4 265 ? 80.068 128.609 125.890 1.00 68.73 265 LEU L O 1
ATOM 9265 N N . THR D 4 266 ? 79.499 127.569 123.989 1.00 59.21 266 THR L N 1
ATOM 9266 C CA . THR D 4 266 ? 80.582 128.200 123.248 1.00 59.21 266 THR L CA 1
ATOM 9267 C C . THR D 4 266 ? 80.155 128.468 121.814 1.00 59.21 266 THR L C 1
ATOM 9268 O O . THR D 4 266 ? 80.241 127.585 120.959 1.00 59.21 266 THR L O 1
ATOM 9272 N N . LEU D 4 267 ? 79.681 129.676 121.543 1.00 55.29 267 LEU L N 1
ATOM 9273 C CA . LEU D 4 267 ? 79.351 130.052 120.180 1.00 55.29 267 LEU L CA 1
ATOM 9274 C C . LEU D 4 267 ? 80.561 130.701 119.528 1.00 55.29 267 LEU L C 1
ATOM 9275 O O . LEU D 4 267 ? 81.211 131.563 120.113 1.00 55.29 267 LEU L O 1
ATOM 9280 N N . THR D 4 268 ? 80.872 130.279 118.298 1.00 54.38 268 THR L N 1
ATOM 9281 C CA . THR D 4 268 ? 82.154 130.604 117.684 1.00 54.38 268 THR L CA 1
ATOM 9282 C C . THR D 4 268 ? 81.975 130.994 116.214 1.00 54.38 268 THR L C 1
ATOM 9283 O O . THR D 4 268 ? 81.984 130.168 115.313 1.00 54.38 268 THR L O 1
ATOM 9287 N N . LEU D 4 269 ? 81.839 132.292 115.961 1.00 54.87 269 LEU L N 1
ATOM 9288 C CA . LEU D 4 269 ? 81.768 132.808 114.599 1.00 54.87 269 LEU L CA 1
ATOM 9289 C C . LEU D 4 269 ? 83.159 132.957 114.002 1.00 54.87 269 LEU L C 1
ATOM 9290 O O . LEU D 4 269 ? 83.933 133.803 114.451 1.00 54.87 269 LEU L O 1
ATOM 9295 N N . SER D 4 270 ? 83.491 132.169 112.991 1.00 55.61 270 SER L N 1
ATOM 9296 C CA . SER D 4 270 ? 84.772 132.324 112.326 1.00 55.61 270 SER L CA 1
ATOM 9297 C C . SER D 4 270 ? 84.595 133.090 111.020 1.00 55.61 270 SER L C 1
ATOM 9298 O O . SER D 4 270 ? 83.487 133.468 110.640 1.00 55.61 270 SER L O 1
ATOM 9301 N N . TRP D 4 271 ? 85.704 133.313 110.320 1.00 62.56 271 TRP L N 1
ATOM 9302 C CA . TRP D 4 271 ? 85.730 134.053 109.065 1.00 62.56 271 TRP L CA 1
ATOM 9303 C C . TRP D 4 271 ? 87.055 133.769 108.378 1.00 62.56 271 TRP L C 1
ATOM 9304 O O . TRP D 4 271 ? 88.006 133.298 109.005 1.00 62.56 271 TRP L O 1
ATOM 9315 N N . ASN D 4 272 ? 87.102 134.051 107.083 1.00 69.31 272 ASN L N 1
ATOM 9316 C CA . ASN D 4 272 ? 88.295 133.909 106.259 1.00 69.31 272 ASN L CA 1
ATOM 9317 C C . ASN D 4 272 ? 88.118 134.782 105.025 1.00 69.31 272 ASN L C 1
ATOM 9318 O O . ASN D 4 272 ? 87.616 134.301 104.003 1.00 69.31 272 ASN L O 1
ATOM 9323 N N . PRO D 4 273 ? 88.525 136.058 105.074 1.00 71.00 273 PRO L N 1
ATOM 9324 C CA . PRO D 4 273 ? 88.093 137.022 104.051 1.00 71.00 273 PRO L CA 1
ATOM 9325 C C . PRO D 4 273 ? 88.694 136.798 102.673 1.00 71.00 273 PRO L C 1
ATOM 9326 O O . PRO D 4 273 ? 88.101 137.205 101.670 1.00 71.00 273 PRO L O 1
ATOM 9330 N N . LEU D 4 274 ? 89.859 136.157 102.600 1.00 74.18 274 LEU L N 1
ATOM 9331 C CA . LEU D 4 274 ? 90.463 135.868 101.305 1.00 74.18 274 LEU L CA 1
ATOM 9332 C C . LEU D 4 274 ? 89.759 134.712 100.611 1.00 74.18 274 LEU L C 1
ATOM 9333 O O . LEU D 4 274 ? 89.843 134.575 99.386 1.00 74.18 274 LEU L O 1
ATOM 9338 N N . PHE D 4 275 ? 89.068 133.869 101.380 1.00 76.60 275 PHE L N 1
ATOM 9339 C CA . PHE D 4 275 ? 88.315 132.757 100.822 1.00 76.60 275 PHE L CA 1
ATOM 9340 C C . PHE D 4 275 ? 86.812 132.886 100.996 1.00 76.60 275 PHE L C 1
ATOM 9341 O O . PHE D 4 275 ? 86.070 132.204 100.284 1.00 76.60 275 PHE L O 1
ATOM 9349 N N . GLY D 4 276 ? 86.345 133.728 101.915 1.00 72.72 276 GLY L N 1
ATOM 9350 C CA . GLY D 4 276 ? 84.924 133.859 102.164 1.00 72.72 276 GLY L CA 1
ATOM 9351 C C . GLY D 4 276 ? 84.321 132.726 102.955 1.00 72.72 276 GLY L C 1
ATOM 9352 O O . GLY D 4 276 ? 83.095 132.644 103.060 1.00 72.72 276 GLY L O 1
ATOM 9353 N N . HIS D 4 277 ? 85.146 131.854 103.529 1.00 67.98 277 HIS L N 1
ATOM 9354 C CA . HIS D 4 277 ? 84.666 130.642 104.184 1.00 67.98 277 HIS L CA 1
ATOM 9355 C C . HIS D 4 277 ? 84.240 130.962 105.616 1.00 67.98 277 HIS L C 1
ATOM 9356 O O . HIS D 4 277 ? 84.990 130.812 106.580 1.00 67.98 277 HIS L O 1
ATOM 9363 N N . ILE D 4 278 ? 82.991 131.411 105.743 1.00 61.44 278 ILE L N 1
ATOM 9364 C CA . ILE D 4 278 ? 82.429 131.664 107.061 1.00 61.44 278 ILE L CA 1
ATOM 9365 C C . ILE D 4 278 ? 82.083 130.344 107.726 1.00 61.44 278 ILE L C 1
ATOM 9366 O O . ILE D 4 278 ? 81.417 129.485 107.140 1.00 61.44 278 ILE L O 1
ATOM 9371 N N . SER D 4 279 ? 82.547 130.172 108.957 1.00 55.91 279 SER L N 1
ATOM 9372 C CA . SER D 4 279 ? 82.177 129.042 109.790 1.00 55.91 279 SER L CA 1
ATOM 9373 C C . SER D 4 279 ? 81.378 129.534 110.984 1.00 55.91 279 SER L C 1
ATOM 9374 O O . SER D 4 279 ? 81.338 130.726 111.287 1.00 55.91 279 SER L O 1
ATOM 9377 N N . SER D 4 280 ? 80.739 128.593 111.665 1.00 52.89 280 SER L N 1
ATOM 9378 C CA . SER D 4 280 ? 79.950 128.897 112.847 1.00 52.89 280 SER L CA 1
ATOM 9379 C C . SER D 4 280 ? 79.804 127.630 113.663 1.00 52.89 280 SER L C 1
ATOM 9380 O O . SER D 4 280 ? 79.554 126.562 113.103 1.00 52.89 280 SER L O 1
ATOM 9383 N N . THR D 4 281 ? 79.948 127.727 114.978 1.00 53.10 281 THR L N 1
ATOM 9384 C CA . THR D 4 281 ? 80.014 126.550 115.825 1.00 53.10 281 THR L CA 1
ATOM 9385 C C . THR D 4 281 ? 79.241 126.794 117.105 1.00 53.10 281 THR L C 1
ATOM 9386 O O . THR D 4 281 ? 79.510 127.757 117.819 1.00 53.10 281 THR L O 1
ATOM 9390 N N . TYR D 4 282 ? 78.280 125.929 117.384 1.00 56.56 282 TYR L N 1
ATOM 9391 C CA . TYR D 4 282 ? 77.644 125.857 118.687 1.00 56.56 282 TYR L CA 1
ATOM 9392 C C . TYR D 4 282 ? 78.237 124.675 119.437 1.00 56.56 282 TYR L C 1
ATOM 9393 O O . TYR D 4 282 ? 78.554 123.650 118.836 1.00 56.56 282 TYR L O 1
ATOM 9402 N N . SER D 4 283 ? 78.408 124.818 120.746 1.00 57.71 283 SER L N 1
ATOM 9403 C CA . SER D 4 283 ? 79.071 123.783 121.536 1.00 57.71 283 SER L CA 1
ATOM 9404 C C . SER D 4 283 ? 78.548 123.804 122.961 1.00 57.71 283 SER L C 1
ATOM 9405 O O . SER D 4 283 ? 79.011 124.601 123.778 1.00 57.71 283 SER L O 1
ATOM 9408 N N . ALA D 4 284 ? 77.616 122.919 123.271 1.00 61.32 284 ALA L N 1
ATOM 9409 C CA . ALA D 4 284 ? 77.029 122.871 124.595 1.00 61.32 284 ALA L CA 1
ATOM 9410 C C . ALA D 4 284 ? 77.705 121.790 125.429 1.00 61.32 284 ALA L C 1
ATOM 9411 O O . ALA D 4 284 ? 78.684 121.173 125.010 1.00 61.32 284 ALA L O 1
ATOM 9413 N N . LYS D 4 285 ? 77.195 121.577 126.635 1.00 70.40 285 LYS L N 1
ATOM 9414 C CA . LYS D 4 285 ? 77.708 120.546 127.529 1.00 70.40 285 LYS L CA 1
ATOM 9415 C C . LYS D 4 285 ? 76.540 119.807 128.175 1.00 70.40 285 LYS L C 1
ATOM 9416 O O . LYS D 4 285 ? 76.449 119.694 129.398 1.00 70.40 285 LYS L O 1
ATOM 9422 N N . THR D 4 286 ? 75.625 119.294 127.351 1.00 73.85 286 THR L N 1
ATOM 9423 C CA . THR D 4 286 ? 74.308 118.846 127.798 1.00 73.85 286 THR L CA 1
ATOM 9424 C C . THR D 4 286 ? 74.364 117.588 128.653 1.00 73.85 286 THR L C 1
ATOM 9425 O O . THR D 4 286 ? 73.971 116.505 128.210 1.00 73.85 286 THR L O 1
ATOM 9429 N N . GLY D 4 287 ? 74.835 117.728 129.877 1.00 72.94 287 GLY L N 1
ATOM 9430 C CA . GLY D 4 287 ? 74.951 116.609 130.786 1.00 72.94 287 GLY L CA 1
ATOM 9431 C C . GLY D 4 287 ? 76.186 116.775 131.644 1.00 72.94 287 GLY L C 1
ATOM 9432 O O . GLY D 4 287 ? 77.069 117.578 131.357 1.00 72.94 287 GLY L O 1
ATOM 9433 N N . THR D 4 288 ? 76.227 115.990 132.716 1.00 71.57 288 THR L N 1
ATOM 9434 C CA . THR D 4 288 ? 77.374 116.027 133.614 1.00 71.57 288 THR L CA 1
ATOM 9435 C C . THR D 4 288 ? 78.606 115.359 133.011 1.00 71.57 288 THR L C 1
ATOM 9436 O O . THR D 4 288 ? 79.730 115.628 133.447 1.00 71.57 288 THR L O 1
ATOM 9440 N N . ASN D 4 289 ? 78.421 114.498 132.013 1.00 68.42 289 ASN L N 1
ATOM 9441 C CA . ASN D 4 289 ? 79.521 113.886 131.278 1.00 68.42 289 ASN L CA 1
ATOM 9442 C C . ASN D 4 289 ? 79.382 114.021 129.770 1.00 68.42 289 ASN L C 1
ATOM 9443 O O . ASN D 4 289 ? 80.392 114.129 129.072 1.00 68.42 289 ASN L O 1
ATOM 9448 N N . SER D 4 290 ? 78.157 114.024 129.251 1.00 65.80 290 SER L N 1
ATOM 9449 C CA . SER D 4 290 ? 77.941 114.166 127.818 1.00 65.80 290 SER L CA 1
ATOM 9450 C C . SER D 4 290 ? 78.207 115.597 127.370 1.00 65.80 290 SER L C 1
ATOM 9451 O O . SER D 4 290 ? 78.066 116.543 128.146 1.00 65.80 290 SER L O 1
ATOM 9454 N N . THR D 4 291 ? 78.608 115.752 126.110 1.00 62.22 291 THR L N 1
ATOM 9455 C CA . THR D 4 291 ? 78.924 117.029 125.492 1.00 62.22 291 THR L CA 1
ATOM 9456 C C . THR D 4 291 ? 78.261 117.038 124.105 1.00 62.22 291 THR L C 1
ATOM 9457 O O . THR D 4 291 ? 77.727 116.002 123.676 1.00 62.22 291 THR L O 1
ATOM 9461 N N . PHE D 4 292 ? 78.271 118.183 123.420 1.00 58.41 292 PHE L N 1
ATOM 9462 C CA . PHE D 4 292 ? 77.616 118.313 122.123 1.00 58.41 292 PHE L CA 1
ATOM 9463 C C . PHE D 4 292 ? 78.237 119.449 121.316 1.00 58.41 292 PHE L C 1
ATOM 9464 O O . PHE D 4 292 ? 78.713 120.427 121.897 1.00 58.41 292 PHE L O 1
ATOM 9472 N N . CYS D 4 293 ? 78.252 119.337 119.985 1.00 55.27 293 CYS L N 1
ATOM 9473 C CA . CYS D 4 293 ? 78.839 120.374 119.130 1.00 55.27 293 CYS L CA 1
ATOM 9474 C C . CYS D 4 293 ? 78.157 120.314 117.765 1.00 55.27 293 CYS L C 1
ATOM 9475 O O . CYS D 4 293 ? 78.230 119.302 117.071 1.00 55.27 293 CYS L O 1
ATOM 9478 N N . ALA D 4 294 ? 77.520 121.417 117.378 1.00 50.98 294 ALA L N 1
ATOM 9479 C CA . ALA D 4 294 ? 76.826 121.491 116.095 1.00 50.98 294 ALA L CA 1
ATOM 9480 C C . ALA D 4 294 ? 77.405 122.626 115.251 1.00 50.98 294 ALA L C 1
ATOM 9481 O O . ALA D 4 294 ? 76.970 123.775 115.303 1.00 50.98 294 ALA L O 1
ATOM 9483 N N . LYS D 4 295 ? 78.398 122.284 114.443 1.00 51.21 295 LYS L N 1
ATOM 9484 C CA . LYS D 4 295 ? 79.009 123.279 113.573 1.00 51.21 295 LYS L CA 1
ATOM 9485 C C . LYS D 4 295 ? 78.198 123.441 112.299 1.00 51.21 295 LYS L C 1
ATOM 9486 O O . LYS D 4 295 ? 77.962 122.468 111.581 1.00 51.21 295 LYS L O 1
ATOM 9492 N N . TYR D 4 296 ? 77.785 124.668 112.006 1.00 57.65 296 TYR L N 1
ATOM 9493 C CA . TYR D 4 296 ? 77.172 125.007 110.727 1.00 57.65 296 TYR L CA 1
ATOM 9494 C C . TYR D 4 296 ? 78.192 125.781 109.910 1.00 57.65 296 TYR L C 1
ATOM 9495 O O . TYR D 4 296 ? 78.531 126.916 110.248 1.00 57.65 296 TYR L O 1
ATOM 9504 N N . ASP D 4 297 ? 78.672 125.173 108.837 1.00 60.26 297 ASP L N 1
ATOM 9505 C CA . ASP D 4 297 ? 79.659 125.807 107.987 1.00 60.26 297 ASP L CA 1
ATOM 9506 C C . ASP D 4 297 ? 78.955 126.510 106.832 1.00 60.26 297 ASP L C 1
ATOM 9507 O O . ASP D 4 297 ? 77.761 126.317 106.594 1.00 60.26 297 ASP L O 1
ATOM 9512 N N . PHE D 4 298 ? 79.696 127.343 106.103 1.00 67.17 298 PHE L N 1
ATOM 9513 C CA . PHE D 4 298 ? 79.136 128.083 104.979 1.00 67.17 298 PHE L CA 1
ATOM 9514 C C . PHE D 4 298 ? 80.246 128.469 104.008 1.00 67.17 298 PHE L C 1
ATOM 9515 O O . PHE D 4 298 ? 81.394 128.055 104.182 1.00 67.17 298 PHE L O 1
ATOM 9523 N N . ASN D 4 299 ? 79.913 129.250 102.983 1.00 73.80 299 ASN L N 1
ATOM 9524 C CA . ASN D 4 299 ? 80.878 129.783 102.035 1.00 73.80 299 ASN L CA 1
ATOM 9525 C C . ASN D 4 299 ? 80.290 131.018 101.371 1.00 73.80 299 ASN L C 1
ATOM 9526 O O . ASN D 4 299 ? 79.068 131.132 101.245 1.00 73.80 299 ASN L O 1
ATOM 9531 N N . LEU D 4 300 ? 81.139 131.954 100.966 1.00 79.73 300 LEU L N 1
ATOM 9532 C CA . LEU D 4 300 ? 80.687 133.105 100.205 1.00 79.73 300 LEU L CA 1
ATOM 9533 C C . LEU D 4 300 ? 81.263 133.043 98.791 1.00 79.73 300 LEU L C 1
ATOM 9534 O O . LEU D 4 300 ? 82.339 132.486 98.558 1.00 79.73 300 LEU L O 1
ATOM 9539 N N . TYR D 4 301 ? 80.477 133.560 97.833 1.00 86.59 301 TYR L N 1
ATOM 9540 C CA . TYR D 4 301 ? 80.702 133.624 96.382 1.00 86.59 301 TYR L CA 1
ATOM 9541 C C . TYR D 4 301 ? 80.656 132.256 95.699 1.00 86.59 301 TYR L C 1
ATOM 9542 O O . TYR D 4 301 ? 80.739 132.175 94.470 1.00 86.59 301 TYR L O 1
ATOM 9551 N N . SER D 4 302 ? 80.529 131.182 96.474 1.00 82.60 302 SER L N 1
ATOM 9552 C CA . SER D 4 302 ? 80.428 129.827 95.952 1.00 82.60 302 SER L CA 1
ATOM 9553 C C . SER D 4 302 ? 79.504 129.009 96.839 1.00 82.60 302 SER L C 1
ATOM 9554 O O . SER D 4 302 ? 79.867 127.892 97.224 1.00 82.60 302 SER L O 1
ATOM 9557 N N . ILE D 4 303 ? 78.327 129.571 97.157 1.00 78.95 303 ILE L N 1
ATOM 9558 C CA . ILE D 4 303 ? 77.467 129.210 98.289 1.00 78.95 303 ILE L CA 1
ATOM 9559 C C . ILE D 4 303 ? 77.187 127.714 98.408 1.00 78.95 303 ILE L C 1
ATOM 9560 O O . ILE D 4 303 ? 76.754 127.055 97.455 1.00 78.95 303 ILE L O 1
ATOM 9565 N N . GLU D 4 304 ? 77.501 127.165 99.579 1.00 71.88 304 GLU L N 1
ATOM 9566 C CA . GLU D 4 304 ? 77.598 125.726 99.803 1.00 71.88 304 GLU L CA 1
ATOM 9567 C C . GLU D 4 304 ? 77.599 125.509 101.312 1.00 71.88 304 GLU L C 1
ATOM 9568 O O . GLU D 4 304 ? 78.547 125.896 102.000 1.00 71.88 304 GLU L O 1
ATOM 9574 N N . SER D 4 305 ? 76.552 124.876 101.829 1.00 65.53 305 SER L N 1
ATOM 9575 C CA . SER D 4 305 ? 76.432 124.701 103.270 1.00 65.53 305 SER L CA 1
ATOM 9576 C C . SER D 4 305 ? 77.029 123.380 103.732 1.00 65.53 305 SER L C 1
ATOM 9577 O O . SER D 4 305 ? 77.432 122.548 102.914 1.00 65.53 305 SER L O 1
ATOM 9580 N N . ASN D 4 306 ? 77.087 123.194 105.048 1.00 59.44 306 ASN L N 1
ATOM 9581 C CA . ASN D 4 306 ? 77.481 121.945 105.683 1.00 59.44 306 ASN L CA 1
ATOM 9582 C C . ASN D 4 306 ? 76.963 121.976 107.111 1.00 59.44 306 ASN L C 1
ATOM 9583 O O . ASN D 4 306 ? 76.784 123.056 107.676 1.00 59.44 306 ASN L O 1
ATOM 9588 N N . LEU D 4 307 ? 76.708 120.816 107.710 1.00 53.02 307 LEU L N 1
ATOM 9589 C CA . LEU D 4 307 ? 76.206 120.838 109.081 1.00 53.02 307 LEU L CA 1
ATOM 9590 C C . LEU D 4 307 ? 76.750 119.602 109.798 1.00 53.02 307 LEU L C 1
ATOM 9591 O O . LEU D 4 307 ? 76.174 118.516 109.770 1.00 53.02 307 LEU L O 1
ATOM 9596 N N . SER D 4 308 ? 77.878 119.783 110.475 1.00 50.02 308 SER L N 1
ATOM 9597 C CA . SER D 4 308 ? 78.478 118.691 111.214 1.00 50.02 308 SER L CA 1
ATOM 9598 C C . SER D 4 308 ? 77.794 118.540 112.568 1.00 50.02 308 SER L C 1
ATOM 9599 O O . SER D 4 308 ? 76.993 119.372 112.987 1.00 50.02 308 SER L O 1
ATOM 9602 N N . PHE D 4 309 ? 78.111 117.453 113.256 1.00 52.00 309 PHE L N 1
ATOM 9603 C CA . PHE D 4 309 ? 77.584 117.194 114.588 1.00 52.00 309 PHE L CA 1
ATOM 9604 C C . PHE D 4 309 ? 78.658 116.452 115.370 1.00 52.00 309 PHE L C 1
ATOM 9605 O O . PHE D 4 309 ? 79.624 115.953 114.789 1.00 52.00 309 PHE L O 1
ATOM 9613 N N . GLY D 4 310 ? 78.487 116.357 116.680 1.00 52.64 310 GLY L N 1
ATOM 9614 C CA . GLY D 4 310 ? 79.438 115.655 117.517 1.00 52.64 310 GLY L CA 1
ATOM 9615 C C . GLY D 4 310 ? 78.915 115.554 118.928 1.00 52.64 310 GLY L C 1
ATOM 9616 O O . GLY D 4 310 ? 78.506 116.557 119.506 1.00 52.64 310 GLY L O 1
ATOM 9617 N N . CYS D 4 311 ? 78.908 114.352 119.488 1.00 56.80 311 CYS L N 1
ATOM 9618 C CA . CYS D 4 311 ? 78.108 114.060 120.670 1.00 56.80 311 CYS L CA 1
ATOM 9619 C C . CYS D 4 311 ? 78.862 113.154 121.637 1.00 56.80 311 CYS L C 1
ATOM 9620 O O . CYS D 4 311 ? 78.421 112.041 121.921 1.00 56.80 311 CYS L O 1
ATOM 9623 N N . GLU D 4 312 ? 80.058 113.564 122.083 1.00 57.83 312 GLU L N 1
ATOM 9624 C CA . GLU D 4 312 ? 80.862 112.646 122.888 1.00 57.83 312 GLU L CA 1
ATOM 9625 C C . GLU D 4 312 ? 80.235 112.348 124.247 1.00 57.83 312 GLU L C 1
ATOM 9626 O O . GLU D 4 312 ? 79.509 113.170 124.812 1.00 57.83 312 GLU L O 1
ATOM 9632 N N . PHE D 4 313 ? 80.434 111.126 124.713 1.00 59.38 313 PHE L N 1
ATOM 9633 C CA . PHE D 4 313 ? 79.910 110.677 125.986 1.00 59.38 313 PHE L CA 1
ATOM 9634 C C . PHE D 4 313 ? 81.044 110.085 126.811 1.00 59.38 313 PHE L C 1
ATOM 9635 O O . PHE D 4 313 ? 81.947 109.438 126.279 1.00 59.38 313 PHE L O 1
ATOM 9643 N N . TRP D 4 314 ? 81.005 110.324 128.117 1.00 61.06 314 TRP L N 1
ATOM 9644 C CA . TRP D 4 314 ? 82.025 109.802 129.007 1.00 61.06 314 TRP L CA 1
ATOM 9645 C C . TRP D 4 314 ? 81.404 108.761 129.932 1.00 61.06 314 TRP L C 1
ATOM 9646 O O . TRP D 4 314 ? 80.175 108.611 129.978 1.00 61.06 314 TRP L O 1
ATOM 9657 N N . GLN D 4 315 ? 82.258 108.056 130.674 1.00 64.65 315 GLN L N 1
ATOM 9658 C CA . GLN D 4 315 ? 81.861 107.127 131.724 1.00 64.65 315 GLN L CA 1
ATOM 9659 C C . GLN D 4 315 ? 83.094 106.839 132.569 1.00 64.65 315 GLN L C 1
ATOM 9660 O O . GLN D 4 315 ? 84.221 107.063 132.120 1.00 64.65 315 GLN L O 1
ATOM 9666 N N . LYS D 4 316 ? 82.901 106.367 133.794 1.00 71.64 316 LYS L N 1
ATOM 9667 C CA . LYS D 4 316 ? 84.002 106.047 134.688 1.00 71.64 316 LYS L CA 1
ATOM 9668 C C . LYS D 4 316 ? 83.553 104.865 135.542 1.00 71.64 316 LYS L C 1
ATOM 9669 O O . LYS D 4 316 ? 82.361 104.558 135.625 1.00 71.64 316 LYS L O 1
ATOM 9675 N N . LYS D 4 317 ? 84.498 104.183 136.181 1.00 78.68 317 LYS L N 1
ATOM 9676 C CA . LYS D 4 317 ? 84.183 102.876 136.739 1.00 78.68 317 LYS L CA 1
ATOM 9677 C C . LYS D 4 317 ? 85.062 102.660 137.969 1.00 78.68 317 LYS L C 1
ATOM 9678 O O . LYS D 4 317 ? 85.982 103.435 138.244 1.00 78.68 317 LYS L O 1
ATOM 9684 N N . HIS D 4 318 ? 84.757 101.597 138.704 1.00 89.59 318 HIS L N 1
ATOM 9685 C CA . HIS D 4 318 ? 85.391 101.260 139.972 1.00 89.59 318 HIS L CA 1
ATOM 9686 C C . HIS D 4 318 ? 85.624 99.753 139.963 1.00 89.59 318 HIS L C 1
ATOM 9687 O O . HIS D 4 318 ? 85.695 99.134 138.894 1.00 89.59 318 HIS L O 1
ATOM 9694 N N . HIS D 4 319 ? 85.830 99.188 141.156 1.00 95.93 319 HIS L N 1
ATOM 9695 C CA . HIS D 4 319 ? 85.926 97.742 141.420 1.00 95.93 319 HIS L CA 1
ATOM 9696 C C . HIS D 4 319 ? 87.151 97.120 140.757 1.00 95.93 319 HIS L C 1
ATOM 9697 O O . HIS D 4 319 ? 87.569 96.019 141.118 1.00 95.93 319 HIS L O 1
ATOM 9704 N N . SER D 4 410 ? 93.657 102.371 139.394 1.00 73.30 410 SER L N 1
ATOM 9705 C CA . SER D 4 410 ? 92.967 101.288 138.719 1.00 73.30 410 SER L CA 1
ATOM 9706 C C . SER D 4 410 ? 91.502 101.589 138.474 1.00 73.30 410 SER L C 1
ATOM 9707 O O . SER D 4 410 ? 90.627 101.078 139.174 1.00 73.30 410 SER L O 1
ATOM 9708 N N . ILE D 4 411 ? 91.236 102.423 137.471 1.00 70.55 411 ILE L N 1
ATOM 9709 C CA . ILE D 4 411 ? 89.891 102.881 137.155 1.00 70.55 411 ILE L CA 1
ATOM 9710 C C . ILE D 4 411 ? 89.698 102.878 135.645 1.00 70.55 411 ILE L C 1
ATOM 9711 O O . ILE D 4 411 ? 90.481 103.483 134.906 1.00 70.55 411 ILE L O 1
ATOM 9716 N N . PHE D 4 412 ? 88.659 102.185 135.190 1.00 63.01 412 PHE L N 1
ATOM 9717 C CA . PHE D 4 412 ? 88.305 102.194 133.781 1.00 63.01 412 PHE L CA 1
ATOM 9718 C C . PHE D 4 412 ? 87.750 103.557 133.391 1.00 63.01 412 PHE L C 1
ATOM 9719 O O . PHE D 4 412 ? 87.213 104.291 134.221 1.00 63.01 412 PHE L O 1
ATOM 9727 N N . THR D 4 413 ? 87.900 103.906 132.117 1.00 57.51 413 THR L N 1
ATOM 9728 C CA . THR D 4 413 ? 87.428 105.196 131.616 1.00 57.51 413 THR L CA 1
ATOM 9729 C C . THR D 4 413 ? 87.020 105.014 130.162 1.00 57.51 413 THR L C 1
ATOM 9730 O O . THR D 4 413 ? 87.875 104.782 129.306 1.00 57.51 413 THR L O 1
ATOM 9734 N N . SER D 4 414 ? 85.727 105.134 129.883 1.00 54.30 414 SER L N 1
ATOM 9735 C CA . SER D 4 414 ? 85.177 104.906 128.557 1.00 54.30 414 SER L CA 1
ATOM 9736 C C . SER D 4 414 ? 84.770 106.229 127.931 1.00 54.30 414 SER L C 1
ATOM 9737 O O . SER D 4 414 ? 84.185 107.083 128.597 1.00 54.30 414 SER L O 1
ATOM 9740 N N . VAL D 4 415 ? 85.094 106.407 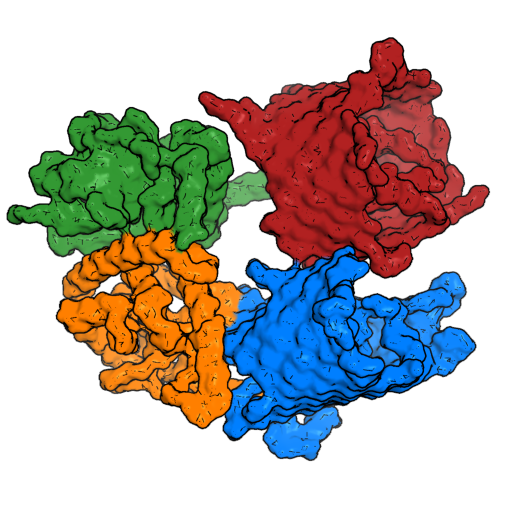126.653 1.00 49.52 415 VAL L N 1
ATOM 9741 C CA . VAL D 4 415 ? 84.715 107.596 125.899 1.00 49.52 415 VAL L CA 1
ATOM 9742 C C . VAL D 4 415 ? 84.113 107.138 124.582 1.00 49.52 415 VAL L C 1
ATOM 9743 O O . VAL D 4 415 ? 84.799 106.499 123.780 1.00 49.52 415 VAL L O 1
ATOM 9747 N N . TRP D 4 416 ? 82.853 107.479 124.347 1.00 47.90 416 TRP L N 1
ATOM 9748 C CA . TRP D 4 416 ? 82.194 107.229 123.075 1.00 47.90 416 TRP L CA 1
ATOM 9749 C C . TRP D 4 416 ? 82.091 108.536 122.310 1.00 47.90 416 TRP L C 1
ATOM 9750 O O . TRP D 4 416 ? 81.752 109.564 122.884 1.00 47.90 416 TRP L O 1
ATOM 9761 N N . LYS D 4 417 ? 82.389 108.503 121.013 1.00 46.59 417 LYS L N 1
ATOM 9762 C CA . LYS D 4 417 ? 82.491 109.751 120.252 1.00 46.59 417 LYS L CA 1
ATOM 9763 C C . LYS D 4 417 ? 81.835 109.556 118.885 1.00 46.59 417 LYS L C 1
ATOM 9764 O O . LYS D 4 417 ? 82.355 108.835 118.036 1.00 46.59 417 LYS L O 1
ATOM 9770 N N . LEU D 4 418 ? 80.710 110.231 118.673 1.00 47.53 418 LEU L N 1
ATOM 9771 C CA . LEU D 4 418 ? 80.083 110.260 117.362 1.00 47.53 418 LEU L CA 1
ATOM 9772 C C . LEU D 4 418 ? 80.381 111.583 116.661 1.00 47.53 418 LEU L C 1
ATOM 9773 O O . LEU D 4 418 ? 80.630 112.602 117.302 1.00 47.53 418 LEU L O 1
ATOM 9778 N N . SER D 4 419 ? 80.359 111.564 115.327 1.00 47.47 419 SER L N 1
ATOM 9779 C CA . SER D 4 419 ? 80.459 112.804 114.562 1.00 47.47 419 SER L CA 1
ATOM 9780 C C . SER D 4 419 ? 79.843 112.679 113.176 1.00 47.47 419 SER L C 1
ATOM 9781 O O . SER D 4 419 ? 80.465 112.139 112.259 1.00 47.47 419 SER L O 1
ATOM 9784 N N . THR D 4 420 ? 78.641 113.217 113.006 1.00 50.46 420 THR L N 1
ATOM 9785 C CA . THR D 4 420 ? 77.933 113.110 111.740 1.00 50.46 420 THR L CA 1
ATOM 9786 C C . THR D 4 420 ? 78.256 114.295 110.841 1.00 50.46 420 THR L C 1
ATOM 9787 O O . THR D 4 420 ? 78.207 115.443 111.274 1.00 50.46 420 THR L O 1
ATOM 9791 N N . SER D 4 421 ? 78.592 114.020 109.584 1.00 53.60 421 SER L N 1
ATOM 9792 C CA . SER D 4 421 ? 78.679 115.078 108.585 1.00 53.60 421 SER L CA 1
ATOM 9793 C C . SER D 4 421 ? 77.491 114.969 107.638 1.00 53.60 421 SER L C 1
ATOM 9794 O O . SER D 4 421 ? 76.796 113.949 107.639 1.00 53.60 421 SER L O 1
ATOM 9797 N N . LEU D 4 422 ? 77.233 116.000 106.835 1.00 54.99 422 LEU L N 1
ATOM 9798 C CA . LEU D 4 422 ? 76.086 115.957 105.934 1.00 54.99 422 LEU L CA 1
ATOM 9799 C C . LEU D 4 422 ? 76.480 116.214 104.487 1.00 54.99 422 LEU L C 1
ATOM 9800 O O . LEU D 4 422 ? 75.827 115.713 103.568 1.00 54.99 422 LEU L O 1
ATOM 9805 N N . ARG D 4 423 ? 77.527 117.007 104.266 1.00 62.23 423 ARG L N 1
ATOM 9806 C CA . ARG D 4 423 ? 78.033 117.181 102.910 1.00 62.23 423 ARG L CA 1
ATOM 9807 C C . ARG D 4 423 ? 78.704 115.907 102.418 1.00 62.23 423 ARG L C 1
ATOM 9808 O O . ARG D 4 423 ? 78.514 115.499 101.267 1.00 62.23 423 ARG L O 1
ATOM 9816 N N . ASP D 4 424 ? 79.474 115.254 103.283 1.00 61.53 424 ASP L N 1
ATOM 9817 C CA . ASP D 4 424 ? 80.093 113.981 102.951 1.00 61.53 424 ASP L CA 1
ATOM 9818 C C . ASP D 4 424 ? 79.231 112.790 103.339 1.00 61.53 424 ASP L C 1
ATOM 9819 O O . ASP D 4 424 ? 79.500 111.677 102.872 1.00 61.53 424 ASP L O 1
ATOM 9824 N N . LYS D 4 425 ? 78.216 113.016 104.180 1.00 58.90 425 LYS L N 1
ATOM 9825 C CA . LYS D 4 425 ? 77.218 112.027 104.599 1.00 58.90 425 LYS L CA 1
ATOM 9826 C C . LYS D 4 425 ? 77.871 110.815 105.265 1.00 58.90 425 LYS L C 1
ATOM 9827 O O . LYS D 4 425 ? 77.664 109.667 104.877 1.00 58.90 425 LYS L O 1
ATOM 9833 N N . THR D 4 426 ? 78.672 111.097 106.285 1.00 54.20 426 THR L N 1
ATOM 9834 C CA . THR D 4 426 ? 79.390 110.073 107.020 1.00 54.20 426 THR L CA 1
ATOM 9835 C C . THR D 4 426 ? 78.883 110.009 108.451 1.00 54.20 426 THR L C 1
ATOM 9836 O O . THR D 4 426 ? 78.071 110.824 108.887 1.00 54.20 426 THR L O 1
ATOM 9840 N N . LEU D 4 427 ? 79.375 109.012 109.179 1.00 49.18 427 LEU L N 1
ATOM 9841 C CA . LEU D 4 427 ? 79.074 108.872 110.599 1.00 49.18 427 LEU L CA 1
ATOM 9842 C C . LEU D 4 427 ? 80.263 108.152 111.224 1.00 49.18 427 LEU L C 1
ATOM 9843 O O . LEU D 4 427 ? 80.390 106.933 111.093 1.00 49.18 427 LEU L O 1
ATOM 9848 N N . LYS D 4 428 ? 81.140 108.909 111.868 1.00 46.51 428 LYS L N 1
ATOM 9849 C CA . LYS D 4 428 ? 82.274 108.318 112.555 1.00 46.51 428 LYS L CA 1
ATOM 9850 C C . LYS D 4 428 ? 81.885 107.956 113.976 1.00 46.51 428 LYS L C 1
ATOM 9851 O O . LYS D 4 428 ? 81.261 108.746 114.681 1.00 46.51 428 LYS L O 1
ATOM 9857 N N . LEU D 4 429 ? 82.244 106.751 114.390 1.00 44.68 429 LEU L N 1
ATOM 9858 C CA . LEU D 4 429 ? 82.090 106.322 115.768 1.00 44.68 429 LEU L CA 1
ATOM 9859 C C . LEU D 4 429 ? 83.457 105.951 116.311 1.00 44.68 429 LEU L C 1
ATOM 9860 O O . LEU D 4 429 ? 84.321 105.486 115.570 1.00 44.68 429 LEU L O 1
ATOM 9865 N N . LEU D 4 430 ? 83.653 106.157 117.607 1.00 42.00 430 LEU L N 1
ATOM 9866 C CA . LEU D 4 430 ? 84.942 105.871 118.214 1.00 42.00 430 LEU L CA 1
ATOM 9867 C C . LEU D 4 430 ? 84.746 105.583 119.688 1.00 42.00 430 LEU L C 1
ATOM 9868 O O . LEU D 4 430 ? 84.137 106.382 120.398 1.00 42.00 430 LEU L O 1
ATOM 9873 N N . TRP D 4 431 ? 85.259 104.450 120.140 1.00 44.04 431 TRP L N 1
ATOM 9874 C CA . TRP D 4 431 ? 85.319 104.131 121.554 1.00 44.04 431 TRP L CA 1
ATOM 9875 C C . TRP D 4 431 ? 86.773 104.157 121.998 1.00 44.04 431 TRP L C 1
ATOM 9876 O O . TRP D 4 431 ? 87.662 103.766 121.243 1.00 44.04 431 TRP L O 1
ATOM 9887 N N . GLU D 4 432 ? 87.017 104.652 123.208 1.00 46.19 432 GLU L N 1
ATOM 9888 C CA . GLU D 4 432 ? 88.349 104.647 123.795 1.00 46.19 432 GLU L CA 1
ATOM 9889 C C . GLU D 4 432 ? 88.250 104.206 125.241 1.00 46.19 432 GLU L C 1
ATOM 9890 O O . GLU D 4 432 ? 87.486 104.785 126.014 1.00 46.19 432 GLU L O 1
ATOM 9896 N N . GLY D 4 433 ? 89.021 103.194 125.608 1.00 47.57 433 GLY L N 1
ATOM 9897 C CA . GLY D 4 433 ? 88.982 102.702 126.967 1.00 47.57 433 GLY L CA 1
ATOM 9898 C C . GLY D 4 433 ? 90.334 102.721 127.640 1.00 47.57 433 GLY L C 1
ATOM 9899 O O . GLY D 4 433 ? 91.255 102.023 127.212 1.00 47.57 433 GLY L O 1
ATOM 9900 N N . LYS D 4 434 ? 90.470 103.511 128.694 1.00 54.34 434 LYS L N 1
ATOM 9901 C CA . LYS D 4 434 ? 91.713 103.596 129.440 1.00 54.34 434 LYS L CA 1
ATOM 9902 C C . LYS D 4 434 ? 91.662 102.689 130.660 1.00 54.34 434 LYS L C 1
ATOM 9903 O O . LYS D 4 434 ? 90.603 102.260 131.110 1.00 54.34 434 LYS L O 1
ATOM 9909 N N . TRP D 4 435 ? 92.841 102.404 131.192 1.00 59.21 435 TRP L N 1
ATOM 9910 C CA . TRP D 4 435 ? 93.016 101.559 132.363 1.00 59.21 435 TRP L CA 1
ATOM 9911 C C . TRP D 4 435 ? 94.254 102.062 133.090 1.00 59.21 435 TRP L C 1
ATOM 9912 O O . TRP D 4 435 ? 94.554 103.258 133.018 1.00 59.21 435 TRP L O 1
ATOM 9923 N N . ARG D 4 436 ? 94.902 101.196 133.873 1.00 61.83 436 ARG L N 1
ATOM 9924 C CA . ARG D 4 436 ? 96.160 101.540 134.528 1.00 61.83 436 ARG L CA 1
ATOM 9925 C C . ARG D 4 436 ? 97.205 102.009 133.521 1.00 61.83 436 ARG L C 1
ATOM 9926 O O . ARG D 4 436 ? 97.654 103.159 133.564 1.00 61.83 436 ARG L O 1
ATOM 9934 N N . GLY D 4 437 ? 97.586 101.142 132.590 1.00 49.23 437 GLY L N 1
ATOM 9935 C CA . GLY D 4 437 ? 98.575 101.523 131.603 1.00 49.23 437 GLY L CA 1
ATOM 9936 C C . GLY D 4 437 ? 98.131 101.253 130.186 1.00 49.23 437 GLY L C 1
ATOM 9937 O O . GLY D 4 437 ? 98.791 101.668 129.233 1.00 49.23 437 GLY L O 1
ATOM 9938 N N . PHE D 4 438 ? 97.006 100.569 130.038 1.00 46.66 438 PHE L N 1
ATOM 9939 C CA . PHE D 4 438 ? 96.523 100.153 128.734 1.00 46.66 438 PHE L CA 1
ATOM 9940 C C . PHE D 4 438 ? 95.573 101.191 128.157 1.00 46.66 438 PHE L C 1
ATOM 9941 O O . PHE D 4 438 ? 95.052 102.050 128.867 1.00 46.66 438 PHE L O 1
ATOM 9949 N N . LEU D 4 439 ? 95.362 101.105 126.844 1.00 42.40 439 LEU L N 1
ATOM 9950 C CA . LEU D 4 439 ? 94.464 102.027 126.155 1.00 42.40 439 LEU L CA 1
ATOM 9951 C C . LEU D 4 439 ? 93.999 101.356 124.872 1.00 42.40 439 LEU L C 1
ATOM 9952 O O . LEU D 4 439 ? 94.780 101.236 123.927 1.00 42.40 439 LEU L O 1
ATOM 9957 N N . ILE D 4 440 ? 92.739 100.943 124.831 1.00 41.99 440 ILE L N 1
ATOM 9958 C CA . ILE D 4 440 ? 92.140 100.338 123.647 1.00 41.99 440 ILE L CA 1
ATOM 9959 C C . ILE D 4 440 ? 91.295 101.398 122.959 1.00 41.99 440 ILE L C 1
ATOM 9960 O O . ILE D 4 440 ? 90.610 102.178 123.626 1.00 41.99 440 ILE L O 1
ATOM 9965 N N . SER D 4 441 ? 91.342 101.440 121.627 1.00 40.16 441 SER L N 1
ATOM 9966 C CA . SER D 4 441 ? 90.652 102.475 120.853 1.00 40.16 441 SER L CA 1
ATOM 9967 C C . SER D 4 441 ? 90.043 101.853 119.598 1.00 40.16 441 SER L C 1
ATOM 9968 O O . SER D 4 441 ? 90.685 101.799 118.549 1.00 40.16 441 SER L O 1
ATOM 9971 N N . ALA D 4 442 ? 88.789 101.428 119.699 1.00 40.50 442 ALA L N 1
ATOM 9972 C CA . ALA D 4 442 ? 88.057 100.877 118.568 1.00 40.50 442 ALA L CA 1
ATOM 9973 C C . ALA D 4 442 ? 87.225 101.968 117.913 1.00 40.50 442 ALA L C 1
ATOM 9974 O O . ALA D 4 442 ? 86.625 102.795 118.601 1.00 40.50 442 ALA L O 1
ATOM 9976 N N . GLY D 4 443 ? 87.185 101.968 116.586 1.00 41.86 443 GLY L N 1
ATOM 9977 C CA . GLY D 4 443 ? 86.440 102.992 115.888 1.00 41.86 443 GLY L CA 1
ATOM 9978 C C . GLY D 4 443 ? 86.122 102.676 114.445 1.00 41.86 443 GLY L C 1
ATOM 9979 O O . GLY D 4 443 ? 86.945 102.096 113.738 1.00 41.86 443 GLY L O 1
ATOM 9980 N N . THR D 4 444 ? 84.936 103.064 113.987 1.00 46.29 444 THR L N 1
ATOM 9981 C CA . THR D 4 444 ? 84.498 102.806 112.625 1.00 46.29 444 THR L CA 1
ATOM 9982 C C . THR D 4 444 ? 83.942 104.075 112.000 1.00 46.29 444 THR L C 1
ATOM 9983 O O . THR D 4 444 ? 83.695 105.075 112.674 1.00 46.29 444 THR L O 1
ATOM 9987 N N . GLU D 4 445 ? 83.749 104.015 110.689 1.00 51.33 445 GLU L N 1
ATOM 9988 C CA . GLU D 4 445 ? 83.134 105.085 109.924 1.00 51.33 445 GLU L CA 1
ATOM 9989 C C . GLU D 4 445 ? 82.110 104.468 108.985 1.00 51.33 445 GLU L C 1
ATOM 9990 O O . GLU D 4 445 ? 82.332 103.383 108.448 1.00 51.33 445 GLU L O 1
ATOM 9996 N N . LEU D 4 446 ? 80.976 105.130 108.812 1.00 53.17 446 LEU L N 1
ATOM 9997 C CA . LEU D 4 446 ? 79.952 104.659 107.898 1.00 53.17 446 LEU L CA 1
ATOM 9998 C C . LEU D 4 446 ? 79.732 105.706 106.819 1.00 53.17 446 LEU L C 1
ATOM 9999 O O . LEU D 4 446 ? 80.060 106.876 106.996 1.00 53.17 446 LEU L O 1
ATOM 10004 N N . VAL D 4 447 ? 79.208 105.273 105.677 1.00 59.33 447 VAL L N 1
ATOM 10005 C CA . VAL D 4 447 ? 78.840 106.167 104.585 1.00 59.33 447 VAL L CA 1
ATOM 10006 C C . VAL D 4 447 ? 77.423 105.814 104.164 1.00 59.33 447 VAL L C 1
ATOM 10007 O O . VAL D 4 447 ? 77.152 104.669 103.792 1.00 59.33 447 VAL L O 1
ATOM 10011 N N . PHE D 4 448 ? 76.524 106.793 104.213 1.00 64.86 448 PHE L N 1
ATOM 10012 C CA . PHE D 4 448 ? 75.095 106.523 104.218 1.00 64.86 448 PHE L CA 1
ATOM 10013 C C . PHE D 4 448 ? 74.441 106.592 102.847 1.00 64.86 448 PHE L C 1
ATOM 10014 O O . PHE D 4 448 ? 73.212 106.520 102.766 1.00 64.86 448 PHE L O 1
ATOM 10022 N N . THR D 4 449 ? 75.211 106.717 101.773 1.00 70.43 449 THR L N 1
ATOM 10023 C CA . THR D 4 449 ? 74.634 106.624 100.434 1.00 70.43 449 THR L CA 1
ATOM 10024 C C . THR D 4 449 ? 75.658 106.078 99.444 1.00 70.43 449 THR L C 1
ATOM 10025 O O . THR D 4 449 ? 75.523 104.956 98.955 1.00 70.43 449 THR L O 1
ATOM 10029 N N . ASN D 4 477 ? 68.335 97.250 99.828 1.00 81.00 477 ASN L N 1
ATOM 10030 C CA . ASN D 4 477 ? 69.083 98.442 99.451 1.00 81.00 477 ASN L CA 1
ATOM 10031 C C . ASN D 4 477 ? 70.425 98.501 100.171 1.00 81.00 477 ASN L C 1
ATOM 10032 O O . ASN D 4 477 ? 71.468 98.595 99.520 1.00 81.00 477 ASN L O 1
ATOM 10037 N N . ILE D 4 478 ? 70.368 98.427 101.503 1.00 77.27 478 ILE L N 1
ATOM 10038 C CA . ILE D 4 478 ? 71.512 98.460 102.421 1.00 77.27 478 ILE L CA 1
ATOM 10039 C C . ILE D 4 478 ? 72.309 99.744 102.194 1.00 77.27 478 ILE L C 1
ATOM 10040 O O . ILE D 4 478 ? 73.354 99.722 101.527 1.00 77.27 478 ILE L O 1
ATOM 10045 N N . PRO D 4 479 ? 71.813 100.896 102.655 1.00 70.86 479 PRO L N 1
ATOM 10046 C CA . PRO D 4 479 ? 72.469 102.171 102.350 1.00 70.86 479 PRO L CA 1
ATOM 10047 C C . PRO D 4 479 ? 73.755 102.455 103.112 1.00 70.86 479 PRO L C 1
ATOM 10048 O O . PRO D 4 479 ? 74.452 103.415 102.758 1.00 70.86 479 PRO L O 1
ATOM 10052 N N . VAL D 4 480 ? 74.094 101.665 104.125 1.00 64.64 480 VAL L N 1
ATOM 10053 C CA . VAL D 4 480 ? 75.245 101.924 104.982 1.00 64.64 480 VAL L CA 1
ATOM 10054 C C . VAL D 4 480 ? 76.406 101.054 104.525 1.00 64.64 480 VAL L C 1
ATOM 10055 O O . VAL D 4 480 ? 76.239 99.848 104.310 1.00 64.64 480 VAL L O 1
ATOM 10059 N N . PHE D 4 481 ? 77.586 101.654 104.377 1.00 60.75 481 PHE L N 1
ATOM 10060 C CA . PHE D 4 481 ? 78.795 100.901 104.057 1.00 60.75 481 PHE L CA 1
ATOM 10061 C C . PHE D 4 481 ? 79.885 101.251 105.060 1.00 60.75 481 PHE L C 1
ATOM 10062 O O . PHE D 4 481 ? 80.315 102.418 105.121 1.00 60.75 481 PHE L O 1
ATOM 10070 N N . PRO D 4 482 ? 80.368 100.292 105.848 1.00 58.19 482 PRO L N 1
ATOM 10071 C CA . PRO D 4 482 ? 81.380 100.600 106.866 1.00 58.19 482 PRO L CA 1
ATOM 10072 C C . PRO D 4 482 ? 82.794 100.735 106.328 1.00 58.19 482 PRO L C 1
ATOM 10073 O O . PRO D 4 482 ? 83.563 99.771 106.352 1.00 58.19 482 PRO L O 1
ATOM 10077 N N . ALA D 4 483 ? 83.153 101.920 105.844 1.00 55.19 483 ALA L N 1
ATOM 10078 C CA . ALA D 4 483 ? 84.526 102.185 105.445 1.00 55.19 483 ALA L CA 1
ATOM 10079 C C . ALA D 4 483 ? 85.418 102.366 106.669 1.00 55.19 483 ALA L C 1
ATOM 10080 O O . ALA D 4 483 ? 85.006 102.950 107.670 1.00 55.19 483 ALA L O 1
ATOM 10082 N N . LYS D 4 484 ? 86.654 101.871 106.568 1.00 52.51 484 LYS L N 1
ATOM 10083 C CA . LYS D 4 484 ? 87.752 101.973 107.539 1.00 52.51 484 LYS L CA 1
ATOM 10084 C C . LYS D 4 484 ? 87.398 101.702 109.005 1.00 52.51 484 LYS L C 1
ATOM 10085 O O . LYS D 4 484 ? 87.436 102.602 109.845 1.00 52.51 484 LYS L O 1
ATOM 10091 N N . PHE D 4 485 ? 87.047 100.462 109.321 1.00 48.57 485 PHE L N 1
ATOM 10092 C CA . PHE D 4 485 ? 87.093 99.998 110.699 1.00 48.57 485 PHE L CA 1
ATOM 10093 C C . PHE D 4 485 ? 88.543 99.950 111.189 1.00 48.57 485 PHE L C 1
ATOM 10094 O O . PHE D 4 485 ? 89.484 99.838 110.403 1.00 48.57 485 PHE L O 1
ATOM 10102 N N . GLY D 4 486 ? 88.721 100.045 112.505 1.00 45.11 486 GLY L N 1
ATOM 10103 C CA . GLY D 4 486 ? 90.045 99.921 113.084 1.00 45.11 486 GLY L CA 1
ATOM 10104 C C . GLY D 4 486 ? 90.075 99.807 114.593 1.00 45.11 486 GLY L C 1
ATOM 10105 O O . GLY D 4 486 ? 89.257 100.415 115.280 1.00 45.11 486 GLY L O 1
ATOM 10106 N N . ILE D 4 487 ? 91.005 99.017 115.120 1.00 41.42 487 ILE L N 1
ATOM 10107 C CA . ILE D 4 487 ? 91.226 98.902 116.554 1.00 41.42 487 ILE L CA 1
ATOM 10108 C C . ILE D 4 487 ? 92.655 99.366 116.837 1.00 41.42 487 ILE L C 1
ATOM 10109 O O . ILE D 4 487 ? 93.531 99.297 115.979 1.00 41.42 487 ILE L O 1
ATOM 10114 N N . GLN D 4 488 ? 92.880 99.877 118.045 1.00 40.45 488 GLN L N 1
ATOM 10115 C CA . GLN D 4 488 ? 94.181 100.418 118.407 1.00 40.45 488 GLN L CA 1
ATOM 10116 C C . GLN D 4 488 ? 94.537 100.082 119.846 1.00 40.45 488 GLN L C 1
ATOM 10117 O O . GLN D 4 488 ? 94.092 100.758 120.775 1.00 40.45 488 GLN L O 1
ATOM 10123 N N . PHE D 4 489 ? 95.329 99.035 120.044 1.00 39.96 489 PHE L N 1
ATOM 10124 C CA . PHE D 4 489 ? 95.799 98.677 121.369 1.00 39.96 489 PHE L CA 1
ATOM 10125 C C . PHE D 4 489 ? 97.070 99.451 121.692 1.00 39.96 489 PHE L C 1
ATOM 10126 O O . PHE D 4 489 ? 97.855 99.796 120.808 1.00 39.96 489 PHE L O 1
ATOM 10134 N N . GLN D 4 490 ? 97.274 99.716 122.978 1.00 38.69 490 GLN L N 1
ATOM 10135 C CA . GLN D 4 490 ? 98.354 100.604 123.378 1.00 38.69 490 GLN L CA 1
ATOM 10136 C C . GLN D 4 490 ? 98.693 100.360 124.837 1.00 38.69 490 GLN L C 1
ATOM 10137 O O . GLN D 4 490 ? 97.796 100.254 125.670 1.00 38.69 490 GLN L O 1
ATOM 10143 N N . TYR D 4 491 ? 99.984 100.261 125.134 1.00 38.71 491 TYR L N 1
ATOM 10144 C CA . TYR D 4 491 ? 100.484 100.132 126.492 1.00 38.71 491 TYR L CA 1
ATOM 10145 C C . TYR D 4 491 ? 101.592 101.154 126.704 1.00 38.71 491 TYR L C 1
ATOM 10146 O O . TYR D 4 491 ? 102.334 101.481 125.779 1.00 38.71 491 TYR L O 1
ATOM 10155 N N . SER D 4 492 ? 101.680 101.691 127.917 1.00 39.25 492 SER L N 1
ATOM 10156 C CA . SER D 4 492 ? 102.683 102.703 128.212 1.00 39.25 492 SER L CA 1
ATOM 10157 C C . SER D 4 492 ? 102.985 102.700 129.698 1.00 39.25 492 SER L C 1
ATOM 10158 O O . SER D 4 492 ? 102.123 102.393 130.521 1.00 39.25 492 SER L O 1
ATOM 10161 N N . THR D 4 493 ? 104.217 103.056 130.030 1.00 41.17 493 THR L N 1
ATOM 10162 C CA . THR D 4 493 ? 104.648 103.097 131.416 1.00 41.17 493 THR L CA 1
ATOM 10163 C C . THR D 4 493 ? 105.666 104.213 131.616 1.00 41.17 493 THR L C 1
ATOM 10164 O O . THR D 4 493 ? 106.107 104.839 130.656 1.00 41.17 493 THR L O 1
#

Organism: Saccharomyces cerevisiae (NCBI:txid4932)

Nearest PDB structures (foldseek):
  7bty-assembly1_L  TM=9.964E-01  e=6.063E-48  Saccharomyces cerevisiae
  3emn-assembly1_X  TM=8.092E-01  e=1.605E-07  Mus musculus
  4bum-assembly1_X-2  TM=7.920E-01  e=1.889E-05  Danio rerio
  9eag-assembly1_A  TM=1.855E-01  e=3.802E+00  Homo sapiens
  7bty-assembly1_C  TM=1.000E+00  e=2.646E-49  Saccharomyces cerevisiae

InterPro domains:
  IPR000184 Bacterial surface antigen (D15) [PF01103] (154-483)

Sequence (1268 aa):
TFTAKTGTNFGNDNDAEAYLQFEKLIDKKYLKLPTRVNLEILRGTKIHSSFLFNSYSSLSPQSILNLKVFSQFYNWNTNKGLDIGQRGARLSLRYESPTLFHEWFLETCWRSTKICSQGTSAPYMYSGTMLSQAGDQLRTILGHTFVLDKRDHIMCPTKGSMLKWSNELSPGKHLKTQLELNSVKSWMNDDFITFSTTIKTGYLKNLSSQQSLPVHICDKFQSGGPSDIRGFQTFGLGPRDLYDAVGGDAFVSYGLSVFSRLPWKKVEKSNFRLHWFFNGGKLVNHDNTSLGNCIGQLSKEHSTSTGIGLVLRHPMARFELNFTLPITAHENDLIRKGFQFGLGLAFLDTFPLQTYAAQTDKDEAVALEIQRRSYTFTELTVEGTYKLGVYNVFLEANTGAALATDPWCLFVQLALCQKNGLVLPTHTCNHEMLVLSRLSNPDEALPILVEGYKKRIIRSTVAISEIMRSRILDDAEQLMYYTLLDTVLYDCWITQIIFCASDAQFMELYSCQKLSGSIVTPLDVENSLLQKLSAKSLKISLTKRNKFQFRHREIVKSMQGVYHNHHNSVNQEQVLNVLFENSKQVLLGLKDMLKSDGQPTYLHLKIASYILCITNVKEPIKLKTFVENECKELVQFAQDTLKNFVQVKGSVHLWGKDGKASLISVDSIALVWFIKLCTSEEAKSMVAGLQIVFSNNTDLSSDGKLPVLILDNGTKVSGYVNIVQFLHKNICTSEEDLAIVRKKDRLLEYSLLNYVDVEISRLTDYQLFLNTKNYNEYTKKLFSKLLYFPMWYNTPLQLRSQARENCEEIIGESKAMESASQLAQSKTFKIAHKNKIKGKQELQQVKYNLQFDNRLQSCVSNWLAARKKLDDSVILSSDLLFLANLYVQLGLPDGNRIRSKLEQTFGSELLNSMSNKIDDFVHRPSNNLEQRDPQFREQGNVVMSLYNLACKYIPYMDQVLRAFYQSTHWSTQNSYEDITATSRTLLDFRIPSAIHLQISNKSTPNTFNSLDFSTRSRINGSLSYLYSDAQQLEKFMRNFVKKSLYYGRMYYPSSDLEAMIIKRLSPQTQFMLKGVSSFKESLNVLTCYFQRDSHRNLQEWIFSTSDLLCGYRVLHNFLNSSLSLGAEFWLGLVSLSPGCSTTLRYYTHSTNTGRPLTLTLSWNPLFGHISSTYSAKTGTNSTFCAKYDFNLYSIESNLSFGCEFWQKKHHSIFTSVWKLSTSLRDKTLKLLWEGKWRGFLISAGTELVFTNIPVFPAKFGIQFQYST

B-factor: mean 50.49, std 17.39, range [20.11, 118.89]

Foldseek 3Di:
DWDWDKDWAFDDARDIFMKTKTKDFDDPPVHPWGKMKMWIWGQAPDPDTKIKIWMWTHPDPFKIWIKIFIWHWAFDDDPSQKIKTKGWIKIKMWGGCWHWIKMKMKIKIKMAIDGNHDCVVPCECPFPLNVVQGGIDIFIKIKMKIKTWQFNAQQDGAFTKIKIWIWMDGDQAKIKIKIKIKGKHADDDVSQKIKIKIKIKMAMAGNHPPPPRDDHQVPAAAAEHQQHQDQFHGSFADDDRPLGNSHARIKMKMKMKMWGQPPPVVSGPAQKTKIKMKIKMHGHHQPRDDDVSRVVRRPDFMWIKIWIWMWGGDNVKIKIWIQMATDGGDPSGRGRHTIDIGMHRHHD/DCPPVDDDPDDPDDDVVVVVVFVVFKFFWDPAQQQAAKEWEAQAWDADPPFQFTAALDLLSRLVVLVVCVVVVTFGTGCNHGHIYGHDALVVDPLSDGRWMWGGDPVTDIQDLVRVVVVLVVVVVVPDVLNVLVVCCLPLVVLLVLCLLLPVDDLVLNCNRRHPQDDDDDDDDPVVVVSVVCSVVCSLVSSLSHCSRSVVCVVPVLLSVLSVDPDNDPVSVVVSVVVSVVSVVVVLVSLVVCLVVQDDDDADDSSLSSLLSSLSNLCVRPDPSVSNVCCVPPVPSSNVSSVVNNVVNHD/DAWEWEAAPDDAAHDLLDLQRRLVLLQLLQQDDPLSCQLNPHQAYEHQRFLLLAPVSAGRWTCGPPRDIQHTNLRSVVVSLVPRPDDPGSEDNDDPVCPVLLSVLQVLCVQQVVLLLLCLCQVVPVQPVPPRLVPQVVRAEDPPRHVVSVVSNVVSCVSCPVQAHPVVVVVCCCVCVVPVPCVVVVVVVVVVVVPVVVVVRVVSSLVSNLVSVVVSVVSCVPPDPVHDYSSLSSVLSSLCSQCPTPCNVVNVVSCCVRPNDVVVVVSVVVVVVSVPGDCPSPDYDYDDVQRRNYPVNVVVSVVVVVD/DQVVLLVVLVCVLQVVPCCLPVVCLCVLVCVFAVDDAAQFAKEKEKEADDVFKIKIWMQTPVGGIKIKIKGKDKPRPVRVVSSVPVPKIKIWMKMAIPVFRKIKIKIKTQPDSFKIKMWIWTAGDPVGDTKIKIKIWGHDPQKIKIWIFMVPQRKTKIKMKGWDDVKIWIKIKMWIARVRVRDIWMKIKIWMWAFDDDAGKIWIWMWMATVVWQWTKIKIWIQRHPFKIKIWIWTFGPPVTDIKIKIKIKGWDWADVLIKIKIWIWMAIDVQGKIKIKIWIDGDFKIKIWIWMWHQPVCRIDIRRTYMYIYGYD

Solvent-accessible surface area: 58774 Å² total; per-residue (Å²): 98,118,77,32,75,2,5,16,52,10,38,84,32,45,59,3,32,0,33,17,26,57,22,96,102,58,89,159,172,193,50,171,75,89,21,94,34,13,64,30,29,28,75,9,13,170,109,92,34,4,96,33,69,14,19,66,15,38,71,48,147,88,18,65,58,20,71,46,67,10,35,49,27,72,44,40,1,38,115,66,2,1,18,0,3,21,47,22,41,48,85,6,58,100,89,95,156,85,55,67,22,54,33,109,16,84,15,58,2,32,10,14,3,26,0,35,14,101,26,123,39,29,16,89,4,2,0,12,11,1,0,4,20,3,10,21,53,13,22,44,3,76,10,34,19,34,14,48,16,122,40,76,71,117,15,29,12,25,130,23,52,16,49,76,101,26,29,46,64,0,74,48,42,6,65,27,38,63,61,34,75,12,55,6,100,19,151,112,152,76,49,37,55,0,54,17,30,13,71,38,47,7,47,0,84,19,60,5,99,176,47,32,58,24,10,15,2,28,9,14,11,44,2,8,2,14,25,25,0,4,0,0,62,32,19,0,5,6,0,9,46,25,93,5,1,13,1,0,14,0,22,27,1,49,4,62,8,45,2,26,23,28,87,182,178,171,46,32,126,44,57,69,18,78,3,100,0,60,0,0,0,9,3,2,6,2,95,44,114,48,99,55,79,4,109,42,43,24,80,138,50,40,4,14,0,30,7,110,17,59,0,40,6,47,72,50,0,26,52,2,99,3,77,0,32,0,44,18,0,8,120,42,18,47,46,117,86,14,141,15,91,1,3,0,86,68,27,6,156,106,91,31,118,108,84,42,80,29,24,125,23,111,21,92,0,14,56,57,15,40,134,101,24,24,38,56,1,65,154,168,113,76,75,50,19,20,24,0,0,0,10,30,14,21,96,12,102,114,68,23,6,0,0,0,4,0,1,16,0,0,4,6,0,0,1,8,2,41,128,64,40,17,16,7,4,118,102,162,54,56,30,48,0,2,11,1,8,20,6,0,3,38,70,28,5,0,1,0,15,2,40,8,74,120,163,16,75,16,80,33,2,55,30,5,19,87,59,7,87,70,92,12,85,135,69,14,39,27,7,0,14,8,16,1,1,15,12,12,0,1,4,1,0,0,2,3,0,7,49,57,10,52,70,67,5,0,2,61,2,6,6,23,28,93,122,81,76,86,105,133,57,114,62,27,71,27,52,30,84,13,24,145,89,0,4,93,35,11,21,35,5,3,0,79,14,22,37,0,41,36,69,23,39,76,6,10,140,15,20,85,39,139,162,84,14,138,47,40,45,65,23,23,98,22,17,21,62,20,16,17,76,11,0,49,47,0,0,80,22,1,61,112,43,33,175,82,143,62,141,19,52,24,2,16,0,2,0,0,0,0,2,9,1,0,37,19,0,136,46,114,4,109,0,44,63,22,0,66,90,88,0,127,98,0,39,103,22,1,30,70,6,1,118,82,12,37,178,43,142,5,11,0,1,0,18,0,72,152,31,102,8,12,27,12,13,7,24,0,5,0,0,6,8,0,5,13,1,0,48,47,130,56,1,83,32,0,17,60,37,4,67,2,0,23,5,15,14,46,38,21,6,5,28,27,80,3,5,0,0,35,14,109,122,44,42,37,1,7,15,0,9,45,0,0,18,49,0,32,153,65,34,96,113,136,183,98,39,7,18,34,21,148,160,164,34,107,15,11,5,4,0,0,0,8,5,0,54,22,22,0,14,23,0,0,50,8,1,0,5,24,10,85,93,0,12,62,99,63,0,35,75,13,0,13,110,10,29,93,159,75,60,24,67,97,30,1,88,88,47,59,52,44,6,118,60,43,2,109,96,38,3,45,83,0,40,72,10,2,30,48,12,13,10,46,4,0,59,30,48,101,77,38,78,117,80,114,95,107,45,142,86,96,141,74,48,78,107,72,23,114,47,0,9,83,66,1,66,42,1,4,38,25,4,33,52,0,8,144,119,25,84,92,111,27,20,6,2,0,15,0,0,1,5,0,0,8,44,0,4,36,46,13,52,18,2,117,84,1,58,58,79,4,62,130,67,40,27,48,162,54,2,65,56,21,28,103,83,6,72,80,6,36,142,60,93,55,135,64,13,89,69,65,119,36,106,124,156,28,42,7,16,75,93,20,23,104,119,20,87,62,34,67,167,127,104,59,6,62,93,0,15,35,1,0,13,80,17,15,148,2,43,31,121,26,6,15,69,52,12,38,29,59,7,105,77,4,8,84,24,199,9,16,51,16,60,42,71,48,20,24,17,72,56,36,109,57,12,20,2,16,0,32,61,20,101,186,52,62,10,38,3,4,16,2,106,10,96,13,52,1,143,88,9,73,142,72,35,184,178,139,102,129,50,6,0,78,7,18,30,32,24,7,55,50,48,15,65,5,44,1,58,0,64,24,75,42,73,85,20,0,56,4,42,19,13,4,31,4,131,173,140,97,74,107,8,97,0,34,14,71,6,119,15,45,145,120,34,2,39,6,92,1,84,2,61,38,57,68,6,57,5,57,10,29,2,71,26,87,143,131,49,19,65,1,69,0,15,8,102,4,77,1,92,94,62,133,54,67,9,23,13,44,5,66,42,72,68,26,89,50,132,105,88,44,45,27,28,16,72,4,85,24,111,26,58,98,113,4,65,49,16,33,6,70,5,3,64,52,10,126,49,22,18,52,0,19,42,95,18,59,32,65,216,74,142,68,45,37,60,18,67,1,60,22,79,107,97,128,117,130,224,70,72,65,22,14,16,128,20,70,6,39,19,84,139,98,88,17,29,36,55,10,54,60,3,99,114,168,21,97,45,63,7,27,4,27,31,32,54,68,123,177,68,80,43,32,40,38,95,110,0,41,51,79,50,72,42,114